Protein 1YDO (pdb70)

Solvent-accessible surface area: 42526 Å² total

Foldseek 3Di:
DFDQAFAEAAEALEQQQLQDPDADPLVVLQVLVQLVQPQQHQEYANYELDPCVNRVSGNCVLVSLQRHPDDPSHQYEYEAAAPVSLVSCVNSVHQEYEYEELDQVVCCVPVNDGPVRSLVRCLVRVVVQVVSVHAYEYEYEQQCADLPVGDGDLVSVQVSVVSVVVSPHQAYEYEDQVQPDALVRLQVSCVVVVVPDPLARYEYWHFPLVDCQLVVVSSSCPRRYYYAYALQGHDRPSDPPGGTTHHPLVNCCCVVRHDHSGNSLSSLVSSVSVCVCPHHGPDPVNVVVVD/DFDQAFAEAAECLEQQQLQDPDADPLVVLQVLVQLVQPQQHQEYASYELDPCVNRVSGNCVLVSLQRHPDDPSHQYEYEAAAPVSLVSCVNSVHQEYEYEELDQVVCCVPVNDGLVRSLVRCLVRVVVQVVSVHAYEYEYECQQADLPVGDGDLVSVQVSVVSVVVSPHQAYEYEYQVQPHALVRLQVSCVVVVVPDPLARYEYWHFPLVDCQLVVVSSSCPRRYYYAYALQGHDRPSDPPGGTTHHPLVNCCCVVRHDHSGNSLSSLVSSVSVCVCPHHGPDPVNVVVVD/DFDQAFAEAAECLEQQQLQDPDADPLVVLQVLVQLVQPQQHQEYANYELDPCVNRVSGNCVLVSLQRHPDDPSHQYEYEAAAPVSLVSCVNSVHQEYEYEELDQVVCCVPVNDGPVRSLVRCLVRVVVQVVSVHAYEYEYECQCADLPVGDGDLVSVQVSVVSNVVSPHQAYEYEYQVQPDALVRLQVSCVVVVVPDPLARYEYWHFPLVDCQLVVVSSSCPRRYYYAYALQGHDRPSDPPGGTTHHPLVNCCCVVRHDHSGNSLSSLVSSVSVCVCPHHGPDPVNVVVVD/DFDQAFAEAAECLEQQQLQDPDADPLVVLQVLVQLVQPFQHQEYASYELDPCVNRVSGNCVLVSLQRHPDDPSHQYEYEAAAPVSLVSCVNSVHQEYEYEELDQVVCCVPVNDGPVRSLVGCLVRVVVQVVSVHAYEYEYECQCADLPVGDGDLVSVQVSVVSVVVSPHQAYEYEDQVQPDALVRLQVSCVVVVVPDPLARYEYWHFPLVDCQLVVVSSSCPRRYYYAYALQGHDRPSDPPGGTTHHPLVNCCCVVRHDHSGNSLSSLVSSVSVCVCPHHGPDPVNVVVVD

CATH classification: 3.20.20.70

Structure (mmCIF, N/CA/C/O backbone):
data_1YDO
#
_entry.id   1YDO
#
_cell.length_a   62.693
_cell.length_b   104.666
_cell.length_c   97.445
_cell.angle_alpha   90.00
_cell.angle_beta   107.43
_cell.angle_gamma   90.00
#
_symmetry.space_group_name_H-M   'P 1 21 1'
#
loop_
_entity.id
_entity.type
_entity.pdbx_description
1 polymer 'HMG-CoA Lyase'
2 non-polymer 'IODIDE ION'
3 water water
#
loop_
_atom_site.group_PDB
_atom_site.id
_atom_site.type_symbol
_atom_site.label_atom_id
_atom_site.label_alt_id
_atom_site.label_comp_id
_atom_site.label_asym_id
_atom_site.label_entity_id
_atom_site.label_seq_id
_atom_site.pdbx_PDB_ins_code
_atom_site.Cartn_x
_atom_site.Cartn_y
_atom_site.Cartn_z
_atom_site.occupancy
_atom_site.B_iso_or_equiv
_atom_site.auth_seq_id
_atom_site.auth_comp_id
_atom_site.auth_asym_id
_atom_site.auth_atom_id
_atom_site.pdbx_PDB_model_num
ATOM 9 N N . PRO A 1 2 ? 42.502 24.146 47.638 1.00 65.63 2 PRO A N 1
ATOM 10 C CA . PRO A 1 2 ? 41.532 25.095 47.087 1.00 61.75 2 PRO A CA 1
ATOM 11 C C . PRO A 1 2 ? 40.279 25.239 47.950 1.00 58.20 2 PRO A C 1
ATOM 12 O O . PRO A 1 2 ? 39.722 24.250 48.439 1.00 57.40 2 PRO A O 1
ATOM 16 N N . TYR A 1 3 ? 39.831 26.475 48.133 1.00 54.62 3 TYR A N 1
ATOM 17 C CA . TYR A 1 3 ? 38.641 26.730 48.941 1.00 50.12 3 TYR A CA 1
ATOM 18 C C . TYR A 1 3 ? 37.452 25.929 48.424 1.00 48.06 3 TYR A C 1
ATOM 19 O O . TYR A 1 3 ? 37.294 25.741 47.216 1.00 48.92 3 TYR A O 1
ATOM 28 N N . PRO A 1 4 ? 36.602 25.446 49.337 1.00 45.12 4 PRO A N 1
ATOM 29 C CA . PRO A 1 4 ? 35.419 24.662 48.982 1.00 43.78 4 PRO A CA 1
ATOM 30 C C . PRO A 1 4 ? 34.489 25.404 48.037 1.00 42.52 4 PRO A C 1
ATOM 31 O O . PRO A 1 4 ? 34.526 26.628 47.966 1.00 42.44 4 PRO A O 1
ATOM 35 N N . LYS A 1 5 ? 33.655 24.662 47.318 1.00 42.68 5 LYS A N 1
ATOM 36 C CA . LYS A 1 5 ? 32.725 25.267 46.368 1.00 43.34 5 LYS A CA 1
ATOM 37 C C . LYS A 1 5 ? 31.460 25.790 47.032 1.00 41.94 5 LYS A C 1
ATOM 38 O O . LYS A 1 5 ? 30.901 26.801 46.608 1.00 41.88 5 LYS A O 1
ATOM 44 N N . LYS A 1 6 ? 31.013 25.098 48.072 1.00 40.62 6 LYS A N 1
ATOM 45 C CA . LYS A 1 6 ? 29.802 25.496 48.765 1.00 39.84 6 LYS A CA 1
ATOM 46 C C . LYS A 1 6 ? 29.990 25.385 50.276 1.00 3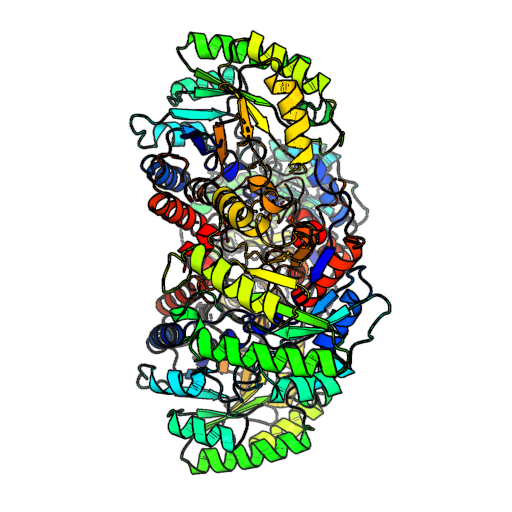8.76 6 LYS A C 1
ATOM 47 O O . LYS A 1 6 ? 30.633 24.458 50.776 1.00 37.36 6 LYS A O 1
ATOM 53 N N . VAL A 1 7 ? 29.437 26.356 50.997 1.00 37.18 7 VAL A N 1
ATOM 54 C CA . VAL A 1 7 ? 29.533 26.380 52.442 1.00 34.61 7 VAL A CA 1
ATOM 55 C C . VAL A 1 7 ? 28.225 26.779 53.064 1.00 34.23 7 VAL A C 1
ATOM 56 O O . VAL A 1 7 ? 27.690 27.831 52.747 1.00 34.59 7 VAL A O 1
ATOM 60 N N . THR A 1 8 ? 27.722 25.935 53.959 1.00 32.84 8 THR A N 1
ATOM 61 C CA . THR A 1 8 ? 26.463 26.201 54.634 1.00 32.73 8 THR A CA 1
ATOM 62 C C . THR A 1 8 ? 26.629 27.047 55.892 1.00 31.37 8 THR A C 1
ATOM 63 O O . THR A 1 8 ? 27.352 26.678 56.814 1.00 29.29 8 THR A O 1
ATOM 67 N N . ILE A 1 9 ? 25.946 28.192 55.912 1.00 31.22 9 ILE A N 1
ATOM 68 C CA . ILE A 1 9 ? 25.988 29.099 57.047 1.00 30.36 9 ILE A CA 1
ATOM 69 C C . ILE A 1 9 ? 24.673 29.033 57.817 1.00 30.45 9 ILE A C 1
ATOM 70 O O . ILE A 1 9 ? 23.594 29.065 57.227 1.00 30.07 9 ILE A O 1
ATOM 75 N N . LYS A 1 10 ? 24.767 28.973 59.143 1.00 31.41 10 LYS A N 1
ATOM 76 C CA . LYS A 1 10 ? 23.586 28.897 59.995 1.00 29.65 10 LYS A CA 1
ATOM 77 C C . LYS A 1 10 ? 23.307 30.190 60.766 1.00 28.26 10 LYS A C 1
ATOM 78 O O . LYS A 1 10 ? 24.174 30.712 61.452 1.00 28.80 10 LYS A O 1
ATOM 84 N N . GLU A 1 11 ? 22.088 30.698 60.639 1.00 27.65 11 GLU A N 1
ATOM 85 C CA . GLU A 1 11 ? 21.684 31.917 61.324 1.00 28.15 11 GLU A CA 1
ATOM 86 C C . GLU A 1 11 ? 21.279 31.626 62.767 1.00 27.97 11 GLU A C 1
ATOM 87 O O . GLU A 1 11 ? 20.480 30.724 63.010 1.00 27.86 11 GLU A O 1
ATOM 93 N N . VAL A 1 12 ? 21.829 32.375 63.723 1.00 28.22 12 VAL A N 1
ATOM 94 C CA . VAL A 1 12 ? 21.473 32.189 65.136 1.00 27.48 12 VAL A CA 1
ATOM 95 C C . VAL A 1 12 ? 21.112 33.523 65.777 1.00 28.52 12 VAL A C 1
ATOM 96 O O . VAL A 1 12 ? 21.096 33.647 67.003 1.00 30.33 12 VAL A O 1
ATOM 100 N N . GLY A 1 13 ? 20.813 34.510 64.938 1.00 27.61 13 GLY A N 1
ATOM 101 C CA . GLY A 1 13 ? 20.473 35.827 65.434 1.00 28.22 13 GLY A CA 1
ATOM 102 C C . GLY A 1 13 ? 19.238 35.887 66.309 1.00 29.14 13 GLY A C 1
ATOM 103 O O . GLY A 1 13 ? 19.268 36.431 67.429 1.00 27.10 13 GLY A O 1
ATOM 104 N N . PRO A 1 14 ? 18.119 35.334 65.825 1.00 30.99 14 PRO A N 1
ATOM 105 C CA . PRO A 1 14 ? 16.892 35.362 66.623 1.00 31.89 14 PRO A CA 1
ATOM 106 C C . PRO A 1 14 ? 17.061 34.707 67.984 1.00 33.53 14 PRO A C 1
ATOM 107 O O . PRO A 1 14 ? 16.221 34.857 68.861 1.00 36.13 14 PRO A O 1
ATOM 111 N N . ARG A 1 15 ? 18.156 33.990 68.179 1.00 35.71 15 ARG A N 1
ATOM 112 C CA . ARG A 1 15 ? 18.345 33.353 69.459 1.00 36.82 15 ARG A CA 1
ATOM 113 C C . ARG A 1 15 ? 19.537 33.933 70.196 1.00 37.51 15 ARG A C 1
ATOM 114 O O . ARG A 1 15 ? 19.363 34.778 71.083 1.00 37.17 15 ARG A O 1
ATOM 122 N N . ASP A 1 16 ? 20.743 33.495 69.826 1.00 38.29 16 ASP A N 1
ATOM 123 C CA . ASP A 1 16 ? 21.983 33.975 70.463 1.00 38.72 16 ASP A CA 1
ATOM 124 C C . ASP A 1 16 ? 22.101 35.496 70.357 1.00 37.52 16 ASP A C 1
ATOM 125 O O . ASP A 1 16 ? 22.723 36.140 71.202 1.00 36.16 16 ASP A O 1
ATOM 130 N N . GLY A 1 17 ? 21.484 36.061 69.326 1.00 36.96 17 GLY A N 1
ATOM 131 C CA . GLY A 1 17 ? 21.534 37.493 69.157 1.00 37.13 17 GLY A CA 1
ATOM 132 C C . GLY A 1 17 ? 20.546 38.225 70.026 1.00 36.69 17 GLY A C 1
ATOM 133 O O . GLY A 1 17 ? 20.910 39.143 70.755 1.00 36.86 17 GLY A O 1
ATOM 134 N N . LEU A 1 18 ? 19.290 37.819 69.980 1.00 37.78 18 LEU A N 1
ATOM 135 C CA . LEU A 1 18 ? 18.295 38.518 70.783 1.00 40.09 18 LEU A CA 1
ATOM 136 C C . LEU A 1 18 ? 18.455 38.346 72.293 1.00 41.66 18 LEU A C 1
ATOM 137 O O . LEU A 1 18 ? 18.185 39.279 73.051 1.00 40.59 18 LEU A O 1
ATOM 142 N N . GLN A 1 19 ? 18.909 37.173 72.730 1.00 44.37 19 GLN A N 1
ATOM 143 C CA . GLN A 1 19 ? 19.081 36.948 74.161 1.00 47.17 19 GLN A CA 1
ATOM 144 C C . GLN A 1 19 ? 20.305 37.656 74.699 1.00 48.56 19 GLN A C 1
ATOM 145 O O . GLN A 1 19 ? 20.553 37.651 75.907 1.00 49.21 19 GLN A O 1
ATOM 151 N N . ASN A 1 20 ? 21.073 38.263 73.806 1.00 49.96 20 ASN A N 1
ATOM 152 C CA . ASN A 1 20 ? 22.271 38.986 74.212 1.00 51.72 20 ASN A CA 1
ATOM 153 C C . ASN A 1 20 ? 22.101 40.507 74.045 1.00 51.41 20 ASN A C 1
ATOM 154 O O . ASN A 1 20 ? 23.050 41.281 74.181 1.00 50.79 20 ASN A O 1
ATOM 159 N N . GLU A 1 21 ? 20.877 40.928 73.756 1.00 51.49 21 GLU A N 1
ATOM 160 C CA . GLU A 1 21 ? 20.584 42.339 73.608 1.00 51.32 21 GLU A CA 1
ATOM 161 C C . GLU A 1 21 ? 19.727 42.824 74.772 1.00 50.83 21 GLU A C 1
ATOM 162 O O . GLU A 1 21 ? 18.688 42.241 75.081 1.00 51.68 21 GLU A O 1
ATOM 168 N N . PRO A 1 22 ? 20.171 43.890 75.451 1.00 50.27 22 PRO A N 1
ATOM 169 C CA . PRO A 1 22 ? 19.450 44.460 76.591 1.00 49.77 22 PRO A CA 1
ATOM 170 C C . PRO A 1 22 ? 18.196 45.208 76.164 1.00 50.04 22 PRO A C 1
ATOM 171 O O . PRO A 1 22 ? 17.887 46.287 76.674 1.00 51.18 22 PRO A O 1
ATOM 175 N N . VAL A 1 23 ? 17.473 44.630 75.217 1.00 50.47 23 VAL A N 1
ATOM 176 C CA . VAL A 1 23 ? 16.252 45.249 74.735 1.00 52.05 23 VAL A CA 1
ATOM 177 C C . VAL A 1 23 ? 15.238 44.189 74.381 1.00 51.45 23 VAL A C 1
ATOM 178 O O . VAL A 1 23 ? 15.580 43.178 73.778 1.00 50.90 23 VAL A O 1
ATOM 182 N N . TRP A 1 24 ? 13.983 44.413 74.745 1.00 51.95 24 TRP A N 1
ATOM 183 C CA . TRP A 1 24 ? 12.973 43.422 74.431 1.00 52.86 24 TRP A CA 1
ATOM 184 C C . TRP A 1 24 ? 12.281 43.710 73.103 1.00 51.60 24 TRP A C 1
ATOM 185 O O . TRP A 1 24 ? 11.736 44.791 72.886 1.00 51.96 24 TRP A O 1
ATOM 196 N N . ILE A 1 25 ? 12.329 42.733 72.209 1.00 49.42 25 ILE A N 1
ATOM 197 C CA . ILE A 1 25 ? 11.689 42.857 70.917 1.00 47.83 25 ILE A CA 1
ATOM 198 C C . ILE A 1 25 ? 10.303 42.251 71.034 1.00 47.09 25 ILE A C 1
ATOM 199 O O . ILE A 1 25 ? 10.154 41.097 71.434 1.00 45.71 25 ILE A O 1
ATOM 204 N N . ALA A 1 26 ? 9.292 43.032 70.685 1.00 46.54 26 ALA A N 1
ATOM 205 C CA . ALA A 1 26 ? 7.928 42.549 70.762 1.00 45.78 26 ALA A CA 1
ATOM 206 C C . ALA A 1 26 ? 7.849 41.166 70.147 1.00 45.07 26 ALA A C 1
ATOM 207 O O . ALA A 1 26 ? 8.416 40.914 69.084 1.00 43.26 26 ALA A O 1
ATOM 209 N N . THR A 1 27 ? 7.138 40.280 70.834 1.00 44.83 27 THR A N 1
ATOM 210 C CA . THR A 1 27 ? 6.960 38.915 70.392 1.00 45.26 27 THR A CA 1
ATOM 211 C C . THR A 1 27 ? 6.553 38.887 68.923 1.00 46.31 27 THR A C 1
ATOM 212 O O . THR A 1 27 ? 7.063 38.074 68.156 1.00 48.13 27 THR A O 1
ATOM 216 N N . GLU A 1 28 ? 5.665 39.785 68.510 1.00 46.17 28 GLU A N 1
ATOM 217 C CA . GLU A 1 28 ? 5.242 39.791 67.112 1.00 46.46 28 GLU A CA 1
ATOM 218 C C . GLU A 1 28 ? 6.387 40.134 66.181 1.00 44.61 28 GLU A C 1
ATOM 219 O O . GLU A 1 28 ? 6.662 39.402 65.237 1.00 45.86 28 GLU A O 1
ATOM 225 N N . ASP A 1 29 ? 7.055 41.248 66.458 1.00 42.89 29 ASP A N 1
ATOM 226 C CA . ASP A 1 29 ? 8.183 41.697 65.647 1.00 41.96 29 ASP A CA 1
ATOM 227 C C . ASP A 1 29 ? 9.185 40.572 65.409 1.00 41.00 29 ASP A C 1
ATOM 228 O O . ASP A 1 29 ? 9.739 40.445 64.321 1.00 40.73 29 ASP A O 1
ATOM 233 N N . LYS A 1 30 ? 9.436 39.768 66.435 1.00 39.72 30 LYS A N 1
ATOM 234 C CA . LYS A 1 30 ? 10.374 38.669 66.282 1.00 38.73 30 LYS A CA 1
ATOM 235 C C . LYS A 1 30 ? 9.905 37.847 65.089 1.00 39.56 30 LYS A C 1
ATOM 236 O O . LYS A 1 30 ? 10.673 37.580 64.163 1.00 39.81 30 LYS A O 1
ATOM 242 N N . ILE A 1 31 ? 8.631 37.463 65.107 1.00 39.70 31 ILE A N 1
ATOM 243 C CA . ILE A 1 31 ? 8.049 36.678 64.031 1.00 39.46 31 ILE A CA 1
ATOM 244 C C . ILE A 1 31 ? 8.234 37.378 62.695 1.00 39.19 31 ILE A C 1
ATOM 245 O O . ILE A 1 31 ? 8.733 36.789 61.734 1.00 39.78 31 ILE A O 1
ATOM 250 N N . THR A 1 32 ? 7.839 38.641 62.637 1.00 37.94 32 THR A N 1
ATOM 251 C CA . THR A 1 32 ? 7.959 39.394 61.405 1.00 37.60 32 THR A CA 1
ATOM 252 C C . THR A 1 32 ? 9.384 39.367 60.855 1.00 38.20 32 THR A C 1
ATOM 253 O O . THR A 1 32 ? 9.582 39.291 59.638 1.00 38.54 32 THR A O 1
ATOM 257 N N . TRP A 1 33 ? 10.372 39.427 61.751 1.00 37.54 33 TRP A N 1
ATOM 258 C CA . TRP A 1 33 ? 11.785 39.424 61.353 1.00 36.90 33 TRP A CA 1
ATOM 259 C C . TRP A 1 33 ? 12.283 38.057 60.927 1.00 37.54 33 TRP A C 1
ATOM 260 O O . TRP A 1 33 ? 13.079 37.942 59.989 1.00 36.25 33 TRP A O 1
ATOM 271 N N . ILE A 1 34 ? 11.827 37.029 61.639 1.00 37.71 34 ILE A N 1
ATOM 272 C CA . ILE A 1 34 ? 12.214 35.656 61.343 1.00 37.91 34 ILE A CA 1
ATOM 273 C C . ILE A 1 34 ? 11.590 35.238 60.023 1.00 38.45 34 ILE A C 1
ATOM 274 O O . ILE A 1 34 ? 12.127 34.380 59.320 1.00 38.19 34 ILE A O 1
ATOM 279 N N . ASN A 1 35 ? 10.460 35.857 59.687 1.00 37.60 35 ASN A N 1
ATOM 280 C CA . ASN A 1 35 ? 9.790 35.562 58.433 1.00 37.55 35 ASN A CA 1
ATOM 281 C C . ASN A 1 35 ? 10.678 36.019 57.294 1.00 36.42 35 ASN A C 1
ATOM 282 O O . ASN A 1 35 ? 10.917 35.279 56.345 1.00 36.57 35 ASN A O 1
ATOM 287 N N . GLN A 1 36 ? 11.174 37.242 57.407 1.00 35.57 36 GLN A N 1
ATOM 288 C CA . GLN A 1 36 ? 12.066 37.782 56.400 1.00 36.34 36 GLN A CA 1
ATOM 289 C C . GLN A 1 36 ? 13.223 36.796 56.230 1.00 36.10 36 GLN A C 1
ATOM 290 O O . GLN A 1 36 ? 13.522 36.330 55.129 1.00 35.11 36 GLN A O 1
ATOM 296 N N . LEU A 1 37 ? 13.867 36.468 57.340 1.00 36.06 37 LEU A N 1
ATOM 297 C CA . LEU A 1 37 ? 14.977 35.541 57.310 1.00 36.31 37 LEU A CA 1
ATOM 298 C C . LEU A 1 37 ? 14.646 34.251 56.567 1.00 37.99 37 LEU A C 1
ATOM 299 O O . LEU A 1 37 ? 15.389 33.847 55.680 1.00 37.80 37 LEU A O 1
ATOM 304 N N . SER A 1 38 ? 13.529 33.613 56.924 1.00 39.55 38 SER A N 1
ATOM 305 C CA . SER A 1 38 ? 13.096 32.366 56.284 1.00 39.18 38 SER A CA 1
ATOM 306 C C . SER A 1 38 ? 13.166 32.459 54.769 1.00 40.29 38 SER A C 1
ATOM 307 O O . SER A 1 38 ? 13.644 31.543 54.108 1.00 41.51 38 SER A O 1
ATOM 310 N N . ARG A 1 39 ? 12.679 33.556 54.209 1.00 41.13 39 ARG A N 1
ATOM 311 C CA . ARG A 1 39 ? 12.724 33.698 52.765 1.00 42.65 39 ARG A CA 1
ATOM 312 C C . ARG A 1 39 ? 13.884 34.584 52.350 1.00 41.59 39 ARG A C 1
ATOM 313 O O . ARG A 1 39 ? 13.732 35.524 51.574 1.00 41.73 39 ARG A O 1
ATOM 321 N N . THR A 1 40 ? 15.057 34.261 52.871 1.00 40.64 40 THR A N 1
ATOM 322 C CA . THR A 1 40 ? 16.250 35.020 52.569 1.00 38.12 40 THR A CA 1
ATOM 323 C C . THR A 1 40 ? 17.227 34.148 51.778 1.00 37.34 40 THR A C 1
ATOM 324 O O . THR A 1 40 ? 18.062 34.637 51.011 1.00 37.01 40 THR A O 1
ATOM 328 N N . GLY A 1 41 ? 17.097 32.842 51.950 1.00 36.08 41 GLY A N 1
ATOM 329 C CA . GLY A 1 41 ? 17.968 31.928 51.247 1.00 35.96 41 GLY A CA 1
ATOM 330 C C . GLY A 1 41 ? 18.621 31.027 52.265 1.00 35.33 41 GLY A C 1
ATOM 331 O O . GLY A 1 41 ? 19.067 29.926 51.954 1.00 35.40 41 GLY A O 1
ATOM 332 N N . LEU A 1 42 ? 18.688 31.507 53.498 1.00 35.24 42 LEU A N 1
ATOM 333 C CA . LEU A 1 42 ? 19.268 30.713 54.571 1.00 35.12 42 LEU A CA 1
ATOM 334 C C . LEU A 1 42 ? 18.479 29.403 54.645 1.00 34.52 42 LEU A C 1
ATOM 335 O O . LEU A 1 42 ? 17.290 29.379 54.348 1.00 34.81 42 LEU A O 1
ATOM 340 N N . SER A 1 43 ? 19.142 28.323 55.043 1.00 34.65 43 SER A N 1
ATOM 341 C CA . SER A 1 43 ? 18.497 27.020 55.145 1.00 33.12 43 SER A CA 1
ATOM 342 C C . SER A 1 43 ? 18.489 26.507 56.584 1.00 34.26 43 SER A C 1
ATOM 343 O O . SER A 1 43 ? 18.177 25.344 56.825 1.00 35.82 43 SER A O 1
ATOM 346 N N . TYR A 1 44 ? 18.844 27.364 57.536 1.00 34.39 44 TYR A N 1
ATOM 347 C CA . TYR A 1 44 ? 18.882 26.970 58.936 1.00 34.19 44 TYR A CA 1
ATOM 348 C C . TYR A 1 44 ? 18.740 28.205 59.808 1.00 34.64 44 TYR A C 1
ATOM 349 O O . TYR A 1 44 ? 19.435 29.190 59.599 1.00 35.39 44 TYR A O 1
ATOM 358 N N . ILE A 1 45 ? 17.841 28.151 60.788 1.00 35.13 45 ILE A N 1
ATOM 359 C CA . ILE A 1 45 ? 17.607 29.293 61.657 1.00 34.12 45 ILE A CA 1
ATOM 360 C C . ILE A 1 45 ? 17.203 28.901 63.070 1.00 35.01 45 ILE A C 1
ATOM 361 O O . ILE A 1 45 ? 16.168 28.272 63.247 1.00 36.48 45 ILE A O 1
ATOM 366 N N . GLU A 1 46 ? 17.994 29.265 64.077 1.00 34.52 46 GLU A N 1
ATOM 367 C CA . GLU A 1 46 ? 17.585 28.957 65.440 1.00 34.81 46 GLU A CA 1
ATOM 368 C C . GLU A 1 46 ? 16.551 30.000 65.844 1.00 35.23 46 GLU A C 1
ATOM 369 O O . GLU A 1 46 ? 16.909 31.063 66.337 1.00 36.19 46 GLU A O 1
ATOM 375 N N . ILE A 1 47 ? 15.274 29.702 65.643 1.00 34.98 47 ILE A N 1
ATOM 376 C CA . ILE A 1 47 ? 14.224 30.653 65.969 1.00 33.06 47 ILE A CA 1
ATOM 377 C C . ILE A 1 47 ? 14.197 31.123 67.416 1.00 32.52 47 ILE A C 1
ATOM 378 O O . ILE A 1 47 ? 13.845 32.269 67.682 1.00 33.22 47 ILE A O 1
ATOM 383 N N . THR A 1 48 ? 14.566 30.258 68.354 1.00 32.21 48 THR A N 1
ATOM 384 C CA . THR A 1 48 ? 14.539 30.647 69.763 1.00 33.11 48 THR A CA 1
ATOM 385 C C . THR A 1 48 ? 15.194 29.627 70.681 1.00 34.36 48 THR A C 1
ATOM 386 O O . THR A 1 48 ? 15.733 28.615 70.225 1.00 35.08 48 THR A O 1
ATOM 390 N N . SER A 1 49 ? 15.130 29.905 71.983 1.00 35.23 49 SER A N 1
ATOM 391 C CA . SER A 1 49 ? 15.696 29.030 73.009 1.00 36.27 49 SER A CA 1
ATOM 392 C C . SER A 1 49 ? 14.624 28.624 74.004 1.00 38.08 49 SER A C 1
ATOM 393 O O . SER A 1 49 ? 13.810 29.449 74.423 1.00 38.46 49 SER A O 1
ATOM 396 N N . PHE A 1 50 ? 14.623 27.351 74.382 1.00 40.93 50 PHE A N 1
ATOM 397 C CA . PHE A 1 50 ? 13.646 26.856 75.337 1.00 42.47 50 PHE A CA 1
ATOM 398 C C . PHE A 1 50 ? 14.211 26.716 76.733 1.00 44.01 50 PHE A C 1
ATOM 399 O O . PHE A 1 50 ? 13.836 25.816 77.483 1.00 44.34 50 PHE A O 1
ATOM 407 N N . VAL A 1 51 ? 15.140 27.598 77.072 1.00 45.24 51 VAL A N 1
ATOM 408 C CA . VAL A 1 51 ? 15.694 27.594 78.412 1.00 47.60 51 VAL A CA 1
ATOM 409 C C . VAL A 1 51 ? 14.609 28.276 79.256 1.00 50.40 51 VAL A C 1
ATOM 410 O O . VAL A 1 51 ? 13.864 29.098 78.727 1.00 51.10 51 VAL A O 1
ATOM 414 N N . HIS A 1 52 ? 14.499 27.939 80.541 1.00 52.47 52 HIS A N 1
ATOM 415 C CA . HIS A 1 52 ? 13.486 28.565 81.390 1.00 54.78 52 HIS A CA 1
ATOM 416 C C . HIS A 1 52 ? 13.500 30.098 81.273 1.00 55.01 52 HIS A C 1
ATOM 417 O O . HIS A 1 52 ? 14.529 30.738 81.526 1.00 55.93 52 HIS A O 1
ATOM 424 N N . PRO A 1 53 ? 12.352 30.704 80.910 1.00 53.95 53 PRO A N 1
ATOM 425 C CA . PRO A 1 53 ? 12.220 32.156 80.750 1.00 53.28 53 PRO A CA 1
ATOM 426 C C . PRO A 1 53 ? 12.854 33.016 81.847 1.00 52.51 53 PRO A C 1
ATOM 427 O O . PRO A 1 53 ? 13.157 34.191 81.628 1.00 50.87 53 PRO A O 1
ATOM 431 N N . LYS A 1 54 ? 13.040 32.429 83.026 1.00 52.40 54 LYS A N 1
ATOM 432 C CA . LYS A 1 54 ? 13.633 33.137 84.158 1.00 52.88 54 LYS A CA 1
ATOM 433 C C . LYS A 1 54 ? 15.056 33.601 83.859 1.00 51.58 54 LYS A C 1
ATOM 434 O O . LYS A 1 54 ? 15.477 34.677 84.287 1.00 51.33 54 LYS A O 1
ATOM 440 N N . TRP A 1 55 ? 15.795 32.788 83.119 1.00 50.64 55 TRP A N 1
ATOM 441 C CA . TRP A 1 55 ? 17.167 33.133 82.791 1.00 50.35 55 TRP A CA 1
ATOM 442 C C . TRP A 1 55 ? 17.284 33.900 81.487 1.00 48.78 55 TRP A C 1
ATOM 443 O O . TRP A 1 55 ? 18.226 34.656 81.298 1.00 46.34 55 TRP A O 1
ATOM 454 N N . ILE A 1 56 ? 16.323 33.707 80.592 1.00 49.43 56 ILE A N 1
ATOM 455 C CA . ILE A 1 56 ? 16.353 34.387 79.304 1.00 50.96 56 ILE A CA 1
ATOM 456 C C . ILE A 1 56 ? 15.066 35.165 79.043 1.00 50.87 56 ILE A C 1
ATOM 457 O O . ILE A 1 56 ? 14.331 34.902 78.084 1.00 50.72 56 ILE A O 1
ATOM 462 N N . PRO A 1 57 ? 14.799 36.167 79.890 1.00 50.89 57 PRO A N 1
ATOM 463 C CA . PRO A 1 57 ? 13.599 36.995 79.771 1.00 51.97 57 PRO A CA 1
ATOM 464 C C . PRO A 1 57 ? 13.392 37.617 78.400 1.00 52.95 57 PRO A C 1
ATOM 465 O O . PRO A 1 57 ? 12.259 37.915 78.022 1.00 53.70 57 PRO A O 1
ATOM 469 N N . ALA A 1 58 ? 14.477 37.804 77.654 1.00 54.00 58 ALA A N 1
ATOM 470 C CA . ALA A 1 58 ? 14.389 38.395 76.320 1.00 54.88 58 ALA A CA 1
ATOM 471 C C . ALA A 1 58 ? 13.748 37.424 75.333 1.00 55.36 58 ALA A C 1
ATOM 472 O O . ALA A 1 58 ? 13.286 37.814 74.260 1.00 55.64 58 ALA A O 1
ATOM 474 N N . LEU A 1 59 ? 13.717 36.156 75.704 1.00 56.26 59 LEU A N 1
ATOM 475 C CA . LEU A 1 59 ? 13.133 35.157 74.837 1.00 57.17 59 LEU A CA 1
ATOM 476 C C . LEU A 1 59 ? 12.093 34.328 75.583 1.00 57.15 59 LEU A C 1
ATOM 477 O O . LEU A 1 59 ? 12.017 33.115 75.416 1.00 57.55 59 LEU A O 1
ATOM 482 N N . ARG A 1 60 ? 11.289 34.989 76.408 1.00 57.61 60 ARG A N 1
ATOM 483 C CA . ARG A 1 60 ? 10.259 34.284 77.159 1.00 58.36 60 ARG A CA 1
ATOM 484 C C . ARG A 1 60 ? 9.126 33.821 76.259 1.00 58.56 60 ARG A C 1
ATOM 485 O O . ARG A 1 60 ? 8.319 32.975 76.648 1.00 58.99 60 ARG A O 1
ATOM 493 N N . ASP A 1 61 ? 9.086 34.364 75.045 1.00 58.25 61 ASP A N 1
ATOM 494 C CA . ASP A 1 61 ? 8.043 34.016 74.087 1.00 57.35 61 ASP A CA 1
ATOM 495 C C . ASP A 1 61 ? 8.457 32.914 73.134 1.00 56.26 61 ASP A C 1
ATOM 496 O O . ASP A 1 61 ? 7.956 32.832 72.015 1.00 55.67 61 ASP A O 1
ATOM 501 N N . ALA A 1 62 ? 9.355 32.052 73.591 1.00 55.54 62 ALA A N 1
ATOM 502 C CA . ALA A 1 62 ? 9.840 30.964 72.751 1.00 56.41 62 ALA A CA 1
ATOM 503 C C . ALA A 1 62 ? 8.715 30.138 72.126 1.00 56.44 62 ALA A C 1
ATOM 504 O O . ALA A 1 62 ? 8.617 30.038 70.902 1.00 56.82 62 ALA A O 1
ATOM 506 N N . ILE A 1 63 ? 7.879 29.535 72.967 1.00 56.29 63 ILE A N 1
ATOM 507 C CA . ILE A 1 63 ? 6.785 28.704 72.482 1.00 55.85 63 ILE A CA 1
ATOM 508 C C . ILE A 1 63 ? 5.834 29.461 71.550 1.00 55.11 63 ILE A C 1
ATOM 509 O O . ILE A 1 63 ? 5.293 28.887 70.604 1.00 54.13 63 ILE A O 1
ATOM 514 N N . ASP A 1 64 ? 5.641 30.747 71.822 1.00 54.72 64 ASP A N 1
ATOM 515 C CA . ASP A 1 64 ? 4.768 31.576 71.004 1.00 56.03 64 ASP A CA 1
ATOM 516 C C . ASP A 1 64 ? 5.374 31.841 69.620 1.00 56.66 64 ASP A C 1
ATOM 517 O O . ASP A 1 64 ? 4.696 31.726 68.586 1.00 57.32 64 ASP A O 1
ATOM 522 N N . VAL A 1 65 ? 6.656 32.193 69.596 1.00 56.28 65 VAL A N 1
ATOM 523 C CA . VAL A 1 65 ? 7.323 32.471 68.334 1.00 55.93 65 VAL A CA 1
ATOM 524 C C . VAL A 1 65 ? 7.483 31.204 67.523 1.00 54.97 65 VAL A C 1
ATOM 525 O O . VAL A 1 65 ? 7.378 31.225 66.303 1.00 54.83 65 VAL A O 1
ATOM 529 N N . ALA A 1 66 ? 7.723 30.096 68.207 1.00 55.42 66 ALA A N 1
ATOM 530 C CA . ALA A 1 66 ? 7.922 28.823 67.529 1.00 57.04 66 ALA A CA 1
ATOM 531 C C . ALA A 1 66 ? 6.702 28.405 66.712 1.00 58.04 66 ALA A C 1
ATOM 532 O O . ALA A 1 66 ? 6.818 27.591 65.793 1.00 57.25 66 ALA A O 1
ATOM 534 N N . LYS A 1 67 ? 5.537 28.961 67.050 1.00 60.13 67 LYS A N 1
ATOM 535 C CA . LYS A 1 67 ? 4.287 28.641 66.356 1.00 61.21 67 LYS A CA 1
ATOM 536 C C . LYS A 1 67 ? 3.818 29.795 65.493 1.00 61.84 67 LYS A C 1
ATOM 537 O O . LYS A 1 67 ? 2.861 29.653 64.736 1.00 62.94 67 LYS A O 1
ATOM 543 N N . GLY A 1 68 ? 4.492 30.934 65.605 1.00 62.32 68 GLY A N 1
ATOM 544 C CA . GLY A 1 68 ? 4.107 32.09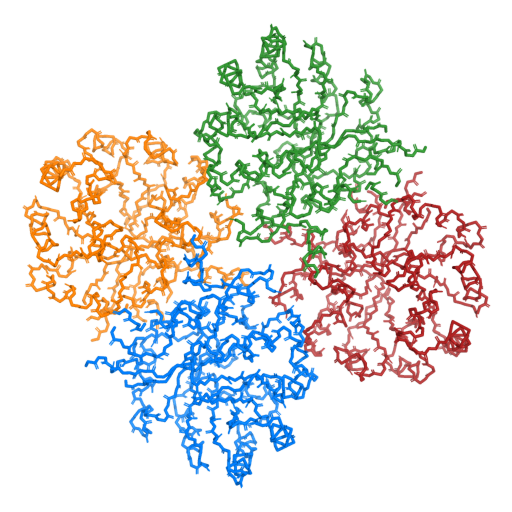3 64.819 1.00 62.27 68 GLY A CA 1
ATOM 545 C C . GLY A 1 68 ? 4.793 32.229 63.469 1.00 62.40 68 GLY A C 1
ATOM 546 O O . GLY A 1 68 ? 4.183 32.704 62.507 1.00 61.74 68 GLY A O 1
ATOM 547 N N . ILE A 1 69 ? 6.057 31.816 63.392 1.00 62.26 69 ILE A N 1
ATOM 548 C CA . ILE A 1 69 ? 6.827 31.915 62.155 1.00 61.85 69 ILE A CA 1
ATOM 549 C C . ILE A 1 69 ? 6.120 31.288 60.955 1.00 60.51 69 ILE A C 1
ATOM 550 O O . ILE A 1 69 ? 5.247 30.434 61.107 1.00 59.13 69 ILE A O 1
ATOM 555 N N . ASP A 1 70 ? 6.510 31.721 59.762 1.00 59.24 70 ASP A N 1
ATOM 556 C CA . ASP A 1 70 ? 5.928 31.199 58.535 1.00 58.53 70 ASP A CA 1
ATOM 557 C C . ASP A 1 70 ? 6.369 29.770 58.263 1.00 57.93 70 ASP A C 1
ATOM 558 O O . ASP A 1 70 ? 5.588 28.955 57.780 1.00 58.62 70 ASP A O 1
ATOM 563 N N . ARG A 1 71 ? 7.626 29.466 58.562 1.00 57.45 71 ARG A N 1
ATOM 564 C CA . ARG A 1 71 ? 8.146 28.122 58.346 1.00 56.24 71 ARG A CA 1
ATOM 565 C C . ARG A 1 71 ? 8.137 27.751 56.857 1.00 56.90 71 ARG A C 1
ATOM 566 O O . ARG A 1 71 ? 7.162 27.214 56.338 1.00 57.03 71 ARG A O 1
ATOM 574 N N . GLU A 1 72 ? 9.243 28.053 56.185 1.00 58.09 72 GLU A N 1
ATOM 575 C CA . GLU A 1 72 ? 9.404 27.785 54.764 1.00 59.30 72 GLU A CA 1
ATOM 576 C C . GLU A 1 72 ? 10.009 26.414 54.528 1.00 57.96 72 GLU A C 1
ATOM 577 O O . GLU A 1 72 ? 10.636 25.833 55.423 1.00 57.93 72 GLU A O 1
ATOM 583 N N . LYS A 1 73 ? 9.838 25.912 53.309 1.00 55.54 73 LYS A N 1
ATOM 584 C CA . LYS A 1 73 ? 10.365 24.607 52.931 1.00 53.23 73 LYS A CA 1
ATOM 585 C C . LYS A 1 73 ? 11.859 24.664 52.625 1.00 51.21 73 LYS A C 1
ATOM 586 O O . LYS A 1 73 ? 12.366 25.639 52.071 1.00 50.87 73 LYS A O 1
ATOM 592 N N . GLY A 1 74 ? 12.552 23.602 52.999 1.00 49.65 74 GLY A N 1
ATOM 593 C CA . GLY A 1 74 ? 13.979 23.536 52.779 1.00 49.11 74 GLY A CA 1
ATOM 594 C C . GLY A 1 74 ? 14.713 24.281 53.878 1.00 48.84 74 GLY A C 1
ATOM 595 O O . GLY A 1 74 ? 15.944 24.370 53.865 1.00 50.14 74 GLY A O 1
ATOM 596 N N . VAL A 1 75 ? 13.955 24.812 54.836 1.00 45.62 75 VAL A N 1
ATOM 597 C CA . VAL A 1 75 ? 14.530 25.553 55.940 1.00 42.28 75 VAL A CA 1
ATOM 598 C C . VAL A 1 75 ? 14.489 24.715 57.186 1.00 40.31 75 VAL A C 1
ATOM 599 O O . VAL A 1 75 ? 13.469 24.125 57.499 1.00 40.24 75 VAL A O 1
ATOM 603 N N . THR A 1 76 ? 15.604 24.658 57.899 1.00 38.66 76 THR A N 1
ATOM 604 C CA . THR A 1 76 ? 15.663 23.874 59.121 1.00 36.21 76 THR A CA 1
ATOM 605 C C . THR A 1 76 ? 15.528 24.828 60.309 1.00 35.39 76 THR A C 1
ATOM 606 O O . THR A 1 76 ? 16.429 25.614 60.579 1.00 36.09 76 THR A O 1
ATOM 610 N N . TYR A 1 77 ? 14.398 24.768 61.010 1.00 33.72 77 TYR A N 1
ATOM 611 C CA . TYR A 1 77 ? 14.170 25.622 62.172 1.00 31.25 77 TYR A CA 1
ATOM 612 C C . TYR A 1 77 ? 14.599 24.894 63.441 1.00 30.77 77 TYR A C 1
ATOM 613 O O . TYR A 1 77 ? 14.045 23.858 63.809 1.00 30.03 77 TYR A O 1
ATOM 622 N N . ALA A 1 78 ? 15.609 25.445 64.104 1.00 31.99 78 ALA A N 1
ATOM 623 C CA . ALA A 1 78 ? 16.142 24.837 65.312 1.00 33.71 78 ALA A CA 1
ATOM 624 C C . ALA A 1 78 ? 15.949 25.728 66.531 1.00 33.68 78 ALA A C 1
ATOM 625 O O . ALA A 1 78 ? 15.690 26.926 66.410 1.00 35.18 78 ALA A O 1
ATOM 627 N N . ALA A 1 79 ? 16.085 25.133 67.707 1.00 32.34 79 ALA A N 1
ATOM 628 C CA . ALA A 1 79 ? 15.952 25.872 68.948 1.00 31.72 79 ALA A CA 1
ATOM 629 C C . ALA A 1 79 ? 16.905 25.291 69.976 1.00 32.02 79 ALA A C 1
ATOM 630 O O . ALA A 1 79 ? 17.274 24.120 69.917 1.00 31.86 79 ALA A O 1
ATOM 632 N N . LEU A 1 80 ? 17.315 26.119 70.915 1.00 31.89 80 LEU A N 1
ATOM 633 C CA . LEU A 1 80 ? 18.208 25.647 71.933 1.00 34.17 80 LEU A CA 1
ATOM 634 C C . LEU A 1 80 ? 17.391 24.831 72.929 1.00 35.96 80 LEU A C 1
ATOM 635 O O . LEU A 1 80 ? 16.330 25.267 73.355 1.00 36.22 80 LEU A O 1
ATOM 640 N N . VAL A 1 81 ? 17.871 23.644 73.295 1.00 38.17 81 VAL A N 1
ATOM 641 C CA . VAL A 1 81 ? 17.154 22.817 74.260 1.00 38.95 81 VAL A CA 1
ATOM 642 C C . VAL A 1 81 ? 18.047 22.481 75.436 1.00 38.70 81 VAL A C 1
ATOM 643 O O . VAL A 1 81 ? 19.007 21.743 75.304 1.00 36.92 81 VAL A O 1
ATOM 647 N N . PRO A 1 82 ? 17.706 22.999 76.618 1.00 40.24 82 PRO A N 1
ATOM 648 C CA . PRO A 1 82 ? 18.477 22.776 77.840 1.00 41.55 82 PRO A CA 1
ATOM 649 C C . PRO A 1 82 ? 18.386 21.389 78.440 1.00 42.78 82 PRO A C 1
ATOM 650 O O . PRO A 1 82 ? 19.360 20.892 79.005 1.00 42.65 82 PRO A O 1
ATOM 654 N N . ASN A 1 83 ? 17.216 20.766 78.322 1.00 44.94 83 ASN A N 1
ATOM 655 C CA . ASN A 1 83 ? 16.996 19.424 78.876 1.00 46.56 83 ASN A CA 1
ATOM 656 C C . ASN A 1 83 ? 15.651 18.831 78.446 1.00 47.92 83 ASN A C 1
ATOM 657 O O . ASN A 1 83 ? 14.889 19.467 77.725 1.00 47.29 83 ASN A O 1
ATOM 662 N N . GLN A 1 84 ? 15.369 17.615 78.901 1.00 50.93 84 GLN A N 1
ATOM 663 C CA . GLN A 1 84 ? 14.131 16.918 78.545 1.00 53.34 84 GLN A CA 1
ATOM 664 C C . GLN A 1 84 ? 12.880 17.784 78.636 1.00 54.49 84 GLN A C 1
ATOM 665 O O . GLN A 1 84 ? 12.070 17.815 77.700 1.00 54.01 84 GLN A O 1
ATOM 671 N N . ARG A 1 85 ? 12.737 18.491 79.757 1.00 56.62 85 ARG A N 1
ATOM 672 C CA . ARG A 1 85 ? 11.595 19.379 80.003 1.00 58.95 85 ARG A CA 1
ATOM 673 C C . ARG A 1 85 ? 11.515 20.400 78.878 1.00 59.27 85 ARG A C 1
ATOM 674 O O . ARG A 1 85 ? 10.426 20.772 78.432 1.00 59.83 85 ARG A O 1
ATOM 682 N N . GLY A 1 86 ? 12.685 20.853 78.437 1.00 58.98 86 GLY A N 1
ATOM 683 C CA . GLY A 1 86 ? 12.746 21.815 77.358 1.00 59.76 86 GLY A CA 1
ATOM 684 C C . GLY A 1 86 ? 12.428 21.154 76.029 1.00 60.47 86 GLY A C 1
ATOM 685 O O . GLY A 1 86 ? 11.692 21.702 75.209 1.00 60.81 86 GLY A O 1
ATOM 686 N N . LEU A 1 87 ? 12.982 19.966 75.817 1.00 60.91 87 LEU A N 1
ATOM 687 C CA . LEU A 1 87 ? 12.756 19.233 74.590 1.00 60.95 87 LEU A CA 1
ATOM 688 C C . LEU A 1 87 ? 11.266 19.028 74.399 1.00 61.74 87 LEU A C 1
ATOM 689 O O . LEU A 1 87 ? 10.772 18.999 73.272 1.00 61.37 87 LEU A O 1
ATOM 694 N N . GLU A 1 88 ? 10.554 18.888 75.511 1.00 62.68 88 GLU A N 1
ATOM 695 C CA . GLU A 1 88 ? 9.115 18.696 75.472 1.00 63.86 88 GLU A CA 1
ATOM 696 C C . GLU A 1 88 ? 8.478 19.907 74.804 1.00 63.37 88 GLU A C 1
ATOM 697 O O . GLU A 1 88 ? 7.752 19.777 73.820 1.00 65.11 88 GLU A O 1
ATOM 703 N N . ASN A 1 89 ? 8.755 21.087 75.340 1.00 61.65 89 ASN A N 1
ATOM 704 C CA . ASN A 1 89 ? 8.194 22.308 74.787 1.00 60.77 89 ASN A CA 1
ATOM 705 C C . ASN A 1 89 ? 8.599 22.508 73.332 1.00 58.86 89 ASN A C 1
ATOM 706 O O . ASN A 1 89 ? 7.786 22.912 72.504 1.00 57.59 89 ASN A O 1
ATOM 711 N N . ALA A 1 90 ? 9.861 22.225 73.033 1.00 57.44 90 ALA A N 1
ATOM 712 C CA . ALA A 1 90 ? 10.375 22.378 71.683 1.00 57.12 90 ALA A CA 1
ATOM 713 C C . ALA A 1 90 ? 9.579 21.505 70.733 1.00 57.79 90 ALA A C 1
ATOM 714 O O . ALA A 1 90 ? 9.290 21.900 69.595 1.00 57.67 90 ALA A O 1
ATOM 716 N N . LEU A 1 91 ? 9.223 20.312 71.202 1.00 58.27 91 LEU A N 1
ATOM 717 C CA . LEU A 1 91 ? 8.443 19.362 70.402 1.00 58.26 91 LEU A CA 1
ATOM 718 C C . LEU A 1 91 ? 7.086 19.942 70.047 1.00 57.80 91 LEU A C 1
ATOM 719 O O . LEU A 1 91 ? 6.588 19.752 68.941 1.00 57.20 91 LEU A O 1
ATOM 724 N N . GLU A 1 92 ? 6.493 20.652 70.997 1.00 57.79 92 GLU A N 1
ATOM 725 C CA . GLU A 1 92 ? 5.207 21.256 70.760 1.00 58.46 92 GLU A CA 1
ATOM 726 C C . GLU A 1 92 ? 5.355 22.445 69.834 1.00 57.85 92 GLU A C 1
ATOM 727 O O . GLU A 1 92 ? 4.436 22.772 69.088 1.00 59.06 92 GLU A O 1
ATOM 733 N N . GLY A 1 93 ? 6.510 23.099 69.892 1.00 57.27 93 GLY A N 1
ATOM 734 C CA . GLY A 1 93 ? 6.756 24.251 69.036 1.00 56.35 93 GLY A CA 1
ATOM 735 C C . GLY A 1 93 ? 6.937 23.874 67.572 1.00 55.09 93 GLY A C 1
ATOM 736 O O . GLY A 1 93 ? 6.756 24.703 66.676 1.00 55.73 93 GLY A O 1
ATOM 737 N N . GLY A 1 94 ? 7.309 22.621 67.329 1.00 53.12 94 GLY A N 1
ATOM 738 C CA . GLY A 1 94 ? 7.500 22.159 65.966 1.00 50.79 94 GLY A CA 1
ATOM 739 C C . GLY A 1 94 ? 8.935 22.216 65.491 1.00 48.72 94 GLY A C 1
ATOM 740 O O . GLY A 1 94 ? 9.208 21.954 64.321 1.00 48.12 94 GLY A O 1
ATOM 741 N N . ILE A 1 95 ? 9.849 22.549 66.395 1.00 46.80 95 ILE A N 1
ATOM 742 C CA . ILE A 1 95 ? 11.261 22.636 66.046 1.00 46.41 95 ILE A CA 1
ATOM 743 C C . ILE A 1 95 ? 11.746 21.389 65.334 1.00 45.35 95 ILE A C 1
ATOM 744 O O . ILE A 1 95 ? 11.479 20.282 65.787 1.00 45.80 95 ILE A O 1
ATOM 749 N N . ASN A 1 96 ? 12.454 21.575 64.221 1.00 43.00 96 ASN A N 1
ATOM 750 C CA . ASN A 1 96 ? 12.981 20.456 63.456 1.00 41.46 96 ASN A CA 1
ATOM 751 C C . ASN A 1 96 ? 14.250 19.925 64.121 1.00 42.24 96 ASN A C 1
ATOM 752 O O . ASN A 1 96 ? 14.445 18.715 64.240 1.00 41.94 96 ASN A O 1
ATOM 757 N N . GLU A 1 97 ? 15.124 20.830 64.553 1.00 42.10 97 GLU A N 1
ATOM 758 C CA . GLU A 1 97 ? 16.368 20.407 65.179 1.00 41.90 97 GLU A CA 1
ATOM 759 C C . GLU A 1 97 ? 16.593 21.022 66.552 1.00 40.78 97 GLU A C 1
ATOM 760 O O . GLU A 1 97 ? 16.371 22.208 66.770 1.00 40.36 97 GLU A O 1
ATOM 766 N N . ALA A 1 98 ? 17.037 20.186 67.476 1.00 39.15 98 ALA A N 1
ATOM 767 C CA . ALA A 1 98 ? 17.303 20.626 68.823 1.00 38.21 98 ALA A CA 1
ATOM 768 C C . ALA A 1 98 ? 18.798 20.778 69.000 1.00 37.20 98 ALA A C 1
ATOM 769 O O . ALA A 1 98 ? 19.562 19.930 68.561 1.00 38.11 98 ALA A O 1
ATOM 771 N N . CYS A 1 99 ? 19.230 21.851 69.643 1.00 37.96 99 CYS A N 1
ATOM 772 C CA . CYS A 1 99 ? 20.659 22.047 69.842 1.00 38.79 99 CYS A CA 1
ATOM 773 C C . CYS A 1 99 ? 21.015 22.011 71.306 1.00 37.75 99 CYS A C 1
ATOM 774 O O . CYS A 1 99 ? 20.693 22.939 72.042 1.00 38.50 99 CYS A O 1
ATOM 777 N N . VAL A 1 100 ? 21.671 20.956 71.746 1.00 36.72 100 VAL A N 1
ATOM 778 C CA . VAL A 1 100 ? 22.062 20.925 73.139 1.00 39.14 100 VAL A CA 1
ATOM 779 C C . VAL A 1 100 ? 23.320 21.780 73.296 1.00 40.66 100 VAL A C 1
ATOM 780 O O . VAL A 1 100 ? 23.887 22.241 72.302 1.00 41.37 100 VAL A O 1
ATOM 784 N N . PHE A 1 101 ? 23.762 21.996 74.530 1.00 41.38 101 PHE A N 1
ATOM 785 C CA . PHE A 1 101 ? 24.944 22.806 74.747 1.00 42.55 101 PHE A CA 1
ATOM 786 C C . PHE A 1 101 ? 25.601 22.560 76.081 1.00 44.82 101 PHE A C 1
ATOM 787 O O . PHE A 1 101 ? 24.983 22.058 77.019 1.00 44.38 101 PHE A O 1
ATOM 803 N N . SER A 1 103 ? 29.761 23.649 78.196 1.00 49.36 103 SER A N 1
ATOM 804 C CA . SER A 1 103 ? 31.058 24.278 78.071 1.00 48.73 103 SER A CA 1
ATOM 805 C C . SER A 1 103 ? 32.205 23.278 78.203 1.00 48.92 103 SER A C 1
ATOM 806 O O . SER A 1 103 ? 32.106 22.284 78.930 1.00 49.03 103 SER A O 1
ATOM 809 N N . ALA A 1 104 ? 33.286 23.544 77.477 1.00 49.15 104 ALA A N 1
ATOM 810 C CA . ALA A 1 104 ? 34.472 22.697 77.520 1.00 49.29 104 ALA A CA 1
ATOM 811 C C . ALA A 1 104 ? 35.177 22.960 78.850 1.00 49.90 104 ALA A C 1
ATOM 812 O O . ALA A 1 104 ? 35.731 22.051 79.470 1.00 48.13 104 ALA A O 1
ATOM 814 N N . SER A 1 105 ? 35.148 24.225 79.267 1.00 51.55 105 SER A N 1
ATOM 815 C CA . SER A 1 105 ? 35.748 24.662 80.523 1.00 52.51 105 SER A CA 1
ATOM 816 C C . SER A 1 105 ? 34.834 24.289 81.685 1.00 54.47 105 SER A C 1
ATOM 817 O O . SER A 1 105 ? 33.624 24.553 81.653 1.00 54.24 105 SER A O 1
ATOM 820 N N . GLU A 1 106 ? 35.406 23.673 82.715 1.00 56.54 106 GLU A N 1
ATOM 821 C CA . GLU A 1 106 ? 34.623 23.272 83.881 1.00 58.31 106 GLU A CA 1
ATOM 822 C C . GLU A 1 106 ? 34.048 24.511 84.564 1.00 58.24 106 GLU A C 1
ATOM 823 O O . GLU A 1 106 ? 32.851 24.586 84.832 1.00 57.59 106 GLU A O 1
ATOM 829 N N . THR A 1 107 ? 34.918 25.484 84.831 1.00 58.77 107 THR A N 1
ATOM 830 C CA . THR A 1 107 ? 34.517 26.718 85.501 1.00 58.62 107 THR A CA 1
ATOM 831 C C . THR A 1 107 ? 33.391 27.435 84.768 1.00 58.69 107 THR A C 1
ATOM 832 O O . THR A 1 107 ? 32.410 27.849 85.382 1.00 57.18 107 THR A O 1
ATOM 836 N N . HIS A 1 108 ? 33.538 27.580 83.454 1.00 59.84 108 HIS A N 1
ATOM 837 C CA . HIS A 1 108 ? 32.527 28.246 82.647 1.00 60.80 108 HIS A CA 1
ATOM 838 C C . HIS A 1 108 ? 31.214 27.481 82.683 1.00 61.67 108 HIS A C 1
ATOM 839 O O . HIS A 1 108 ? 30.142 28.062 82.820 1.00 61.31 108 HIS A O 1
ATOM 846 N N . ASN A 1 109 ? 31.309 26.169 82.548 1.00 63.27 109 ASN A N 1
ATOM 847 C CA . ASN A 1 109 ? 30.126 25.328 82.550 1.00 65.49 109 ASN A CA 1
ATOM 848 C C . ASN A 1 109 ? 29.399 25.455 83.884 1.00 66.43 109 ASN A C 1
ATOM 849 O O . ASN A 1 109 ? 28.218 25.818 83.943 1.00 65.69 109 ASN A O 1
ATOM 854 N N . ARG A 1 110 ? 30.116 25.158 84.960 1.00 68.36 110 ARG A N 1
ATOM 855 C CA . ARG A 1 110 ? 29.536 25.233 86.295 1.00 70.26 110 ARG A CA 1
ATOM 856 C C . ARG A 1 110 ? 29.000 26.630 86.603 1.00 70.35 110 ARG A C 1
ATOM 857 O O . ARG A 1 110 ? 28.056 26.783 87.379 1.00 69.95 110 ARG A O 1
ATOM 865 N N . LYS A 1 111 ? 29.591 27.649 85.987 1.00 70.62 111 LYS A N 1
ATOM 866 C CA . LYS A 1 111 ? 29.147 29.018 86.225 1.00 70.65 111 LYS A CA 1
ATOM 867 C C . LYS A 1 111 ? 28.390 29.538 85.013 1.00 70.35 111 LYS A C 1
ATOM 868 O O . LYS A 1 111 ? 28.747 30.566 84.442 1.00 71.46 111 LYS A O 1
ATOM 874 N N . ASN A 1 112 ? 27.339 28.825 84.626 1.00 69.06 112 ASN A N 1
ATOM 875 C CA . ASN A 1 112 ? 26.546 29.208 83.465 1.00 67.88 112 ASN A CA 1
ATOM 876 C C . ASN A 1 112 ? 25.270 28.400 83.475 1.00 67.94 112 ASN A C 1
ATOM 877 O O . ASN A 1 112 ? 24.176 28.936 83.309 1.00 67.46 112 ASN A O 1
ATOM 882 N N . ILE A 1 113 ? 25.420 27.097 83.661 1.00 68.36 113 ILE A N 1
ATOM 883 C CA . ILE A 1 113 ? 24.274 26.212 83.715 1.00 69.59 113 ILE A CA 1
ATOM 884 C C . ILE A 1 113 ? 24.375 25.398 85.011 1.00 70.11 113 ILE A C 1
ATOM 885 O O . ILE A 1 113 ? 23.580 24.494 85.271 1.00 70.04 113 ILE A O 1
ATOM 890 N N . ASN A 1 114 ? 25.365 25.756 85.822 1.00 71.19 114 ASN A N 1
ATOM 891 C CA . ASN A 1 114 ? 25.634 25.116 87.111 1.00 71.97 114 ASN A CA 1
ATOM 892 C C . ASN A 1 114 ? 25.550 23.590 87.095 1.00 71.17 114 ASN A C 1
ATOM 893 O O . ASN A 1 114 ? 24.588 23.000 87.590 1.00 70.83 114 ASN A O 1
ATOM 898 N N . LYS A 1 115 ? 26.580 22.970 86.527 1.00 69.96 115 LYS A N 1
ATOM 899 C CA . LYS A 1 115 ? 26.695 21.520 86.426 1.00 69.11 115 LYS A CA 1
ATOM 900 C C . LYS A 1 115 ? 28.080 21.191 85.892 1.00 68.73 115 LYS A C 1
ATOM 901 O O . LYS A 1 115 ? 28.580 21.868 84.994 1.00 68.78 115 LYS A O 1
ATOM 907 N N . SER A 1 116 ? 28.706 20.163 86.455 1.00 69.07 116 SER A N 1
ATOM 908 C CA . SER A 1 116 ? 30.039 19.774 86.019 1.00 68.64 116 SER A CA 1
ATOM 909 C C . SER A 1 116 ? 29.952 19.257 84.594 1.00 68.19 116 SER A C 1
ATOM 910 O O . SER A 1 116 ? 28.879 18.861 84.125 1.00 67.75 116 SER A O 1
ATOM 913 N N . THR A 1 117 ? 31.085 19.269 83.905 1.00 66.83 117 THR A N 1
ATOM 914 C CA . THR A 1 117 ? 31.134 18.794 82.536 1.00 65.92 117 THR A CA 1
ATOM 915 C C . THR A 1 117 ? 30.513 17.403 82.442 1.00 65.28 117 THR A C 1
ATOM 916 O O . THR A 1 117 ? 29.772 17.112 81.505 1.00 65.36 117 THR A O 1
ATOM 920 N N . SER A 1 118 ? 30.790 16.554 83.428 1.00 64.69 118 SER A N 1
ATOM 921 C CA . SER A 1 118 ? 30.249 15.194 83.434 1.00 63.33 118 SER A CA 1
ATOM 922 C C . SER A 1 118 ? 28.739 15.212 83.541 1.00 61.88 118 SER A C 1
ATOM 923 O O . SER A 1 118 ? 28.045 14.561 82.772 1.00 61.05 118 SER A O 1
ATOM 926 N N . GLU A 1 119 ? 28.247 15.965 84.513 1.00 61.98 119 GLU A N 1
ATOM 927 C CA . GLU A 1 119 ? 26.823 16.079 84.740 1.00 62.60 119 GLU A CA 1
ATOM 928 C C . GLU A 1 119 ? 26.139 16.539 83.474 1.00 62.42 119 GLU A C 1
ATOM 929 O O . GLU A 1 119 ? 25.163 15.932 83.039 1.00 62.81 119 GLU A O 1
ATOM 935 N N . SER A 1 120 ? 26.647 17.612 82.876 1.00 61.79 120 SER A N 1
ATOM 936 C CA . SER A 1 120 ? 26.052 18.112 81.641 1.00 61.14 120 SER A CA 1
ATOM 937 C C . SER A 1 120 ? 26.126 17.033 80.578 1.00 60.12 120 SER A C 1
ATOM 938 O O . SER A 1 120 ? 25.148 16.758 79.882 1.00 59.98 120 SER A O 1
ATOM 941 N N . LEU A 1 121 ? 27.294 16.420 80.460 1.00 59.28 121 LEU A N 1
ATOM 942 C CA . LEU A 1 121 ? 27.482 15.378 79.469 1.00 59.35 121 LEU A CA 1
ATOM 943 C C . LEU A 1 121 ? 26.353 14.371 79.609 1.00 58.87 121 LEU A C 1
ATOM 944 O O . LEU A 1 121 ? 25.723 13.969 78.633 1.00 57.88 121 LEU A O 1
ATOM 949 N N . HIS A 1 122 ? 26.094 13.981 80.845 1.00 59.66 122 HIS A N 1
ATOM 950 C CA . HIS A 1 122 ? 25.048 13.016 81.129 1.00 60.49 122 HIS A CA 1
ATOM 951 C C . HIS A 1 122 ? 23.675 13.531 80.690 1.00 59.76 122 HIS A C 1
ATOM 952 O O . HIS A 1 122 ? 22.848 12.770 80.184 1.00 59.03 122 HIS A O 1
ATOM 959 N N . ILE A 1 123 ? 23.438 14.825 80.884 1.00 59.21 123 ILE A N 1
ATOM 960 C CA . ILE A 1 123 ? 22.166 15.421 80.507 1.00 58.38 123 ILE A CA 1
ATOM 961 C C . ILE A 1 123 ? 21.986 15.327 78.999 1.00 58.08 123 ILE A C 1
ATOM 962 O O . ILE A 1 123 ? 21.037 14.710 78.506 1.00 57.09 123 ILE A O 1
ATOM 967 N N . LEU A 1 124 ? 22.914 15.947 78.276 1.00 57.83 124 LEU A N 1
ATOM 968 C CA . LEU A 1 124 ? 22.884 15.963 76.820 1.00 58.51 124 LEU A CA 1
ATOM 969 C C . LEU A 1 124 ? 22.731 14.558 76.278 1.00 58.63 124 LEU A C 1
ATOM 970 O O . LEU A 1 124 ? 21.976 14.324 75.335 1.00 58.46 124 LEU A O 1
ATOM 975 N N . LYS A 1 125 ? 23.459 13.625 76.881 1.00 58.93 125 LYS A N 1
ATOM 976 C CA . LYS A 1 125 ? 23.402 12.226 76.474 1.00 59.37 125 LYS A CA 1
ATOM 977 C C . LYS A 1 125 ? 21.949 11.794 76.320 1.00 58.04 125 LYS A C 1
ATOM 978 O O . LYS A 1 125 ? 21.520 11.405 75.238 1.00 57.26 125 LYS A O 1
ATOM 984 N N . GLN A 1 126 ? 21.190 11.867 77.408 1.00 57.51 126 GLN A N 1
ATOM 985 C CA . GLN A 1 126 ? 19.808 11.439 77.335 1.00 57.89 126 GLN A CA 1
ATOM 986 C C . GLN A 1 126 ? 18.941 12.478 76.600 1.00 56.67 126 GLN A C 1
ATOM 987 O O . GLN A 1 126 ? 18.004 12.123 75.877 1.00 55.81 126 GLN A O 1
ATOM 993 N N . VAL A 1 127 ? 19.259 13.761 76.738 1.00 54.97 127 VAL A N 1
ATOM 994 C CA . VAL A 1 127 ? 18.483 14.777 76.036 1.00 52.58 127 VAL A CA 1
ATOM 995 C C . VAL A 1 127 ? 18.555 14.551 74.526 1.00 52.21 127 VAL A C 1
ATOM 996 O O . VAL A 1 127 ? 17.608 14.848 73.795 1.00 51.07 127 VAL A O 1
ATOM 1000 N N . ASN A 1 128 ? 19.686 14.024 74.064 1.00 50.98 128 ASN A N 1
ATOM 1001 C CA . ASN A 1 128 ? 19.878 13.752 72.641 1.00 48.88 128 ASN A CA 1
ATOM 1002 C C . ASN A 1 128 ? 19.115 12.497 72.252 1.00 48.62 128 ASN A C 1
ATOM 1003 O O . ASN A 1 128 ? 18.475 12.442 71.204 1.00 48.83 128 ASN A O 1
ATOM 1008 N N . ASN A 1 129 ? 19.188 11.491 73.114 1.00 48.37 129 ASN A N 1
ATOM 1009 C CA . ASN A 1 129 ? 18.522 10.216 72.887 1.00 49.36 129 ASN A CA 1
ATOM 1010 C C . ASN A 1 129 ? 17.012 10.399 72.674 1.00 49.07 129 ASN A C 1
ATOM 1011 O O . ASN A 1 129 ? 16.437 9.858 71.725 1.00 47.19 129 ASN A O 1
ATOM 1016 N N . ASP A 1 130 ? 16.380 11.168 73.555 1.00 49.31 130 ASP A N 1
ATOM 1017 C CA . ASP A 1 130 ? 14.943 11.413 73.455 1.00 51.19 130 ASP A CA 1
ATOM 1018 C C . ASP A 1 130 ? 14.603 12.276 72.235 1.00 51.26 130 ASP A C 1
ATOM 1019 O O . ASP A 1 130 ? 13.552 12.112 71.597 1.00 51.27 130 ASP A O 1
ATOM 1024 N N . ALA A 1 131 ? 15.494 13.199 71.909 1.00 51.38 131 ALA A N 1
ATOM 1025 C CA . ALA A 1 131 ? 15.265 14.065 70.773 1.00 51.96 131 ALA A CA 1
ATOM 1026 C C . ALA A 1 131 ? 15.190 13.251 69.495 1.00 52.42 131 ALA A C 1
ATOM 1027 O O . ALA A 1 131 ? 14.205 13.325 68.767 1.00 52.78 131 ALA A O 1
ATOM 1029 N N . GLN A 1 132 ? 16.230 12.470 69.229 1.00 53.21 132 GLN A N 1
ATOM 1030 C CA . GLN A 1 132 ? 16.278 11.659 68.019 1.00 54.69 132 GLN A CA 1
ATOM 1031 C C . GLN A 1 132 ? 15.119 10.678 67.978 1.00 55.48 132 GLN A C 1
ATOM 1032 O O . GLN A 1 132 ? 14.492 10.475 66.936 1.00 54.30 132 GLN A O 1
ATOM 1038 N N . LYS A 1 133 ? 14.831 10.082 69.130 1.00 56.99 133 LYS A N 1
ATOM 1039 C CA . LYS A 1 133 ? 13.751 9.118 69.238 1.00 58.47 133 LYS A CA 1
ATOM 1040 C C . LYS A 1 133 ? 12.438 9.767 68.805 1.00 59.05 133 LYS A C 1
ATOM 1041 O O . LYS A 1 133 ? 11.465 9.083 68.467 1.00 59.66 133 LYS A O 1
ATOM 1047 N N . ALA A 1 134 ? 12.414 11.094 68.812 1.00 58.89 134 ALA A N 1
ATOM 1048 C CA . ALA A 1 134 ? 11.220 11.819 68.405 1.00 59.21 134 ALA A CA 1
ATOM 1049 C C . ALA A 1 134 ? 11.344 12.260 66.950 1.00 59.61 134 ALA A C 1
ATOM 1050 O O . ALA A 1 134 ? 10.573 13.100 66.485 1.00 60.43 134 ALA A O 1
ATOM 1052 N N . ASN A 1 135 ? 12.308 11.682 66.235 1.00 59.09 135 ASN A N 1
ATOM 1053 C CA . ASN A 1 135 ? 12.544 12.010 64.833 1.00 58.83 135 ASN A CA 1
ATOM 1054 C C . ASN A 1 135 ? 12.967 13.457 64.695 1.00 58.58 135 ASN A C 1
ATOM 1055 O O . ASN A 1 135 ? 12.448 14.196 63.847 1.00 58.85 135 ASN A O 1
ATOM 1060 N N . LEU A 1 136 ? 13.910 13.860 65.538 1.00 57.62 136 LEU A N 1
ATOM 1061 C CA . LEU A 1 136 ? 14.422 15.228 65.542 1.00 55.47 136 LEU A CA 1
ATOM 1062 C C . LEU A 1 136 ? 15.933 15.205 65.385 1.00 54.74 136 LEU A C 1
ATOM 1063 O O . LEU A 1 136 ? 16.620 14.466 66.082 1.00 56.03 136 LEU A O 1
ATOM 1068 N N . THR A 1 137 ? 16.458 16.009 64.474 1.00 53.01 137 THR A N 1
ATOM 1069 C CA . THR A 1 137 ? 17.903 16.049 64.285 1.00 51.04 137 THR A CA 1
ATOM 1070 C C . THR A 1 137 ? 18.540 16.831 65.420 1.00 47.99 137 THR A C 1
ATOM 1071 O O . THR A 1 137 ? 18.008 17.848 65.848 1.00 47.27 137 THR A O 1
ATOM 1075 N N . THR A 1 138 ? 19.678 16.359 65.908 1.00 45.33 138 THR A N 1
ATOM 1076 C CA . THR A 1 138 ? 20.332 17.038 67.010 1.00 43.16 138 THR A CA 1
ATOM 1077 C C . THR A 1 138 ? 21.650 17.666 66.620 1.00 41.70 138 THR A C 1
ATOM 1078 O O . THR A 1 138 ? 22.324 17.214 65.695 1.00 40.40 138 THR A O 1
ATOM 1082 N N . ARG A 1 139 ? 22.019 18.698 67.370 1.00 40.48 139 ARG A N 1
ATOM 1083 C CA . ARG A 1 139 ? 23.253 19.428 67.156 1.00 38.94 139 ARG A CA 1
ATOM 1084 C C . ARG A 1 139 ? 23.777 19.865 68.512 1.00 38.56 139 ARG A C 1
ATOM 1085 O O . ARG A 1 139 ? 22.997 20.284 69.364 1.00 38.45 139 ARG A O 1
ATOM 1093 N N . ALA A 1 140 ? 25.091 19.776 68.705 1.00 39.22 140 ALA A N 1
ATOM 1094 C CA . ALA A 1 140 ? 25.711 20.159 69.968 1.00 39.85 140 ALA A CA 1
ATOM 1095 C C . ALA A 1 140 ? 26.493 21.467 69.843 1.00 41.15 140 ALA A C 1
ATOM 1096 O O . ALA A 1 140 ? 27.138 21.737 68.828 1.00 40.94 140 ALA A O 1
ATOM 1098 N N . TYR A 1 141 ? 26.432 22.263 70.903 1.00 41.25 141 TYR A N 1
ATOM 1099 C CA . TYR A 1 141 ? 27.098 23.547 70.967 1.00 41.55 141 TYR A CA 1
ATOM 1100 C C . TYR A 1 141 ? 28.161 23.511 72.043 1.00 39.88 141 TYR A C 1
ATOM 1101 O O . TYR A 1 141 ? 27.869 23.784 73.203 1.00 40.89 141 TYR A O 1
ATOM 1110 N N . LEU A 1 142 ? 29.387 23.170 71.682 1.00 37.53 142 LEU A N 1
ATOM 1111 C CA . LEU A 1 142 ? 30.452 23.132 72.675 1.00 35.25 142 LEU A CA 1
ATOM 1112 C C . LEU A 1 142 ? 31.051 24.539 72.754 1.00 34.33 142 LEU A C 1
ATOM 1113 O O . LEU A 1 142 ? 31.571 25.054 71.770 1.00 35.05 142 LEU A O 1
ATOM 1118 N N . SER A 1 143 ? 30.983 25.171 73.916 1.00 32.73 143 SER A N 1
ATOM 1119 C CA . SER A 1 143 ? 31.511 26.513 74.017 1.00 32.58 143 SER A CA 1
ATOM 1120 C C . SER A 1 143 ? 32.842 26.560 74.728 1.00 34.98 143 SER A C 1
ATOM 1121 O O . SER A 1 143 ? 33.311 25.555 75.259 1.00 35.33 143 SER A O 1
ATOM 1124 N N . THR A 1 144 ? 33.443 27.748 74.709 1.00 37.20 144 THR A N 1
ATOM 1125 C CA . THR A 1 144 ? 34.729 28.031 75.326 1.00 39.19 144 THR A CA 1
ATOM 1126 C C . THR A 1 144 ? 35.834 27.070 74.867 1.00 40.18 144 THR A C 1
ATOM 1127 O O . THR A 1 144 ? 36.712 26.705 75.647 1.00 40.85 144 THR A O 1
ATOM 1131 N N . VAL A 1 145 ? 35.805 26.686 73.588 1.00 40.53 145 VAL A N 1
ATOM 1132 C CA . VAL A 1 145 ? 36.807 25.771 73.055 1.00 41.14 145 VAL A CA 1
ATOM 1133 C C . VAL A 1 145 ? 38.108 26.477 72.692 1.00 41.56 145 VAL A C 1
ATOM 1134 O O . VAL A 1 145 ? 39.152 25.840 72.585 1.00 41.36 145 VAL A O 1
ATOM 1138 N N . PHE A 1 146 ? 38.049 27.793 72.514 1.00 42.38 146 PHE A N 1
ATOM 1139 C CA . PHE A 1 146 ? 39.241 28.571 72.170 1.00 43.06 146 PHE A CA 1
ATOM 1140 C C . PHE A 1 146 ? 39.669 29.475 73.316 1.00 44.74 146 PHE A C 1
ATOM 1141 O O . PHE A 1 146 ? 40.215 30.554 73.088 1.00 45.57 146 PHE A O 1
ATOM 1149 N N . GLY A 1 147 ? 39.418 29.038 74.545 1.00 45.85 147 GLY A N 1
ATOM 1150 C CA . GLY A 1 147 ? 39.800 29.843 75.683 1.00 46.92 147 GLY A CA 1
ATOM 1151 C C . GLY A 1 147 ? 38.600 30.150 76.542 1.00 48.16 147 GLY A C 1
ATOM 1152 O O . GLY A 1 147 ? 37.488 30.295 76.035 1.00 47.92 147 GLY A O 1
ATOM 1153 N N . CYS A 1 148 ? 38.830 30.256 77.847 1.00 49.98 148 CYS A N 1
ATOM 1154 C CA . CYS A 1 148 ? 37.775 30.538 78.809 1.00 51.91 148 CYS A CA 1
ATOM 1155 C C . CYS A 1 148 ? 37.944 31.897 79.471 1.00 52.13 148 CYS A C 1
ATOM 1156 O O . CYS A 1 148 ? 39.058 32.343 79.721 1.00 53.12 148 CYS A O 1
ATOM 1159 N N . PRO A 1 149 ? 36.831 32.575 79.765 1.00 52.32 149 PRO A N 1
ATOM 1160 C CA . PRO A 1 149 ? 36.931 33.883 80.412 1.00 53.56 149 PRO A CA 1
ATOM 1161 C C . PRO A 1 149 ? 37.419 33.748 81.865 1.00 54.83 149 PRO A C 1
ATOM 1162 O O . PRO A 1 149 ? 37.896 34.711 82.480 1.00 55.49 149 PRO A O 1
ATOM 1166 N N . TYR A 1 150 ? 37.303 32.536 82.397 1.00 54.94 150 TYR A N 1
ATOM 1167 C CA . TYR A 1 150 ? 37.700 32.246 83.766 1.00 55.01 150 TYR A CA 1
ATOM 1168 C C . TYR A 1 150 ? 38.997 31.441 83.824 1.00 55.38 150 TYR A C 1
ATOM 1169 O O . TYR A 1 150 ? 39.970 31.860 84.454 1.00 56.05 150 TYR A O 1
ATOM 1178 N N . GLU A 1 151 ? 39.012 30.289 83.165 1.00 54.60 151 GLU A N 1
ATOM 1179 C CA . GLU A 1 151 ? 40.197 29.446 83.164 1.00 55.18 151 GLU A CA 1
ATOM 1180 C C . GLU A 1 151 ? 41.223 29.937 82.161 1.00 56.53 151 GLU A C 1
ATOM 1181 O O . GLU A 1 151 ? 42.327 29.409 82.079 1.00 55.92 151 GLU A O 1
ATOM 1187 N N . LYS A 1 152 ? 40.846 30.955 81.399 1.00 58.77 152 LYS A N 1
ATOM 1188 C CA . LYS A 1 152 ? 41.718 31.527 80.380 1.00 60.41 152 LYS A CA 1
ATOM 1189 C C . LYS A 1 152 ? 42.125 30.500 79.327 1.00 61.44 152 LYS A C 1
ATOM 1190 O O . LYS A 1 152 ? 41.523 30.426 78.258 1.00 63.03 152 LYS A O 1
ATOM 1196 N N . ASP A 1 153 ? 43.145 29.705 79.622 1.00 61.61 153 ASP A N 1
ATOM 1197 C CA . ASP A 1 153 ? 43.599 28.705 78.665 1.00 61.35 153 ASP A CA 1
ATOM 1198 C C . ASP A 1 153 ? 42.774 27.419 78.769 1.00 61.08 153 ASP A C 1
ATOM 1199 O O . ASP A 1 153 ? 42.334 27.038 79.855 1.00 62.06 153 ASP A O 1
ATOM 1204 N N . VA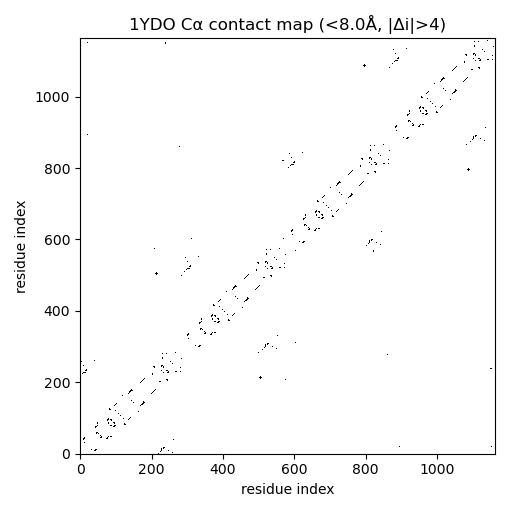L A 1 154 ? 42.552 26.760 77.636 1.00 59.60 154 VAL A N 1
ATOM 1205 C CA . VAL A 1 154 ? 41.803 25.508 77.623 1.00 58.27 154 VAL A CA 1
ATOM 1206 C C . VAL A 1 154 ? 42.566 24.469 76.809 1.00 58.46 154 VAL A C 1
ATOM 1207 O O . VAL A 1 154 ? 42.788 24.652 75.615 1.00 57.78 154 VAL A O 1
ATOM 1211 N N . PRO A 1 155 ? 42.973 23.359 77.451 1.00 58.61 155 PRO A N 1
ATOM 1212 C CA . PRO A 1 155 ? 43.719 22.279 76.786 1.00 57.74 155 PRO A CA 1
ATOM 1213 C C . PRO A 1 155 ? 42.954 21.624 75.643 1.00 56.85 155 PRO A C 1
ATOM 1214 O O . PRO A 1 155 ? 41.739 21.457 75.707 1.00 57.39 155 PRO A O 1
ATOM 1218 N N . ILE A 1 156 ? 43.675 21.238 74.602 1.00 55.24 156 ILE A N 1
ATOM 1219 C CA . ILE A 1 156 ? 43.047 20.625 73.451 1.00 54.69 156 ILE A CA 1
ATOM 1220 C C . ILE A 1 156 ? 42.467 19.247 73.772 1.00 55.48 156 ILE A C 1
ATOM 1221 O O . ILE A 1 156 ? 41.456 18.843 73.191 1.00 55.62 156 ILE A O 1
ATOM 1226 N N . GLU A 1 157 ? 43.108 18.528 74.696 1.00 56.06 157 GLU A N 1
ATOM 1227 C CA . GLU A 1 157 ? 42.669 17.185 75.104 1.00 55.52 157 GLU A CA 1
ATOM 1228 C C . GLU A 1 157 ? 41.250 17.201 75.649 1.00 54.18 157 GLU A C 1
ATOM 1229 O O . GLU A 1 157 ? 40.510 16.222 75.517 1.00 53.41 157 GLU A O 1
ATOM 1235 N N . GLN A 1 158 ? 40.887 18.317 76.275 1.00 52.72 158 GLN A N 1
ATOM 1236 C CA . GLN A 1 158 ? 39.558 18.485 76.846 1.00 51.37 158 GLN A CA 1
ATOM 1237 C C . GLN A 1 158 ? 38.533 18.469 75.728 1.00 50.29 158 GLN A C 1
ATOM 1238 O O . GLN A 1 158 ? 37.572 17.706 75.767 1.00 48.95 158 GLN A O 1
ATOM 1244 N N . VAL A 1 159 ? 38.759 19.320 74.730 1.00 49.97 159 VAL A N 1
ATOM 1245 C CA . VAL A 1 159 ? 37.860 19.433 73.588 1.00 48.77 159 VAL A CA 1
ATOM 1246 C C . VAL A 1 159 ? 37.701 18.081 72.934 1.00 49.11 159 VAL A C 1
ATOM 1247 O O . VAL A 1 159 ? 36.584 17.625 72.693 1.00 48.95 159 VAL A O 1
ATOM 1251 N N . ILE A 1 160 ? 38.828 17.439 72.649 1.00 48.50 160 ILE A N 1
ATOM 1252 C CA . ILE A 1 160 ? 38.815 16.129 72.021 1.00 49.09 160 ILE A CA 1
ATOM 1253 C C . ILE A 1 160 ? 37.992 15.169 72.860 1.00 50.00 160 ILE A C 1
ATOM 1254 O O . ILE A 1 160 ? 37.081 14.508 72.364 1.00 49.82 160 ILE A O 1
ATOM 1259 N N . ARG A 1 161 ? 38.328 15.101 74.142 1.00 51.63 161 ARG A N 1
ATOM 1260 C CA . ARG A 1 161 ? 37.633 14.232 75.078 1.00 52.92 161 ARG A CA 1
ATOM 1261 C C . ARG A 1 161 ? 36.126 14.407 74.922 1.00 53.36 161 ARG A C 1
ATOM 1262 O O . ARG A 1 161 ? 35.424 13.490 74.488 1.00 53.34 161 ARG A O 1
ATOM 1270 N N . LEU A 1 162 ? 35.641 15.597 75.267 1.00 53.98 162 LEU A N 1
ATOM 1271 C CA . LEU A 1 162 ? 34.215 15.916 75.186 1.00 54.62 162 LEU A CA 1
ATOM 1272 C C . LEU A 1 162 ? 33.669 15.652 73.793 1.00 54.89 162 LEU A C 1
ATOM 1273 O O . LEU A 1 162 ? 32.653 14.978 73.632 1.00 55.51 162 LEU A O 1
ATOM 1278 N N . SER A 1 163 ? 34.350 16.183 72.786 1.00 54.73 163 SER A N 1
ATOM 1279 C CA . SER A 1 163 ? 33.925 15.989 71.413 1.00 54.75 163 SER A CA 1
ATOM 1280 C C . SER A 1 163 ? 33.688 14.507 71.101 1.00 54.48 163 SER A C 1
ATOM 1281 O O . SER A 1 163 ? 32.725 14.165 70.426 1.00 54.21 163 SER A O 1
ATOM 1284 N N . GLU A 1 164 ? 34.561 13.629 71.592 1.00 54.54 164 GLU A N 1
ATOM 1285 C CA . GLU A 1 164 ? 34.391 12.201 71.340 1.00 54.83 164 GLU A CA 1
ATOM 1286 C C . GLU A 1 164 ? 33.103 11.722 71.998 1.00 53.65 164 GLU A C 1
ATOM 1287 O O . GLU A 1 164 ? 32.323 10.975 71.401 1.00 52.47 164 GLU A O 1
ATOM 1293 N N . ALA A 1 165 ? 32.876 12.157 73.229 1.00 51.99 165 ALA A N 1
ATOM 1294 C CA . ALA A 1 165 ? 31.662 11.770 73.916 1.00 51.01 165 ALA A CA 1
ATOM 1295 C C . ALA A 1 165 ? 30.470 12.289 73.115 1.00 50.23 165 ALA A C 1
ATOM 1296 O O . ALA A 1 165 ? 29.600 11.520 72.726 1.00 50.06 165 ALA A O 1
ATOM 1298 N N . LEU A 1 166 ? 30.442 13.591 72.852 1.00 49.07 166 LEU A N 1
ATOM 1299 C CA . LEU A 1 166 ? 29.334 14.163 72.119 1.00 47.89 166 LEU A CA 1
ATOM 1300 C C . LEU A 1 166 ? 29.009 13.368 70.874 1.00 48.03 166 LEU A C 1
ATOM 1301 O O . LEU A 1 166 ? 27.853 13.012 70.633 1.00 49.03 166 LEU A O 1
ATOM 1306 N N . PHE A 1 167 ? 30.018 13.064 70.076 1.00 48.05 167 PHE A N 1
ATOM 1307 C CA . PHE A 1 167 ? 29.754 12.320 68.860 1.00 48.38 167 PHE A CA 1
ATOM 1308 C C . PHE A 1 167 ? 29.284 10.914 69.150 1.00 49.79 167 PHE A C 1
ATOM 1309 O O . PHE A 1 167 ? 28.457 10.364 68.420 1.00 49.73 167 PHE A O 1
ATOM 1317 N N . GLU A 1 168 ? 29.804 10.345 70.231 1.00 51.92 168 GLU A N 1
ATOM 1318 C CA . GLU A 1 168 ? 29.447 8.990 70.648 1.00 53.63 168 GLU A CA 1
ATOM 1319 C C . GLU A 1 168 ? 27.955 8.877 70.988 1.00 52.82 168 GLU A C 1
ATOM 1320 O O . GLU A 1 168 ? 27.353 7.815 70.827 1.00 53.08 168 GLU A O 1
ATOM 1326 N N . PHE A 1 169 ? 27.366 9.969 71.467 1.00 52.18 169 PHE A N 1
ATOM 1327 C CA . PHE A 1 169 ? 25.946 9.987 71.820 1.00 50.83 169 PHE A CA 1
ATOM 1328 C C . PHE A 1 169 ? 25.058 9.858 70.573 1.00 50.31 169 PHE A C 1
ATOM 1329 O O . PHE A 1 169 ? 23.959 9.314 70.642 1.00 50.00 169 PHE A O 1
ATOM 1337 N N . GLY A 1 170 ? 25.532 10.364 69.438 1.00 49.73 170 GLY A N 1
ATOM 1338 C CA . GLY A 1 170 ? 24.745 10.274 68.224 1.00 48.70 170 GLY A CA 1
ATOM 1339 C C . GLY A 1 170 ? 24.404 11.616 67.607 1.00 48.46 170 GLY A C 1
ATOM 1340 O O . GLY A 1 170 ? 23.605 11.693 66.667 1.00 49.43 170 GLY A O 1
ATOM 1341 N N . ILE A 1 171 ? 25.003 12.684 68.121 1.00 47.50 171 ILE A N 1
ATOM 1342 C CA . ILE A 1 171 ? 24.741 14.015 67.586 1.00 46.53 171 ILE A CA 1
ATOM 1343 C C . ILE A 1 171 ? 25.114 14.044 66.114 1.00 44.94 171 ILE A C 1
ATOM 1344 O O . ILE A 1 171 ? 25.864 13.199 65.643 1.00 45.65 171 ILE A O 1
ATOM 1349 N N . SER A 1 172 ? 24.605 15.021 65.385 1.00 43.43 172 SER A N 1
ATOM 1350 C CA . SER A 1 172 ? 24.907 15.087 63.966 1.00 42.78 172 SER A CA 1
ATOM 1351 C C . SER A 1 172 ? 25.965 16.128 63.604 1.00 40.90 172 SER A C 1
ATOM 1352 O O . SER A 1 172 ? 26.658 15.997 62.589 1.00 40.89 172 SER A O 1
ATOM 1355 N N . GLU A 1 173 ? 26.094 17.152 64.445 1.00 38.33 173 GLU A N 1
ATOM 1356 C CA . GLU A 1 173 ? 27.047 18.227 64.210 1.00 35.27 173 GLU A CA 1
ATOM 1357 C C . GLU A 1 173 ? 27.531 18.839 65.517 1.00 32.10 173 GLU A C 1
ATOM 1358 O O . GLU A 1 173 ? 26.741 19.147 66.395 1.00 29.21 173 GLU A O 1
ATOM 1364 N N . LEU A 1 174 ? 28.835 19.021 65.639 1.00 30.24 174 LEU A N 1
ATOM 1365 C CA . LEU A 1 174 ? 29.376 19.601 66.844 1.00 28.86 174 LEU A CA 1
ATOM 1366 C C . LEU A 1 174 ? 29.857 21.014 66.518 1.00 28.33 174 LEU A C 1
ATOM 1367 O O . LEU A 1 174 ? 30.853 21.200 65.825 1.00 28.88 174 LEU A O 1
ATOM 1372 N N . SER A 1 175 ? 29.152 22.019 67.023 1.00 27.80 175 SER A N 1
ATOM 1373 C CA . SER A 1 175 ? 29.523 23.397 66.734 1.00 26.58 175 SER A CA 1
ATOM 1374 C C . SER A 1 175 ? 30.448 23.939 67.796 1.00 26.65 175 SER A C 1
ATOM 1375 O O . SER A 1 175 ? 30.036 24.163 68.930 1.00 26.15 175 SER A O 1
ATOM 1378 N N . LEU A 1 176 ? 31.706 24.145 67.415 1.00 29.64 176 LEU A N 1
ATOM 1379 C CA . LEU A 1 176 ? 32.737 24.677 68.321 1.00 31.30 176 LEU A CA 1
ATOM 1380 C C . LEU A 1 176 ? 32.674 26.192 68.328 1.00 31.19 176 LEU A C 1
ATOM 1381 O O . LEU A 1 176 ? 32.640 26.809 67.276 1.00 30.41 176 LEU A O 1
ATOM 1386 N N . GLY A 1 177 ? 32.687 26.794 69.506 1.00 33.80 177 GLY A N 1
ATOM 1387 C CA . GLY A 1 177 ? 32.606 28.231 69.540 1.00 37.52 177 GLY A CA 1
ATOM 1388 C C . GLY A 1 177 ? 33.691 28.988 70.276 1.00 40.12 177 GLY A C 1
ATOM 1389 O O . GLY A 1 177 ? 34.362 28.472 71.172 1.00 38.31 177 GLY A O 1
ATOM 1390 N N . ASP A 1 178 ? 33.848 30.246 69.873 1.00 42.93 178 ASP A N 1
ATOM 1391 C CA . ASP A 1 178 ? 34.814 31.158 70.462 1.00 44.69 178 ASP A CA 1
ATOM 1392 C C . ASP A 1 178 ? 34.023 32.112 71.339 1.00 45.01 178 ASP A C 1
ATOM 1393 O O . ASP A 1 178 ? 33.679 33.213 70.929 1.00 45.85 178 ASP A O 1
ATOM 1398 N N . THR A 1 179 ? 33.735 31.679 72.552 1.00 45.89 179 THR A N 1
ATOM 1399 C CA . THR A 1 179 ? 32.961 32.495 73.455 1.00 47.50 179 THR A CA 1
ATOM 1400 C C . THR A 1 179 ? 33.574 33.867 73.722 1.00 49.04 179 THR A C 1
ATOM 1401 O O . THR A 1 179 ? 33.016 34.891 73.310 1.00 49.73 179 THR A O 1
ATOM 1405 N N . ILE A 1 180 ? 34.717 33.902 74.402 1.00 50.11 180 ILE A N 1
ATOM 1406 C CA . ILE A 1 180 ? 35.342 35.176 74.733 1.00 50.28 180 ILE A CA 1
ATOM 1407 C C . ILE A 1 180 ? 35.683 35.947 73.469 1.00 49.87 180 ILE A C 1
ATOM 1408 O O . ILE A 1 180 ? 35.720 37.173 73.483 1.00 50.45 180 ILE A O 1
ATOM 1413 N N . GLY A 1 181 ? 35.906 35.219 72.378 1.00 49.95 181 GLY A N 1
ATOM 1414 C CA . GLY A 1 181 ? 36.248 35.849 71.112 1.00 49.06 181 GLY A CA 1
ATOM 1415 C C . GLY A 1 181 ? 37.735 36.131 70.976 1.00 47.90 181 GLY A C 1
ATOM 1416 O O . GLY A 1 181 ? 38.136 37.079 70.301 1.00 47.99 181 GLY A O 1
ATOM 1417 N N . ALA A 1 182 ? 38.558 35.308 71.615 1.00 46.95 182 ALA A N 1
ATOM 1418 C CA . ALA A 1 182 ? 40.002 35.506 71.561 1.00 46.50 182 ALA A CA 1
ATOM 1419 C C . ALA A 1 182 ? 40.724 34.379 70.829 1.00 45.24 182 ALA A C 1
ATOM 1420 O O . ALA A 1 182 ? 41.638 33.760 71.375 1.00 45.67 182 ALA A O 1
ATOM 1422 N N . ALA A 1 183 ? 40.309 34.123 69.590 1.00 43.13 183 ALA A N 1
ATOM 1423 C CA . ALA A 1 183 ? 40.912 33.083 68.762 1.00 39.18 183 ALA A CA 1
ATOM 1424 C C . ALA A 1 183 ? 41.596 33.757 67.589 1.00 37.67 183 ALA A C 1
ATOM 1425 O O . ALA A 1 183 ? 41.114 34.767 67.086 1.00 36.61 183 ALA A O 1
ATOM 1427 N N . ASN A 1 184 ? 42.726 33.206 67.166 1.00 36.75 184 ASN A N 1
ATOM 1428 C CA . ASN A 1 184 ? 43.467 33.752 66.037 1.00 35.75 184 ASN A CA 1
ATOM 1429 C C . ASN A 1 184 ? 43.651 32.645 65.010 1.00 35.93 184 ASN A C 1
ATOM 1430 O O . ASN A 1 184 ? 43.602 31.461 65.349 1.00 36.03 184 ASN A O 1
ATOM 1435 N N . PRO A 1 185 ? 43.874 33.019 63.741 1.00 34.90 185 PRO A N 1
ATOM 1436 C CA . PRO A 1 185 ? 44.063 32.070 62.643 1.00 35.59 185 PRO A CA 1
ATOM 1437 C C . PRO A 1 185 ? 45.086 31.009 62.953 1.00 35.72 185 PRO A C 1
ATOM 1438 O O . PRO A 1 185 ? 45.056 29.916 62.402 1.00 36.85 185 PRO A O 1
ATOM 1442 N N . ALA A 1 186 ? 46.005 31.325 63.843 1.00 37.93 186 ALA A N 1
ATOM 1443 C CA . ALA A 1 186 ? 47.024 30.347 64.181 1.00 40.31 186 ALA A CA 1
ATOM 1444 C C . ALA A 1 186 ? 46.428 29.308 65.122 1.00 41.45 186 ALA A C 1
ATOM 1445 O O . ALA A 1 186 ? 46.667 28.116 64.968 1.00 43.98 186 ALA A O 1
ATOM 1447 N N . GLN A 1 187 ? 45.643 29.770 66.087 1.00 41.23 187 GLN A N 1
ATOM 1448 C CA . GLN A 1 187 ? 45.017 28.889 67.054 1.00 41.46 187 GLN A CA 1
ATOM 1449 C C . GLN A 1 187 ? 43.964 27.996 66.407 1.00 41.28 187 GLN A C 1
ATOM 1450 O O . GLN A 1 187 ? 43.875 26.801 66.691 1.00 42.21 187 GLN A O 1
ATOM 1456 N N . VAL A 1 188 ? 43.152 28.575 65.539 1.00 40.59 188 VAL A N 1
ATOM 1457 C CA . VAL A 1 188 ? 42.114 27.784 64.887 1.00 41.56 188 VAL A CA 1
ATOM 1458 C C . VAL A 1 188 ? 42.730 26.726 63.978 1.00 41.76 188 VAL A C 1
ATOM 1459 O O . VAL A 1 188 ? 42.092 25.726 63.637 1.00 42.20 188 VAL A O 1
ATOM 1463 N N . GLU A 1 189 ? 43.973 26.942 63.587 1.00 40.90 189 GLU A N 1
ATOM 1464 C CA . GLU A 1 189 ? 44.620 25.990 62.710 1.00 42.00 189 GLU A CA 1
ATOM 1465 C C . GLU A 1 189 ? 45.132 24.794 63.484 1.00 40.59 189 GLU A C 1
ATOM 1466 O O . GLU A 1 189 ? 44.921 23.659 63.078 1.00 40.14 189 GLU A O 1
ATOM 1472 N N . THR A 1 190 ? 45.799 25.043 64.606 1.00 39.35 190 THR A N 1
ATOM 1473 C CA . THR A 1 190 ? 46.323 23.945 65.406 1.00 37.24 190 THR A CA 1
ATOM 1474 C C . THR A 1 190 ? 45.153 23.192 66.013 1.00 35.73 190 THR A C 1
ATOM 1475 O O . THR A 1 190 ? 45.172 21.970 66.096 1.00 35.06 190 THR A O 1
ATOM 1479 N N . VAL A 1 191 ? 44.126 23.922 66.430 1.00 35.22 191 VAL A N 1
ATOM 1480 C CA . VAL A 1 191 ? 42.968 23.285 67.026 1.00 35.33 191 VAL A CA 1
ATOM 1481 C C . VAL A 1 191 ? 42.260 22.403 66.022 1.00 36.61 191 VAL A C 1
ATOM 1482 O O . VAL A 1 191 ? 42.059 21.216 66.272 1.00 37.40 191 VAL A O 1
ATOM 1486 N N . LEU A 1 192 ? 41.870 22.977 64.888 1.00 37.61 192 LEU A N 1
ATOM 1487 C CA . LEU A 1 192 ? 41.191 22.192 63.860 1.00 38.53 192 LEU A CA 1
ATOM 1488 C C . LEU A 1 192 ? 42.072 21.061 63.336 1.00 39.87 192 LEU A C 1
ATOM 1489 O O . LEU A 1 192 ? 41.582 20.056 62.837 1.00 40.89 192 LEU A O 1
ATOM 1494 N N . GLU A 1 193 ? 43.376 21.233 63.462 1.00 41.89 193 GLU A N 1
ATOM 1495 C CA . GLU A 1 193 ? 44.319 20.225 63.016 1.00 43.93 193 GLU A CA 1
ATOM 1496 C C . GLU A 1 193 ? 44.172 18.982 63.883 1.00 43.25 193 GLU A C 1
ATOM 1497 O O . GLU A 1 193 ? 44.143 17.868 63.374 1.00 43.50 193 GLU A O 1
ATOM 1503 N N . ALA A 1 194 ? 44.087 19.190 65.195 1.00 42.66 194 ALA A N 1
ATOM 1504 C CA . ALA A 1 194 ? 43.961 18.104 66.158 1.00 43.13 194 ALA A CA 1
ATOM 1505 C C . ALA A 1 194 ? 42.573 17.484 66.132 1.00 43.53 194 ALA A C 1
ATOM 1506 O O . ALA A 1 194 ? 42.419 16.278 66.346 1.00 45.26 194 ALA A O 1
ATOM 1508 N N . LEU A 1 195 ? 41.560 18.305 65.879 1.00 42.90 195 LEU A N 1
ATOM 1509 C CA . LEU A 1 195 ? 40.188 17.809 65.821 1.00 42.90 195 LEU A CA 1
ATOM 1510 C C . LEU A 1 195 ? 39.905 17.093 64.503 1.00 42.38 195 LEU A C 1
ATOM 1511 O O . LEU A 1 195 ? 39.513 15.927 64.498 1.00 42.26 195 LEU A O 1
ATOM 1516 N N . LEU A 1 196 ? 40.118 17.782 63.387 1.00 40.70 196 LEU A N 1
ATOM 1517 C CA . LEU A 1 196 ? 39.855 17.185 62.083 1.00 40.66 196 LEU A CA 1
ATOM 1518 C C . LEU A 1 196 ? 40.534 15.839 61.883 1.00 41.92 196 LEU A C 1
ATOM 1519 O O . LEU A 1 196 ? 40.151 15.062 61.003 1.00 41.49 196 LEU A O 1
ATOM 1524 N N . ALA A 1 197 ? 41.537 15.561 62.704 1.00 43.16 197 ALA A N 1
ATOM 1525 C CA . ALA A 1 197 ? 42.252 14.307 62.604 1.00 45.05 197 ALA A CA 1
ATOM 1526 C C . ALA A 1 197 ? 41.584 13.213 63.435 1.00 46.23 197 ALA A C 1
ATOM 1527 O O . ALA A 1 197 ? 42.225 12.230 63.802 1.00 48.99 197 ALA A O 1
ATOM 1529 N N . ARG A 1 198 ? 40.295 13.364 63.718 1.00 46.26 198 ARG A N 1
ATOM 1530 C CA . ARG A 1 198 ? 39.600 12.361 64.521 1.00 45.77 198 ARG A CA 1
ATOM 1531 C C . ARG A 1 198 ? 38.109 12.315 64.235 1.00 43.80 198 ARG A C 1
ATOM 1532 O O . ARG A 1 198 ? 37.461 11.287 64.413 1.00 44.03 198 ARG A O 1
ATOM 1540 N N . PHE A 1 199 ? 37.567 13.435 63.788 1.00 41.52 199 PHE A N 1
ATOM 1541 C CA . PHE A 1 199 ? 36.154 13.516 63.494 1.00 38.95 199 PHE A CA 1
ATOM 1542 C C . PHE A 1 199 ? 36.026 14.040 62.086 1.00 37.90 199 PHE A C 1
ATOM 1543 O O . PHE A 1 199 ? 36.882 14.774 61.618 1.00 37.43 199 PHE A O 1
ATOM 1551 N N . PRO A 1 200 ? 34.953 13.665 61.385 1.00 37.47 200 PRO A N 1
ATOM 1552 C CA . PRO A 1 200 ? 34.720 14.117 60.007 1.00 37.46 200 PRO A CA 1
ATOM 1553 C C . PRO A 1 200 ? 34.461 15.623 59.927 1.00 37.41 200 PRO A C 1
ATOM 1554 O O . PRO A 1 200 ? 33.608 16.152 60.638 1.00 38.96 200 PRO A O 1
ATOM 1558 N N . ALA A 1 201 ? 35.198 16.311 59.062 1.00 37.21 201 ALA A N 1
ATOM 1559 C CA . ALA A 1 201 ? 35.049 17.755 58.912 1.00 37.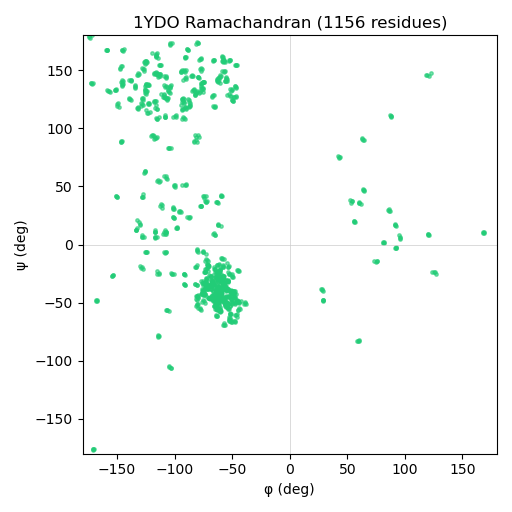14 201 ALA A CA 1
ATOM 1560 C C . ALA A 1 201 ? 33.617 18.185 58.599 1.00 38.03 201 ALA A C 1
ATOM 1561 O O . ALA A 1 201 ? 33.193 19.275 58.975 1.00 37.73 201 ALA A O 1
ATOM 1563 N N . ASN A 1 202 ? 32.869 17.326 57.916 1.00 39.01 202 ASN A N 1
ATOM 1564 C CA . ASN A 1 202 ? 31.493 17.646 57.569 1.00 38.43 202 ASN A CA 1
ATOM 1565 C C . ASN A 1 202 ? 30.592 17.772 58.786 1.00 38.91 202 ASN A C 1
ATOM 1566 O O . ASN A 1 202 ? 29.555 18.432 58.739 1.00 39.96 202 ASN A O 1
ATOM 1571 N N . GLN A 1 203 ? 30.975 17.136 59.880 1.00 38.82 203 GLN A N 1
ATOM 1572 C CA . GLN A 1 203 ? 30.162 17.205 61.077 1.00 39.40 203 GLN A CA 1
ATOM 1573 C C . GLN A 1 203 ? 30.683 18.205 62.108 1.00 38.47 203 GLN A C 1
ATOM 1574 O O . GLN A 1 203 ? 30.377 18.107 63.296 1.00 38.11 203 GLN A O 1
ATOM 1580 N N . ILE A 1 204 ? 31.457 19.178 61.651 1.00 36.72 204 ILE A N 1
ATOM 1581 C CA . ILE A 1 204 ? 31.985 20.184 62.552 1.00 36.41 204 ILE A CA 1
ATOM 1582 C C . ILE A 1 204 ? 31.693 21.599 62.065 1.00 36.86 204 ILE A C 1
ATOM 1583 O O . ILE A 1 204 ? 32.027 21.962 60.937 1.00 37.09 204 ILE A O 1
ATOM 1588 N N . ALA A 1 205 ? 31.056 22.392 62.923 1.00 37.22 205 ALA A N 1
ATOM 1589 C CA . ALA A 1 205 ? 30.717 23.766 62.590 1.00 35.84 205 ALA A CA 1
ATOM 1590 C C . ALA A 1 205 ? 31.488 24.726 63.484 1.00 35.78 205 ALA A C 1
ATOM 1591 O O . ALA A 1 205 ? 31.979 24.344 64.550 1.00 35.08 205 ALA A O 1
ATOM 1593 N N . LEU A 1 206 ? 31.583 25.975 63.040 1.00 34.70 206 LEU A N 1
ATOM 1594 C CA . LEU A 1 206 ? 32.287 26.978 63.803 1.00 34.84 206 LEU A CA 1
ATOM 1595 C C . LEU A 1 206 ? 31.443 28.204 64.124 1.00 35.60 206 LEU A C 1
ATOM 1596 O O . LEU A 1 206 ? 30.773 28.757 63.260 1.00 35.62 206 LEU A O 1
ATOM 1601 N N . HIS A 1 207 ? 31.478 28.611 65.388 1.00 37.09 207 HIS A N 1
ATOM 1602 C CA . HIS A 1 207 ? 30.743 29.765 65.840 1.00 40.08 207 HIS A CA 1
ATOM 1603 C C . HIS A 1 207 ? 31.770 30.766 66.369 1.00 40.47 207 HIS A C 1
ATOM 1604 O O . HIS A 1 207 ? 32.182 30.674 67.517 1.00 40.72 207 HIS A O 1
ATOM 1611 N N . PHE A 1 208 ? 32.202 31.699 65.527 1.00 40.29 208 PHE A N 1
ATOM 1612 C CA . PHE A 1 208 ? 33.169 32.697 65.948 1.00 41.30 208 PHE A CA 1
ATOM 1613 C C . PHE A 1 208 ? 32.525 34.000 66.428 1.00 43.96 208 PHE A C 1
ATOM 1614 O O . PHE A 1 208 ? 31.462 34.409 65.946 1.00 45.28 208 PHE A O 1
ATOM 1622 N N . HIS A 1 209 ? 33.182 34.657 67.379 1.00 45.15 209 HIS A N 1
ATOM 1623 C CA . HIS A 1 209 ? 32.716 35.943 67.905 1.00 45.49 209 HIS A CA 1
ATOM 1624 C C . HIS A 1 209 ? 33.774 36.980 67.535 1.00 44.85 209 HIS A C 1
ATOM 1625 O O . HIS A 1 209 ? 34.909 36.877 67.991 1.00 45.03 209 HIS A O 1
ATOM 1632 N N . ASP A 1 210 ? 33.447 37.976 66.718 1.00 43.82 210 ASP A N 1
ATOM 1633 C CA . ASP A 1 210 ? 34.506 38.924 66.408 1.00 43.68 210 ASP A CA 1
ATOM 1634 C C . ASP A 1 210 ? 34.561 40.085 67.376 1.00 42.86 210 ASP A C 1
ATOM 1635 O O . ASP A 1 210 ? 34.577 41.246 66.979 1.00 41.03 210 ASP A O 1
ATOM 1640 N N . THR A 1 211 ? 34.586 39.748 68.662 1.00 42.40 211 THR A N 1
ATOM 1641 C CA . THR A 1 211 ? 34.703 40.750 69.697 1.00 40.32 211 THR A CA 1
ATOM 1642 C C . THR A 1 211 ? 36.048 41.450 69.459 1.00 38.78 211 THR A C 1
ATOM 1643 O O . THR A 1 211 ? 36.215 42.610 69.797 1.00 38.68 211 THR A O 1
ATOM 1647 N N . ARG A 1 212 ? 36.997 40.734 68.868 1.00 37.74 212 ARG A N 1
ATOM 1648 C CA . ARG A 1 212 ? 38.296 41.303 68.563 1.00 36.66 212 ARG A CA 1
ATOM 1649 C C . ARG A 1 212 ? 38.438 41.531 67.059 1.00 34.63 212 ARG A C 1
ATOM 1650 O O . ARG A 1 212 ? 39.522 41.811 66.552 1.00 34.02 212 ARG A O 1
ATOM 1658 N N . GLY A 1 213 ? 37.320 41.403 66.359 1.00 33.10 213 GLY A N 1
ATOM 1659 C CA . GLY A 1 213 ? 37.294 41.583 64.925 1.00 30.52 213 GLY A CA 1
ATOM 1660 C C . GLY A 1 213 ? 38.181 40.615 64.172 1.00 29.16 213 GLY A C 1
ATOM 1661 O O . GLY A 1 213 ? 38.766 40.991 63.160 1.00 29.47 213 GLY A O 1
ATOM 1662 N N . THR A 1 214 ? 38.284 39.370 64.633 1.00 26.95 214 THR A N 1
ATOM 1663 C CA . THR A 1 214 ? 39.130 38.406 63.944 1.00 26.69 214 THR A CA 1
ATOM 1664 C C . THR A 1 214 ? 38.331 37.251 63.402 1.00 25.40 214 THR A C 1
ATOM 1665 O O . THR A 1 214 ? 38.891 36.307 62.861 1.00 24.27 214 THR A O 1
ATOM 1669 N N . ALA A 1 215 ? 37.014 37.357 63.527 1.00 24.61 215 ALA A N 1
ATOM 1670 C CA . ALA A 1 215 ? 36.107 36.317 63.064 1.00 24.66 215 ALA A CA 1
ATOM 1671 C C . ALA A 1 215 ? 36.334 35.868 61.635 1.00 24.54 215 ALA A C 1
ATOM 1672 O O . ALA A 1 215 ? 36.670 34.713 61.386 1.00 26.62 215 ALA A O 1
ATOM 1674 N N . LEU A 1 216 ? 36.113 36.771 60.693 1.00 22.28 216 LEU A N 1
ATOM 1675 C CA . LEU A 1 216 ? 36.279 36.427 59.299 1.00 20.70 216 LEU A CA 1
ATOM 1676 C C . LEU A 1 216 ? 37.670 35.877 59.022 1.00 20.76 216 LEU A C 1
ATOM 1677 O O . LEU A 1 216 ? 37.830 34.976 58.206 1.00 21.21 216 LEU A O 1
ATOM 1682 N N . ALA A 1 217 ? 38.666 36.415 59.718 1.00 21.46 217 ALA A N 1
ATOM 1683 C CA . ALA A 1 217 ? 40.047 35.968 59.568 1.00 21.63 217 ALA A CA 1
ATOM 1684 C C . ALA A 1 217 ? 40.149 34.515 59.981 1.00 22.06 217 ALA A C 1
ATOM 1685 O O . ALA A 1 217 ? 40.729 33.690 59.285 1.00 23.45 217 ALA A O 1
ATOM 1687 N N . ASN A 1 218 ? 39.592 34.204 61.132 1.00 23.56 218 ASN A N 1
ATOM 1688 C CA . ASN A 1 218 ? 39.609 32.835 61.589 1.00 25.66 218 ASN A CA 1
ATOM 1689 C C . ASN A 1 218 ? 38.819 31.979 60.621 1.00 27.86 218 ASN A C 1
ATOM 1690 O O . ASN A 1 218 ? 39.135 30.820 60.394 1.00 29.45 218 ASN A O 1
ATOM 1703 N N . VAL A 1 220 ? 38.634 32.212 57.390 1.00 31.72 220 VAL A N 1
ATOM 1704 C CA . VAL A 1 220 ? 39.433 31.870 56.236 1.00 32.76 220 VAL A CA 1
ATOM 1705 C C . VAL A 1 220 ? 40.300 30.668 56.558 1.00 32.61 220 VAL A C 1
ATOM 1706 O O . VAL A 1 220 ? 40.350 29.711 55.788 1.00 34.03 220 VAL A O 1
ATOM 1710 N N . THR A 1 221 ? 40.979 30.716 57.699 1.00 31.44 221 THR A N 1
ATOM 1711 C CA . THR A 1 221 ? 41.828 29.603 58.121 1.00 30.02 221 THR A CA 1
ATOM 1712 C C . THR A 1 221 ? 40.998 28.316 58.163 1.00 28.76 221 THR A C 1
ATOM 1713 O O . THR A 1 221 ? 41.433 27.276 57.683 1.00 28.84 221 THR A O 1
ATOM 1717 N N . ALA A 1 222 ? 39.805 28.399 58.743 1.00 27.44 222 ALA A N 1
ATOM 1718 C CA . ALA A 1 222 ? 38.927 27.251 58.814 1.00 28.35 222 ALA A CA 1
ATOM 1719 C C . ALA A 1 222 ? 38.538 26.797 57.401 1.00 29.64 222 ALA A C 1
ATOM 1720 O O . ALA A 1 222 ? 38.592 25.610 57.084 1.00 31.75 222 ALA A O 1
ATOM 1722 N N . LEU A 1 223 ? 38.146 27.732 56.545 1.00 29.71 223 LEU A N 1
ATOM 1723 C CA . LEU A 1 223 ? 37.778 27.366 55.189 1.00 31.12 223 LEU A CA 1
ATOM 1724 C C . LEU A 1 223 ? 38.895 26.574 54.535 1.00 32.73 223 LEU A C 1
ATOM 1725 O O . LEU A 1 223 ? 38.648 25.703 53.698 1.00 34.15 223 LEU A O 1
ATOM 1730 N N . GLN A 1 224 ? 40.124 26.881 54.922 1.00 33.89 224 GLN A N 1
ATOM 1731 C CA . GLN A 1 224 ? 41.286 26.201 54.379 1.00 35.89 224 GLN A CA 1
ATOM 1732 C C . GLN A 1 224 ? 41.481 24.817 54.976 1.00 36.06 224 GLN A C 1
ATOM 1733 O O . GLN A 1 224 ? 42.037 23.938 54.326 1.00 35.93 224 GLN A O 1
ATOM 1747 N N . GLY A 1 226 ? 38.995 22.860 55.894 1.00 37.78 226 GLY A N 1
ATOM 1748 C CA . GLY A 1 226 ? 37.927 21.987 55.421 1.00 36.35 226 GLY A CA 1
ATOM 1749 C C . GLY A 1 226 ? 36.530 22.221 55.987 1.00 34.55 226 GLY A C 1
ATOM 1750 O O . GLY A 1 226 ? 35.540 21.762 55.417 1.00 34.88 226 GLY A O 1
ATOM 1751 N N . ILE A 1 227 ? 36.436 22.917 57.113 1.00 32.76 227 ILE A N 1
ATOM 1752 C CA . ILE A 1 227 ? 35.132 23.195 57.711 1.00 31.15 227 ILE A CA 1
ATOM 1753 C C . ILE A 1 227 ? 34.280 23.905 56.660 1.00 29.70 227 ILE A C 1
ATOM 1754 O O . ILE A 1 227 ? 34.786 24.742 55.919 1.00 30.17 227 ILE A O 1
ATOM 1759 N N . THR A 1 228 ? 32.996 23.580 56.592 1.00 29.86 228 THR A N 1
ATOM 1760 C CA . THR A 1 228 ? 32.129 24.208 55.607 1.00 29.58 228 THR A CA 1
ATOM 1761 C C . THR A 1 228 ? 30.823 24.668 56.243 1.00 29.16 228 THR A C 1
ATOM 1762 O O . THR A 1 228 ? 29.863 25.017 55.553 1.00 29.40 228 THR A O 1
ATOM 1766 N N . VAL A 1 229 ? 30.801 24.673 57.566 1.00 27.52 229 VAL A N 1
ATOM 1767 C CA . VAL A 1 229 ? 29.629 25.095 58.306 1.00 27.95 229 VAL A CA 1
ATOM 1768 C C . VAL A 1 229 ? 29.984 26.244 59.237 1.00 27.09 229 VAL A C 1
ATOM 1769 O O . VAL A 1 229 ? 30.848 26.120 60.108 1.00 26.17 229 VAL A O 1
ATOM 1773 N N . PHE A 1 230 ? 29.315 27.371 59.063 1.00 27.80 230 PHE A N 1
ATOM 1774 C CA . PHE A 1 230 ? 29.610 28.504 59.917 1.00 28.68 230 PHE A CA 1
ATOM 1775 C C . PHE A 1 230 ? 28.364 29.163 60.441 1.00 29.07 230 PHE A C 1
ATOM 1776 O O . PHE A 1 230 ? 27.394 29.359 59.716 1.00 29.47 230 PHE A O 1
ATOM 1784 N N . ASP A 1 231 ? 28.392 29.494 61.723 1.00 29.31 231 ASP A N 1
ATOM 1785 C CA . ASP A 1 231 ? 27.265 30.135 62.375 1.00 28.15 231 ASP A CA 1
ATOM 1786 C C . ASP A 1 231 ? 27.421 31.628 62.285 1.00 28.02 231 ASP A C 1
ATOM 1787 O O . ASP A 1 231 ? 28.534 32.142 62.382 1.00 29.60 231 ASP A O 1
ATOM 1792 N N . GLY A 1 232 ? 26.303 32.321 62.111 1.00 28.02 232 GLY A N 1
ATOM 1793 C CA . GLY A 1 232 ? 26.338 33.769 62.013 1.00 29.82 232 GLY A CA 1
ATOM 1794 C C . GLY A 1 232 ? 25.123 34.436 62.631 1.00 29.67 232 GLY A C 1
ATOM 1795 O O . GLY A 1 232 ? 24.139 33.777 62.938 1.00 28.70 232 GLY A O 1
ATOM 1796 N N . SER A 1 233 ? 25.189 35.747 62.817 1.00 30.35 233 SER A N 1
ATOM 1797 C CA . SER A 1 233 ? 24.078 36.489 63.389 1.00 31.56 233 SER A CA 1
ATOM 1798 C C . SER A 1 233 ? 23.745 37.692 62.502 1.00 32.04 233 SER A C 1
ATOM 1799 O O . SER A 1 233 ? 24.581 38.562 62.296 1.00 32.86 233 SER A O 1
ATOM 1802 N N . ALA A 1 234 ? 22.533 37.744 61.966 1.00 32.60 234 ALA A N 1
ATOM 1803 C CA . ALA A 1 234 ? 22.171 38.857 61.100 1.00 34.34 234 ALA A CA 1
ATOM 1804 C C . ALA A 1 234 ? 22.479 40.207 61.766 1.00 35.98 234 ALA A C 1
ATOM 1805 O O . ALA A 1 234 ? 22.067 40.461 62.899 1.00 38.11 234 ALA A O 1
ATOM 1807 N N . GLY A 1 235 ? 23.215 41.066 61.066 1.00 35.53 235 GLY A N 1
ATOM 1808 C CA . GLY A 1 235 ? 23.550 42.375 61.613 1.00 35.81 235 GLY A CA 1
ATOM 1809 C C . GLY A 1 235 ? 24.635 42.386 62.685 1.00 35.34 235 GLY A C 1
ATOM 1810 O O . GLY A 1 235 ? 25.191 43.437 63.022 1.00 34.36 235 GLY A O 1
ATOM 1811 N N . GLY A 1 236 ? 24.954 41.215 63.216 1.00 35.21 236 GLY A N 1
ATOM 1812 C CA . GLY A 1 236 ? 25.958 41.149 64.254 1.00 36.26 236 GLY A CA 1
ATOM 1813 C C . GLY A 1 236 ? 25.299 41.272 65.617 1.00 37.29 236 GLY A C 1
ATOM 1814 O O . GLY A 1 236 ? 25.958 41.549 66.623 1.00 37.93 236 GLY A O 1
ATOM 1815 N N . LEU A 1 237 ? 23.988 41.068 65.650 1.00 37.31 237 LEU A N 1
ATOM 1816 C CA . LEU A 1 237 ? 23.255 41.140 66.892 1.00 40.19 237 LEU A CA 1
ATOM 1817 C C . LEU A 1 237 ? 23.958 40.383 67.991 1.00 41.93 237 LEU A C 1
ATOM 1818 O O . LEU A 1 237 ? 24.714 39.446 67.729 1.00 41.25 237 LEU A O 1
ATOM 1823 N N . GLY A 1 238 ? 23.701 40.798 69.226 1.00 44.39 238 GLY A N 1
ATOM 1824 C CA . GLY A 1 238 ? 24.292 40.126 70.366 1.00 47.53 238 GLY A CA 1
ATOM 1825 C C . GLY A 1 238 ? 25.660 40.629 70.766 1.00 49.76 238 GLY A C 1
ATOM 1826 O O . GLY A 1 238 ? 26.648 40.432 70.053 1.00 49.71 238 GLY A O 1
ATOM 1827 N N . GLY A 1 239 ? 25.710 41.275 71.925 1.00 51.44 239 GLY A N 1
ATOM 1828 C CA . GLY A 1 239 ? 26.965 41.786 72.426 1.00 53.67 239 GLY A CA 1
ATOM 1829 C C . GLY A 1 239 ? 27.629 40.716 73.262 1.00 55.01 239 GLY A C 1
ATOM 1830 O O . GLY A 1 239 ? 27.005 39.705 73.590 1.00 54.77 239 GLY A O 1
ATOM 1831 N N . CYS A 1 240 ? 2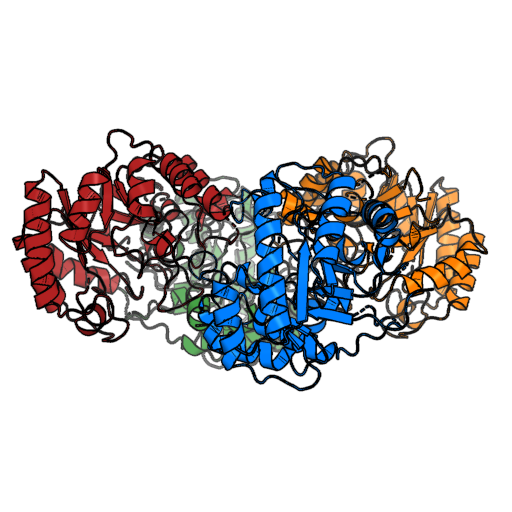8.895 40.927 73.597 1.00 56.98 240 CYS A N 1
ATOM 1832 C CA . CYS A 1 240 ? 29.633 39.972 74.410 1.00 60.34 240 CYS A CA 1
ATOM 1833 C C . CYS A 1 240 ? 29.471 40.359 75.881 1.00 61.85 240 CYS A C 1
ATOM 1834 O O . CYS A 1 240 ? 29.869 41.448 76.288 1.00 61.61 240 CYS A O 1
ATOM 1837 N N . PRO A 1 241 ? 28.869 39.472 76.695 1.00 64.08 241 PRO A N 1
ATOM 1838 C CA . PRO A 1 241 ? 28.663 39.747 78.123 1.00 65.88 241 PRO A CA 1
ATOM 1839 C C . PRO A 1 241 ? 29.972 39.897 78.887 1.00 67.60 241 PRO A C 1
ATOM 1840 O O . PRO A 1 241 ? 30.022 40.572 79.911 1.00 67.50 241 PRO A O 1
ATOM 1844 N N . TYR A 1 242 ? 31.025 39.268 78.374 1.00 69.76 242 TYR A N 1
ATOM 1845 C CA . TYR A 1 242 ? 32.344 39.336 78.989 1.00 72.31 242 TYR A CA 1
ATOM 1846 C C . TYR A 1 242 ? 32.966 40.717 78.727 1.00 72.76 242 TYR A C 1
ATOM 1847 O O . TYR A 1 242 ? 33.827 41.174 79.480 1.00 72.78 242 TYR A O 1
ATOM 1856 N N . ALA A 1 243 ? 32.518 41.381 77.663 1.00 73.34 243 ALA A N 1
ATOM 1857 C CA . ALA A 1 243 ? 33.013 42.709 77.303 1.00 73.32 243 ALA A CA 1
ATOM 1858 C C . ALA A 1 243 ? 31.885 43.543 76.684 1.00 73.89 243 ALA A C 1
ATOM 1859 O O . ALA A 1 243 ? 31.697 43.538 75.467 1.00 73.75 243 ALA A O 1
ATOM 1861 N N . PRO A 1 244 ? 31.117 44.274 77.520 1.00 74.40 244 PRO A N 1
ATOM 1862 C CA . PRO A 1 244 ? 30.003 45.114 77.057 1.00 74.07 244 PRO A CA 1
ATOM 1863 C C . PRO A 1 244 ? 30.425 46.267 76.144 1.00 73.78 244 PRO A C 1
ATOM 1864 O O . PRO A 1 244 ? 31.473 46.885 76.340 1.00 73.42 244 PRO A O 1
ATOM 1868 N N . GLY A 1 245 ? 29.598 46.549 75.144 1.00 73.60 245 GLY A N 1
ATOM 1869 C CA . GLY A 1 245 ? 29.908 47.616 74.216 1.00 72.87 245 GLY A CA 1
ATOM 1870 C C . GLY A 1 245 ? 30.662 47.114 73.000 1.00 72.58 245 GLY A C 1
ATOM 1871 O O . GLY A 1 245 ? 30.956 47.886 72.093 1.00 73.01 245 GLY A O 1
ATOM 1872 N N . SER A 1 246 ? 30.977 45.823 72.975 1.00 72.42 246 SER A N 1
ATOM 1873 C CA . SER A 1 246 ? 31.695 45.230 71.849 1.00 73.06 246 SER A CA 1
ATOM 1874 C C . SER A 1 246 ? 30.825 44.192 71.138 1.00 72.65 246 SER A C 1
ATOM 1875 O O . SER A 1 246 ? 30.002 43.532 71.774 1.00 73.41 246 SER A O 1
ATOM 1878 N N . SER A 1 247 ? 31.014 44.055 69.824 1.00 71.82 247 SER A N 1
ATOM 1879 C CA . SER A 1 247 ? 30.243 43.106 69.013 1.00 70.11 247 SER A CA 1
ATOM 1880 C C . SER A 1 247 ? 30.388 41.661 69.476 1.00 68.48 247 SER A C 1
ATOM 1881 O O . SER A 1 247 ? 31.355 41.310 70.153 1.00 68.54 247 SER A O 1
ATOM 1884 N N . GLY A 1 248 ? 29.410 40.831 69.113 1.00 66.86 248 GLY A N 1
ATOM 1885 C CA . GLY A 1 248 ? 29.432 39.432 69.506 1.00 63.35 248 GLY A CA 1
ATOM 1886 C C . GLY A 1 248 ? 29.843 38.530 68.364 1.00 61.17 248 GLY A C 1
ATOM 1887 O O . GLY A 1 248 ? 31.019 38.481 67.993 1.00 61.86 248 GLY A O 1
ATOM 1888 N N . ASN A 1 249 ? 28.881 37.808 67.801 1.00 58.18 249 ASN A N 1
ATOM 1889 C CA . ASN A 1 249 ? 29.179 36.918 66.687 1.00 55.32 249 ASN A CA 1
ATOM 1890 C C . ASN A 1 249 ? 29.343 37.687 65.393 1.00 52.11 249 ASN A C 1
ATOM 1891 O O . ASN A 1 249 ? 28.886 38.823 65.258 1.00 51.64 249 ASN A O 1
ATOM 1896 N N . ALA A 1 250 ? 29.994 37.046 64.435 1.00 48.49 250 ALA A N 1
ATOM 1897 C CA . ALA A 1 250 ? 30.231 37.655 63.140 1.00 43.47 250 ALA A CA 1
ATOM 1898 C C . ALA A 1 250 ? 28.916 37.938 62.439 1.00 39.24 250 ALA A C 1
ATOM 1899 O O . ALA A 1 250 ? 27.994 37.139 62.491 1.00 37.06 250 ALA A O 1
ATOM 1901 N N . ALA A 1 251 ? 28.852 39.082 61.773 1.00 37.25 251 ALA A N 1
ATOM 1902 C CA . ALA A 1 251 ? 27.662 39.485 61.048 1.00 34.60 251 ALA A CA 1
ATOM 1903 C C . ALA A 1 251 ? 27.415 38.547 59.877 1.00 32.91 251 ALA A C 1
ATOM 1904 O O . ALA A 1 251 ? 28.234 38.457 58.969 1.00 33.65 251 ALA A O 1
ATOM 1906 N N . THR A 1 252 ? 26.283 37.858 59.893 1.00 31.89 252 THR A N 1
ATOM 1907 C CA . THR A 1 252 ? 25.941 36.932 58.823 1.00 31.09 252 THR A CA 1
ATOM 1908 C C . THR A 1 252 ? 26.185 37.502 57.437 1.00 30.39 252 THR A C 1
ATOM 1909 O O . THR A 1 252 ? 26.768 36.835 56.602 1.00 31.38 252 THR A O 1
ATOM 1913 N N . GLU A 1 253 ? 25.723 38.718 57.178 1.00 29.84 253 GLU A N 1
ATOM 1914 C CA . GLU A 1 253 ? 25.911 39.299 55.865 1.00 30.27 253 GLU A CA 1
ATOM 1915 C C . GLU A 1 253 ? 27.383 39.471 55.536 1.00 31.40 253 GLU A C 1
ATOM 1916 O O . GLU A 1 253 ? 27.789 39.273 54.395 1.00 32.98 253 GLU A O 1
ATOM 1922 N N . ASP A 1 254 ? 28.197 39.827 56.520 1.00 31.27 254 ASP A N 1
ATOM 1923 C CA . ASP A 1 254 ? 29.627 39.988 56.266 1.00 30.61 254 ASP A CA 1
ATOM 1924 C C . ASP A 1 254 ? 30.221 38.648 55.859 1.00 28.59 254 ASP A C 1
ATOM 1925 O O . ASP A 1 254 ? 31.109 38.572 55.016 1.00 25.79 254 ASP A O 1
ATOM 1930 N N . ILE A 1 255 ? 29.718 37.596 56.485 1.00 26.85 255 ILE A N 1
ATOM 1931 C CA . ILE A 1 255 ? 30.182 36.261 56.202 1.00 26.01 255 ILE A CA 1
ATOM 1932 C C . ILE A 1 255 ? 29.729 35.854 54.816 1.00 26.69 255 ILE A C 1
ATOM 1933 O O . ILE A 1 255 ? 30.510 35.324 54.037 1.00 27.28 255 ILE A O 1
ATOM 1938 N N . VAL A 1 256 ? 28.464 36.104 54.515 1.00 27.55 256 VAL A N 1
ATOM 1939 C CA . VAL A 1 256 ? 27.905 35.750 53.221 1.00 28.36 256 VAL A CA 1
ATOM 1940 C C . VAL A 1 256 ? 28.599 36.534 52.125 1.00 29.74 256 VAL A C 1
ATOM 1941 O O . VAL A 1 256 ? 28.895 35.991 51.064 1.00 31.33 256 VAL A O 1
ATOM 1945 N N . TYR A 1 257 ? 28.869 37.808 52.374 1.00 29.21 257 TYR A N 1
ATOM 1946 C CA . TYR A 1 257 ? 29.510 38.624 51.365 1.00 30.73 257 TYR A CA 1
ATOM 1947 C C . TYR A 1 257 ? 30.889 38.120 51.005 1.00 31.65 257 TYR A C 1
ATOM 1948 O O . TYR A 1 257 ? 31.162 37.784 49.855 1.00 32.05 257 TYR A O 1
ATOM 1965 N N . LEU A 1 259 ? 32.307 35.381 51.425 1.00 33.68 259 LEU A N 1
ATOM 1966 C CA . LEU A 1 259 ? 32.277 34.071 50.807 1.00 33.28 259 LEU A CA 1
ATOM 1967 C C . LEU A 1 259 ? 31.897 34.187 49.344 1.00 33.49 259 LEU A C 1
ATOM 1968 O O . LEU A 1 259 ? 32.444 33.486 48.506 1.00 33.43 259 LEU A O 1
ATOM 1973 N N . GLU A 1 260 ? 30.974 35.085 49.031 1.00 34.39 260 GLU A N 1
ATOM 1974 C CA . GLU A 1 260 ? 30.545 35.259 47.653 1.00 35.54 260 GLU A CA 1
ATOM 1975 C C . GLU A 1 260 ? 31.663 35.760 46.776 1.00 35.10 260 GLU A C 1
ATOM 1976 O O . GLU A 1 260 ? 31.897 35.236 45.692 1.00 36.73 260 GLU A O 1
ATOM 1982 N N . GLN A 1 261 ? 32.357 36.784 47.239 1.00 34.07 261 GLN A N 1
ATOM 1983 C CA . GLN A 1 261 ? 33.459 37.330 46.468 1.00 32.85 261 GLN A CA 1
ATOM 1984 C C . GLN A 1 261 ? 34.511 36.259 46.215 1.00 31.68 261 GLN A C 1
ATOM 1985 O O . GLN A 1 261 ? 35.231 36.314 45.229 1.00 30.55 261 GLN A O 1
ATOM 1999 N N . ASP A 1 263 ? 33.895 33.354 45.456 1.00 33.55 263 ASP A N 1
ATOM 2000 C CA . ASP A 1 263 ? 33.255 32.384 44.556 1.00 34.19 263 ASP A CA 1
ATOM 2001 C C . ASP A 1 263 ? 32.835 31.095 45.264 1.00 31.77 263 ASP A C 1
ATOM 2002 O O . ASP A 1 263 ? 32.979 29.998 44.726 1.00 30.63 263 ASP A O 1
ATOM 2007 N N . ILE A 1 264 ? 32.308 31.251 46.469 1.00 29.11 264 ILE A N 1
ATOM 2008 C CA . ILE A 1 264 ? 31.850 30.132 47.268 1.00 29.72 264 ILE A CA 1
ATOM 2009 C C . ILE A 1 264 ? 30.351 30.307 47.458 1.00 30.08 264 ILE A C 1
ATOM 2010 O O . ILE A 1 264 ? 29.917 31.337 47.971 1.00 31.13 264 ILE A O 1
ATOM 2015 N N . LYS A 1 265 ? 29.564 29.308 47.058 1.00 29.58 265 LYS A N 1
ATOM 2016 C CA . LYS A 1 265 ? 28.116 29.405 47.168 1.00 30.42 265 LYS A CA 1
ATOM 2017 C C . LYS A 1 265 ? 27.568 29.220 48.558 1.00 30.45 265 LYS A C 1
ATOM 2018 O O . LYS A 1 265 ? 27.963 28.303 49.269 1.00 30.02 265 LYS A O 1
ATOM 2024 N N . THR A 1 266 ? 26.646 30.105 48.930 1.00 31.43 266 THR A N 1
ATOM 2025 C CA . THR A 1 266 ? 25.993 30.060 50.232 1.00 34.31 266 THR A CA 1
ATOM 2026 C C . THR A 1 266 ? 24.486 30.010 50.006 1.00 34.69 266 THR A C 1
ATOM 2027 O O . THR A 1 266 ? 23.704 29.853 50.940 1.00 35.58 266 THR A O 1
ATOM 2031 N N . ASN A 1 267 ? 24.085 30.151 48.754 1.00 34.87 267 ASN A N 1
ATOM 2032 C CA . ASN A 1 267 ? 22.674 30.129 48.418 1.00 36.56 267 ASN A CA 1
ATOM 2033 C C . ASN A 1 267 ? 21.882 31.162 49.193 1.00 36.55 267 ASN A C 1
ATOM 2034 O O . ASN A 1 267 ? 20.660 31.052 49.315 1.00 36.33 267 ASN A O 1
ATOM 2039 N N . VAL A 1 268 ? 22.576 32.162 49.717 1.00 36.09 268 VAL A N 1
ATOM 2040 C CA . VAL A 1 268 ? 21.908 33.219 50.453 1.00 38.04 268 VAL A CA 1
ATOM 2041 C C . VAL A 1 268 ? 21.868 34.494 49.621 1.00 39.71 268 VAL A C 1
ATOM 2042 O O . VAL A 1 268 ? 22.899 34.975 49.164 1.00 40.56 268 VAL A O 1
ATOM 2046 N N . LYS A 1 269 ? 20.675 35.034 49.412 1.00 40.66 269 LYS A N 1
ATOM 2047 C CA . LYS A 1 269 ? 20.544 36.262 48.652 1.00 42.62 269 LYS A CA 1
ATOM 2048 C C . LYS A 1 269 ? 20.858 37.443 49.569 1.00 43.28 269 LYS A C 1
ATOM 2049 O O . LYS A 1 269 ? 19.970 38.014 50.210 1.00 42.65 269 LYS A O 1
ATOM 2055 N N . LEU A 1 270 ? 22.142 37.791 49.617 1.00 45.11 270 LEU A N 1
ATOM 2056 C CA . LEU A 1 270 ? 22.655 38.872 50.451 1.00 47.75 270 LEU A CA 1
ATOM 2057 C C . LEU A 1 270 ? 21.745 40.097 50.514 1.00 49.20 270 LEU A C 1
ATOM 2058 O O . LEU A 1 270 ? 21.435 40.602 51.596 1.00 49.37 270 LEU A O 1
ATOM 2063 N N . GLU A 1 271 ? 21.327 40.573 49.349 1.00 50.97 271 GLU A N 1
ATOM 2064 C CA . GLU A 1 271 ? 20.446 41.728 49.260 1.00 52.54 271 GLU A CA 1
ATOM 2065 C C . GLU A 1 271 ? 19.322 41.601 50.289 1.00 51.93 271 GLU A C 1
ATOM 2066 O O . GLU A 1 271 ? 19.127 42.476 51.140 1.00 51.35 271 GLU A O 1
ATOM 2072 N N . LYS A 1 272 ? 18.592 40.497 50.222 1.00 51.40 272 LYS A N 1
ATOM 2073 C CA . LYS A 1 272 ? 17.500 40.271 51.153 1.00 51.02 272 LYS A CA 1
ATOM 2074 C C . LYS A 1 272 ? 17.986 40.302 52.596 1.00 49.44 272 LYS A C 1
ATOM 2075 O O . LYS A 1 272 ? 17.388 40.975 53.437 1.00 49.26 272 LYS A O 1
ATOM 2081 N N . LEU A 1 273 ? 19.070 39.579 52.876 1.00 47.73 273 LEU A N 1
ATOM 2082 C CA . LEU A 1 273 ? 19.627 39.513 54.232 1.00 45.99 273 LEU A CA 1
ATOM 2083 C C . LEU A 1 273 ? 19.894 40.917 54.766 1.00 44.95 273 LEU A C 1
ATOM 2084 O O . LEU A 1 273 ? 19.469 41.265 55.866 1.00 43.32 273 LEU A O 1
ATOM 2089 N N . LEU A 1 274 ? 20.603 41.709 53.970 1.00 43.85 274 LEU A N 1
ATOM 2090 C CA . LEU A 1 274 ? 20.937 43.066 54.337 1.00 43.37 274 LEU A CA 1
ATOM 2091 C C . LEU A 1 274 ? 19.681 43.830 54.709 1.00 44.52 274 LEU A C 1
ATOM 2092 O O . LEU A 1 274 ? 19.637 44.541 55.718 1.00 45.31 274 LEU A O 1
ATOM 2097 N N . SER A 1 275 ? 18.650 43.680 53.890 1.00 44.65 275 SER A N 1
ATOM 2098 C CA . SER A 1 275 ? 17.391 44.354 54.146 1.00 43.23 275 SER A CA 1
ATOM 2099 C C . SER A 1 275 ? 16.884 43.915 55.519 1.00 42.02 275 SER A C 1
ATOM 2100 O O . SER A 1 275 ? 16.451 44.731 56.328 1.00 41.81 275 SER A O 1
ATOM 2103 N N . ALA A 1 276 ? 16.966 42.621 55.782 1.00 41.36 276 ALA A N 1
ATOM 2104 C CA . ALA A 1 276 ? 16.505 42.093 57.052 1.00 42.94 276 ALA A CA 1
ATOM 2105 C C . ALA A 1 276 ? 17.316 42.633 58.216 1.00 43.33 276 ALA A C 1
ATOM 2106 O O . ALA A 1 276 ? 16.762 42.900 59.282 1.00 43.92 276 ALA A O 1
ATOM 2108 N N . ALA A 1 277 ? 18.622 42.789 58.014 1.00 43.54 277 ALA A N 1
ATOM 2109 C CA . ALA A 1 277 ? 19.496 43.294 59.069 1.00 43.68 277 ALA A CA 1
ATOM 2110 C C . ALA A 1 277 ? 19.091 44.705 59.437 1.00 43.72 277 ALA A C 1
ATOM 2111 O O . ALA A 1 277 ? 18.990 45.047 60.617 1.00 44.69 277 ALA A O 1
ATOM 2113 N N . LYS A 1 278 ? 18.846 45.523 58.425 1.00 43.45 278 LYS A N 1
ATOM 2114 C CA . LYS A 1 278 ? 18.457 46.905 58.670 1.00 43.87 278 LYS A CA 1
ATOM 2115 C C . LYS A 1 278 ? 17.172 46.971 59.478 1.00 42.70 278 LYS A C 1
ATOM 2116 O O . LYS A 1 278 ? 17.033 47.803 60.367 1.00 42.45 278 LYS A O 1
ATOM 2122 N N . TRP A 1 279 ? 16.240 46.077 59.174 1.00 42.06 279 TRP A N 1
ATOM 2123 C CA . TRP A 1 279 ? 14.970 46.058 59.865 1.00 41.24 279 TRP A CA 1
ATOM 2124 C C . TRP A 1 279 ? 15.138 46.053 61.373 1.00 41.26 279 TRP A C 1
ATOM 2125 O O . TRP A 1 279 ? 14.754 47.011 62.033 1.00 42.00 279 TRP A O 1
ATOM 2136 N N . ILE A 1 280 ? 15.693 44.973 61.919 1.00 41.16 280 ILE A N 1
ATOM 2137 C CA . ILE A 1 280 ? 15.917 44.857 63.365 1.00 41.48 280 ILE A CA 1
ATOM 2138 C C . ILE A 1 280 ? 16.742 46.010 63.908 1.00 43.39 280 ILE A C 1
ATOM 2139 O O . ILE A 1 280 ? 16.513 46.466 65.020 1.00 43.80 280 ILE A O 1
ATOM 2144 N N . GLU A 1 281 ? 17.722 46.463 63.135 1.00 45.02 281 GLU A N 1
ATOM 2145 C CA . GLU A 1 281 ? 18.545 47.566 63.580 1.00 47.04 281 GLU A CA 1
ATOM 2146 C C . GLU A 1 281 ? 17.637 48.735 63.934 1.00 49.94 281 GLU A C 1
ATOM 2147 O O . GLU A 1 281 ? 17.868 49.443 64.914 1.00 51.66 281 GLU A O 1
ATOM 2153 N N . GLU A 1 282 ? 16.598 48.935 63.130 1.00 51.88 282 GLU A N 1
ATOM 2154 C CA . GLU A 1 282 ? 15.659 50.016 63.373 1.00 53.42 282 GLU A CA 1
ATOM 2155 C C . GLU A 1 282 ? 14.799 49.698 64.575 1.00 53.57 282 GLU A C 1
ATOM 2156 O O . GLU A 1 282 ? 14.471 50.586 65.346 1.00 54.93 282 GLU A O 1
ATOM 2162 N N . LYS A 1 283 ? 14.438 48.434 64.742 1.00 53.51 283 LYS A N 1
ATOM 2163 C CA . LYS A 1 283 ? 13.623 48.064 65.882 1.00 54.79 283 LYS A CA 1
ATOM 2164 C C . LYS A 1 283 ? 14.502 48.109 67.119 1.00 55.55 283 LYS A C 1
ATOM 2165 O O . LYS A 1 283 ? 14.013 48.209 68.241 1.00 55.92 283 LYS A O 1
ATOM 2179 N N . GLY A 1 285 ? 16.827 50.439 67.496 1.00 55.35 285 GLY A N 1
ATOM 2180 C CA . GLY A 1 285 ? 17.107 51.838 67.765 1.00 54.27 285 GLY A CA 1
ATOM 2181 C C . GLY A 1 285 ? 18.584 52.059 68.041 1.00 52.98 285 GLY A C 1
ATOM 2182 O O . GLY A 1 285 ? 19.001 53.132 68.482 1.00 53.70 285 GLY A O 1
ATOM 2183 N N . LYS A 1 286 ? 19.379 51.031 67.778 1.00 50.79 286 LYS A N 1
ATOM 2184 C CA . LYS A 1 286 ? 20.804 51.097 67.998 1.00 48.30 286 LYS A CA 1
ATOM 2185 C C . LYS A 1 286 ? 21.476 50.562 66.750 1.00 47.07 286 LYS A C 1
ATOM 2186 O O . LYS A 1 286 ? 20.950 49.675 66.093 1.00 47.81 286 LYS A O 1
ATOM 2192 N N . PRO A 1 287 ? 22.640 51.113 66.386 1.00 45.62 287 PRO A N 1
ATOM 2193 C CA . PRO A 1 287 ? 23.336 50.629 65.190 1.00 42.94 287 PRO A CA 1
ATOM 2194 C C . PRO A 1 287 ? 24.023 49.282 65.429 1.00 40.53 287 PRO A C 1
ATOM 2195 O O . PRO A 1 287 ? 24.598 49.051 66.486 1.00 40.10 287 PRO A O 1
ATOM 2199 N N . LEU A 1 288 ? 23.948 48.393 64.446 1.00 37.93 288 LEU A N 1
ATOM 2200 C CA . LEU A 1 288 ? 24.583 47.090 64.558 1.00 34.25 288 LEU A CA 1
ATOM 2201 C C . LEU A 1 288 ? 25.982 47.162 63.989 1.00 33.16 288 LEU A C 1
ATOM 2202 O O . LEU A 1 288 ? 26.248 47.915 63.053 1.00 31.79 288 LEU A O 1
ATOM 2207 N N . PRO A 1 289 ? 26.896 46.355 64.537 1.00 32.82 289 PRO A N 1
ATOM 2208 C CA . PRO A 1 289 ? 28.298 46.308 64.107 1.00 33.45 289 PRO A CA 1
ATOM 2209 C C . PRO A 1 289 ? 28.581 45.898 62.655 1.00 33.40 289 PRO A C 1
ATOM 2210 O O . PRO A 1 289 ? 29.673 46.151 62.135 1.00 32.83 289 PRO A O 1
ATOM 2214 N N . SER A 1 290 ? 27.594 45.285 62.008 1.00 32.16 290 SER A N 1
ATOM 2215 C CA . SER A 1 290 ? 27.746 44.812 60.638 1.00 31.29 290 SER A CA 1
ATOM 2216 C C . SER A 1 290 ? 28.338 45.852 59.698 1.00 31.39 290 SER A C 1
ATOM 2217 O O . SER A 1 290 ? 27.838 46.960 59.612 1.00 30.63 290 SER A O 1
ATOM 2220 N N . ARG A 1 291 ? 29.398 45.477 58.989 1.00 31.57 291 ARG A N 1
ATOM 2221 C CA . ARG A 1 291 ? 30.046 46.377 58.060 1.00 32.87 291 ARG A CA 1
ATOM 2222 C C . ARG A 1 291 ? 29.226 46.529 56.792 1.00 33.64 291 ARG A C 1
ATOM 2223 O O . ARG A 1 291 ? 29.009 47.644 56.334 1.00 34.50 291 ARG A O 1
ATOM 2231 N N . ASN A 1 292 ? 28.775 45.423 56.206 1.00 33.79 292 ASN A N 1
ATOM 2232 C CA . ASN A 1 292 ? 27.988 45.536 54.979 1.00 34.62 292 ASN A CA 1
ATOM 2233 C C . ASN A 1 292 ? 26.647 46.207 55.202 1.00 35.35 292 ASN A C 1
ATOM 2234 O O . ASN A 1 292 ? 26.086 46.804 54.287 1.00 33.59 292 ASN A O 1
ATOM 2239 N N . LEU A 1 293 ? 26.123 46.113 56.415 1.00 36.96 293 LEU A N 1
ATOM 2240 C CA . LEU A 1 293 ? 24.864 46.762 56.676 1.00 39.10 293 LEU A CA 1
ATOM 2241 C C . LEU A 1 293 ? 25.081 48.258 56.514 1.00 41.03 293 LEU A C 1
ATOM 2242 O O . LEU A 1 293 ? 24.241 48.951 55.944 1.00 42.03 293 LEU A O 1
ATOM 2247 N N . GLN A 1 294 ? 26.203 48.769 57.013 1.00 42.07 294 GLN A N 1
ATOM 2248 C CA . GLN A 1 294 ? 26.479 50.204 56.885 1.00 44.14 294 GLN A CA 1
ATOM 2249 C C . GLN A 1 294 ? 26.574 50.582 55.404 1.00 44.60 294 GLN A C 1
ATOM 2250 O O . GLN A 1 294 ? 25.992 51.578 54.966 1.00 46.87 294 GLN A O 1
ATOM 2256 N N . VAL A 1 295 ? 27.302 49.778 54.635 1.00 43.21 295 VAL A N 1
ATOM 2257 C CA . VAL A 1 295 ? 27.451 50.016 53.209 1.00 42.21 295 VAL A CA 1
ATOM 2258 C C . VAL A 1 295 ? 26.083 49.971 52.531 1.00 42.08 295 VAL A C 1
ATOM 2259 O O . VAL A 1 295 ? 25.782 50.760 51.639 1.00 41.87 295 VAL A O 1
ATOM 2263 N N . PHE A 1 296 ? 25.253 49.040 52.969 1.00 42.24 296 PHE A N 1
ATOM 2264 C CA . PHE A 1 296 ? 23.924 48.898 52.404 1.00 42.39 296 PHE A CA 1
ATOM 2265 C C . PHE A 1 296 ? 23.127 50.182 52.605 1.00 42.52 296 PHE 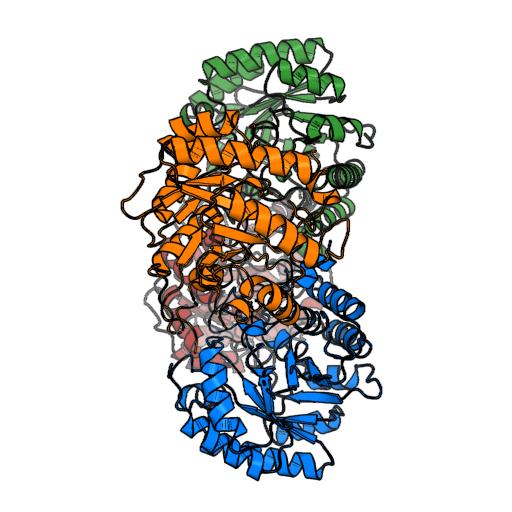A C 1
ATOM 2266 O O . PHE A 1 296 ? 22.481 50.671 51.679 1.00 42.84 296 PHE A O 1
ATOM 2274 N N . LYS A 1 297 ? 23.181 50.725 53.817 1.00 41.55 297 LYS A N 1
ATOM 2275 C CA . LYS A 1 297 ? 22.475 51.955 54.128 1.00 41.00 297 LYS A CA 1
ATOM 2276 C C . LYS A 1 297 ? 23.084 53.097 53.308 1.00 41.85 297 LYS A C 1
ATOM 2277 O O . LYS A 1 297 ? 22.755 54.269 53.519 1.00 42.37 297 LYS A O 1
ATOM 2283 N N . SER A 1 298 ? 23.956 52.737 52.366 1.00 41.67 298 SER A N 1
ATOM 2284 C CA . SER A 1 298 ? 24.639 53.682 51.490 1.00 42.18 298 SER A CA 1
ATOM 2285 C C . SER A 1 298 ? 25.142 54.884 52.266 1.00 43.81 298 SER A C 1
ATOM 2286 O O . SER A 1 298 ? 26.220 54.749 52.895 1.00 45.69 298 SER A O 1
ATOM 2297 N N . PRO B 1 2 ? 54.868 28.586 57.249 1.00 81.83 2 PRO B N 1
ATOM 2298 C CA . PRO B 1 2 ? 54.706 29.150 58.596 1.00 77.63 2 PRO B CA 1
ATOM 2299 C C . PRO B 1 2 ? 54.693 30.686 58.620 1.00 73.29 2 PRO B C 1
ATOM 2300 O O . PRO B 1 2 ? 55.521 31.330 57.982 1.00 72.64 2 PRO B O 1
ATOM 2304 N N . TYR B 1 3 ? 53.761 31.265 59.374 1.00 68.07 3 TYR B N 1
ATOM 2305 C CA . TYR B 1 3 ? 53.654 32.711 59.462 1.00 62.35 3 TYR B CA 1
ATOM 2306 C C . TYR B 1 3 ? 54.977 33.332 59.871 1.00 59.22 3 TYR B C 1
ATOM 2307 O O . TYR B 1 3 ? 55.705 32.780 60.682 1.00 58.86 3 TYR B O 1
ATOM 2316 N N . PRO B 1 4 ? 55.306 34.502 59.305 1.00 57.12 4 PRO B N 1
ATOM 2317 C CA . PRO B 1 4 ? 56.555 35.209 59.613 1.00 55.29 4 PRO B CA 1
ATOM 2318 C C . PRO B 1 4 ? 56.713 35.522 61.089 1.00 53.15 4 PRO B C 1
ATOM 2319 O O . PRO B 1 4 ? 55.729 35.584 61.819 1.00 53.43 4 PRO B O 1
ATOM 2323 N N . LYS B 1 5 ? 57.950 35.730 61.518 1.00 50.92 5 LYS B N 1
ATOM 2324 C CA . LYS B 1 5 ? 58.228 36.017 62.919 1.00 50.05 5 LYS B CA 1
ATOM 2325 C C . LYS B 1 5 ? 58.006 37.479 63.277 1.00 49.05 5 LYS B C 1
ATOM 2326 O O . LYS B 1 5 ? 57.601 37.810 64.397 1.00 48.98 5 LYS B O 1
ATOM 2332 N N . LYS B 1 6 ? 58.280 38.362 62.330 1.00 47.40 6 LYS B N 1
ATOM 2333 C CA . LYS B 1 6 ? 58.113 39.781 62.587 1.00 45.83 6 LYS B CA 1
ATOM 2334 C C . LYS B 1 6 ? 57.502 40.471 61.374 1.00 43.77 6 LYS B C 1
ATOM 2335 O O . LYS B 1 6 ? 57.818 40.147 60.229 1.00 41.56 6 LYS B O 1
ATOM 2341 N N . VAL B 1 7 ? 56.611 41.417 61.642 1.00 42.84 7 VAL B N 1
ATOM 2342 C CA . VAL B 1 7 ? 55.930 42.155 60.589 1.00 41.78 7 VAL B CA 1
ATOM 2343 C C . VAL B 1 7 ? 55.832 43.621 60.940 1.00 41.65 7 VAL B C 1
ATOM 2344 O O . VAL B 1 7 ? 55.310 43.989 61.998 1.00 42.06 7 VAL B O 1
ATOM 2348 N N . THR B 1 8 ? 56.322 44.462 60.043 1.00 39.43 8 THR B N 1
ATOM 2349 C CA . THR B 1 8 ? 56.279 45.892 60.266 1.00 38.35 8 THR B CA 1
ATOM 2350 C C . THR B 1 8 ? 54.977 46.522 59.790 1.00 36.89 8 THR B C 1
ATOM 2351 O O . THR B 1 8 ? 54.588 46.367 58.634 1.00 37.79 8 THR B O 1
ATOM 2355 N N . ILE B 1 9 ? 54.296 47.218 60.694 1.00 34.13 9 ILE B N 1
ATOM 2356 C CA . ILE B 1 9 ? 53.042 47.892 60.367 1.00 32.26 9 ILE B CA 1
ATOM 2357 C C . ILE B 1 9 ? 53.253 49.410 60.340 1.00 31.39 9 ILE B C 1
ATOM 2358 O O . ILE B 1 9 ? 53.892 49.989 61.230 1.00 31.46 9 ILE B O 1
ATOM 2363 N N . LYS B 1 10 ? 52.699 50.059 59.323 1.00 29.11 10 LYS B N 1
ATOM 2364 C CA . LYS B 1 10 ? 52.841 51.501 59.187 1.00 27.02 10 LYS B CA 1
ATOM 2365 C C . LYS B 1 10 ? 51.560 52.285 59.490 1.00 25.56 10 LYS B C 1
ATOM 2366 O O . LYS B 1 10 ? 50.499 52.028 58.934 1.00 25.53 10 LYS B O 1
ATOM 2372 N N . GLU B 1 11 ? 51.670 53.243 60.393 1.00 23.72 11 GLU B N 1
ATOM 2373 C CA . GLU B 1 11 ? 50.536 54.064 60.776 1.00 25.53 11 GLU B CA 1
ATOM 2374 C C . GLU B 1 11 ? 50.303 55.189 59.765 1.00 26.08 11 GLU B C 1
ATOM 2375 O O . GLU B 1 11 ? 51.239 55.894 59.408 1.00 26.26 11 GLU B O 1
ATOM 2381 N N . VAL B 1 12 ? 49.068 55.359 59.299 1.00 26.87 12 VAL B N 1
ATOM 2382 C CA . VAL B 1 12 ? 48.759 56.429 58.343 1.00 27.78 12 VAL B CA 1
ATOM 2383 C C . VAL B 1 12 ? 47.520 57.181 58.781 1.00 29.59 12 VAL B C 1
ATOM 2384 O O . VAL B 1 12 ? 46.869 57.852 57.977 1.00 32.05 12 VAL B O 1
ATOM 2388 N N . GLY B 1 13 ? 47.199 57.075 60.067 1.00 29.90 13 GLY B N 1
ATOM 2389 C CA . GLY B 1 13 ? 46.017 57.735 60.596 1.00 28.05 13 GLY B CA 1
ATOM 2390 C C . GLY B 1 13 ? 46.073 59.241 60.551 1.00 27.90 13 GLY B C 1
ATOM 2391 O O . GLY B 1 13 ? 45.147 59.892 60.092 1.00 27.11 13 GLY B O 1
ATOM 2392 N N . PRO B 1 14 ? 47.162 59.832 61.042 1.00 29.03 14 PRO B N 1
ATOM 2393 C CA . PRO B 1 14 ? 47.259 61.290 61.016 1.00 28.53 14 PRO B CA 1
ATOM 2394 C C . PRO B 1 14 ? 47.162 61.856 59.608 1.00 27.52 14 PRO B C 1
ATOM 2395 O O . PRO B 1 14 ? 46.995 63.053 59.428 1.00 27.14 14 PRO B O 1
ATOM 2399 N N . ARG B 1 15 ? 47.262 61.001 58.602 1.00 26.63 15 ARG B N 1
ATOM 2400 C CA . ARG B 1 15 ? 47.151 61.505 57.251 1.00 25.72 15 ARG B CA 1
ATOM 2401 C C . ARG B 1 15 ? 45.896 60.986 56.541 1.00 26.06 15 ARG B C 1
ATOM 2402 O O . ARG B 1 15 ? 44.893 61.689 56.438 1.00 22.57 15 ARG B O 1
ATOM 2410 N N . ASP B 1 16 ? 45.952 59.749 56.062 1.00 28.24 16 ASP B N 1
ATOM 2411 C CA . ASP B 1 16 ? 44.818 59.149 55.366 1.00 29.66 16 ASP B CA 1
ATOM 2412 C C . ASP B 1 16 ? 43.581 59.140 56.261 1.00 28.71 16 ASP B C 1
ATOM 2413 O O . ASP B 1 16 ? 42.456 59.162 55.778 1.00 28.40 16 ASP B O 1
ATOM 2418 N N . GLY B 1 17 ? 43.796 59.102 57.567 1.00 27.51 17 GLY B N 1
ATOM 2419 C CA . GLY B 1 17 ? 42.672 59.087 58.470 1.00 27.01 17 GLY B CA 1
ATOM 2420 C C . GLY B 1 17 ? 42.058 60.456 58.682 1.00 27.83 17 GLY B C 1
ATOM 2421 O O . GLY B 1 17 ? 40.847 60.631 58.540 1.00 27.42 17 GLY B O 1
ATOM 2422 N N . LEU B 1 18 ? 42.882 61.438 59.015 1.00 27.09 18 LEU B N 1
ATOM 2423 C CA . LEU B 1 18 ? 42.357 62.761 59.263 1.00 28.66 18 LEU B CA 1
ATOM 2424 C C . LEU B 1 18 ? 41.804 63.460 58.038 1.00 30.06 18 LEU B C 1
ATOM 2425 O O . LEU B 1 18 ? 40.828 64.203 58.153 1.00 31.62 18 LEU B O 1
ATOM 2430 N N . GLN B 1 19 ? 42.397 63.235 56.870 1.00 31.15 19 GLN B N 1
ATOM 2431 C CA . GLN B 1 19 ? 41.898 63.894 55.666 1.00 32.89 19 GLN B CA 1
ATOM 2432 C C . GLN B 1 19 ? 40.609 63.253 55.181 1.00 34.80 19 GLN B C 1
ATOM 2433 O O . GLN B 1 19 ? 39.980 63.748 54.253 1.00 36.31 19 GLN B O 1
ATOM 2439 N N . ASN B 1 20 ? 40.206 62.159 55.811 1.00 36.66 20 ASN B N 1
ATOM 2440 C CA . ASN B 1 20 ? 38.982 61.476 55.411 1.00 38.86 20 ASN B CA 1
ATOM 2441 C C . ASN B 1 20 ? 37.876 61.669 56.459 1.00 40.82 20 ASN B C 1
ATOM 2442 O O . ASN B 1 20 ? 36.821 61.044 56.395 1.00 40.76 20 ASN B O 1
ATOM 2447 N N . GLU B 1 21 ? 38.125 62.538 57.431 1.00 41.21 21 GLU B N 1
ATOM 2448 C CA . GLU B 1 21 ? 37.143 62.800 58.460 1.00 42.02 21 GLU B CA 1
ATOM 2449 C C . GLU B 1 21 ? 36.578 64.188 58.273 1.00 42.73 21 GLU B C 1
ATOM 2450 O O . GLU B 1 21 ? 37.319 65.157 58.124 1.00 43.58 21 GLU B O 1
ATOM 2456 N N . PRO B 1 22 ? 35.243 64.302 58.254 1.00 43.36 22 PRO B N 1
ATOM 2457 C CA . PRO B 1 22 ? 34.554 65.586 58.080 1.00 43.34 22 PRO B CA 1
ATOM 2458 C C . PRO B 1 22 ? 34.594 66.450 59.336 1.00 43.60 22 PRO B C 1
ATOM 2459 O O . PRO B 1 22 ? 33.611 67.089 59.709 1.00 43.23 22 PRO B O 1
ATOM 2463 N N . VAL B 1 23 ? 35.747 66.466 59.984 1.00 44.35 23 VAL B N 1
ATOM 2464 C CA . VAL B 1 23 ? 35.921 67.251 61.185 1.00 44.69 23 VAL B CA 1
ATOM 2465 C C . VAL B 1 23 ? 37.329 67.796 61.246 1.00 44.48 23 VAL B C 1
ATOM 2466 O O . VAL B 1 23 ? 38.278 67.085 60.942 1.00 45.26 23 VAL B O 1
ATOM 2470 N N . TRP B 1 24 ? 37.474 69.052 61.644 1.00 44.68 24 TRP B N 1
ATOM 2471 C CA . TRP B 1 24 ? 38.808 69.623 61.723 1.00 45.95 24 TRP B CA 1
ATOM 2472 C C . TRP B 1 24 ? 39.427 69.488 63.112 1.00 44.62 24 TRP B C 1
ATOM 2473 O O . TRP B 1 24 ? 38.867 69.951 64.101 1.00 43.95 24 TRP B O 1
ATOM 2484 N N . ILE B 1 25 ? 40.586 68.845 63.172 1.00 44.27 25 ILE B N 1
ATOM 2485 C CA . ILE B 1 25 ? 41.287 68.667 64.425 1.00 45.34 25 ILE B CA 1
ATOM 2486 C C . ILE B 1 25 ? 42.253 69.826 64.569 1.00 45.62 25 ILE B C 1
ATOM 2487 O O . ILE B 1 25 ? 43.064 70.091 63.675 1.00 46.07 25 ILE B O 1
ATOM 2492 N N . ALA B 1 26 ? 42.158 70.524 65.690 1.00 44.99 26 ALA B N 1
ATOM 2493 C CA . ALA B 1 26 ? 43.031 71.651 65.932 1.00 44.63 26 ALA B CA 1
ATOM 2494 C C . ALA B 1 26 ? 44.456 71.244 65.617 1.00 44.14 26 ALA B C 1
ATOM 2495 O O . ALA B 1 26 ? 44.907 70.159 65.978 1.00 43.67 26 ALA B O 1
ATOM 2497 N N . THR B 1 27 ? 45.156 72.136 64.938 1.00 43.88 27 THR B N 1
ATOM 2498 C CA . THR B 1 27 ? 46.533 71.906 64.565 1.00 45.38 27 THR B CA 1
ATOM 2499 C C . THR B 1 27 ? 47.359 71.403 65.761 1.00 44.59 27 THR B C 1
ATOM 2500 O O . THR B 1 27 ? 48.155 70.477 65.638 1.00 44.34 27 THR B O 1
ATOM 2504 N N . GLU B 1 28 ? 47.156 71.997 66.923 1.00 44.67 28 GLU B N 1
ATOM 2505 C CA . GLU B 1 28 ? 47.894 71.563 68.094 1.00 45.76 28 GLU B CA 1
ATOM 2506 C C . GLU B 1 28 ? 47.576 70.122 68.456 1.00 44.48 28 GLU B C 1
ATOM 2507 O O . GLU B 1 28 ? 48.477 69.291 68.572 1.00 46.61 28 GLU B O 1
ATOM 2513 N N . ASP B 1 29 ? 46.293 69.831 68.637 1.00 40.97 29 ASP B N 1
ATOM 2514 C CA . ASP B 1 29 ? 45.839 68.484 68.977 1.00 37.50 29 ASP B CA 1
ATOM 2515 C C . ASP B 1 29 ? 46.481 67.436 68.087 1.00 35.77 29 ASP B C 1
ATOM 2516 O O . ASP B 1 29 ? 46.846 66.369 68.572 1.00 36.30 29 ASP B O 1
ATOM 2521 N N . LYS B 1 30 ? 46.613 67.735 66.792 1.00 32.72 30 LYS B N 1
ATOM 2522 C CA . LYS B 1 30 ? 47.224 66.786 65.873 1.00 31.14 30 LYS B CA 1
ATOM 2523 C C . LYS B 1 30 ? 48.581 66.416 66.429 1.00 30.94 30 LYS B C 1
ATOM 2524 O O . LYS B 1 30 ? 48.905 65.245 66.579 1.00 30.66 30 LYS B O 1
ATOM 2530 N N . ILE B 1 31 ? 49.366 67.434 66.755 1.00 31.30 31 ILE B N 1
ATOM 2531 C CA . ILE B 1 31 ? 50.695 67.231 67.307 1.00 30.60 31 ILE B CA 1
ATOM 2532 C C . ILE B 1 31 ? 50.625 66.394 68.570 1.00 29.75 31 ILE B C 1
ATOM 2533 O O . ILE B 1 31 ? 51.330 65.402 68.717 1.00 30.28 31 ILE B O 1
ATOM 2538 N N . THR B 1 32 ? 49.756 66.795 69.481 1.00 28.45 32 THR B N 1
ATOM 2539 C CA . THR B 1 32 ? 49.625 66.077 70.726 1.00 29.45 32 THR B CA 1
ATOM 2540 C C . THR B 1 32 ? 49.341 64.593 70.517 1.00 30.05 32 THR B C 1
ATOM 2541 O O . THR B 1 32 ? 49.859 63.740 71.250 1.00 30.79 32 THR B O 1
ATOM 2545 N N . TRP B 1 33 ? 48.522 64.287 69.516 1.00 29.36 33 TRP B N 1
ATOM 2546 C CA . TRP B 1 33 ? 48.154 62.905 69.214 1.00 29.68 33 TRP B CA 1
ATOM 2547 C C . TRP B 1 33 ? 49.282 62.137 68.541 1.00 29.71 33 TRP B C 1
ATOM 2548 O O . TRP B 1 33 ? 49.501 60.956 68.831 1.00 29.92 33 TRP B O 1
ATOM 2559 N N . ILE B 1 34 ? 49.989 62.815 67.638 1.00 29.87 34 ILE B N 1
ATOM 2560 C CA . ILE B 1 34 ? 51.092 62.219 66.907 1.00 29.76 34 ILE B CA 1
ATOM 2561 C C . ILE B 1 34 ? 52.237 61.945 67.858 1.00 30.51 34 ILE B C 1
ATOM 2562 O O . ILE B 1 34 ? 53.033 61.030 67.643 1.00 31.05 34 ILE B O 1
ATOM 2567 N N . ASN B 1 35 ? 52.310 62.736 68.922 1.00 31.86 35 ASN B N 1
ATOM 2568 C CA . ASN B 1 35 ? 53.360 62.551 69.918 1.00 34.33 35 ASN B CA 1
ATOM 2569 C C . ASN B 1 35 ? 53.133 61.221 70.612 1.00 36.43 35 ASN B C 1
ATOM 2570 O O . ASN B 1 35 ? 54.054 60.426 70.763 1.00 38.79 35 ASN B O 1
ATOM 2575 N N . GLN B 1 36 ? 51.895 60.986 71.025 1.00 37.09 36 GLN B N 1
ATOM 2576 C CA . GLN B 1 36 ? 51.537 59.740 71.650 1.00 36.33 36 GLN B CA 1
ATOM 2577 C C . GLN B 1 36 ? 51.975 58.627 70.706 1.00 37.12 36 GLN B C 1
ATOM 2578 O O . GLN B 1 36 ? 52.737 57.738 71.075 1.00 39.54 36 GLN B O 1
ATOM 2584 N N . LEU B 1 37 ? 51.508 58.688 69.472 1.00 35.71 37 LEU B N 1
ATOM 2585 C CA . LEU B 1 37 ? 51.860 57.671 68.506 1.00 35.00 37 LEU B CA 1
ATOM 2586 C C . LEU B 1 37 ? 53.350 57.408 68.429 1.00 35.94 37 LEU B C 1
ATOM 2587 O O . LEU B 1 37 ? 53.775 56.263 68.482 1.00 36.79 37 LEU B O 1
ATOM 2592 N N . SER B 1 38 ? 54.140 58.471 68.310 1.00 37.59 38 SER B N 1
ATOM 2593 C CA . SER B 1 38 ? 55.604 58.358 68.215 1.00 39.45 38 SER B CA 1
ATOM 2594 C C . SER B 1 38 ? 56.173 57.441 69.305 1.00 40.73 38 SER B C 1
ATOM 2595 O O . SER B 1 38 ? 57.024 56.583 69.036 1.00 42.82 38 SER B O 1
ATOM 2598 N N . ARG B 1 39 ? 55.715 57.624 70.536 1.00 39.63 39 ARG B N 1
ATOM 2599 C CA . ARG B 1 39 ? 56.203 56.795 71.618 1.00 40.41 39 ARG B CA 1
ATOM 2600 C C . ARG B 1 39 ? 55.212 55.675 71.920 1.00 40.37 39 ARG B C 1
ATOM 2601 O O . ARG B 1 39 ? 54.838 55.424 73.066 1.00 40.45 39 ARG B O 1
ATOM 2609 N N . THR B 1 40 ? 54.804 54.984 70.873 1.00 39.44 40 THR B N 1
ATOM 2610 C CA . THR B 1 40 ? 53.856 53.912 71.026 1.00 38.43 40 THR B CA 1
ATOM 2611 C C . THR B 1 40 ? 54.540 52.589 70.682 1.00 38.19 40 THR B C 1
ATOM 2612 O O . THR B 1 40 ? 54.156 51.522 71.164 1.00 39.15 40 THR B O 1
ATOM 2616 N N . GLY B 1 41 ? 55.574 52.667 69.859 1.00 36.23 41 GLY B N 1
ATOM 2617 C CA . GLY B 1 41 ? 56.279 51.468 69.471 1.00 34.63 41 GLY B CA 1
ATOM 2618 C C . GLY B 1 41 ? 56.340 51.436 67.965 1.00 34.06 41 GLY B C 1
ATOM 2619 O O . GLY B 1 41 ? 57.227 50.821 67.379 1.00 33.27 41 GLY B O 1
ATOM 2620 N N . LEU B 1 42 ? 55.380 52.098 67.331 1.00 33.45 42 LEU B N 1
ATOM 2621 C CA . LEU B 1 42 ? 55.354 52.162 65.877 1.00 31.99 42 LEU B CA 1
ATOM 2622 C C . LEU B 1 42 ? 56.695 52.731 65.419 1.00 31.58 42 LEU B C 1
ATOM 2623 O O . LEU B 1 42 ? 57.316 53.525 66.126 1.00 29.88 42 LEU B O 1
ATOM 2628 N N . SER B 1 43 ? 57.140 52.320 64.236 1.00 31.46 43 SER B N 1
ATOM 2629 C CA . SER B 1 43 ? 58.407 52.792 63.694 1.00 31.44 43 SER B CA 1
ATOM 2630 C C . SER B 1 43 ? 58.227 53.571 62.404 1.00 31.36 43 SER B C 1
ATOM 2631 O O . SER B 1 43 ? 59.203 53.867 61.720 1.00 32.75 43 SER B O 1
ATOM 2634 N N . TYR B 1 44 ? 56.985 53.897 62.068 1.00 30.65 44 TYR B N 1
ATOM 2635 C CA . TYR B 1 44 ? 56.701 54.621 60.837 1.00 29.62 44 TYR B CA 1
ATOM 2636 C C . TYR B 1 44 ? 55.365 55.331 60.985 1.00 28.49 44 TYR B C 1
ATOM 2637 O O . TYR B 1 44 ? 54.392 54.727 61.423 1.00 28.20 44 TYR B O 1
ATOM 2646 N N . ILE B 1 45 ? 55.318 56.610 60.629 1.00 26.51 45 ILE B N 1
ATOM 2647 C CA . ILE B 1 45 ? 54.090 57.375 60.768 1.00 24.27 45 ILE B CA 1
ATOM 2648 C C . ILE B 1 45 ? 53.978 58.457 59.709 1.00 25.86 45 ILE B C 1
ATOM 2649 O O . ILE B 1 45 ? 54.848 59.313 59.635 1.00 26.61 45 ILE B O 1
ATOM 2654 N N . GLU B 1 46 ? 52.923 58.441 58.895 1.00 27.56 46 GLU B N 1
ATOM 2655 C CA . GLU B 1 46 ? 52.752 59.513 57.917 1.00 28.35 46 GLU B CA 1
ATOM 2656 C C . GLU B 1 46 ? 52.117 60.674 58.667 1.00 28.59 46 GLU B C 1
ATOM 2657 O O . GLU B 1 46 ? 50.902 60.744 58.801 1.00 29.17 46 GLU B O 1
ATOM 2663 N N . ILE B 1 47 ? 52.943 61.588 59.156 1.00 27.24 47 ILE B N 1
ATOM 2664 C CA . ILE B 1 47 ? 52.425 62.699 59.921 1.00 27.77 47 ILE B CA 1
ATOM 2665 C C . ILE B 1 47 ? 51.400 63.559 59.179 1.00 27.42 47 ILE B C 1
ATOM 2666 O O . ILE B 1 47 ? 50.450 64.059 59.789 1.00 27.32 47 ILE B O 1
ATOM 2671 N N . THR B 1 48 ? 51.575 63.723 57.869 1.00 26.60 48 THR B N 1
ATOM 2672 C CA . THR B 1 48 ? 50.672 64.565 57.094 1.00 23.95 48 THR B CA 1
ATOM 2673 C C . THR B 1 48 ? 50.856 64.457 55.587 1.00 24.63 48 THR B C 1
ATOM 2674 O O . THR B 1 48 ? 51.667 63.667 55.101 1.00 25.09 48 THR B O 1
ATOM 2678 N N . SER B 1 49 ? 50.100 65.275 54.852 1.00 23.66 49 SER B N 1
ATOM 2679 C CA . SER B 1 49 ? 50.150 65.300 53.386 1.00 23.56 49 SER B CA 1
ATOM 2680 C C . SER B 1 49 ? 50.479 66.702 52.891 1.00 24.79 49 SER B C 1
ATOM 2681 O O . SER B 1 49 ? 49.952 67.693 53.397 1.00 26.02 49 SER B O 1
ATOM 2684 N N . PHE B 1 50 ? 51.349 66.787 51.898 1.00 26.28 50 PHE B N 1
ATOM 2685 C CA . PHE B 1 50 ? 51.730 68.085 51.375 1.00 28.53 50 PHE B CA 1
ATOM 2686 C C . PHE B 1 50 ? 51.030 68.427 50.088 1.00 30.25 50 PHE B C 1
ATOM 2687 O O . PHE B 1 50 ? 51.582 69.120 49.231 1.00 28.68 50 PHE B O 1
ATOM 2695 N N . VAL B 1 51 ? 49.809 67.922 49.948 1.00 32.33 51 VAL B N 1
ATOM 2696 C CA . VAL B 1 51 ? 49.000 68.225 48.773 1.00 34.90 51 VAL B CA 1
ATOM 2697 C C . VAL B 1 51 ? 48.481 69.641 49.018 1.00 36.33 51 VAL B C 1
ATOM 2698 O O . VAL B 1 51 ? 48.301 70.027 50.162 1.00 37.27 51 VAL B O 1
ATOM 2702 N N . HIS B 1 52 ? 48.254 70.422 47.970 1.00 39.51 52 HIS B N 1
ATOM 2703 C CA . HIS B 1 52 ? 47.780 71.793 48.162 1.00 42.73 52 HIS B CA 1
ATOM 2704 C C . HIS B 1 52 ? 46.571 71.850 49.108 1.00 43.44 52 HIS B C 1
ATOM 2705 O O . HIS B 1 52 ? 45.551 71.192 48.873 1.00 43.19 52 HIS B O 1
ATOM 2712 N N . PRO B 1 53 ? 46.668 72.650 50.183 1.00 43.51 53 PRO B N 1
ATOM 2713 C CA . PRO B 1 53 ? 45.607 72.807 51.182 1.00 45.62 53 PRO B CA 1
ATOM 2714 C C . PRO B 1 53 ? 44.189 72.979 50.633 1.00 47.37 53 PRO B C 1
ATOM 2715 O O . PRO B 1 53 ? 43.215 72.710 51.334 1.00 48.10 53 PRO B O 1
ATOM 2719 N N . LYS B 1 54 ? 44.078 73.439 49.390 1.00 48.77 54 LYS B N 1
ATOM 2720 C CA . LYS B 1 54 ? 42.780 73.642 48.747 1.00 49.91 54 LYS B CA 1
ATOM 2721 C C . LYS B 1 54 ? 41.995 72.335 48.623 1.00 50.18 54 LYS B C 1
ATOM 2722 O O . LYS B 1 54 ? 40.769 72.316 48.760 1.00 50.44 54 LYS B O 1
ATOM 2728 N N . TRP B 1 55 ? 42.701 71.237 48.376 1.00 50.72 55 TRP B N 1
ATOM 2729 C CA . TRP B 1 55 ? 42.032 69.960 48.214 1.00 49.96 55 TRP B CA 1
ATOM 2730 C C . TRP B 1 55 ? 41.925 69.200 49.517 1.00 48.11 55 TRP B C 1
ATOM 2731 O O . TRP B 1 55 ? 41.027 68.388 49.682 1.00 48.63 55 TRP B O 1
ATOM 2742 N N . ILE B 1 56 ? 42.835 69.469 50.446 1.00 45.51 56 ILE B N 1
ATOM 2743 C CA . ILE B 1 56 ? 42.824 68.773 51.728 1.00 42.94 56 ILE B CA 1
ATOM 2744 C C . ILE B 1 56 ? 42.801 69.744 52.890 1.00 40.35 56 ILE B C 1
ATOM 2745 O O . ILE B 1 56 ? 43.707 69.778 53.722 1.00 38.29 56 ILE B O 1
ATOM 2750 N N . PRO B 1 57 ? 41.735 70.538 52.969 1.00 39.02 57 PRO B N 1
ATOM 2751 C CA . PRO B 1 57 ? 41.574 71.529 54.031 1.00 37.79 57 PRO B CA 1
ATOM 2752 C C . PRO B 1 57 ? 41.729 70.982 55.444 1.00 35.28 57 PRO B C 1
ATOM 2753 O O . PRO B 1 57 ? 42.092 71.718 56.353 1.00 35.27 57 PRO B O 1
ATOM 2757 N N . ALA B 1 58 ? 41.470 69.694 55.624 1.00 33.05 58 ALA B N 1
ATOM 2758 C CA . ALA B 1 58 ? 41.587 69.077 56.939 1.00 31.78 58 ALA B CA 1
ATOM 2759 C C . ALA B 1 58 ? 43.053 68.965 57.358 1.00 32.41 58 ALA B C 1
ATOM 2760 O O . ALA B 1 58 ? 43.371 68.768 58.534 1.00 33.03 58 ALA B O 1
ATOM 2762 N N . LEU B 1 59 ? 43.948 69.086 56.390 1.00 31.91 59 LEU B N 1
ATOM 2763 C CA . LEU B 1 59 ? 45.361 68.983 56.676 1.00 31.59 59 LEU B CA 1
ATOM 2764 C C . LEU B 1 59 ? 46.118 70.176 56.112 1.00 32.62 59 LEU B C 1
ATOM 2765 O O . LEU B 1 59 ? 47.212 70.034 55.572 1.00 32.37 59 LEU B O 1
ATOM 2770 N N . ARG B 1 60 ? 45.534 71.360 56.244 1.00 34.12 60 ARG B N 1
ATOM 2771 C CA . ARG B 1 60 ? 46.173 72.566 55.740 1.00 34.06 60 ARG B CA 1
ATOM 2772 C C . ARG B 1 60 ? 47.368 72.959 56.602 1.00 33.61 60 ARG B C 1
ATOM 2773 O O . ARG B 1 60 ? 48.192 73.782 56.200 1.00 35.35 60 ARG B O 1
ATOM 2781 N N . ASP B 1 61 ? 47.470 72.355 57.778 1.00 31.66 61 ASP B N 1
ATOM 2782 C CA . ASP B 1 61 ? 48.555 72.657 58.697 1.00 30.12 61 ASP B CA 1
ATOM 2783 C C . ASP B 1 61 ? 49.706 71.677 58.576 1.00 29.02 61 ASP B C 1
ATOM 2784 O O . ASP B 1 61 ? 50.439 71.448 59.531 1.00 25.83 61 ASP B O 1
ATOM 2789 N N . ALA B 1 62 ? 49.870 71.112 57.389 1.00 29.21 62 ALA B N 1
ATOM 2790 C CA . ALA B 1 62 ? 50.939 70.152 57.151 1.00 31.02 62 ALA B CA 1
ATOM 2791 C C . ALA B 1 62 ? 52.309 70.653 57.595 1.00 32.13 62 ALA B C 1
ATOM 2792 O O . ALA B 1 62 ? 52.961 70.040 58.436 1.00 30.05 62 ALA B O 1
ATOM 2794 N N . ILE B 1 63 ? 52.751 71.761 57.015 1.00 34.35 63 ILE B N 1
ATOM 2795 C CA . ILE B 1 63 ? 54.053 72.319 57.353 1.00 36.93 63 ILE B CA 1
ATOM 2796 C C . ILE B 1 63 ? 54.205 72.626 58.835 1.00 36.39 63 ILE B C 1
ATOM 2797 O O . ILE B 1 63 ? 55.281 72.454 59.397 1.00 33.66 63 ILE B O 1
ATOM 2802 N N . ASP B 1 64 ? 53.121 73.067 59.463 1.00 37.66 64 ASP B N 1
ATOM 2803 C CA . ASP B 1 64 ? 53.134 73.393 60.885 1.00 38.70 64 ASP B CA 1
ATOM 2804 C C . ASP B 1 64 ? 53.267 72.145 61.748 1.00 39.16 64 ASP B C 1
ATOM 2805 O O . ASP B 1 64 ? 54.050 72.120 62.693 1.00 40.07 64 ASP B O 1
ATOM 2810 N N . VAL B 1 65 ? 52.496 71.111 61.430 1.00 38.98 65 VAL B N 1
ATOM 2811 C CA . VAL B 1 65 ? 52.554 69.877 62.199 1.00 38.68 65 VAL B CA 1
ATOM 2812 C C . VAL B 1 65 ? 53.876 69.164 61.977 1.00 39.55 65 VAL B C 1
ATOM 2813 O O . VAL B 1 65 ? 54.418 68.562 62.891 1.00 40.34 65 VAL B O 1
ATOM 2817 N N . ALA B 1 66 ? 54.398 69.241 60.762 1.00 40.33 66 ALA B N 1
ATOM 2818 C CA . ALA B 1 66 ? 55.657 68.594 60.441 1.00 42.66 66 ALA B CA 1
ATOM 2819 C C . ALA B 1 66 ? 56.820 69.111 61.288 1.00 44.61 66 ALA B C 1
ATOM 2820 O O . ALA B 1 66 ? 57.836 68.429 61.430 1.00 45.32 66 ALA B O 1
ATOM 2822 N N . LYS B 1 67 ? 56.674 70.313 61.843 1.00 46.06 67 LYS B N 1
ATOM 2823 C CA . LYS B 1 67 ? 57.709 70.920 62.683 1.00 47.24 67 LYS B CA 1
ATOM 2824 C C . LYS B 1 67 ? 57.318 70.924 64.159 1.00 48.37 67 LYS B C 1
ATOM 2825 O O . LYS B 1 67 ? 58.125 71.282 65.019 1.00 49.19 67 LYS B O 1
ATOM 2831 N N . GLY B 1 68 ? 56.082 70.523 64.446 1.00 48.52 68 GLY B N 1
ATOM 2832 C CA . GLY B 1 68 ? 55.614 70.504 65.817 1.00 48.32 68 GLY B CA 1
ATOM 2833 C C . GLY B 1 68 ? 55.810 69.188 66.541 1.00 48.79 68 GLY B C 1
ATOM 2834 O O . GLY B 1 68 ? 56.067 69.182 67.745 1.00 49.15 68 GLY B O 1
ATOM 2835 N N . ILE B 1 69 ? 55.703 68.074 65.822 1.00 49.02 69 ILE B N 1
ATOM 2836 C CA . ILE B 1 69 ? 55.857 66.760 66.434 1.00 49.99 69 ILE B CA 1
ATOM 2837 C C . ILE B 1 69 ? 57.150 66.615 67.230 1.00 50.31 69 ILE B C 1
ATOM 2838 O O . ILE B 1 69 ? 58.111 67.341 67.007 1.00 50.56 69 ILE B O 1
ATOM 2843 N N . ASP B 1 70 ? 57.166 65.663 68.153 1.00 51.46 70 ASP B N 1
ATOM 2844 C CA . ASP B 1 70 ? 58.341 65.419 68.973 1.00 53.05 70 ASP B CA 1
ATOM 2845 C C . ASP B 1 70 ? 59.457 64.766 68.175 1.00 53.03 70 ASP B C 1
ATOM 2846 O O . ASP B 1 70 ? 60.631 65.046 68.394 1.00 54.19 70 ASP B O 1
ATOM 2851 N N . ARG B 1 71 ? 59.094 63.874 67.267 1.00 52.13 71 ARG B N 1
ATOM 2852 C CA . ARG B 1 71 ? 60.088 63.205 66.451 1.00 52.69 71 ARG B CA 1
ATOM 2853 C C . ARG B 1 71 ? 61.040 62.354 67.307 1.00 53.86 71 ARG B C 1
ATOM 2854 O O . ARG B 1 71 ? 62.068 62.824 67.798 1.00 52.50 71 ARG B O 1
ATOM 2862 N N . GLU B 1 72 ? 60.666 61.087 67.477 1.00 55.75 72 GLU B N 1
ATOM 2863 C CA . GLU B 1 72 ? 61.427 60.119 68.255 1.00 55.65 72 GLU B CA 1
ATOM 2864 C C . GLU B 1 72 ? 62.421 59.374 67.384 1.00 55.79 72 GLU B C 1
ATOM 2865 O O . GLU B 1 72 ? 62.289 59.332 66.159 1.00 54.80 72 GLU B O 1
ATOM 2871 N N . LYS B 1 73 ? 63.410 58.770 68.034 1.00 56.65 73 LYS B N 1
ATOM 2872 C CA . LYS B 1 73 ? 64.442 58.015 67.334 1.00 57.14 73 LYS B CA 1
ATOM 2873 C C . LYS B 1 73 ? 63.956 56.626 66.957 1.00 55.70 73 LYS B C 1
ATOM 2874 O O . LYS B 1 73 ? 63.193 55.989 67.692 1.00 54.62 73 LYS B O 1
ATOM 2880 N N . GLY B 1 74 ? 64.410 56.170 65.796 1.00 54.06 74 GLY B N 1
ATOM 2881 C CA . GLY B 1 74 ? 64.009 54.870 65.298 1.00 51.62 74 GLY B CA 1
ATOM 2882 C C . GLY B 1 74 ? 62.652 54.944 64.628 1.00 48.95 74 GLY B C 1
ATOM 2883 O O . GLY B 1 74 ? 62.115 53.941 64.160 1.00 48.56 74 GLY B O 1
ATOM 2884 N N . VAL B 1 75 ? 62.095 56.145 64.588 1.00 47.20 75 VAL B N 1
ATOM 2885 C CA . VAL B 1 75 ? 60.794 56.360 63.974 1.00 45.62 75 VAL B CA 1
ATOM 2886 C C . VAL B 1 75 ? 60.961 57.047 62.627 1.00 43.62 75 VAL B C 1
ATOM 2887 O O . VAL B 1 75 ? 61.668 58.045 62.511 1.00 44.25 75 VAL B O 1
ATOM 2891 N N . THR B 1 76 ? 60.309 56.509 61.610 1.00 40.46 76 THR B N 1
ATOM 2892 C CA . THR B 1 76 ? 60.382 57.090 60.287 1.00 38.22 76 THR B CA 1
ATOM 2893 C C . THR B 1 76 ? 59.133 57.953 60.068 1.00 37.60 76 THR B C 1
ATOM 2894 O O . THR B 1 76 ? 58.010 57.445 59.988 1.00 37.90 76 THR B O 1
ATOM 2898 N N . TYR B 1 77 ? 59.318 59.265 59.996 1.00 35.83 77 TYR B N 1
ATOM 2899 C CA . TYR B 1 77 ? 58.190 60.164 59.772 1.00 33.13 77 TYR B CA 1
ATOM 2900 C C . TYR B 1 77 ? 58.082 60.451 58.279 1.00 30.92 77 TYR B C 1
ATOM 2901 O O . TYR B 1 77 ? 58.999 60.984 57.665 1.00 30.28 77 TYR B O 1
ATOM 2910 N N . ALA B 1 78 ? 56.947 60.090 57.703 1.00 29.97 78 ALA B N 1
ATOM 2911 C CA . ALA B 1 78 ? 56.744 60.276 56.283 1.00 31.34 78 ALA B CA 1
ATOM 2912 C C . ALA B 1 78 ? 55.573 61.188 56.015 1.00 31.31 78 ALA B C 1
ATOM 2913 O O . ALA B 1 78 ? 54.760 61.447 56.903 1.00 33.92 78 ALA B O 1
ATOM 2915 N N . ALA B 1 79 ? 55.489 61.667 54.778 1.00 29.52 79 ALA B N 1
ATOM 2916 C CA . ALA B 1 79 ? 54.403 62.539 54.371 1.00 26.93 79 ALA B CA 1
ATOM 2917 C C . ALA B 1 79 ? 54.092 62.289 52.911 1.00 26.46 79 ALA B C 1
ATOM 2918 O O . ALA B 1 79 ? 54.950 61.887 52.132 1.00 26.15 79 ALA B O 1
ATOM 2920 N N . LEU B 1 80 ? 52.851 62.522 52.538 1.00 27.09 80 LEU B N 1
ATOM 2921 C CA . LEU B 1 80 ? 52.456 62.314 51.167 1.00 26.88 80 LEU B CA 1
ATOM 2922 C C . LEU B 1 80 ? 53.003 63.475 50.360 1.00 26.35 80 LEU B C 1
ATOM 2923 O O . LEU B 1 80 ? 52.876 64.614 50.778 1.00 25.87 80 LEU B O 1
ATOM 2928 N N . VAL B 1 81 ? 53.615 63.200 49.217 1.00 27.39 81 VAL B N 1
ATOM 2929 C CA . VAL B 1 81 ? 54.143 64.275 48.386 1.00 29.05 81 VAL B CA 1
ATOM 2930 C C . VAL B 1 81 ? 53.565 64.174 46.984 1.00 29.66 81 VAL B C 1
ATOM 2931 O O . VAL B 1 81 ? 53.844 63.222 46.262 1.00 31.18 81 VAL B O 1
ATOM 2935 N N . PRO B 1 82 ? 52.782 65.173 46.569 1.00 28.34 82 PRO B N 1
ATOM 2936 C CA . PRO B 1 82 ? 52.149 65.207 45.259 1.00 27.87 82 PRO B CA 1
ATOM 2937 C C . PRO B 1 82 ? 53.052 65.489 44.101 1.00 27.45 82 PRO B C 1
ATOM 2938 O O . PRO B 1 82 ? 52.830 64.970 43.018 1.00 28.20 82 PRO B O 1
ATOM 2942 N N . ASN B 1 83 ? 54.065 66.318 44.320 1.00 30.42 83 ASN B N 1
ATOM 2943 C CA . ASN B 1 83 ? 55.004 66.687 43.256 1.00 31.23 83 ASN B CA 1
ATOM 2944 C C . ASN B 1 83 ? 56.169 67.514 43.774 1.00 32.47 83 ASN B C 1
ATOM 2945 O O . ASN B 1 83 ? 56.220 67.840 44.948 1.00 32.77 83 ASN B O 1
ATOM 2950 N N . GLN B 1 84 ? 57.095 67.855 42.888 1.00 35.82 84 GLN B N 1
ATOM 2951 C CA . GLN B 1 84 ? 58.278 68.619 43.261 1.00 39.69 84 GLN B CA 1
ATOM 2952 C C . GLN B 1 84 ? 58.019 69.784 44.217 1.00 42.30 84 GLN B C 1
ATOM 2953 O O . GLN B 1 84 ? 58.713 69.930 45.232 1.00 42.61 84 GLN B O 1
ATOM 2959 N N . ARG B 1 85 ? 57.020 70.604 43.893 1.00 44.43 85 ARG B N 1
ATOM 2960 C CA . ARG B 1 85 ? 56.644 71.757 44.709 1.00 46.08 85 ARG B CA 1
ATOM 2961 C C . ARG B 1 85 ? 56.312 71.279 46.119 1.00 46.11 85 ARG B C 1
ATOM 2962 O O . ARG B 1 85 ? 56.602 71.949 47.114 1.00 44.77 85 ARG B O 1
ATOM 2970 N N . GLY B 1 86 ? 55.683 70.114 46.193 1.00 45.96 86 GLY B N 1
ATOM 2971 C CA . GLY B 1 86 ? 55.340 69.555 47.485 1.00 47.12 86 GLY B CA 1
ATOM 2972 C C . GLY B 1 86 ? 56.573 68.996 48.183 1.00 46.99 86 GLY B C 1
ATOM 2973 O O . GLY B 1 86 ? 56.754 69.155 49.389 1.00 46.81 86 GLY B O 1
ATOM 2974 N N . LEU B 1 87 ? 57.427 68.335 47.415 1.00 46.05 87 LEU B N 1
ATOM 2975 C CA . LEU B 1 87 ? 58.632 67.761 47.963 1.00 45.86 87 LEU B CA 1
ATOM 2976 C C . LEU B 1 87 ? 59.446 68.848 48.616 1.00 46.57 87 LEU B C 1
ATOM 2977 O O . LEU B 1 87 ? 60.143 68.622 49.599 1.00 45.28 87 LEU B O 1
ATOM 2982 N N . GLU B 1 88 ? 59.359 70.039 48.049 1.00 48.33 88 GLU B N 1
ATOM 2983 C CA . GLU B 1 88 ? 60.085 71.181 48.574 1.00 49.37 88 GLU B CA 1
ATOM 2984 C C . GLU B 1 88 ? 59.627 71.444 50.004 1.00 47.96 88 GLU B C 1
ATOM 2985 O O . GLU B 1 88 ? 60.434 71.477 50.929 1.00 47.63 88 GLU B O 1
ATOM 2991 N N . ASN B 1 89 ? 58.323 71.634 50.176 1.00 45.55 89 ASN B N 1
ATOM 2992 C CA . ASN B 1 89 ? 57.772 71.900 51.493 1.00 44.57 89 ASN B CA 1
ATOM 2993 C C . ASN B 1 89 ? 58.076 70.760 52.456 1.00 43.76 89 ASN B C 1
ATOM 2994 O O . ASN B 1 89 ? 58.408 70.990 53.613 1.00 43.18 89 ASN B O 1
ATOM 2999 N N . ALA B 1 90 ? 57.957 69.530 51.972 1.00 42.50 90 ALA B N 1
ATOM 3000 C CA . ALA B 1 90 ? 58.216 68.363 52.798 1.00 42.54 90 ALA B CA 1
ATOM 3001 C C . ALA B 1 90 ? 59.647 68.390 53.307 1.00 42.59 90 ALA B C 1
ATOM 3002 O O . ALA B 1 90 ? 59.929 67.998 54.440 1.00 42.82 90 ALA B O 1
ATOM 3004 N N . LEU B 1 91 ? 60.553 68.851 52.456 1.00 42.83 91 LEU B N 1
ATOM 3005 C CA . LEU B 1 91 ? 61.966 68.942 52.813 1.00 42.19 91 LEU B CA 1
ATOM 3006 C C . LEU B 1 91 ? 62.158 69.909 53.974 1.00 42.36 91 LEU B C 1
ATOM 3007 O O . LEU B 1 91 ? 62.958 69.670 54.873 1.00 41.78 91 LEU B O 1
ATOM 3012 N N . GLU B 1 92 ? 61.410 71.001 53.949 1.00 42.40 92 GLU B N 1
ATOM 3013 C CA . GLU B 1 92 ? 61.505 71.976 55.008 1.00 43.79 92 GLU B CA 1
ATOM 3014 C C . GLU B 1 92 ? 60.864 71.451 56.289 1.00 43.72 92 GLU B C 1
ATOM 3015 O O . GLU B 1 92 ? 61.262 71.825 57.393 1.00 45.01 92 GLU B O 1
ATOM 3021 N N . GLY B 1 93 ? 59.870 70.580 56.141 1.00 42.17 93 GLY B N 1
ATOM 3022 C CA . GLY B 1 93 ? 59.197 70.022 57.300 1.00 37.12 93 GLY B CA 1
ATOM 3023 C C . GLY B 1 93 ? 60.063 69.010 58.022 1.00 35.58 93 GLY B C 1
ATOM 3024 O O . GLY B 1 93 ? 59.844 68.718 59.195 1.00 33.51 93 GLY B O 1
ATOM 3025 N N . GLY B 1 94 ? 61.047 68.465 57.315 1.00 35.18 94 GLY B N 1
ATOM 3026 C CA . GLY B 1 94 ? 61.937 67.492 57.923 1.00 34.52 94 GLY B CA 1
ATOM 3027 C C . GLY B 1 94 ? 61.543 66.045 57.699 1.00 33.27 94 GLY B C 1
ATOM 3028 O O . GLY B 1 94 ? 62.146 65.139 58.273 1.00 34.20 94 GLY B O 1
ATOM 3029 N N . ILE B 1 95 ? 60.544 65.820 56.854 1.00 31.82 95 ILE B N 1
ATOM 3030 C CA . ILE B 1 95 ? 60.081 64.470 56.572 1.00 30.06 95 ILE B CA 1
ATOM 3031 C C . ILE B 1 95 ? 61.230 63.571 56.171 1.00 28.82 95 ILE B C 1
ATOM 3032 O O . ILE B 1 95 ? 62.061 63.951 55.361 1.00 28.74 95 ILE B O 1
ATOM 3037 N N . ASN B 1 96 ? 61.270 62.376 56.746 1.00 28.63 96 ASN B N 1
ATOM 3038 C CA . ASN B 1 96 ? 62.313 61.412 56.434 1.00 28.96 96 ASN B CA 1
ATOM 3039 C C . ASN B 1 96 ? 62.000 60.711 55.124 1.00 29.31 96 ASN B C 1
ATOM 3040 O O . ASN B 1 96 ? 62.870 60.535 54.280 1.00 29.54 96 ASN B O 1
ATOM 3045 N N . GLU B 1 97 ? 60.749 60.299 54.962 1.00 31.12 97 GLU B N 1
ATOM 3046 C CA . GLU B 1 97 ? 60.351 59.596 53.749 1.00 32.16 97 GLU B CA 1
ATOM 3047 C C . GLU B 1 97 ? 59.174 60.231 53.036 1.00 31.37 97 GLU B C 1
ATOM 3048 O O . GLU B 1 97 ? 58.195 60.659 53.654 1.00 31.39 97 GLU B O 1
ATOM 3054 N N . ALA B 1 98 ? 59.287 60.287 51.719 1.00 30.51 98 ALA B N 1
ATOM 3055 C CA . ALA B 1 98 ? 58.249 60.866 50.895 1.00 29.80 98 ALA B CA 1
ATOM 3056 C C . ALA B 1 98 ? 57.467 59.746 50.227 1.00 28.64 98 ALA B C 1
ATOM 3057 O O . ALA B 1 98 ? 58.050 58.800 49.727 1.00 28.82 98 ALA B O 1
ATOM 3059 N N . CYS B 1 99 ? 56.149 59.847 50.211 1.00 29.15 99 CYS B N 1
ATOM 3060 C CA . CYS B 1 99 ? 55.357 58.817 49.573 1.00 29.50 99 CYS B CA 1
ATOM 3061 C C . CYS B 1 99 ? 54.619 59.349 48.365 1.00 28.25 99 CYS B C 1
ATOM 3062 O O . CYS B 1 99 ? 53.659 60.112 48.503 1.00 30.11 99 CYS B O 1
ATOM 3065 N N . VAL B 1 100 ? 55.043 58.971 47.175 1.00 25.67 100 VAL B N 1
ATOM 3066 C CA . VAL B 1 100 ? 54.314 59.440 46.013 1.00 26.26 100 VAL B CA 1
ATOM 3067 C C . VAL B 1 100 ? 53.079 58.571 45.859 1.00 26.38 100 VAL B C 1
ATOM 3068 O O . VAL B 1 100 ? 52.922 57.581 46.577 1.00 25.97 100 VAL B O 1
ATOM 3072 N N . PHE B 1 101 ? 52.201 58.929 44.931 1.00 27.17 101 PHE B N 1
ATOM 3073 C CA . PHE B 1 101 ? 50.985 58.142 44.738 1.00 29.58 101 PHE B CA 1
ATOM 3074 C C . PHE B 1 101 ? 50.343 58.318 43.387 1.00 31.43 101 PHE B C 1
ATOM 3075 O O . PHE B 1 101 ? 50.546 59.323 42.722 1.00 32.09 101 PHE B O 1
ATOM 3091 N N . SER B 1 103 ? 46.959 56.152 40.778 1.00 38.48 103 SER B N 1
ATOM 3092 C CA . SER B 1 103 ? 45.997 55.080 40.684 1.00 37.90 103 SER B CA 1
ATOM 3093 C C . SER B 1 103 ? 46.312 54.133 39.535 1.00 38.45 103 SER B C 1
ATOM 3094 O O . SER B 1 103 ? 46.848 54.547 38.499 1.00 40.85 103 SER B O 1
ATOM 3097 N N . ALA B 1 104 ? 45.979 52.859 39.727 1.00 37.16 104 ALA B N 1
ATOM 3098 C CA . ALA B 1 104 ? 46.216 51.835 38.713 1.00 36.52 104 ALA B CA 1
ATOM 3099 C C . ALA B 1 104 ? 45.171 51.989 37.633 1.00 36.15 104 ALA B C 1
ATOM 3100 O O . ALA B 1 104 ? 45.425 51.724 36.460 1.00 36.13 104 ALA B O 1
ATOM 3102 N N . SER B 1 105 ? 43.988 52.417 38.056 1.00 35.64 105 SER B N 1
ATOM 3103 C CA . SER B 1 105 ? 42.868 52.643 37.162 1.00 36.07 105 SER B CA 1
ATOM 3104 C C . SER B 1 105 ? 43.016 54.016 36.521 1.00 37.58 105 SER B C 1
ATOM 3105 O O . SER B 1 105 ? 43.258 55.004 37.213 1.00 37.86 105 SER B O 1
ATOM 3108 N N . GLU B 1 106 ? 42.865 54.072 35.202 1.00 38.55 106 GLU B N 1
ATOM 3109 C CA . GLU B 1 106 ? 42.970 55.329 34.474 1.00 39.79 106 GLU B CA 1
ATOM 3110 C C . GLU B 1 106 ? 41.865 56.281 34.932 1.00 39.98 106 GLU B C 1
ATOM 3111 O O . GLU B 1 106 ? 42.122 57.438 35.277 1.00 40.59 106 GLU B O 1
ATOM 3117 N N . THR B 1 107 ? 40.634 55.783 34.945 1.00 38.69 107 THR B N 1
ATOM 3118 C CA . THR B 1 107 ? 39.500 56.597 35.340 1.00 39.00 107 THR B CA 1
ATOM 3119 C C . THR B 1 107 ? 39.661 57.169 36.733 1.00 39.83 107 THR B C 1
ATOM 3120 O O . THR B 1 107 ? 39.443 58.359 36.954 1.00 40.44 107 THR B O 1
ATOM 3124 N N . HIS B 1 108 ? 40.043 56.321 37.675 1.00 41.05 108 HIS B N 1
ATOM 3125 C CA . HIS B 1 108 ? 40.230 56.777 39.043 1.00 43.73 108 HIS B CA 1
ATOM 3126 C C . HIS B 1 108 ? 41.337 57.820 39.127 1.00 45.58 108 HIS B C 1
ATOM 3127 O O . HIS B 1 108 ? 41.186 58.843 39.798 1.00 46.18 108 HIS B O 1
ATOM 3134 N N . ASN B 1 109 ? 42.449 57.554 38.448 1.00 47.00 109 ASN B N 1
ATOM 3135 C CA . ASN B 1 109 ? 43.585 58.462 38.460 1.00 49.39 109 ASN B CA 1
ATOM 3136 C C . ASN B 1 109 ? 43.184 59.814 37.895 1.00 51.19 109 ASN B C 1
ATOM 3137 O O . ASN B 1 109 ? 43.308 60.840 38.559 1.00 51.75 109 ASN B O 1
ATOM 3142 N N . ARG B 1 110 ? 42.692 59.806 36.663 1.00 54.18 110 ARG B N 1
ATOM 3143 C CA . ARG B 1 110 ? 42.275 61.038 36.014 1.00 57.09 110 ARG B CA 1
ATOM 3144 C C . ARG B 1 110 ? 41.196 61.773 36.814 1.00 58.37 110 ARG B C 1
ATOM 3145 O O . ARG B 1 110 ? 41.089 62.996 36.753 1.00 58.54 110 ARG B O 1
ATOM 3153 N N . LYS B 1 111 ? 40.407 61.033 37.580 1.00 60.44 111 LYS B N 1
ATOM 3154 C CA . LYS B 1 111 ? 39.359 61.653 38.376 1.00 62.57 111 LYS B CA 1
ATOM 3155 C C . LYS B 1 111 ? 39.746 61.634 39.846 1.00 63.31 111 LYS B C 1
ATOM 3156 O O . LYS B 1 111 ? 39.021 61.100 40.684 1.00 63.89 111 LYS B O 1
ATOM 3162 N N . ASN B 1 112 ? 40.899 62.216 40.153 1.00 63.73 112 ASN B N 1
ATOM 3163 C CA . ASN B 1 112 ? 41.384 62.254 41.524 1.00 64.49 112 ASN B CA 1
ATOM 3164 C C . ASN B 1 112 ? 42.533 63.238 41.601 1.00 65.09 112 ASN B C 1
ATOM 3165 O O . ASN B 1 112 ? 42.592 64.082 42.499 1.00 66.41 112 ASN B O 1
ATOM 3170 N N . ILE B 1 113 ? 43.457 63.116 40.658 1.00 64.49 113 ILE B N 1
ATOM 3171 C CA . ILE B 1 113 ? 44.599 64.014 40.607 1.00 65.24 113 ILE B CA 1
ATOM 3172 C C . ILE B 1 113 ? 44.674 64.574 39.184 1.00 65.36 113 ILE B C 1
ATOM 3173 O O . ILE B 1 113 ? 45.623 65.267 38.812 1.00 65.53 113 ILE B O 1
ATOM 3178 N N . ASN B 1 114 ? 43.639 64.267 38.408 1.00 64.99 114 ASN B N 1
ATOM 3179 C CA . ASN B 1 114 ? 43.500 64.702 37.022 1.00 64.33 114 ASN B CA 1
ATOM 3180 C C . ASN B 1 114 ? 44.790 64.626 36.208 1.00 64.06 114 ASN B C 1
ATOM 3181 O O . ASN B 1 114 ? 45.427 65.638 35.932 1.00 64.02 114 ASN B O 1
ATOM 3186 N N . LYS B 1 115 ? 45.150 63.407 35.822 1.00 63.61 115 LYS B N 1
ATOM 3187 C CA . LYS B 1 115 ? 46.336 63.128 35.024 1.00 63.00 115 LYS B CA 1
ATOM 3188 C C . LYS B 1 115 ? 46.309 61.659 34.620 1.00 62.36 115 LYS B C 1
ATOM 3189 O O . LYS B 1 115 ? 45.948 60.796 35.422 1.00 62.76 115 LYS B O 1
ATOM 3195 N N . SER B 1 116 ? 46.670 61.376 33.373 1.00 61.17 116 SER B N 1
ATOM 3196 C CA . SER B 1 116 ? 46.669 60.003 32.894 1.00 60.47 116 SER B CA 1
ATOM 3197 C C . SER B 1 116 ? 47.733 59.216 33.650 1.00 60.76 116 SER B C 1
ATOM 3198 O O . SER B 1 116 ? 48.668 59.799 34.207 1.00 61.42 116 SER B O 1
ATOM 3201 N N . THR B 1 117 ? 47.591 57.894 33.670 1.00 59.21 117 THR B N 1
ATOM 3202 C CA . THR B 1 117 ? 48.548 57.043 34.351 1.00 57.62 117 THR B CA 1
ATOM 3203 C C . THR B 1 117 ? 49.963 57.374 33.887 1.00 57.92 117 THR B C 1
ATOM 3204 O O . THR B 1 117 ? 50.891 57.423 34.697 1.00 57.70 117 THR B O 1
ATOM 3208 N N . SER B 1 118 ? 50.124 57.627 32.588 1.00 57.42 118 SER B N 1
ATOM 3209 C CA . SER B 1 118 ? 51.439 57.949 32.033 1.00 57.29 118 SER B CA 1
ATOM 3210 C C . SER B 1 118 ? 51.961 59.259 32.604 1.00 55.64 118 SER B C 1
ATOM 3211 O O . SER B 1 118 ? 53.095 59.332 33.080 1.00 55.43 118 SER B O 1
ATOM 3214 N N . GLU B 1 119 ? 51.123 60.288 32.543 1.00 53.40 119 GLU B N 1
ATOM 3215 C CA . GLU B 1 119 ? 51.474 61.598 33.060 1.00 51.68 119 GLU B CA 1
ATOM 3216 C C . GLU B 1 119 ? 51.904 61.494 34.507 1.00 50.08 119 GLU B C 1
ATOM 3217 O O . GLU B 1 119 ? 52.950 62.013 34.879 1.00 49.94 119 GLU B O 1
ATOM 3223 N N . SER B 1 120 ? 51.096 60.828 35.324 1.00 48.15 120 SER B N 1
ATOM 3224 C CA . SER B 1 120 ? 51.435 60.672 36.726 1.00 46.47 120 SER B CA 1
ATOM 3225 C C . SER B 1 120 ? 52.735 59.912 36.830 1.00 44.58 120 SER B C 1
ATOM 3226 O O . SER B 1 120 ? 53.636 60.293 37.570 1.00 44.07 120 SER B O 1
ATOM 3229 N N . LEU B 1 121 ? 52.837 58.835 36.074 1.00 43.51 121 LEU B N 1
ATOM 3230 C CA . LEU B 1 121 ? 54.043 58.036 36.107 1.00 43.48 121 LEU B CA 1
ATOM 3231 C C . LEU B 1 121 ? 55.238 58.951 35.910 1.00 41.95 121 LEU B C 1
ATOM 3232 O O . LEU B 1 121 ? 56.229 58.882 36.638 1.00 41.82 121 LEU B O 1
ATOM 3237 N N . HIS B 1 122 ? 55.131 59.821 34.919 1.00 40.67 122 HIS B N 1
ATOM 3238 C CA . HIS B 1 122 ? 56.204 60.758 34.619 1.00 40.16 122 HIS B CA 1
ATOM 3239 C C . HIS B 1 122 ? 56.497 61.694 35.809 1.00 39.99 122 HIS B C 1
ATOM 3240 O O . HIS B 1 122 ? 57.656 62.024 36.094 1.00 39.45 122 HIS B O 1
ATOM 3247 N N . ILE B 1 123 ? 55.447 62.108 36.508 1.00 38.20 123 ILE B N 1
ATOM 3248 C CA . ILE B 1 123 ? 55.614 62.996 37.646 1.00 37.47 123 ILE B CA 1
ATOM 3249 C C . ILE B 1 123 ? 56.401 62.280 38.723 1.00 36.52 123 ILE B C 1
ATOM 3250 O O . ILE B 1 123 ? 57.488 62.701 39.099 1.00 37.53 123 ILE B O 1
ATOM 3255 N N . LEU B 1 124 ? 55.837 61.185 39.209 1.00 35.51 124 LEU B N 1
ATOM 3256 C CA . LEU B 1 124 ? 56.466 60.399 40.254 1.00 35.94 124 LEU B CA 1
ATOM 3257 C C . LEU B 1 124 ? 57.913 60.107 39.891 1.00 35.73 124 LEU B C 1
ATOM 3258 O O . LEU B 1 124 ? 58.815 60.204 40.732 1.00 35.82 124 LEU B O 1
ATOM 3263 N N . LYS B 1 125 ? 58.126 59.756 38.629 1.00 35.10 125 LYS B N 1
ATOM 3264 C CA . LYS B 1 125 ? 59.458 59.447 38.147 1.00 36.27 125 LYS B CA 1
ATOM 3265 C C . LYS B 1 125 ? 60.432 60.504 38.631 1.00 35.55 125 LYS B C 1
ATOM 3266 O O . LYS B 1 125 ? 61.378 60.202 39.351 1.00 37.70 125 LYS B O 1
ATOM 3272 N N . GLN B 1 126 ? 60.193 61.752 38.250 1.00 34.49 126 GLN B N 1
ATOM 3273 C CA . GLN B 1 126 ? 61.113 62.792 38.644 1.00 32.07 126 GLN B CA 1
ATOM 3274 C C . GLN B 1 126 ? 60.899 63.189 40.098 1.00 32.39 126 GLN B C 1
ATOM 3275 O O . GLN B 1 126 ? 61.845 63.557 40.793 1.00 33.45 126 GLN B O 1
ATOM 3281 N N . VAL B 1 127 ? 59.677 63.098 40.593 1.00 31.98 127 VAL B N 1
ATOM 3282 C CA . VAL B 1 127 ? 59.469 63.446 41.991 1.00 33.04 127 VAL B CA 1
ATOM 3283 C C . VAL B 1 127 ? 60.274 62.507 42.885 1.00 34.74 127 VAL B C 1
ATOM 3284 O O . VAL B 1 127 ? 60.751 62.895 43.949 1.00 34.98 127 VAL B O 1
ATOM 3288 N N . ASN B 1 128 ? 60.430 61.265 42.445 1.00 35.43 128 ASN B N 1
ATOM 3289 C CA . ASN B 1 128 ? 61.209 60.295 43.205 1.00 36.64 128 ASN B CA 1
ATOM 3290 C C . ASN B 1 128 ? 62.703 60.596 43.115 1.00 37.97 128 ASN B C 1
ATOM 3291 O O . ASN B 1 128 ? 63.426 60.527 44.111 1.00 37.62 128 ASN B O 1
ATOM 3296 N N . ASN B 1 129 ? 63.152 60.909 41.902 1.00 39.83 129 ASN B N 1
ATOM 3297 C CA . ASN B 1 129 ? 64.547 61.234 41.615 1.00 40.05 129 ASN B CA 1
ATOM 3298 C C . ASN B 1 129 ? 65.042 62.384 42.509 1.00 41.69 129 ASN B C 1
ATOM 3299 O O . ASN B 1 129 ? 66.086 62.268 43.158 1.00 42.03 129 ASN B O 1
ATOM 3304 N N . ASP B 1 130 ? 64.284 63.478 42.564 1.00 41.95 130 ASP B N 1
ATOM 3305 C CA . ASP B 1 130 ? 64.672 64.618 43.389 1.00 43.90 130 ASP B CA 1
ATOM 3306 C C . ASP B 1 130 ? 64.622 64.288 44.874 1.00 43.80 130 ASP B C 1
ATOM 3307 O O . ASP B 1 130 ? 65.426 64.780 45.651 1.00 43.73 130 ASP B O 1
ATOM 3312 N N . ALA B 1 131 ? 63.667 63.454 45.262 1.00 43.92 131 ALA B N 1
ATOM 3313 C CA . ALA B 1 131 ? 63.539 63.073 46.654 1.00 43.14 131 ALA B CA 1
ATOM 3314 C C . ALA B 1 131 ? 64.787 62.344 47.126 1.00 42.79 131 ALA B C 1
ATOM 3315 O O . ALA B 1 131 ? 65.417 62.734 48.110 1.00 42.81 131 ALA B O 1
ATOM 3317 N N . GLN B 1 132 ? 65.140 61.279 46.425 1.00 42.42 132 GLN B N 1
ATOM 3318 C CA . GLN B 1 132 ? 66.305 60.495 46.797 1.00 43.82 132 GLN B CA 1
ATOM 3319 C C . GLN B 1 132 ? 67.559 61.335 46.762 1.00 44.68 132 GLN B C 1
ATOM 3320 O O . GLN B 1 132 ? 68.408 61.245 47.644 1.00 44.49 132 GLN B O 1
ATOM 3326 N N . LYS B 1 133 ? 67.662 62.162 45.734 1.00 46.25 133 LYS B N 1
ATOM 3327 C CA . LYS B 1 133 ? 68.819 63.026 45.578 1.00 48.90 133 LYS B CA 1
ATOM 3328 C C . LYS B 1 133 ? 68.971 63.931 46.799 1.00 49.25 133 LYS B C 1
ATOM 3329 O O . LYS B 1 133 ? 70.035 64.505 47.036 1.00 50.84 133 LYS B O 1
ATOM 3335 N N . ALA B 1 134 ? 67.905 64.055 47.578 1.00 48.65 134 ALA B N 1
ATOM 3336 C CA . ALA B 1 134 ? 67.947 64.881 48.771 1.00 47.79 134 ALA B CA 1
ATOM 3337 C C . ALA B 1 134 ? 68.166 64.003 49.990 1.00 48.03 134 ALA B C 1
ATOM 3338 O O . ALA B 1 134 ? 67.976 64.444 51.120 1.00 48.02 134 ALA B O 1
ATOM 3340 N N . ASN B 1 135 ? 68.569 62.757 49.754 1.00 48.64 135 ASN B N 1
ATOM 3341 C CA . ASN B 1 135 ? 68.820 61.790 50.829 1.00 49.97 135 ASN B CA 1
ATOM 3342 C C . ASN B 1 135 ? 67.537 61.493 51.568 1.00 50.17 135 ASN B C 1
ATOM 3343 O O . ASN B 1 135 ? 67.503 61.500 52.803 1.00 50.62 135 ASN B O 1
ATOM 3348 N N . LEU B 1 136 ? 66.482 61.229 50.803 1.00 49.81 136 LEU B N 1
ATOM 3349 C CA . LEU B 1 136 ? 65.170 60.939 51.365 1.00 48.01 136 LEU B CA 1
ATOM 3350 C C . LEU B 1 136 ? 64.679 59.605 50.834 1.00 46.81 136 LEU B C 1
ATOM 3351 O O . LEU B 1 136 ? 64.743 59.358 49.636 1.00 47.82 136 LEU B O 1
ATOM 3356 N N . THR B 1 137 ? 64.190 58.740 51.714 1.00 44.44 137 THR B N 1
ATOM 3357 C CA . THR B 1 137 ? 63.686 57.448 51.262 1.00 42.82 137 THR B CA 1
ATOM 3358 C C . THR B 1 137 ? 62.317 57.632 50.639 1.00 40.66 137 THR B C 1
ATOM 3359 O O . THR B 1 137 ? 61.498 58.384 51.150 1.00 40.23 137 THR B O 1
ATOM 3363 N N . THR B 1 138 ? 62.065 56.936 49.539 1.00 39.14 138 THR B N 1
ATOM 3364 C CA . THR B 1 138 ? 60.788 57.068 48.860 1.00 37.64 138 THR B CA 1
ATOM 3365 C C . THR B 1 138 ? 59.935 55.811 48.934 1.00 38.54 138 THR B C 1
ATOM 3366 O O . THR B 1 138 ? 60.446 54.700 49.066 1.00 39.41 138 THR B O 1
ATOM 3370 N N . ARG B 1 139 ? 58.626 56.008 48.823 1.00 38.04 139 ARG B N 1
ATOM 3371 C CA . ARG B 1 139 ? 57.657 54.931 48.871 1.00 38.63 139 ARG B CA 1
ATOM 3372 C C . ARG B 1 139 ? 56.516 55.303 47.940 1.00 39.19 139 ARG B C 1
ATOM 3373 O O . ARG B 1 139 ? 56.112 56.463 47.896 1.00 41.67 139 ARG B O 1
ATOM 3381 N N . ALA B 1 140 ? 55.996 54.327 47.202 1.00 38.65 140 ALA B N 1
ATOM 3382 C CA . ALA B 1 140 ? 54.899 54.569 46.269 1.00 37.59 140 ALA B CA 1
ATOM 3383 C C . ALA B 1 140 ? 53.580 53.991 46.778 1.00 38.88 140 ALA B C 1
ATOM 3384 O O . ALA B 1 140 ? 53.542 52.930 47.397 1.00 38.82 140 ALA B O 1
ATOM 3386 N N . TYR B 1 141 ? 52.498 54.703 46.496 1.00 39.15 141 TYR B N 1
ATOM 3387 C CA . TYR B 1 141 ? 51.164 54.303 46.915 1.00 39.05 141 TYR B CA 1
ATOM 3388 C C . TYR B 1 141 ? 50.315 54.026 45.693 1.00 37.93 141 TYR B C 1
ATOM 3389 O O . TYR B 1 141 ? 49.685 54.931 45.157 1.00 38.17 141 TYR B O 1
ATOM 3398 N N . LEU B 1 142 ? 50.295 52.786 45.238 1.00 37.51 142 LEU B N 1
ATOM 3399 C CA . LEU B 1 142 ? 49.492 52.459 44.070 1.00 36.51 142 LEU B CA 1
ATOM 3400 C C . LEU B 1 142 ? 48.093 52.126 44.565 1.00 36.32 142 LEU B C 1
ATOM 3401 O O . LEU B 1 142 ? 47.908 51.176 45.322 1.00 35.13 142 LEU B O 1
ATOM 3406 N N . SER B 1 143 ? 47.105 52.902 44.145 1.00 36.78 143 SER B N 1
ATOM 3407 C CA . SER B 1 143 ? 45.751 52.640 44.601 1.00 37.52 143 SER B CA 1
ATOM 3408 C C . SER B 1 143 ? 44.899 51.936 43.572 1.00 37.11 143 SER B C 1
ATOM 3409 O O . SER B 1 143 ? 45.321 51.743 42.435 1.00 37.44 143 SER B O 1
ATOM 3412 N N . THR B 1 144 ? 43.702 51.551 44.008 1.00 37.68 144 THR B N 1
ATOM 3413 C CA . THR B 1 144 ? 42.722 50.860 43.190 1.00 38.54 144 THR B CA 1
ATOM 3414 C C . THR B 1 144 ? 43.290 49.619 42.493 1.00 38.57 144 THR B C 1
ATOM 3415 O O . THR B 1 144 ? 42.942 49.319 41.357 1.00 37.70 144 THR B O 1
ATOM 3419 N N . VAL B 1 145 ? 44.152 48.884 43.191 1.00 38.99 145 VAL B N 1
ATOM 3420 C CA . VAL B 1 145 ? 44.756 47.685 42.615 1.00 39.28 145 VAL B CA 1
ATOM 3421 C C . VAL B 1 145 ? 43.841 46.467 42.720 1.00 38.64 145 VAL B C 1
ATOM 3422 O O . VAL B 1 145 ? 44.022 45.483 42.006 1.00 37.37 145 VAL B O 1
ATOM 3426 N N . PHE B 1 146 ? 42.862 46.538 43.616 1.00 37.57 146 PHE B N 1
ATOM 3427 C CA . PHE B 1 146 ? 41.920 45.440 43.813 1.00 37.83 146 PHE B CA 1
ATOM 3428 C C . PHE B 1 146 ? 40.521 45.813 43.338 1.00 38.31 146 PHE B C 1
ATOM 3429 O O . PHE B 1 146 ? 39.519 45.385 43.908 1.00 36.83 146 PHE B O 1
ATOM 3437 N N . GLY B 1 147 ? 40.449 46.616 42.287 1.00 39.69 147 GLY B N 1
ATOM 3438 C CA . GLY B 1 147 ? 39.147 47.029 41.806 1.00 40.11 147 GLY B CA 1
ATOM 3439 C C . GLY B 1 147 ? 38.974 48.535 41.897 1.00 40.06 147 GLY B C 1
ATOM 3440 O O . GLY B 1 147 ? 39.477 49.173 42.823 1.00 38.70 147 GLY B O 1
ATOM 3441 N N . CYS B 1 148 ? 38.252 49.097 40.932 1.00 40.58 148 CYS B N 1
ATOM 3442 C CA . CYS B 1 148 ? 38.011 50.529 40.859 1.00 40.84 148 CYS B CA 1
ATOM 3443 C C . CYS B 1 148 ? 36.553 50.876 41.084 1.00 41.69 148 CYS B C 1
ATOM 3444 O O . CYS B 1 148 ? 35.666 50.123 40.714 1.00 42.82 148 CYS B O 1
ATOM 3447 N N . PRO B 1 149 ? 36.286 52.031 41.704 1.00 43.05 149 PRO B N 1
ATOM 3448 C CA . PRO B 1 149 ? 34.901 52.436 41.951 1.00 43.85 149 PRO B CA 1
ATOM 3449 C C . PRO B 1 149 ? 34.206 52.856 40.661 1.00 44.45 149 PRO B C 1
ATOM 3450 O O . PRO B 1 149 ? 32.981 52.913 40.587 1.00 43.24 149 PRO B O 1
ATOM 3454 N N . TYR B 1 150 ? 35.008 53.134 39.644 1.00 45.61 150 TYR B N 1
ATOM 3455 C CA . TYR B 1 150 ? 34.492 53.551 38.351 1.00 47.60 150 TYR B CA 1
ATOM 3456 C C . TYR B 1 150 ? 34.632 52.442 37.310 1.00 49.93 150 TYR B C 1
ATOM 3457 O O . TYR B 1 150 ? 33.644 52.040 36.692 1.00 50.95 150 TYR B O 1
ATOM 3466 N N . GLU B 1 151 ? 35.860 51.958 37.108 1.00 51.21 151 GLU B N 1
ATOM 3467 C CA . GLU B 1 151 ? 36.113 50.894 36.140 1.00 52.56 151 GLU B CA 1
ATOM 3468 C C . GLU B 1 151 ? 35.762 49.522 36.697 1.00 54.23 151 GLU B C 1
ATOM 3469 O O . GLU B 1 151 ? 35.803 48.523 35.980 1.00 54.83 151 GLU B O 1
ATOM 3475 N N . LYS B 1 152 ? 35.415 49.482 37.978 1.00 56.24 152 LYS B N 1
ATOM 3476 C CA . LYS B 1 152 ? 35.045 48.244 38.655 1.00 57.49 152 LYS B CA 1
ATOM 3477 C C . LYS B 1 152 ? 36.187 47.233 38.628 1.00 57.21 152 LYS B C 1
ATOM 3478 O O . LYS B 1 152 ? 36.954 47.125 39.582 1.00 57.44 152 LYS B O 1
ATOM 3484 N N . ASP B 1 153 ? 36.310 46.495 37.533 1.00 56.52 153 ASP B N 1
ATOM 3485 C CA . ASP B 1 153 ? 37.366 45.505 37.438 1.00 55.90 153 ASP B CA 1
ATOM 3486 C C . ASP B 1 153 ? 38.681 46.130 36.966 1.00 54.92 153 ASP B C 1
ATOM 3487 O O . ASP B 1 153 ? 38.688 47.045 36.147 1.00 54.93 153 ASP B O 1
ATOM 3492 N N . VAL B 1 154 ? 39.797 45.629 37.484 1.00 53.04 154 VAL B N 1
ATOM 3493 C CA . VAL B 1 154 ? 41.108 46.136 37.107 1.00 50.58 154 VAL B CA 1
ATOM 3494 C C . VAL B 1 154 ? 42.015 44.961 36.784 1.00 50.89 154 VAL B C 1
ATOM 3495 O O . VAL B 1 154 ? 42.315 44.142 37.653 1.00 53.14 154 VAL B O 1
ATOM 3499 N N . PRO B 1 155 ? 42.476 44.868 35.533 1.00 49.17 155 PRO B N 1
ATOM 3500 C CA . PRO B 1 155 ? 43.359 43.787 35.082 1.00 48.16 155 PRO B CA 1
ATOM 3501 C C . PRO B 1 155 ? 44.682 43.711 35.844 1.00 47.27 155 PRO B C 1
ATOM 3502 O O . PRO B 1 155 ? 45.241 44.729 36.227 1.00 48.21 155 PRO B O 1
ATOM 3506 N N . ILE B 1 156 ? 45.181 42.502 36.048 1.00 45.87 156 ILE B N 1
ATOM 3507 C CA . ILE B 1 156 ? 46.415 42.318 36.777 1.00 45.57 156 ILE B CA 1
ATOM 3508 C C . ILE B 1 156 ? 47.620 42.859 36.017 1.00 46.45 156 ILE B C 1
ATOM 3509 O O . ILE B 1 156 ? 48.577 43.333 36.622 1.00 46.54 156 ILE B O 1
ATOM 3514 N N . GLU B 1 157 ? 47.568 42.785 34.690 1.00 48.32 157 GLU B N 1
ATOM 3515 C CA . GLU B 1 157 ? 48.662 43.252 33.830 1.00 48.65 157 GLU B CA 1
ATOM 3516 C C . GLU B 1 157 ? 48.954 44.725 34.051 1.00 48.56 157 GLU B C 1
ATOM 3517 O O . GLU B 1 157 ? 50.090 45.177 33.905 1.00 49.11 157 GLU B O 1
ATOM 3523 N N . GLN B 1 158 ? 47.915 45.472 34.401 1.00 48.72 158 GLN B N 1
ATOM 3524 C CA . GLN B 1 158 ? 48.041 46.903 34.644 1.00 47.46 158 GLN B CA 1
ATOM 3525 C C . GLN B 1 158 ? 48.916 47.110 35.869 1.00 44.67 158 GLN B C 1
ATOM 3526 O O . GLN B 1 158 ? 49.895 47.848 35.827 1.00 43.89 158 GLN B O 1
ATOM 3532 N N . VAL B 1 159 ? 48.551 46.445 36.959 1.00 42.19 159 VAL B N 1
ATOM 3533 C CA . VAL B 1 159 ? 49.301 46.550 38.199 1.00 41.71 159 VAL B CA 1
ATOM 3534 C C . VAL B 1 159 ? 50.761 46.208 37.968 1.00 41.28 159 VAL B C 1
ATOM 3535 O O . VAL B 1 159 ? 51.657 46.955 38.353 1.00 41.83 159 VAL B O 1
ATOM 3539 N N . ILE B 1 160 ? 50.990 45.063 37.338 1.00 41.13 160 ILE B N 1
ATOM 3540 C CA . ILE B 1 160 ? 52.331 44.599 37.034 1.00 39.10 160 ILE B CA 1
ATOM 3541 C C . ILE B 1 160 ? 53.070 45.666 36.246 1.00 39.37 160 ILE B C 1
ATOM 3542 O O . ILE B 1 160 ? 54.170 46.084 36.615 1.00 38.43 160 ILE B O 1
ATOM 3547 N N . ARG B 1 161 ? 52.449 46.101 35.155 1.00 40.14 161 ARG B N 1
ATOM 3548 C CA . ARG B 1 161 ? 53.020 47.122 34.282 1.00 40.41 161 ARG B CA 1
ATOM 3549 C C . ARG B 1 161 ? 53.515 48.295 35.126 1.00 39.32 161 ARG B C 1
ATOM 3550 O O . ARG B 1 161 ? 54.720 48.552 35.213 1.00 38.95 161 ARG B O 1
ATOM 3558 N N . LEU B 1 162 ? 52.572 48.983 35.763 1.00 37.63 162 LEU B N 1
ATOM 3559 C CA . LEU B 1 162 ? 52.882 50.126 36.607 1.00 35.48 162 LEU B CA 1
ATOM 3560 C C . LEU B 1 162 ? 53.909 49.775 37.665 1.00 34.41 162 LEU B C 1
ATOM 3561 O O . LEU B 1 162 ? 54.907 50.466 37.813 1.00 35.85 162 LEU B O 1
ATOM 3566 N N . SER B 1 163 ? 53.656 48.698 38.394 1.00 33.61 163 SER B N 1
ATOM 3567 C CA . SER B 1 163 ? 54.561 48.249 39.432 1.00 33.71 163 SER B CA 1
ATOM 3568 C C . SER B 1 163 ? 55.988 48.127 38.910 1.00 36.00 163 SER B C 1
ATOM 3569 O O . SER B 1 163 ? 56.941 48.459 39.619 1.00 37.54 163 SER B O 1
ATOM 3572 N N . GLU B 1 164 ? 56.148 47.644 37.680 1.00 36.55 164 GLU B N 1
ATOM 3573 C CA . GLU B 1 164 ? 57.492 47.512 37.114 1.00 39.04 164 GLU B CA 1
ATOM 3574 C C . GLU B 1 164 ? 58.100 48.891 36.923 1.00 39.81 164 GLU B C 1
ATOM 3575 O O . GLU B 1 164 ? 59.269 49.123 37.240 1.00 41.36 164 GLU B O 1
ATOM 3581 N N . ALA B 1 165 ? 57.302 49.816 36.413 1.00 39.20 165 ALA B N 1
ATOM 3582 C CA . ALA B 1 165 ? 57.793 51.174 36.222 1.00 38.45 165 ALA B CA 1
ATOM 3583 C C . ALA B 1 165 ? 58.176 51.761 37.592 1.00 38.88 165 ALA B C 1
ATOM 3584 O O . ALA B 1 165 ? 59.305 52.206 37.792 1.00 38.23 165 ALA B O 1
ATOM 3586 N N . LEU B 1 166 ? 57.232 51.760 38.528 1.00 37.95 166 LEU B N 1
ATOM 3587 C CA . LEU B 1 166 ? 57.510 52.296 39.837 1.00 39.04 166 LEU B CA 1
ATOM 3588 C C . LEU B 1 166 ? 58.819 51.777 40.404 1.00 40.45 166 LEU B C 1
ATOM 3589 O O . LEU B 1 166 ? 59.660 52.552 40.862 1.00 41.96 166 LEU B O 1
ATOM 3594 N N . PHE B 1 167 ? 59.013 50.470 40.387 1.00 41.54 167 PHE B N 1
ATOM 3595 C CA . PHE B 1 167 ? 60.253 49.932 40.926 1.00 42.99 167 PHE B CA 1
ATOM 3596 C C . PHE B 1 167 ? 61.467 50.345 40.110 1.00 44.12 167 PHE B C 1
ATOM 3597 O O . PHE B 1 167 ? 62.557 50.533 40.661 1.00 43.92 167 PHE B O 1
ATOM 3605 N N . GLU B 1 168 ? 61.265 50.497 38.803 1.00 45.37 168 GLU B N 1
ATOM 3606 C CA . GLU B 1 168 ? 62.330 50.898 37.886 1.00 47.79 168 GLU B CA 1
ATOM 3607 C C . GLU B 1 168 ? 62.838 52.307 38.217 1.00 48.67 168 GLU B C 1
ATOM 3608 O O . GLU B 1 168 ? 64.006 52.628 37.983 1.00 50.29 168 GLU B O 1
ATOM 3614 N N . PHE B 1 169 ? 61.960 53.145 38.759 1.00 47.44 169 PHE B N 1
ATOM 3615 C CA . PHE B 1 169 ? 62.333 54.502 39.118 1.00 46.35 169 PHE B CA 1
ATOM 3616 C C . PHE B 1 169 ? 63.325 54.509 40.289 1.00 46.53 169 PHE B C 1
ATOM 3617 O O . PHE B 1 169 ? 64.180 55.387 40.388 1.00 47.45 169 PHE B O 1
ATOM 3625 N N . GLY B 1 170 ? 63.214 53.525 41.174 1.00 46.22 170 GLY B N 1
ATOM 3626 C CA . GLY B 1 170 ? 64.115 53.465 42.309 1.00 44.70 170 GLY B CA 1
ATOM 3627 C C . GLY B 1 170 ? 63.420 53.532 43.651 1.00 44.20 170 GLY B C 1
ATOM 3628 O O . GLY B 1 170 ? 64.071 53.673 44.687 1.00 44.10 170 GLY B O 1
ATOM 3629 N N . ILE B 1 171 ? 62.094 53.440 43.644 1.00 44.58 171 ILE B N 1
ATOM 3630 C CA . ILE B 1 171 ? 61.328 53.486 44.893 1.00 45.18 171 ILE B CA 1
ATOM 3631 C C . ILE B 1 171 ? 61.798 52.349 45.791 1.00 44.96 171 ILE B C 1
ATOM 3632 O O . ILE B 1 171 ? 62.411 51.393 45.328 1.00 46.73 171 ILE B O 1
ATOM 3637 N N . SER B 1 172 ? 61.503 52.440 47.075 1.00 43.84 172 SER B N 1
ATOM 3638 C CA . SER B 1 172 ? 61.949 51.416 47.992 1.00 43.03 172 SER B CA 1
ATOM 3639 C C . SER B 1 172 ? 60.851 50.439 48.383 1.00 43.22 172 SER B C 1
ATOM 3640 O O . SER B 1 172 ? 61.130 49.292 48.731 1.00 43.44 172 SER B O 1
ATOM 3643 N N . GLU B 1 173 ? 59.601 50.887 48.315 1.00 42.55 173 GLU B N 1
ATOM 3644 C CA . GLU B 1 173 ? 58.470 50.049 48.693 1.00 40.69 173 GLU B CA 1
ATOM 3645 C C . GLU B 1 173 ? 57.221 50.444 47.934 1.00 38.94 173 GLU B C 1
ATOM 3646 O O . GLU B 1 173 ? 56.889 51.616 47.857 1.00 39.67 173 GLU B O 1
ATOM 3652 N N . LEU B 1 174 ? 56.517 49.468 47.386 1.00 36.15 174 LEU B N 1
ATOM 3653 C CA . LEU B 1 174 ? 55.316 49.762 46.642 1.00 33.26 174 LEU B CA 1
ATOM 3654 C C . LEU B 1 174 ? 54.139 49.299 47.485 1.00 32.20 174 LEU B C 1
ATOM 3655 O O . LEU B 1 174 ? 53.953 48.109 47.688 1.00 34.12 174 LEU B O 1
ATOM 3660 N N . SER B 1 175 ? 53.347 50.236 47.992 1.00 31.41 175 SER B N 1
ATOM 3661 C CA . SER B 1 175 ? 52.192 49.891 48.821 1.00 28.82 175 SER B CA 1
ATOM 3662 C C . SER B 1 175 ? 50.914 49.789 47.993 1.00 28.60 175 SER B C 1
ATOM 3663 O O . SER B 1 175 ? 50.368 50.794 47.537 1.00 28.24 175 SER B O 1
ATOM 3666 N N . LEU B 1 176 ? 50.447 48.559 47.809 1.00 29.46 176 LEU B N 1
ATOM 3667 C CA . LEU B 1 176 ? 49.232 48.269 47.041 1.00 28.94 176 LEU B CA 1
ATOM 3668 C C . LEU B 1 176 ? 48.028 48.451 47.933 1.00 30.66 176 LEU B C 1
ATOM 3669 O O . LEU B 1 176 ? 47.996 47.940 49.052 1.00 31.31 176 LEU B O 1
ATOM 3674 N N . GLY B 1 177 ? 47.015 49.138 47.435 1.00 31.85 177 GLY B N 1
ATOM 3675 C CA . GLY B 1 177 ? 45.868 49.364 48.281 1.00 33.11 177 GLY B CA 1
ATOM 3676 C C . GLY B 1 177 ? 44.523 48.955 47.742 1.00 34.59 177 GLY B C 1
ATOM 3677 O O . GLY B 1 177 ? 44.328 48.846 46.531 1.00 34.88 177 GLY B O 1
ATOM 3678 N N . ASP B 1 178 ? 43.601 48.724 48.672 1.00 34.54 178 ASP B N 1
ATOM 3679 C CA . ASP B 1 178 ? 42.237 48.345 48.365 1.00 36.31 178 ASP B CA 1
ATOM 3680 C C . ASP B 1 178 ? 41.380 49.575 48.625 1.00 36.24 178 ASP B C 1
ATOM 3681 O O . ASP B 1 178 ? 40.789 49.729 49.694 1.00 36.95 178 ASP B O 1
ATOM 3686 N N . THR B 1 179 ? 41.326 50.459 47.646 1.00 36.19 179 THR B N 1
ATOM 3687 C CA . THR B 1 179 ? 40.561 51.676 47.784 1.00 36.00 179 THR B CA 1
ATOM 3688 C C . THR B 1 179 ? 39.093 51.434 48.112 1.00 36.21 179 THR B C 1
ATOM 3689 O O . THR B 1 179 ? 38.659 51.718 49.222 1.00 36.53 179 THR B O 1
ATOM 3693 N N . ILE B 1 180 ? 38.333 50.901 47.162 1.00 37.14 180 ILE B N 1
ATOM 3694 C CA . ILE B 1 180 ? 36.911 50.656 47.401 1.00 39.39 180 ILE B CA 1
ATOM 3695 C C . ILE B 1 180 ? 36.679 49.719 48.599 1.00 39.74 180 ILE B C 1
ATOM 3696 O O . ILE B 1 180 ? 35.650 49.792 49.282 1.00 39.85 180 ILE B O 1
ATOM 3701 N N . GLY B 1 181 ? 37.652 48.853 48.859 1.00 40.12 181 GLY B N 1
ATOM 3702 C CA . GLY B 1 181 ? 37.542 47.926 49.969 1.00 39.38 181 GLY B CA 1
ATOM 3703 C C . GLY B 1 181 ? 36.805 46.658 49.597 1.00 39.87 181 GLY B C 1
ATOM 3704 O O . GLY B 1 181 ? 36.156 46.046 50.444 1.00 39.41 181 GLY B O 1
ATOM 3705 N N . ALA B 1 182 ? 36.908 46.254 48.335 1.00 41.30 182 ALA B N 1
ATOM 3706 C CA . ALA B 1 182 ? 36.221 45.053 47.872 1.00 42.43 182 ALA B CA 1
ATOM 3707 C C . ALA B 1 182 ? 37.179 43.953 47.445 1.00 41.35 182 ALA B C 1
ATOM 3708 O O . ALA B 1 182 ? 37.093 43.442 46.330 1.00 42.61 182 ALA B O 1
ATOM 3710 N N . ALA B 1 183 ? 38.087 43.584 48.340 1.00 39.65 183 ALA B N 1
ATOM 3711 C CA . ALA B 1 183 ? 39.054 42.530 48.065 1.00 37.45 183 ALA B CA 1
ATOM 3712 C C . ALA B 1 183 ? 38.733 41.370 48.977 1.00 35.50 183 ALA B C 1
ATOM 3713 O O . ALA B 1 183 ? 38.276 41.572 50.093 1.00 36.36 183 ALA B O 1
ATOM 3715 N N . ASN B 1 184 ? 38.957 40.158 48.502 1.00 34.00 184 ASN B N 1
ATOM 3716 C CA . ASN B 1 184 ? 38.707 38.977 49.318 1.00 32.95 184 ASN B CA 1
ATOM 3717 C C . ASN B 1 184 ? 39.993 38.148 49.347 1.00 31.75 184 ASN B C 1
ATOM 3718 O O . ASN B 1 184 ? 40.837 38.270 48.455 1.00 32.24 184 ASN B O 1
ATOM 3723 N N . PRO B 1 185 ? 40.149 37.292 50.365 1.00 29.22 185 PRO B N 1
ATOM 3724 C CA . PRO B 1 185 ? 41.326 36.441 50.521 1.00 27.47 185 PRO B CA 1
ATOM 3725 C C . PRO B 1 185 ? 41.678 35.697 49.252 1.00 27.03 185 PRO B C 1
ATOM 3726 O O . PRO B 1 185 ? 42.836 35.354 49.031 1.00 24.85 185 PRO B O 1
ATOM 3730 N N . ALA B 1 186 ? 40.680 35.428 48.419 1.00 27.31 186 ALA B N 1
ATOM 3731 C CA . ALA B 1 186 ? 40.946 34.703 47.183 1.00 27.67 186 ALA B CA 1
ATOM 3732 C C . ALA B 1 186 ? 41.623 35.615 46.174 1.00 29.07 186 ALA B C 1
ATOM 3733 O O . ALA B 1 186 ? 42.582 35.221 45.514 1.00 28.80 186 ALA B O 1
ATOM 3735 N N . GLN B 1 187 ? 41.123 36.840 46.073 1.00 29.98 187 GLN B N 1
ATOM 3736 C CA . GLN B 1 187 ? 41.666 37.822 45.149 1.00 30.89 187 GLN B CA 1
ATOM 3737 C C . GLN B 1 187 ? 43.079 38.236 45.546 1.00 31.79 187 GLN B C 1
ATOM 3738 O O . GLN B 1 187 ? 43.965 38.337 44.695 1.00 30.00 187 GLN B O 1
ATOM 3744 N N . VAL B 1 188 ? 43.290 38.477 46.838 1.00 32.75 188 VAL B N 1
ATOM 3745 C CA . VAL B 1 188 ? 44.607 38.893 47.300 1.00 36.11 188 VAL B CA 1
ATOM 3746 C C . VAL B 1 188 ? 45.620 37.793 47.094 1.00 35.86 188 VAL B C 1
ATOM 3747 O O . VAL B 1 188 ? 46.809 38.049 47.046 1.00 37.15 188 VAL B O 1
ATOM 3751 N N . GLU B 1 189 ? 45.149 36.566 46.963 1.00 36.70 189 GLU B N 1
ATOM 3752 C CA . GLU B 1 189 ? 46.064 35.466 46.781 1.00 37.40 189 GLU B CA 1
ATOM 3753 C C . GLU B 1 189 ? 46.502 35.371 45.329 1.00 37.11 189 GLU B C 1
ATOM 3754 O O . GLU B 1 189 ? 47.687 35.198 45.054 1.00 37.23 189 GLU B O 1
ATOM 3760 N N . THR B 1 190 ? 45.560 35.493 44.396 1.00 35.74 190 THR B N 1
ATOM 3761 C CA . THR B 1 190 ? 45.913 35.406 42.987 1.00 34.43 190 THR B CA 1
ATOM 3762 C C . THR B 1 190 ? 46.713 36.635 42.610 1.00 34.40 190 THR B C 1
ATOM 3763 O O . THR B 1 190 ? 47.668 36.554 41.844 1.00 34.93 190 THR B O 1
ATOM 3767 N N . VAL B 1 191 ? 46.327 37.779 43.155 1.00 34.78 191 VAL B N 1
ATOM 3768 C CA . VAL B 1 191 ? 47.040 39.013 42.861 1.00 32.25 191 VAL B CA 1
ATOM 3769 C C . VAL B 1 191 ? 48.463 38.954 43.384 1.00 31.61 191 VAL B C 1
ATOM 3770 O O . VAL B 1 191 ? 49.393 39.159 42.621 1.00 32.93 191 VAL B O 1
ATOM 3774 N N . LEU B 1 192 ? 48.637 38.683 44.674 1.00 30.03 192 LEU B N 1
ATOM 3775 C CA . LEU B 1 192 ? 49.980 38.610 45.234 1.00 31.59 192 LEU B CA 1
ATOM 3776 C C . LEU B 1 192 ? 50.785 37.488 44.604 1.00 34.61 192 LEU B C 1
ATOM 3777 O O . LEU B 1 192 ? 52.014 37.518 44.617 1.00 36.63 192 LEU B O 1
ATOM 3782 N N . GLU B 1 193 ? 50.093 36.498 44.051 1.00 36.13 193 GLU B N 1
ATOM 3783 C CA . GLU B 1 193 ? 50.754 35.375 43.397 1.00 37.11 193 GLU B CA 1
ATOM 3784 C C . GLU B 1 193 ? 51.463 35.868 42.141 1.00 36.47 193 GLU B C 1
ATOM 3785 O O . GLU B 1 193 ? 52.613 35.511 41.896 1.00 36.48 193 GLU B O 1
ATOM 3791 N N . ALA B 1 194 ? 50.757 36.674 41.347 1.00 34.31 194 ALA B N 1
ATOM 3792 C CA . ALA B 1 194 ? 51.291 37.234 40.104 1.00 32.84 194 ALA B CA 1
ATOM 3793 C C . ALA B 1 194 ? 52.335 38.318 40.353 1.00 32.87 194 ALA B C 1
ATOM 3794 O O . ALA B 1 194 ? 53.278 38.458 39.591 1.00 31.69 194 ALA B O 1
ATOM 3796 N N . LEU B 1 195 ? 52.156 39.089 41.419 1.00 34.73 195 LEU B N 1
ATOM 3797 C CA . LEU B 1 195 ? 53.100 40.138 41.757 1.00 34.68 195 LEU B CA 1
ATOM 3798 C C . LEU B 1 195 ? 54.353 39.572 42.422 1.00 35.59 195 LEU B C 1
ATOM 3799 O O . LEU B 1 195 ? 55.459 39.816 41.954 1.00 35.08 195 LEU B O 1
ATOM 3804 N N . LEU B 1 196 ? 54.187 38.812 43.503 1.00 36.60 196 LEU B N 1
ATOM 3805 C CA . LEU B 1 196 ? 55.340 38.250 44.204 1.00 38.85 196 LEU B CA 1
ATOM 3806 C C . LEU B 1 196 ? 56.277 37.461 43.298 1.00 40.10 196 LEU B C 1
ATOM 3807 O O . LEU B 1 196 ? 57.444 37.237 43.636 1.00 41.25 196 LEU B O 1
ATOM 3812 N N . ALA B 1 197 ? 55.774 37.049 42.142 1.00 39.59 197 ALA B N 1
ATOM 3813 C CA . ALA B 1 197 ? 56.588 36.295 41.202 1.00 39.01 197 ALA B CA 1
ATOM 3814 C C . ALA B 1 197 ? 57.362 37.218 40.261 1.00 39.95 197 ALA B C 1
ATOM 3815 O O . ALA B 1 197 ? 57.748 36.808 39.169 1.00 40.91 197 ALA B O 1
ATOM 3817 N N . ARG B 1 198 ? 57.607 38.456 40.681 1.00 39.33 198 ARG B N 1
ATOM 3818 C CA . ARG B 1 198 ? 58.340 39.389 39.836 1.00 38.12 198 ARG B CA 1
ATOM 3819 C C . ARG B 1 198 ? 59.079 40.454 40.638 1.00 36.68 198 ARG B C 1
ATOM 3820 O O . ARG B 1 198 ? 60.079 40.998 40.180 1.00 36.13 198 ARG B O 1
ATOM 3828 N N . PHE B 1 199 ? 58.579 40.743 41.832 1.00 35.03 199 PHE B N 1
ATOM 3829 C CA . PHE B 1 199 ? 59.170 41.750 42.690 1.00 32.84 199 PHE B CA 1
ATOM 3830 C C . PHE B 1 199 ? 59.388 41.109 44.037 1.00 31.84 199 PHE B C 1
ATOM 3831 O O . PHE B 1 199 ? 58.672 40.195 44.413 1.00 32.46 199 PHE B O 1
ATOM 3839 N N . PRO B 1 200 ? 60.385 41.581 44.784 1.00 31.88 200 PRO B N 1
ATOM 3840 C CA . PRO B 1 200 ? 60.694 41.039 46.109 1.00 32.17 200 PRO B CA 1
ATOM 3841 C C . PRO B 1 200 ? 59.600 41.338 47.118 1.00 32.63 200 PRO B C 1
ATOM 3842 O O . PRO B 1 200 ? 59.195 42.486 47.271 1.00 34.27 200 PRO B O 1
ATOM 3846 N N . ALA B 1 201 ? 59.120 40.307 47.805 1.00 32.10 201 ALA B N 1
ATOM 3847 C CA . ALA B 1 201 ? 58.055 40.484 48.790 1.00 33.11 201 ALA B CA 1
ATOM 3848 C C . ALA B 1 201 ? 58.399 41.534 49.851 1.00 34.11 201 ALA B C 1
ATOM 3849 O O . ALA B 1 201 ? 57.511 42.221 50.366 1.00 33.59 201 ALA B O 1
ATOM 3851 N N . ASN B 1 202 ? 59.684 41.662 50.174 1.00 34.89 202 ASN B N 1
ATOM 3852 C CA . ASN B 1 202 ? 60.114 42.633 51.174 1.00 36.74 202 ASN B CA 1
ATOM 3853 C C . ASN B 1 202 ? 59.834 44.072 50.770 1.00 35.79 202 ASN B C 1
ATOM 3854 O O . ASN B 1 202 ? 59.724 44.958 51.615 1.00 36.54 202 ASN B O 1
ATOM 3859 N N . GLN B 1 203 ? 59.722 44.309 49.475 1.00 34.21 203 GLN B N 1
ATOM 3860 C CA . GLN B 1 203 ? 59.469 45.648 49.014 1.00 33.59 203 GLN B CA 1
ATOM 3861 C C . GLN B 1 203 ? 58.010 45.888 48.645 1.00 32.09 203 GLN B C 1
ATOM 3862 O O . GLN B 1 203 ? 57.705 46.796 47.877 1.00 33.07 203 GLN B O 1
ATOM 3868 N N . ILE B 1 204 ? 57.106 45.083 49.192 1.00 29.34 204 ILE B N 1
ATOM 3869 C CA . ILE B 1 204 ? 55.689 45.246 48.901 1.00 26.67 204 ILE B CA 1
ATOM 3870 C C . ILE B 1 204 ? 54.853 45.340 50.167 1.00 26.17 204 ILE B C 1
ATOM 3871 O O . ILE B 1 204 ? 54.939 44.479 51.040 1.00 27.86 204 ILE B O 1
ATOM 3876 N N . ALA B 1 205 ? 54.062 46.404 50.271 1.00 24.23 205 ALA B N 1
ATOM 3877 C CA . ALA B 1 205 ? 53.211 46.613 51.437 1.00 23.00 205 ALA B CA 1
ATOM 3878 C C . ALA B 1 205 ? 51.760 46.568 51.026 1.00 23.37 205 ALA B C 1
ATOM 3879 O O . ALA B 1 205 ? 51.432 46.712 49.854 1.00 23.18 205 ALA B O 1
ATOM 3881 N N . LEU B 1 206 ? 50.895 46.372 52.006 1.00 24.28 206 LEU B N 1
ATOM 3882 C CA . LEU B 1 206 ? 49.481 46.311 51.741 1.00 27.05 206 LEU B CA 1
ATOM 3883 C C . LEU B 1 206 ? 48.648 47.278 52.575 1.00 29.33 206 LEU B C 1
ATOM 3884 O O . LEU B 1 206 ? 48.803 47.373 53.795 1.00 29.32 206 LEU B O 1
ATOM 3889 N N . HIS B 1 207 ? 47.763 47.998 51.896 1.00 31.35 207 HIS B N 1
ATOM 3890 C CA . HIS B 1 207 ? 46.892 48.959 52.546 1.00 35.31 207 HIS B CA 1
ATOM 3891 C C . HIS B 1 207 ? 45.445 48.512 52.322 1.00 36.08 207 HIS B C 1
ATOM 3892 O O . HIS B 1 207 ? 44.842 48.839 51.308 1.00 39.70 207 HIS B O 1
ATOM 3899 N N . PHE B 1 208 ? 44.883 47.762 53.258 1.00 35.44 208 PHE B N 1
ATOM 3900 C CA . PHE B 1 208 ? 43.522 47.298 53.105 1.00 34.13 208 PHE B CA 1
ATOM 3901 C C . PHE B 1 208 ? 42.518 48.215 53.772 1.00 36.03 208 PHE B C 1
ATOM 3902 O O . PHE B 1 208 ? 42.824 48.869 54.767 1.00 36.65 208 PHE B O 1
ATOM 3910 N N . HIS B 1 209 ? 41.317 48.264 53.211 1.00 37.83 209 HIS B N 1
ATOM 3911 C CA . HIS B 1 209 ? 40.231 49.059 53.775 1.00 39.39 209 HIS B CA 1
ATOM 3912 C C . HIS B 1 209 ? 39.147 48.059 54.186 1.00 39.63 209 HIS B C 1
ATOM 3913 O O . HIS B 1 209 ? 38.658 47.319 53.342 1.00 40.51 209 HIS B O 1
ATOM 3920 N N . ASP B 1 210 ? 38.762 47.992 55.457 1.00 38.76 210 ASP B N 1
ATOM 3921 C CA . ASP B 1 210 ? 37.722 47.019 55.765 1.00 39.56 210 ASP B CA 1
ATOM 3922 C C . ASP B 1 210 ? 36.338 47.617 55.726 1.00 36.83 210 ASP B C 1
ATOM 3923 O O . ASP B 1 210 ? 35.556 47.494 56.656 1.00 35.00 210 ASP B O 1
ATOM 3928 N N . THR B 1 211 ? 36.058 48.287 54.619 1.00 35.52 211 THR B N 1
ATOM 3929 C CA . THR B 1 211 ? 34.755 48.860 54.395 1.00 32.88 211 THR B CA 1
ATOM 3930 C C . THR B 1 211 ? 33.788 47.668 54.413 1.00 31.81 211 THR B C 1
ATOM 3931 O O . THR B 1 211 ? 32.633 47.809 54.783 1.00 31.27 211 THR B O 1
ATOM 3935 N N . ARG B 1 212 ? 34.267 46.496 54.010 1.00 30.57 212 ARG B N 1
ATOM 3936 C CA . ARG B 1 212 ? 33.425 45.316 54.003 1.00 30.21 212 ARG B CA 1
ATOM 3937 C C . ARG B 1 212 ? 33.843 44.379 55.121 1.00 29.90 212 ARG B C 1
ATOM 3938 O O . ARG B 1 212 ? 33.420 43.224 55.181 1.00 31.45 212 ARG B O 1
ATOM 3946 N N . GLY B 1 213 ? 34.697 44.883 55.998 1.00 27.38 213 GLY B N 1
ATOM 3947 C CA . GLY B 1 213 ? 35.155 44.094 57.121 1.00 25.55 213 GLY B CA 1
ATOM 3948 C C . GLY B 1 213 ? 35.917 42.847 56.758 1.00 23.99 213 GLY B C 1
ATOM 3949 O O . GLY B 1 213 ? 35.823 41.838 57.455 1.00 23.19 213 GLY B O 1
ATOM 3950 N N . THR B 1 214 ? 36.690 42.909 55.686 1.00 24.14 214 THR B N 1
ATOM 3951 C CA . THR B 1 214 ? 37.453 41.743 55.272 1.00 25.32 214 THR B CA 1
ATOM 3952 C C . THR B 1 214 ? 38.934 42.003 55.330 1.00 23.92 214 THR B C 1
ATOM 3953 O O . THR B 1 214 ? 39.719 41.158 54.929 1.00 24.67 214 THR B O 1
ATOM 3957 N N . ALA B 1 215 ? 39.310 43.162 55.859 1.00 23.56 215 ALA B N 1
ATOM 3958 C CA . ALA B 1 215 ? 40.716 43.555 55.953 1.00 22.95 215 ALA B CA 1
ATOM 3959 C C . ALA B 1 215 ? 41.610 42.532 56.619 1.00 22.14 215 ALA B C 1
ATOM 3960 O O . ALA B 1 215 ? 42.539 42.019 56.004 1.00 23.01 215 ALA B O 1
ATOM 3962 N N . LEU B 1 216 ? 41.339 42.257 57.885 1.00 22.76 216 LEU B N 1
ATOM 3963 C CA . LEU B 1 216 ? 42.151 41.307 58.622 1.00 24.26 216 LEU B CA 1
ATOM 3964 C C . LEU B 1 216 ? 42.204 39.970 57.916 1.00 24.36 216 LEU B C 1
ATOM 3965 O O . LEU B 1 216 ? 43.247 39.316 57.885 1.00 25.53 216 LEU B O 1
ATOM 3970 N N . ALA B 1 217 ? 41.082 39.579 57.327 1.00 25.02 217 ALA B N 1
ATOM 3971 C CA . ALA B 1 217 ? 40.994 38.318 56.606 1.00 23.46 217 ALA B CA 1
ATOM 3972 C C . ALA B 1 217 ? 41.969 38.357 55.449 1.00 22.92 217 ALA B C 1
ATOM 3973 O O . ALA B 1 217 ? 42.741 37.424 55.246 1.00 22.06 217 ALA B O 1
ATOM 3975 N N . ASN B 1 218 ? 41.939 39.446 54.690 1.00 23.56 218 ASN B N 1
ATOM 3976 C CA . ASN B 1 218 ? 42.853 39.571 53.571 1.00 24.63 218 ASN B CA 1
ATOM 3977 C C . ASN B 1 218 ? 44.268 39.594 54.103 1.00 26.09 218 ASN B C 1
ATOM 3978 O O . ASN B 1 218 ? 45.178 39.069 53.491 1.00 26.33 218 ASN B O 1
ATOM 3991 N N . VAL B 1 220 ? 45.551 37.953 56.587 1.00 30.17 220 VAL B N 1
ATOM 3992 C CA . VAL B 1 220 ? 46.024 36.606 56.864 1.00 30.98 220 VAL B CA 1
ATOM 3993 C C . VAL B 1 220 ? 46.546 35.952 55.597 1.00 29.73 220 VAL B C 1
ATOM 3994 O O . VAL B 1 220 ? 47.628 35.382 55.592 1.00 29.41 220 VAL B O 1
ATOM 3998 N N . THR B 1 221 ? 45.766 36.043 54.524 1.00 29.78 221 THR B N 1
ATOM 3999 C CA . THR B 1 221 ? 46.153 35.476 53.236 1.00 26.74 221 THR B CA 1
ATOM 4000 C C . THR B 1 221 ? 47.498 36.061 52.827 1.00 25.14 221 THR B C 1
ATOM 4001 O O . THR B 1 221 ? 48.389 35.346 52.384 1.00 23.71 221 THR B O 1
ATOM 4005 N N . ALA B 1 222 ? 47.638 37.371 52.981 1.00 26.13 222 ALA B N 1
ATOM 4006 C CA . ALA B 1 222 ? 48.881 38.047 52.632 1.00 27.43 222 ALA B CA 1
ATOM 4007 C C . ALA B 1 222 ? 50.021 37.533 53.531 1.00 29.09 222 ALA B C 1
ATOM 4008 O O . ALA B 1 222 ? 51.109 37.193 53.045 1.00 27.66 222 ALA B O 1
ATOM 4010 N N . LEU B 1 223 ? 49.773 37.464 54.839 1.00 29.08 223 LEU B N 1
ATOM 4011 C CA . LEU B 1 223 ? 50.793 36.977 55.754 1.00 29.34 223 LEU B CA 1
ATOM 4012 C C . LEU B 1 223 ? 51.297 35.627 55.297 1.00 31.79 223 LEU B C 1
ATOM 4013 O O . LEU B 1 223 ? 52.462 35.289 55.501 1.00 32.64 223 LEU B O 1
ATOM 4018 N N . GLN B 1 224 ? 50.409 34.862 54.676 1.00 33.40 224 GLN B N 1
ATOM 4019 C CA . GLN B 1 224 ? 50.748 33.542 54.186 1.00 35.49 224 GLN B CA 1
ATOM 4020 C C . GLN B 1 224 ? 51.551 33.603 52.898 1.00 36.76 224 GLN B C 1
ATOM 4021 O O . GLN B 1 224 ? 52.350 32.721 52.637 1.00 37.54 224 GLN B O 1
ATOM 4035 N N . GLY B 1 226 ? 53.716 35.972 52.165 1.00 36.16 226 GLY B N 1
ATOM 4036 C CA . GLY B 1 226 ? 55.033 36.522 52.448 1.00 34.06 226 GLY B CA 1
ATOM 4037 C C . GLY B 1 226 ? 55.124 38.010 52.779 1.00 33.69 226 GLY B C 1
ATOM 4038 O O . GLY B 1 226 ? 56.124 38.447 53.351 1.00 35.96 226 GLY B O 1
ATOM 4039 N N . ILE B 1 227 ? 54.108 38.794 52.422 1.00 30.42 227 ILE B N 1
ATOM 4040 C CA . ILE B 1 227 ? 54.115 40.225 52.709 1.00 25.96 227 ILE B CA 1
ATOM 4041 C C . ILE B 1 227 ? 54.310 40.391 54.198 1.00 24.90 227 ILE B C 1
ATOM 4042 O O . ILE B 1 227 ? 53.755 39.622 54.976 1.00 24.38 227 ILE B O 1
ATOM 4047 N N . THR B 1 228 ? 55.103 41.376 54.602 1.00 26.00 228 THR B N 1
ATOM 4048 C CA . THR B 1 228 ? 55.338 41.599 56.030 1.00 28.00 228 THR B CA 1
ATOM 4049 C C . THR B 1 228 ? 55.192 43.076 56.392 1.00 28.20 228 THR B C 1
ATOM 4050 O O . THR B 1 228 ? 55.588 43.519 57.478 1.00 30.05 228 THR B O 1
ATOM 4054 N N . VAL B 1 229 ? 54.614 43.833 55.472 1.00 27.00 229 VAL B N 1
ATOM 4055 C CA . VAL B 1 229 ? 54.394 45.254 55.678 1.00 28.45 229 VAL B CA 1
ATOM 4056 C C . VAL B 1 229 ? 52.915 45.577 55.515 1.00 28.74 229 VAL B C 1
ATOM 4057 O O . VAL B 1 229 ? 52.332 45.342 54.465 1.00 29.87 229 VAL B O 1
ATOM 4061 N N . PHE B 1 230 ? 52.313 46.135 56.553 1.00 29.85 230 PHE B N 1
ATOM 4062 C CA . PHE B 1 230 ? 50.908 46.453 56.488 1.00 29.58 230 PHE B CA 1
ATOM 4063 C C . PHE B 1 230 ? 50.621 47.825 57.024 1.00 30.11 230 PHE B C 1
ATOM 4064 O O . PHE B 1 230 ? 51.144 48.217 58.068 1.00 29.69 230 PHE B O 1
ATOM 4072 N N . ASP B 1 231 ? 49.797 48.561 56.283 1.00 30.78 231 ASP B N 1
ATOM 4073 C CA . ASP B 1 231 ? 49.410 49.911 56.667 1.00 31.12 231 ASP B CA 1
ATOM 4074 C C . ASP B 1 231 ? 48.155 49.866 57.519 1.00 30.20 231 ASP B C 1
ATOM 4075 O O . ASP B 1 231 ? 47.262 49.071 57.267 1.00 29.46 231 ASP B O 1
ATOM 4080 N N . GLY B 1 232 ? 48.088 50.730 58.518 1.00 30.07 232 GLY B N 1
ATOM 4081 C CA . GLY B 1 232 ? 46.925 50.760 59.378 1.00 31.67 232 GLY B CA 1
ATOM 4082 C C . GLY B 1 232 ? 46.583 52.158 59.848 1.00 33.40 232 GLY B C 1
ATOM 4083 O O . GLY B 1 232 ? 47.381 53.084 59.703 1.00 35.81 232 GLY B O 1
ATOM 4084 N N . SER B 1 233 ? 45.395 52.329 60.406 1.00 33.84 233 SER B N 1
ATOM 4085 C CA . SER B 1 233 ? 44.989 53.643 60.897 1.00 34.85 233 SER B CA 1
ATOM 4086 C C . SER B 1 233 ? 44.510 53.531 62.350 1.00 35.01 233 SER B C 1
ATOM 4087 O O . SER B 1 233 ? 43.561 52.806 62.628 1.00 34.44 233 SER B O 1
ATOM 4090 N N . ALA B 1 234 ? 45.154 54.241 63.272 1.00 33.82 234 ALA B N 1
ATOM 4091 C CA . ALA B 1 234 ? 44.759 54.161 64.670 1.00 33.75 234 ALA B CA 1
ATOM 4092 C C . ALA B 1 234 ? 43.257 54.404 64.830 1.00 34.69 234 ALA B C 1
ATOM 4093 O O . ALA B 1 234 ? 42.725 55.385 64.318 1.00 36.01 234 ALA B O 1
ATOM 4095 N N . GLY B 1 235 ? 42.574 53.492 65.519 1.00 33.74 235 GLY B N 1
ATOM 4096 C CA . GLY B 1 235 ? 41.148 53.639 65.736 1.00 32.77 235 GLY B CA 1
ATOM 4097 C C . GLY B 1 235 ? 40.290 53.346 64.522 1.00 33.26 235 GLY B C 1
ATOM 4098 O O . GLY B 1 235 ? 39.081 53.148 64.635 1.00 33.78 235 GLY B O 1
ATOM 4099 N N . GLY B 1 236 ? 40.903 53.304 63.352 1.00 33.65 236 GLY B N 1
ATOM 4100 C CA . GLY B 1 236 ? 40.121 53.034 62.167 1.00 35.51 236 GLY B CA 1
ATOM 4101 C C . GLY B 1 236 ? 39.670 54.332 61.541 1.00 35.95 236 GLY B C 1
ATOM 4102 O O . GLY B 1 236 ? 38.756 54.351 60.712 1.00 38.04 236 GLY B O 1
ATOM 4103 N N . LEU B 1 237 ? 40.309 55.423 61.945 1.00 35.02 237 LEU B N 1
ATOM 4104 C CA . LEU B 1 237 ? 39.981 56.740 61.415 1.00 33.40 237 LEU B CA 1
ATOM 4105 C C . LEU B 1 237 ? 39.874 56.711 59.906 1.00 34.59 237 LEU B C 1
ATOM 4106 O O . LEU B 1 237 ? 40.467 55.867 59.238 1.00 33.91 237 LEU B O 1
ATOM 4111 N N . GLY B 1 238 ? 39.099 57.644 59.378 1.00 36.30 238 GLY B N 1
ATOM 4112 C CA . GLY B 1 238 ? 38.947 57.738 57.950 1.00 38.38 238 GLY B CA 1
ATOM 4113 C C . GLY B 1 238 ? 37.847 56.889 57.382 1.00 40.83 238 GLY B C 1
ATOM 4114 O O . GLY B 1 238 ? 37.942 55.663 57.368 1.00 41.24 238 GLY B O 1
ATOM 4115 N N . GLY B 1 239 ? 36.791 57.551 56.924 1.00 44.44 239 GLY B N 1
ATOM 4116 C CA . GLY B 1 239 ? 35.682 56.846 56.317 1.00 48.99 239 GLY B CA 1
ATOM 4117 C C . GLY B 1 239 ? 35.946 56.678 54.831 1.00 51.95 239 GLY B C 1
ATOM 4118 O O . GLY B 1 239 ? 36.861 57.290 54.268 1.00 49.30 239 GLY B O 1
ATOM 4119 N N . CYS B 1 240 ? 35.151 55.829 54.194 1.00 56.74 240 CYS B N 1
ATOM 4120 C CA . CYS B 1 240 ? 35.291 55.599 52.760 1.00 62.30 240 CYS B CA 1
ATOM 4121 C C . CYS B 1 240 ? 34.396 56.589 52.003 1.00 64.17 240 CYS B C 1
ATOM 4122 O O . CYS B 1 240 ? 33.171 56.565 52.148 1.00 64.21 240 CYS B O 1
ATOM 4125 N N . PRO B 1 241 ? 35.000 57.475 51.190 1.00 66.12 241 PRO B N 1
ATOM 4126 C CA . PRO B 1 241 ? 34.241 58.466 50.421 1.00 67.62 241 PRO B CA 1
ATOM 4127 C C . PRO B 1 241 ? 33.292 57.816 49.415 1.00 69.53 241 PRO B C 1
ATOM 4128 O O . PRO B 1 241 ? 32.266 58.394 49.056 1.00 70.63 241 PRO B O 1
ATOM 4132 N N . TYR B 1 242 ? 33.637 56.608 48.978 1.00 70.72 242 TYR B N 1
ATOM 4133 C CA . TYR B 1 242 ? 32.819 55.869 48.027 1.00 71.99 242 TYR B CA 1
ATOM 4134 C C . TYR B 1 242 ? 31.566 55.337 48.737 1.00 71.15 242 TYR B C 1
ATOM 4135 O O . TYR B 1 242 ? 30.540 55.089 48.104 1.00 72.43 242 TYR B O 1
ATOM 4144 N N . ALA B 1 243 ? 31.650 55.179 50.054 1.00 69.51 243 ALA B N 1
ATOM 4145 C CA . ALA B 1 243 ? 30.524 54.688 50.849 1.00 67.82 243 ALA B CA 1
ATOM 4146 C C . ALA B 1 243 ? 30.528 55.339 52.236 1.00 66.47 243 ALA B C 1
ATOM 4147 O O . ALA B 1 243 ? 31.099 54.799 53.183 1.00 66.43 243 ALA B O 1
ATOM 4149 N N . PRO B 1 244 ? 29.881 56.511 52.371 1.00 65.22 244 PRO B N 1
ATOM 4150 C CA . PRO B 1 244 ? 29.812 57.241 53.644 1.00 64.31 244 PRO B CA 1
ATOM 4151 C C . PRO B 1 244 ? 29.108 56.483 54.770 1.00 63.98 244 PRO B C 1
ATOM 4152 O O . PRO B 1 244 ? 28.116 55.788 54.545 1.00 64.49 244 PRO B O 1
ATOM 4156 N N . GLY B 1 245 ? 29.622 56.630 55.986 1.00 62.90 245 GLY B N 1
ATOM 4157 C CA . GLY B 1 245 ? 29.036 55.943 57.124 1.00 61.49 245 GLY B CA 1
ATOM 4158 C C . GLY B 1 245 ? 29.683 54.590 57.391 1.00 61.04 245 GLY B C 1
ATOM 4159 O O . GLY B 1 245 ? 29.336 53.912 58.360 1.00 61.32 245 GLY B O 1
ATOM 4160 N N . SER B 1 246 ? 30.624 54.194 56.534 1.00 59.32 246 SER B N 1
ATOM 4161 C CA . SER B 1 246 ? 31.324 52.920 56.684 1.00 56.96 246 SER B CA 1
ATOM 4162 C C . SER B 1 246 ? 32.811 53.147 56.952 1.00 55.31 246 SER B C 1
ATOM 4163 O O . SER B 1 246 ? 33.397 54.105 56.447 1.00 54.05 246 SER B O 1
ATOM 4166 N N . SER B 1 247 ? 33.412 52.254 57.739 1.00 53.68 247 SER B N 1
ATOM 4167 C CA . SER B 1 247 ? 34.828 52.345 58.101 1.00 51.21 247 SER B CA 1
ATOM 4168 C C . SER B 1 247 ? 35.743 52.367 56.889 1.00 49.76 247 SER B C 1
ATOM 4169 O O . SER B 1 247 ? 35.350 51.947 55.805 1.00 50.29 247 SER B O 1
ATOM 4172 N N . GLY B 1 248 ? 36.958 52.877 57.083 1.00 47.64 248 GLY B N 1
ATOM 4173 C CA . GLY B 1 248 ? 37.920 52.958 56.001 1.00 44.65 248 GLY B CA 1
ATOM 4174 C C . GLY B 1 248 ? 38.999 51.900 56.119 1.00 43.05 248 GLY B C 1
ATOM 4175 O O . GLY B 1 248 ? 38.757 50.724 55.851 1.00 43.54 248 GLY B O 1
ATOM 4176 N N . ASN B 1 249 ? 40.193 52.307 56.527 1.00 40.75 249 ASN B N 1
ATOM 4177 C CA . ASN B 1 249 ? 41.289 51.360 56.674 1.00 39.87 249 ASN B CA 1
ATOM 4178 C C . ASN B 1 249 ? 41.155 50.564 57.954 1.00 38.28 249 ASN B C 1
ATOM 4179 O O . ASN B 1 249 ? 40.466 50.970 58.881 1.00 40.64 249 ASN B O 1
ATOM 4184 N N . ALA B 1 250 ? 41.827 49.426 57.995 1.00 36.67 250 ALA B N 1
ATOM 4185 C CA . ALA B 1 250 ? 41.793 48.561 59.155 1.00 35.34 250 ALA B CA 1
ATOM 4186 C C . ALA B 1 250 ? 42.360 49.266 60.376 1.00 34.08 250 ALA B C 1
ATOM 4187 O O . ALA B 1 250 ? 43.364 49.976 60.291 1.00 34.75 250 ALA B O 1
ATOM 4189 N N . ALA B 1 251 ? 41.725 49.057 61.518 1.00 32.11 251 ALA B N 1
ATOM 4190 C CA . ALA B 1 251 ? 42.177 49.676 62.752 1.00 31.69 251 ALA B CA 1
ATOM 4191 C C . ALA B 1 251 ? 43.542 49.144 63.144 1.00 31.06 251 ALA B C 1
ATOM 4192 O O . ALA B 1 251 ? 43.684 47.955 63.385 1.00 31.76 251 ALA B O 1
ATOM 4194 N N . THR B 1 252 ? 44.530 50.027 63.230 1.00 31.85 252 THR B N 1
ATOM 4195 C CA . THR B 1 252 ? 45.879 49.629 63.605 1.00 32.69 252 THR B CA 1
ATOM 4196 C C . THR B 1 252 ? 45.927 48.702 64.811 1.00 33.10 252 THR B C 1
ATOM 4197 O O . THR B 1 252 ? 46.614 47.686 64.783 1.00 35.93 252 THR B O 1
ATOM 4201 N N . GLU B 1 253 ? 45.218 49.046 65.876 1.00 32.44 253 GLU B N 1
ATOM 4202 C CA . GLU B 1 253 ? 45.225 48.191 67.049 1.00 32.44 253 GLU B CA 1
ATOM 4203 C C . GLU B 1 253 ? 44.689 46.802 66.753 1.00 33.17 253 GLU B C 1
ATOM 4204 O O . GLU B 1 253 ? 45.213 45.817 67.268 1.00 35.52 253 GLU B O 1
ATOM 4210 N N . ASP B 1 254 ? 43.652 46.707 65.930 1.00 32.82 254 ASP B N 1
ATOM 4211 C CA . ASP B 1 254 ? 43.092 45.401 65.582 1.00 31.09 254 ASP B CA 1
ATOM 4212 C C . ASP B 1 254 ? 44.137 44.582 64.837 1.00 29.66 254 ASP B C 1
ATOM 4213 O O . ASP B 1 254 ? 44.217 43.374 64.991 1.00 28.34 254 ASP B O 1
ATOM 4218 N N . ILE B 1 255 ? 44.929 45.259 64.020 1.00 28.07 255 ILE B N 1
ATOM 4219 C CA . ILE B 1 255 ? 45.969 44.605 63.270 1.00 28.13 255 ILE B CA 1
ATOM 4220 C C . ILE B 1 255 ? 47.076 44.171 64.199 1.00 29.88 255 ILE B C 1
ATOM 4221 O O . ILE B 1 255 ? 47.569 43.051 64.112 1.00 29.75 255 ILE B O 1
ATOM 4226 N N . VAL B 1 256 ? 47.473 45.070 65.087 1.00 31.91 256 VAL B N 1
ATOM 4227 C CA . VAL B 1 256 ? 48.522 44.765 66.045 1.00 34.47 256 VAL B CA 1
ATOM 4228 C C . VAL B 1 256 ? 48.104 43.629 66.968 1.00 35.37 256 VAL B C 1
ATOM 4229 O O . VAL B 1 256 ? 48.905 42.739 67.241 1.00 35.96 256 VAL B O 1
ATOM 4233 N N . TYR B 1 257 ? 46.857 43.661 67.442 1.00 35.87 257 TYR B N 1
ATOM 4234 C CA . TYR B 1 257 ? 46.354 42.630 68.347 1.00 36.39 257 TYR B CA 1
ATOM 4235 C C . TYR B 1 257 ? 46.386 41.238 67.752 1.00 36.59 257 TYR B C 1
ATOM 4236 O O . TYR B 1 257 ? 47.036 40.342 68.277 1.00 36.55 257 TYR B O 1
ATOM 4253 N N . LEU B 1 259 ? 47.907 40.088 65.262 1.00 37.75 259 LEU B N 1
ATOM 4254 C CA . LEU B 1 259 ? 49.254 39.663 64.968 1.00 38.63 259 LEU B CA 1
ATOM 4255 C C . LEU B 1 259 ? 49.942 39.158 66.224 1.00 39.43 259 LEU B C 1
ATOM 4256 O O . LEU B 1 259 ? 50.676 38.178 66.181 1.00 39.32 259 LEU B O 1
ATOM 4261 N N . GLU B 1 260 ? 49.701 39.817 67.349 1.00 40.36 260 GLU B N 1
ATOM 4262 C CA . GLU B 1 260 ? 50.323 39.408 68.597 1.00 41.77 260 GLU B CA 1
ATOM 4263 C C . GLU B 1 260 ? 49.872 38.029 69.026 1.00 41.76 260 GLU B C 1
ATOM 4264 O O . GLU B 1 260 ? 50.696 37.186 69.387 1.00 40.85 260 GLU B O 1
ATOM 4270 N N . GLN B 1 261 ? 48.564 37.798 68.990 1.00 41.44 261 GLN B N 1
ATOM 4271 C CA . GLN B 1 261 ? 48.016 36.500 69.373 1.00 40.07 261 GLN B CA 1
ATOM 4272 C C . GLN B 1 261 ? 48.585 35.397 68.492 1.00 38.53 261 GLN B C 1
ATOM 4273 O O . GLN B 1 261 ? 48.658 34.249 68.901 1.00 37.39 261 GLN B O 1
ATOM 4287 N N . ASP B 1 263 ? 51.543 35.243 67.661 1.00 44.64 263 ASP B N 1
ATOM 4288 C CA . ASP B 1 263 ? 52.957 35.175 68.013 1.00 47.56 263 ASP B CA 1
ATOM 4289 C C . ASP B 1 263 ? 53.863 35.800 66.954 1.00 46.70 263 ASP B C 1
ATOM 4290 O O . ASP B 1 263 ? 54.931 35.273 66.638 1.00 46.59 263 ASP B O 1
ATOM 4295 N N . ILE B 1 264 ? 53.425 36.935 66.423 1.00 45.18 264 ILE B N 1
ATOM 4296 C CA . ILE B 1 264 ? 54.178 37.664 65.420 1.00 43.89 264 ILE B CA 1
ATOM 4297 C C . ILE B 1 264 ? 54.514 39.020 66.032 1.00 44.07 264 ILE B C 1
ATOM 4298 O O . ILE B 1 264 ? 53.619 39.748 66.456 1.00 43.68 264 ILE B O 1
ATOM 4303 N N . LYS B 1 265 ? 55.800 39.357 66.079 1.00 44.97 265 LYS B N 1
ATOM 4304 C CA . LYS B 1 265 ? 56.225 40.619 66.668 1.00 44.87 265 LYS B CA 1
ATOM 4305 C C . LYS B 1 265 ? 55.997 41.830 65.796 1.00 43.77 265 LYS B C 1
ATOM 4306 O O . LYS B 1 265 ? 56.305 41.819 64.603 1.00 43.18 265 LYS B O 1
ATOM 4312 N N . THR B 1 266 ? 55.464 42.881 66.417 1.00 43.29 266 THR B N 1
ATOM 4313 C CA . THR B 1 266 ? 55.183 44.147 65.745 1.00 42.06 266 THR B CA 1
ATOM 4314 C C . THR B 1 266 ? 55.887 45.268 66.511 1.00 40.73 266 THR B C 1
ATOM 4315 O O . THR B 1 266 ? 55.903 46.417 66.077 1.00 39.69 266 THR B O 1
ATOM 4319 N N . ASN B 1 267 ? 56.467 44.917 67.651 1.00 40.43 267 ASN B N 1
ATOM 4320 C CA . ASN B 1 267 ? 57.177 45.872 68.481 1.00 40.42 267 ASN B CA 1
ATOM 4321 C C . ASN B 1 267 ? 56.295 47.043 68.858 1.00 39.22 267 ASN B C 1
ATOM 4322 O O . ASN B 1 267 ? 56.783 48.105 69.243 1.00 38.43 267 ASN B O 1
ATOM 4327 N N . VAL B 1 268 ? 54.989 46.854 68.758 1.00 38.11 268 VAL B N 1
ATOM 4328 C CA . VAL B 1 268 ? 54.068 47.921 69.112 1.00 37.66 268 VAL B CA 1
ATOM 4329 C C . VAL B 1 268 ? 53.391 47.593 70.429 1.00 38.19 268 VAL B C 1
ATOM 4330 O O . VAL B 1 268 ? 52.806 46.533 70.574 1.00 38.76 268 VAL B O 1
ATOM 4334 N N . LYS B 1 269 ? 53.465 48.510 71.383 1.00 38.95 269 LYS B N 1
ATOM 4335 C CA . LYS B 1 269 ? 52.859 48.284 72.678 1.00 39.65 269 LYS B CA 1
ATOM 4336 C C . LYS B 1 269 ? 51.395 48.644 72.568 1.00 39.71 269 LYS B C 1
ATOM 4337 O O . LYS B 1 269 ? 51.006 49.787 72.802 1.00 39.40 269 LYS B O 1
ATOM 4343 N N . LEU B 1 270 ? 50.598 47.647 72.188 1.00 40.40 270 LEU B N 1
ATOM 4344 C CA . LEU B 1 270 ? 49.160 47.782 72.002 1.00 40.67 270 LEU B CA 1
ATOM 4345 C C . LEU B 1 270 ? 48.484 48.663 73.042 1.00 42.44 270 LEU B C 1
ATOM 4346 O O . LEU B 1 270 ? 47.707 49.558 72.699 1.00 43.90 270 LEU B O 1
ATOM 4351 N N . GLU B 1 271 ? 48.766 48.400 74.312 1.00 43.38 271 GLU B N 1
ATOM 4352 C CA . GLU B 1 271 ? 48.187 49.176 75.399 1.00 44.92 271 GLU B CA 1
ATOM 4353 C C . GLU B 1 271 ? 48.272 50.669 75.066 1.00 43.64 271 GLU B C 1
ATOM 4354 O O . GLU B 1 271 ? 47.262 51.362 75.027 1.00 42.89 271 GLU B O 1
ATOM 4360 N N . LYS B 1 272 ? 49.481 51.146 74.796 1.00 42.51 272 LYS B N 1
ATOM 4361 C CA . LYS B 1 272 ? 49.681 52.542 74.465 1.00 41.74 272 LYS B CA 1
ATOM 4362 C C . LYS B 1 272 ? 48.856 52.950 73.257 1.00 40.40 272 LYS B C 1
ATOM 4363 O O . LYS B 1 272 ? 48.164 53.967 73.288 1.00 41.04 272 LYS B O 1
ATOM 4369 N N . LEU B 1 273 ? 48.929 52.158 72.191 1.00 38.18 273 LEU B N 1
ATOM 4370 C CA . LEU B 1 273 ? 48.178 52.442 70.963 1.00 35.84 273 LEU B CA 1
ATOM 4371 C C . LEU B 1 273 ? 46.703 52.657 71.274 1.00 35.31 273 LEU B C 1
ATOM 4372 O O . LEU B 1 273 ? 46.120 53.654 70.877 1.00 32.46 273 LEU B O 1
ATOM 4377 N N . LEU B 1 274 ? 46.118 51.694 71.980 1.00 36.46 274 LEU B N 1
ATOM 4378 C CA . LEU B 1 274 ? 44.727 51.753 72.369 1.00 37.82 274 LEU B CA 1
ATOM 4379 C C . LEU B 1 274 ? 44.415 53.060 73.084 1.00 38.18 274 LEU B C 1
ATOM 4380 O O . LEU B 1 274 ? 43.408 53.714 72.816 1.00 37.53 274 LEU B O 1
ATOM 4385 N N . SER B 1 275 ? 45.286 53.446 74.001 1.00 38.97 275 SER B N 1
ATOM 4386 C CA . SER B 1 275 ? 45.084 54.681 74.734 1.00 39.93 275 SER B CA 1
ATOM 4387 C C . SER B 1 275 ? 45.052 55.828 73.738 1.00 40.44 275 SER B C 1
ATOM 4388 O O . SER B 1 275 ? 44.208 56.724 73.829 1.00 40.91 275 SER B O 1
ATOM 4391 N N . ALA B 1 276 ? 45.967 55.797 72.774 1.00 40.57 276 ALA B N 1
ATOM 4392 C CA . ALA B 1 276 ? 46.019 56.850 71.760 1.00 40.35 276 ALA B CA 1
ATOM 4393 C C . ALA B 1 276 ? 44.752 56.878 70.893 1.00 39.65 276 ALA B C 1
ATOM 4394 O O . ALA B 1 276 ? 44.258 57.944 70.545 1.00 39.66 276 ALA B O 1
ATOM 4396 N N . ALA B 1 277 ? 44.236 55.703 70.550 1.00 39.35 277 ALA B N 1
ATOM 4397 C CA . ALA B 1 277 ? 43.040 55.621 69.739 1.00 38.95 277 ALA B CA 1
ATOM 4398 C C . ALA B 1 277 ? 41.874 56.289 70.460 1.00 39.51 277 ALA B C 1
ATOM 4399 O O . ALA B 1 277 ? 41.119 57.066 69.871 1.00 39.15 277 ALA B O 1
ATOM 4401 N N . LYS B 1 278 ? 41.734 55.992 71.744 1.00 39.71 278 LYS B N 1
ATOM 4402 C CA . LYS B 1 278 ? 40.654 56.560 72.524 1.00 39.55 278 LYS B CA 1
ATOM 4403 C C . LYS B 1 278 ? 40.744 58.063 72.549 1.00 39.89 278 LYS B C 1
ATOM 4404 O O . LYS B 1 278 ? 39.726 58.743 72.503 1.00 40.34 278 LYS B O 1
ATOM 4410 N N . TRP B 1 279 ? 41.964 58.581 72.626 1.00 40.96 279 TRP B N 1
ATOM 4411 C CA . TRP B 1 279 ? 42.174 60.023 72.670 1.00 41.58 279 TRP B CA 1
ATOM 4412 C C . TRP B 1 279 ? 41.467 60.751 71.519 1.00 41.84 279 TRP B C 1
ATOM 4413 O O . TRP B 1 279 ? 40.554 61.546 71.754 1.00 42.59 279 TRP B O 1
ATOM 4424 N N . ILE B 1 280 ? 41.897 60.490 70.285 1.00 40.62 280 ILE B N 1
ATOM 4425 C CA . ILE B 1 280 ? 41.288 61.108 69.112 1.00 39.63 280 ILE B CA 1
ATOM 4426 C C . ILE B 1 280 ? 39.799 60.848 69.045 1.00 39.65 280 ILE B C 1
ATOM 4427 O O . ILE B 1 280 ? 39.039 61.705 68.630 1.00 39.15 280 ILE B O 1
ATOM 4432 N N . GLU B 1 281 ? 39.390 59.651 69.433 1.00 40.83 281 GLU B N 1
ATOM 4433 C CA . GLU B 1 281 ? 37.982 59.316 69.402 1.00 43.28 281 GLU B CA 1
ATOM 4434 C C . GLU B 1 281 ? 37.210 60.364 70.198 1.00 44.46 281 GLU B C 1
ATOM 4435 O O . GLU B 1 281 ? 36.110 60.783 69.818 1.00 44.75 281 GLU B O 1
ATOM 4441 N N . GLU B 1 282 ? 37.793 60.791 71.309 1.00 45.22 282 GLU B N 1
ATOM 4442 C CA . GLU B 1 282 ? 37.159 61.788 72.147 1.00 46.09 282 GLU B CA 1
ATOM 4443 C C . GLU B 1 282 ? 37.224 63.142 71.477 1.00 45.76 282 GLU B C 1
ATOM 4444 O O . GLU B 1 282 ? 36.287 63.925 71.563 1.00 46.12 282 GLU B O 1
ATOM 4450 N N . LYS B 1 283 ? 38.327 63.414 70.796 1.00 46.30 283 LYS B N 1
ATOM 4451 C CA . LYS B 1 283 ? 38.458 64.687 70.112 1.00 46.72 283 LYS B CA 1
ATOM 4452 C C . LYS B 1 283 ? 37.549 64.663 68.906 1.00 47.08 283 LYS B C 1
ATOM 4453 O O . LYS B 1 283 ? 37.176 65.703 68.376 1.00 47.13 283 LYS B O 1
ATOM 4467 N N . GLY B 1 285 ? 34.584 63.156 68.990 1.00 50.36 285 GLY B N 1
ATOM 4468 C CA . GLY B 1 285 ? 33.220 63.207 69.478 1.00 49.21 285 GLY B CA 1
ATOM 4469 C C . GLY B 1 285 ? 32.355 62.173 68.788 1.00 48.63 285 GLY B C 1
ATOM 4470 O O . GLY B 1 285 ? 31.130 62.171 68.906 1.00 48.39 285 GLY B O 1
ATOM 4471 N N . LYS B 1 286 ? 33.007 61.281 68.059 1.00 48.67 286 LYS B N 1
ATOM 4472 C CA . LYS B 1 286 ? 32.309 60.230 67.343 1.00 47.33 286 LYS B CA 1
ATOM 4473 C C . LYS B 1 286 ? 33.025 58.927 67.645 1.00 46.36 286 LYS B C 1
ATOM 4474 O O . LYS B 1 286 ? 34.233 58.928 67.849 1.00 48.80 286 LYS B O 1
ATOM 4480 N N . PRO B 1 287 ? 32.293 57.802 67.698 1.00 44.37 287 PRO B N 1
ATOM 4481 C CA . PRO B 1 287 ? 32.932 56.511 67.975 1.00 41.22 287 PRO B CA 1
ATOM 4482 C C . PRO B 1 287 ? 33.663 55.963 66.750 1.00 39.81 287 PRO B C 1
ATOM 4483 O O . PRO B 1 287 ? 33.161 56.043 65.629 1.00 39.13 287 PRO B O 1
ATOM 4487 N N . LEU B 1 288 ? 34.854 55.413 66.969 1.00 37.82 288 LEU B N 1
ATOM 4488 C CA . LEU B 1 288 ? 35.645 54.844 65.889 1.00 34.94 288 LEU B CA 1
ATOM 4489 C C . LEU B 1 288 ? 35.276 53.378 65.740 1.00 35.00 288 LEU B C 1
ATOM 4490 O O . LEU B 1 288 ? 34.902 52.726 66.710 1.00 35.57 288 LEU B O 1
ATOM 4495 N N . PRO B 1 289 ? 35.373 52.844 64.517 1.00 34.49 289 PRO B N 1
ATOM 4496 C CA . PRO B 1 289 ? 35.046 51.450 64.207 1.00 34.07 289 PRO B CA 1
ATOM 4497 C C . PRO B 1 289 ? 35.903 50.381 64.879 1.00 35.21 289 PRO B C 1
ATOM 4498 O O . PRO B 1 289 ? 35.501 49.219 64.945 1.00 35.30 289 PRO B O 1
ATOM 4502 N N . SER B 1 290 ? 37.073 50.773 65.382 1.00 35.26 290 SER B N 1
ATOM 4503 C CA . SER B 1 290 ? 37.995 49.842 66.031 1.00 33.83 290 SER B CA 1
ATOM 4504 C C . SER B 1 290 ? 37.317 48.917 67.036 1.00 34.40 290 SER B C 1
ATOM 4505 O O . SER B 1 290 ? 36.632 49.387 67.933 1.00 35.66 290 SER B O 1
ATOM 4508 N N . ARG B 1 291 ? 37.532 47.609 66.892 1.00 34.39 291 ARG B N 1
ATOM 4509 C CA . ARG B 1 291 ? 36.936 46.635 67.790 1.00 35.58 291 ARG B CA 1
ATOM 4510 C C . ARG B 1 291 ? 37.657 46.607 69.126 1.00 35.54 291 ARG B C 1
ATOM 4511 O O . ARG B 1 291 ? 37.021 46.667 70.176 1.00 36.35 291 ARG B O 1
ATOM 4519 N N . ASN B 1 292 ? 38.980 46.504 69.113 1.00 35.58 292 ASN B N 1
ATOM 4520 C CA . ASN B 1 292 ? 39.711 46.484 70.375 1.00 34.12 292 ASN B CA 1
ATOM 4521 C C . ASN B 1 292 ? 39.570 47.787 71.141 1.00 36.26 292 ASN B C 1
ATOM 4522 O O . ASN B 1 292 ? 39.663 47.793 72.362 1.00 36.25 292 ASN B O 1
ATOM 4527 N N . LEU B 1 293 ? 39.357 48.893 70.441 1.00 38.22 293 LEU B N 1
ATOM 4528 C CA . LEU B 1 293 ? 39.188 50.140 71.155 1.00 41.04 293 LEU B CA 1
ATOM 4529 C C . LEU B 1 293 ? 37.953 50.014 72.039 1.00 41.67 293 LEU B C 1
ATOM 4530 O O . LEU B 1 293 ? 37.965 50.430 73.192 1.00 42.10 293 LEU B O 1
ATOM 4535 N N . GLN B 1 294 ? 36.889 49.420 71.510 1.00 43.53 294 GLN B N 1
ATOM 4536 C CA . GLN B 1 294 ? 35.663 49.267 72.293 1.00 44.24 294 GLN B CA 1
ATOM 4537 C C . GLN B 1 294 ? 35.951 48.398 73.506 1.00 44.05 294 GLN B C 1
ATOM 4538 O O . GLN B 1 294 ? 35.543 48.730 74.620 1.00 44.89 294 GLN B O 1
ATOM 4544 N N . VAL B 1 295 ? 36.665 47.297 73.282 1.00 43.75 295 VAL B N 1
ATOM 4545 C CA . VAL B 1 295 ? 37.031 46.381 74.358 1.00 44.49 295 VAL B CA 1
ATOM 4546 C C . VAL B 1 295 ? 37.875 47.110 75.390 1.00 45.15 295 VAL B C 1
ATOM 4547 O O . VAL B 1 295 ? 37.714 46.926 76.594 1.00 45.48 295 VAL B O 1
ATOM 4551 N N . PHE B 1 296 ? 38.775 47.951 74.906 1.00 46.60 296 PHE B N 1
ATOM 4552 C CA . PHE B 1 296 ? 39.637 48.719 75.788 1.00 47.62 296 PHE B CA 1
ATOM 4553 C C . PHE B 1 296 ? 38.797 49.605 76.716 1.00 48.68 296 PHE B C 1
ATOM 4554 O O . PHE B 1 296 ? 39.034 49.660 77.923 1.00 49.05 296 PHE B O 1
ATOM 4562 N N . LYS B 1 297 ? 37.810 50.287 76.146 1.00 48.34 297 LYS B N 1
ATOM 4563 C CA . LYS B 1 297 ? 36.948 51.149 76.921 1.00 48.55 297 LYS B CA 1
ATOM 4564 C C . LYS B 1 297 ? 36.148 50.294 77.904 1.00 50.60 297 LYS B C 1
ATOM 4565 O O . LYS B 1 297 ? 35.247 50.791 78.585 1.00 50.81 297 LYS B O 1
ATOM 4571 N N . SER B 1 298 ? 36.498 49.009 77.976 1.00 51.40 298 SER B N 1
ATOM 4572 C CA . SER B 1 298 ? 35.837 48.034 78.845 1.00 53.30 298 SER B CA 1
ATOM 4573 C C . SER B 1 298 ? 34.324 48.166 78.763 1.00 55.12 298 SER B C 1
ATOM 4574 O O . SER B 1 298 ? 33.740 47.630 77.784 1.00 56.02 298 SER B O 1
ATOM 4585 N N . PRO C 1 2 ? 2.621 84.020 87.112 1.00 68.29 2 PRO C N 1
ATOM 4586 C CA . PRO C 1 2 ? 2.068 82.992 86.222 1.00 65.43 2 PRO C CA 1
ATOM 4587 C C . PRO C 1 2 ? 2.857 82.825 84.925 1.00 62.86 2 PRO C C 1
ATOM 4588 O O . PRO C 1 2 ? 3.238 83.810 84.300 1.00 62.76 2 PRO C O 1
ATOM 4592 N N . TYR C 1 3 ? 3.093 81.581 84.519 1.00 59.79 3 TYR C N 1
ATOM 4593 C CA . TYR C 1 3 ? 3.847 81.315 83.297 1.00 56.14 3 TYR C CA 1
ATOM 4594 C C . TYR C 1 3 ? 3.228 82.029 82.103 1.00 54.28 3 TYR C C 1
ATOM 4595 O O . TYR C 1 3 ? 2.010 82.156 82.011 1.00 54.91 3 TYR C O 1
ATOM 4604 N N . PRO C 1 4 ? 4.066 82.514 81.175 1.00 52.22 4 PRO C N 1
ATOM 4605 C CA . PRO C 1 4 ? 3.598 83.218 79.982 1.00 51.35 4 PRO C CA 1
ATOM 4606 C C . PRO C 1 4 ? 2.649 82.373 79.139 1.00 51.65 4 PRO C C 1
ATOM 4607 O O . PRO C 1 4 ? 2.653 81.145 79.224 1.00 51.78 4 PRO C O 1
ATOM 4611 N N . LYS C 1 5 ? 1.830 83.038 78.330 1.00 52.01 5 LYS C N 1
ATOM 4612 C CA . LYS C 1 5 ? 0.870 82.351 77.473 1.00 51.98 5 LYS C CA 1
ATOM 4613 C C . LYS C 1 5 ? 1.504 81.813 76.195 1.00 51.03 5 LYS C C 1
ATOM 4614 O O . LYS C 1 5 ? 1.118 80.752 75.708 1.00 51.19 5 LYS C O 1
ATOM 4620 N N . LYS C 1 6 ? 2.479 82.539 75.657 1.00 49.60 6 LYS C N 1
ATOM 4621 C CA . LYS C 1 6 ? 3.128 82.127 74.423 1.00 47.17 6 LYS C CA 1
ATOM 4622 C C . LYS C 1 6 ? 4.632 82.338 74.531 1.00 44.54 6 LYS C C 1
ATOM 4623 O O . LYS C 1 6 ? 5.097 83.308 75.127 1.00 43.51 6 LYS C O 1
ATOM 4629 N N . VAL C 1 7 ? 5.388 81.406 73.966 1.00 41.68 7 VAL C N 1
ATOM 4630 C CA . VAL C 1 7 ? 6.837 81.480 73.996 1.00 39.63 7 VAL C CA 1
ATOM 4631 C C . VAL C 1 7 ? 7.403 81.059 72.673 1.00 37.21 7 VAL C C 1
ATOM 4632 O O . VAL C 1 7 ? 7.116 79.975 72.197 1.00 37.81 7 VAL C O 1
ATOM 4636 N N . THR C 1 8 ? 8.218 81.919 72.087 1.00 36.05 8 THR C N 1
ATOM 4637 C CA . THR C 1 8 ? 8.827 81.620 70.800 1.00 36.83 8 THR C CA 1
ATOM 4638 C C . THR C 1 8 ? 10.141 80.852 70.919 1.00 34.72 8 THR C C 1
ATOM 4639 O O . THR C 1 8 ? 11.081 81.311 71.566 1.00 35.11 8 THR C O 1
ATOM 4643 N N . ILE C 1 9 ? 10.202 79.681 70.289 1.00 32.74 9 ILE C N 1
ATOM 4644 C CA . ILE C 1 9 ? 11.410 78.861 70.325 1.00 31.44 9 ILE C CA 1
ATOM 4645 C C . ILE C 1 9 ? 12.111 78.908 68.972 1.00 30.38 9 ILE C C 1
ATOM 4646 O O . ILE C 1 9 ? 11.471 78.793 67.924 1.00 29.63 9 ILE C O 1
ATOM 4651 N N . LYS C 1 10 ? 13.433 79.054 69.002 1.00 29.69 10 LYS C N 1
ATOM 4652 C CA . LYS C 1 10 ? 14.218 79.128 67.778 1.00 29.65 10 LYS C CA 1
ATOM 4653 C C . LYS C 1 10 ? 15.064 77.876 67.499 1.00 29.06 10 LYS C C 1
ATOM 4654 O O . LYS C 1 10 ? 15.839 77.442 68.342 1.00 30.32 10 LYS C O 1
ATOM 4660 N N . GLU C 1 11 ? 14.902 77.307 66.307 1.00 28.21 11 GLU C N 1
ATOM 4661 C CA . GLU C 1 11 ? 15.627 76.109 65.903 1.00 27.54 11 GLU C CA 1
ATOM 4662 C C . GLU C 1 11 ? 17.011 76.452 65.398 1.00 26.97 11 GLU C C 1
ATOM 4663 O O . GLU C 1 11 ? 17.144 77.302 64.527 1.00 27.33 11 GLU C O 1
ATOM 4669 N N . VAL C 1 12 ? 18.043 75.797 65.928 1.00 26.95 12 VAL C N 1
ATOM 4670 C CA . VAL C 1 12 ? 19.414 76.057 65.479 1.00 26.45 12 VAL C CA 1
ATOM 4671 C C . VAL C 1 12 ? 20.135 74.761 65.137 1.00 26.91 12 VAL C C 1
ATOM 4672 O O . VAL C 1 12 ? 21.360 74.723 65.041 1.00 26.07 12 VAL C O 1
ATOM 4676 N N . GLY C 1 13 ? 19.358 73.700 64.954 1.00 27.99 13 GLY C N 1
ATOM 4677 C CA . GLY C 1 13 ? 19.926 72.402 64.643 1.00 28.04 13 GLY C CA 1
ATOM 4678 C C . GLY C 1 13 ? 20.707 72.338 63.344 1.00 27.69 13 GLY C C 1
ATOM 4679 O O . GLY C 1 13 ? 21.836 71.848 63.307 1.00 27.43 13 GLY C O 1
ATOM 4680 N N . PRO C 1 14 ? 20.127 72.818 62.246 1.00 28.14 14 PRO C N 1
ATOM 4681 C CA . PRO C 1 14 ? 20.854 72.764 60.984 1.00 28.72 14 PRO C CA 1
ATOM 4682 C C . PRO C 1 14 ? 22.173 73.518 61.035 1.00 29.38 14 PRO C C 1
ATOM 4683 O O . PRO C 1 14 ? 23.010 73.391 60.147 1.00 30.11 14 PRO C O 1
ATOM 4687 N N . ARG C 1 15 ? 22.378 74.296 62.083 1.00 31.18 15 ARG C N 1
ATOM 4688 C CA . ARG C 1 15 ? 23.634 75.013 62.173 1.00 32.31 15 ARG C CA 1
ATOM 4689 C C . ARG C 1 15 ? 24.489 74.534 63.357 1.00 32.94 15 ARG C C 1
ATOM 4690 O O . ARG C 1 15 ? 25.431 73.754 63.173 1.00 32.68 15 ARG C O 1
ATOM 4698 N N . ASP C 1 16 ? 24.153 74.994 64.561 1.00 32.86 16 ASP C N 1
ATOM 4699 C CA . ASP C 1 16 ? 24.884 74.619 65.763 1.00 32.07 16 ASP C CA 1
ATOM 4700 C C . ASP C 1 16 ? 24.872 73.105 65.935 1.00 29.61 16 ASP C C 1
ATOM 4701 O O . ASP C 1 16 ? 25.780 72.528 66.521 1.00 29.35 16 ASP C O 1
ATOM 4706 N N . GLY C 1 17 ? 23.851 72.461 65.402 1.00 27.16 17 GLY C N 1
ATOM 4707 C CA . GLY C 1 17 ? 23.770 71.032 65.552 1.00 27.83 17 GLY C CA 1
ATOM 4708 C C . GLY C 1 17 ? 24.633 70.310 64.562 1.00 27.30 17 GLY C C 1
ATOM 4709 O O . GLY C 1 17 ? 25.443 69.478 64.948 1.00 27.01 17 GLY C O 1
ATOM 4710 N N . LEU C 1 18 ? 24.481 70.627 63.285 1.00 27.97 18 LEU C N 1
ATOM 4711 C CA . LEU C 1 18 ? 25.264 69.938 62.271 1.00 30.18 18 LEU C CA 1
ATOM 4712 C C . LEU C 1 18 ? 26.763 70.219 62.327 1.00 31.37 18 LEU C C 1
ATOM 4713 O O . LEU C 1 18 ? 27.563 69.324 62.029 1.00 31.51 18 LEU C O 1
ATOM 4718 N N . GLN C 1 19 ? 27.152 71.434 62.714 1.00 31.68 19 GLN C N 1
ATOM 4719 C CA . GLN C 1 19 ? 28.582 71.744 62.802 1.00 34.81 19 GLN C CA 1
ATOM 4720 C C . GLN C 1 19 ? 29.241 71.109 64.026 1.00 35.33 19 GLN C C 1
ATOM 4721 O O . GLN C 1 19 ? 30.457 71.163 64.189 1.00 35.51 19 GLN C O 1
ATOM 4727 N N . ASN C 1 20 ? 28.430 70.498 64.875 1.00 37.09 20 ASN C N 1
ATOM 4728 C CA . ASN C 1 20 ? 28.942 69.850 66.068 1.00 38.28 20 ASN C CA 1
ATOM 4729 C C . ASN C 1 20 ? 28.853 68.318 65.970 1.00 37.81 20 ASN C C 1
ATOM 4730 O O . ASN C 1 20 ? 29.050 67.596 66.947 1.00 37.70 20 ASN C O 1
ATOM 4735 N N . GLU C 1 21 ? 28.548 67.820 64.783 1.00 36.67 21 GLU C N 1
ATOM 4736 C CA . GLU C 1 21 ? 28.464 66.391 64.589 1.00 35.77 21 GLU C CA 1
ATOM 4737 C C . GLU C 1 21 ? 29.613 65.953 63.693 1.00 36.01 21 GLU C C 1
ATOM 4738 O O . GLU C 1 21 ? 29.864 66.542 62.644 1.00 36.06 21 GLU C O 1
ATOM 4744 N N . PRO C 1 22 ? 30.358 64.933 64.123 1.00 35.28 22 PRO C N 1
ATOM 4745 C CA . PRO C 1 22 ? 31.493 64.402 63.366 1.00 35.61 22 PRO C CA 1
ATOM 4746 C C . PRO C 1 22 ? 31.053 63.578 62.159 1.00 35.77 22 PRO C C 1
ATOM 4747 O O . PRO C 1 22 ? 31.630 62.537 61.846 1.00 36.60 22 PRO C O 1
ATOM 4751 N N . VAL C 1 23 ? 30.021 64.059 61.480 1.00 36.27 23 VAL C N 1
ATOM 4752 C CA . VAL C 1 23 ? 29.503 63.369 60.312 1.00 37.47 23 VAL C CA 1
ATOM 4753 C C . VAL C 1 23 ? 29.006 64.351 59.275 1.00 37.17 23 VAL C C 1
ATOM 4754 O O . VAL C 1 23 ? 28.322 65.310 59.607 1.00 35.95 23 VAL C O 1
ATOM 4758 N N . TRP C 1 24 ? 29.332 64.106 58.013 1.00 38.75 24 TRP C N 1
ATOM 4759 C CA . TRP C 1 24 ? 28.907 65.023 56.970 1.00 38.98 24 TRP C CA 1
ATOM 4760 C C . TRP C 1 24 ? 27.582 64.621 56.360 1.00 37.60 24 TRP C C 1
ATOM 4761 O O . TRP C 1 24 ? 27.429 63.516 55.854 1.00 38.40 24 TRP C O 1
ATOM 4772 N N . ILE C 1 25 ? 26.626 65.538 56.418 1.00 36.15 25 ILE C N 1
ATOM 4773 C CA . ILE C 1 25 ? 25.304 65.310 55.863 1.00 34.03 25 ILE C CA 1
ATOM 4774 C C . ILE C 1 25 ? 25.307 65.858 54.458 1.00 34.62 25 ILE C C 1
ATOM 4775 O O . ILE C 1 25 ? 25.622 67.028 54.241 1.00 34.81 25 ILE C O 1
ATOM 4780 N N . ALA C 1 26 ? 24.946 65.014 53.503 1.00 35.57 26 ALA C N 1
ATOM 4781 C CA . ALA C 1 26 ? 24.931 65.431 52.114 1.00 36.85 26 ALA C CA 1
ATOM 4782 C C . ALA C 1 26 ? 24.231 66.767 52.011 1.00 37.26 26 ALA C C 1
ATOM 4783 O O . ALA C 1 26 ? 23.193 66.981 52.634 1.00 37.03 26 ALA C O 1
ATOM 4785 N N . THR C 1 27 ? 24.819 67.659 51.222 1.00 39.04 27 THR C N 1
ATOM 4786 C CA . THR C 1 27 ? 24.281 68.986 51.004 1.00 39.10 27 THR C CA 1
ATOM 4787 C C . THR C 1 27 ? 22.783 68.910 50.671 1.00 40.70 27 THR C C 1
ATOM 4788 O O . THR C 1 27 ? 21.981 69.691 51.186 1.00 40.56 27 THR C O 1
ATOM 4792 N N . GLU C 1 28 ? 22.389 67.953 49.841 1.00 42.59 28 GLU C N 1
ATOM 4793 C CA . GLU C 1 28 ? 20.972 67.828 49.500 1.00 45.41 28 GLU C CA 1
ATOM 4794 C C . GLU C 1 28 ? 20.119 67.487 50.712 1.00 44.89 28 GLU C C 1
ATOM 4795 O O . GLU C 1 28 ? 19.126 68.164 50.993 1.00 44.71 28 GLU C O 1
ATOM 4801 N N . ASP C 1 29 ? 20.505 66.425 51.419 1.00 44.06 29 ASP C N 1
ATOM 4802 C CA . ASP C 1 29 ? 19.800 65.977 52.619 1.00 40.73 29 ASP C CA 1
ATOM 4803 C C . ASP C 1 29 ? 19.556 67.134 53.579 1.00 38.77 29 ASP C C 1
ATOM 4804 O O . ASP C 1 29 ? 18.494 67.213 54.187 1.00 38.33 29 ASP C O 1
ATOM 4809 N N . LYS C 1 30 ? 20.540 68.017 53.726 1.00 35.43 30 LYS C N 1
ATOM 4810 C CA . LYS C 1 30 ? 20.366 69.152 54.608 1.00 33.14 30 LYS C CA 1
ATOM 4811 C C . LYS C 1 30 ? 19.102 69.872 54.185 1.00 32.20 30 LYS C C 1
ATOM 4812 O O . LYS C 1 30 ? 18.204 70.113 54.991 1.00 33.03 30 LYS C O 1
ATOM 4818 N N . ILE C 1 31 ? 19.028 70.198 52.905 1.00 31.70 31 ILE C N 1
ATOM 4819 C CA . ILE C 1 31 ? 17.862 70.890 52.358 1.00 30.95 31 ILE C CA 1
ATOM 4820 C C . ILE C 1 31 ? 16.586 70.120 52.651 1.00 31.05 31 ILE C C 1
ATOM 4821 O O . ILE C 1 31 ? 15.627 70.666 53.180 1.00 30.44 31 ILE C O 1
ATOM 4826 N N . THR C 1 32 ? 16.586 68.841 52.308 1.00 30.35 32 THR C N 1
ATOM 4827 C CA . THR C 1 32 ? 15.424 68.020 52.540 1.00 29.91 32 THR C CA 1
ATOM 4828 C C . THR C 1 32 ? 14.962 68.070 53.993 1.00 31.67 32 THR C C 1
ATOM 4829 O O . THR C 1 32 ? 13.755 68.072 54.269 1.00 35.60 32 THR C O 1
ATOM 4833 N N . TRP C 1 33 ? 15.911 68.109 54.926 1.00 29.98 33 TRP C N 1
ATOM 4834 C CA . TRP C 1 33 ? 15.586 68.147 56.353 1.00 28.23 33 TRP C CA 1
ATOM 4835 C C . TRP C 1 33 ? 15.089 69.515 56.807 1.00 29.06 33 TRP C C 1
ATOM 4836 O O . TRP C 1 33 ? 14.176 69.626 57.635 1.00 26.85 33 TRP C O 1
ATOM 4847 N N . ILE C 1 34 ? 15.711 70.552 56.264 1.00 30.19 34 ILE C N 1
ATOM 4848 C CA . ILE C 1 34 ? 15.342 71.919 56.600 1.00 32.12 34 ILE C CA 1
ATOM 4849 C C . ILE C 1 34 ? 13.961 72.235 56.042 1.00 33.67 34 ILE C C 1
ATOM 4850 O O . ILE C 1 34 ? 13.231 73.074 56.579 1.00 34.11 34 ILE C O 1
ATOM 4855 N N . ASN C 1 35 ? 13.600 71.554 54.960 1.00 35.37 35 ASN C N 1
ATOM 4856 C CA . ASN C 1 35 ? 12.289 71.752 54.358 1.00 36.40 35 ASN C CA 1
ATOM 4857 C C . ASN C 1 35 ? 11.231 71.258 55.330 1.00 36.67 35 ASN C C 1
ATOM 4858 O O . ASN C 1 35 ? 10.245 71.939 55.588 1.00 36.92 35 ASN C O 1
ATOM 4863 N N . GLN C 1 36 ? 11.448 70.064 55.865 1.00 36.66 36 GLN C N 1
ATOM 4864 C CA . GLN C 1 36 ? 10.535 69.500 56.841 1.00 37.13 36 GLN C CA 1
ATOM 4865 C C . GLN C 1 36 ? 10.373 70.537 57.963 1.00 38.27 36 GLN C C 1
ATOM 4866 O O . GLN C 1 36 ? 9.255 70.969 58.297 1.00 39.60 36 GLN C O 1
ATOM 4872 N N . LEU C 1 37 ? 11.495 70.965 58.534 1.00 37.28 37 LEU C N 1
ATOM 4873 C CA . LEU C 1 37 ? 11.466 71.937 59.617 1.00 34.43 37 LEU C CA 1
ATOM 4874 C C . LEU C 1 37 ? 10.640 73.163 59.278 1.00 34.10 37 LEU C C 1
ATOM 4875 O O . LEU C 1 37 ? 9.798 73.563 60.066 1.00 32.17 37 LEU C O 1
ATOM 4880 N N . SER C 1 38 ? 10.884 73.747 58.106 1.00 35.01 38 SER C N 1
ATOM 4881 C CA . SER C 1 38 ? 10.157 74.936 57.666 1.00 36.45 38 SER C CA 1
ATOM 4882 C C . SER C 1 38 ? 8.646 74.775 57.833 1.00 37.53 38 SER C C 1
ATOM 4883 O O . SER C 1 38 ? 7.956 75.679 58.304 1.00 34.52 38 SER C O 1
ATOM 4886 N N . ARG C 1 39 ? 8.127 73.626 57.432 1.00 40.26 39 ARG C N 1
ATOM 4887 C CA . ARG C 1 39 ? 6.701 73.398 57.557 1.00 43.11 39 ARG C CA 1
ATOM 4888 C C . ARG C 1 39 ? 6.419 72.540 58.776 1.00 41.96 39 ARG C C 1
ATOM 4889 O O . ARG C 1 39 ? 5.720 71.539 58.711 1.00 44.29 39 ARG C O 1
ATOM 4897 N N . THR C 1 40 ? 6.967 72.954 59.901 1.00 40.01 40 THR C N 1
ATOM 4898 C CA . THR C 1 40 ? 6.775 72.219 61.123 1.00 37.71 40 THR C CA 1
ATOM 4899 C C . THR C 1 40 ? 5.985 73.087 62.098 1.00 37.13 40 THR C C 1
ATOM 4900 O O . THR C 1 40 ? 5.316 72.595 63.000 1.00 36.37 40 THR C O 1
ATOM 4904 N N . GLY C 1 41 ? 6.050 74.395 61.889 1.00 36.73 41 GLY C N 1
ATOM 4905 C CA . GLY C 1 41 ? 5.360 75.318 62.768 1.00 34.17 41 GLY C CA 1
ATOM 4906 C C . GLY C 1 41 ? 6.359 76.310 63.332 1.00 32.03 41 GLY C C 1
ATOM 4907 O O . GLY C 1 41 ? 5.997 77.407 63.744 1.00 32.11 41 GLY C O 1
ATOM 4908 N N . LEU C 1 42 ? 7.627 75.916 63.353 1.00 30.57 42 LEU C N 1
ATOM 4909 C CA . LEU C 1 42 ? 8.687 76.785 63.835 1.00 28.52 42 LEU C CA 1
ATOM 4910 C C . LEU C 1 42 ? 8.636 78.048 62.992 1.00 29.08 42 LEU C C 1
ATOM 4911 O O . LEU C 1 42 ? 8.262 77.994 61.817 1.00 29.82 42 LEU C O 1
ATOM 4916 N N . SER C 1 43 ? 9.005 79.180 63.588 1.00 28.79 43 SER C N 1
ATOM 4917 C CA . SER C 1 43 ? 8.993 80.459 62.884 1.00 28.51 43 SER C CA 1
ATOM 4918 C C . SER C 1 43 ? 10.381 81.061 62.772 1.00 27.12 43 SER C C 1
ATOM 4919 O O . SER C 1 43 ? 10.522 82.224 62.408 1.00 27.55 43 SER C O 1
ATOM 4922 N N . TYR C 1 44 ? 11.402 80.271 63.078 1.00 26.53 44 TYR C N 1
ATOM 4923 C CA . TYR C 1 44 ? 12.777 80.753 63.015 1.00 25.34 44 TYR C CA 1
ATOM 4924 C C . TYR C 1 44 ? 13.710 79.562 62.889 1.00 23.73 44 TYR C C 1
ATOM 4925 O O . TYR C 1 44 ? 13.579 78.593 63.624 1.00 23.05 44 TYR C O 1
ATOM 4934 N N . ILE C 1 45 ? 14.656 79.637 61.962 1.00 23.78 45 ILE C N 1
ATOM 4935 C CA . ILE C 1 45 ? 15.574 78.534 61.736 1.00 23.68 45 ILE C CA 1
ATOM 4936 C C . ILE C 1 45 ? 16.927 79.010 61.234 1.00 24.55 45 ILE C C 1
ATOM 4937 O O . ILE C 1 45 ? 17.003 79.625 60.185 1.00 25.86 45 ILE C O 1
ATOM 4942 N N . GLU C 1 46 ? 17.997 78.720 61.957 1.00 25.42 46 GLU C N 1
ATOM 4943 C CA . GLU C 1 46 ? 19.301 79.103 61.460 1.00 26.89 46 GLU C CA 1
ATOM 4944 C C . GLU C 1 46 ? 19.717 78.045 60.447 1.00 27.99 46 GLU C C 1
ATOM 4945 O O . GLU C 1 46 ? 20.305 77.036 60.820 1.00 29.83 46 GLU C O 1
ATOM 4951 N N . ILE C 1 47 ? 19.422 78.268 59.171 1.00 27.20 47 ILE C N 1
ATOM 4952 C CA . ILE C 1 47 ? 19.762 77.295 58.142 1.00 26.79 47 ILE C CA 1
ATOM 4953 C C . ILE C 1 47 ? 21.234 76.915 58.055 1.00 25.74 47 ILE C C 1
ATOM 4954 O O . ILE C 1 47 ? 21.557 75.779 57.734 1.00 27.42 47 ILE C O 1
ATOM 4959 N N . THR C 1 48 ? 22.132 77.853 58.328 1.00 25.71 48 THR C N 1
ATOM 4960 C CA . THR C 1 48 ? 23.560 77.557 58.238 1.00 26.84 48 THR C CA 1
ATOM 4961 C C . THR C 1 48 ? 24.460 78.652 58.792 1.00 28.02 48 THR C C 1
ATOM 4962 O O . THR C 1 48 ? 23.988 79.657 59.312 1.00 30.00 48 THR C O 1
ATOM 4966 N N . SER C 1 49 ? 25.766 78.450 58.658 1.00 28.14 49 SER C N 1
ATOM 4967 C CA . SER C 1 49 ? 26.752 79.407 59.133 1.00 28.58 49 SER C CA 1
ATOM 4968 C C . SER C 1 49 ? 27.640 79.837 57.990 1.00 28.55 49 SER C C 1
ATOM 4969 O O . SER C 1 49 ? 28.053 79.011 57.176 1.00 29.34 49 SER C O 1
ATOM 4972 N N . PHE C 1 50 ? 27.941 81.129 57.930 1.00 29.86 50 PHE C N 1
ATOM 4973 C CA . PHE C 1 50 ? 28.802 81.637 56.878 1.00 30.92 50 PHE C CA 1
ATOM 4974 C C . PHE C 1 50 ? 30.228 81.882 57.337 1.00 31.76 50 PHE C C 1
ATOM 4975 O O . PHE C 1 50 ? 30.897 82.779 56.835 1.00 32.41 50 PHE C O 1
ATOM 4983 N N . VAL C 1 51 ? 30.687 81.089 58.301 1.00 31.97 51 VAL C N 1
ATOM 4984 C CA . VAL C 1 51 ? 32.059 81.181 58.780 1.00 31.43 51 VAL C CA 1
ATOM 4985 C C . VAL C 1 51 ? 32.885 80.495 57.688 1.00 32.06 51 VAL C C 1
ATOM 4986 O O . VAL C 1 51 ? 32.372 79.606 57.012 1.00 33.29 51 VAL C O 1
ATOM 4990 N N . HIS C 1 52 ? 34.143 80.888 57.504 1.00 31.74 52 HIS C N 1
ATOM 4991 C CA . HIS C 1 52 ? 34.965 80.267 56.463 1.00 32.51 52 HIS C CA 1
ATOM 4992 C C . HIS C 1 52 ? 34.929 78.733 56.538 1.00 32.95 52 HIS C C 1
ATOM 4993 O O . HIS C 1 52 ? 35.254 78.151 57.568 1.00 32.40 52 HIS C O 1
ATOM 5000 N N . PRO C 1 53 ? 34.552 78.061 55.433 1.00 34.75 53 PRO C N 1
ATOM 5001 C CA . PRO C 1 53 ? 34.466 76.598 55.372 1.00 36.21 53 PRO C CA 1
ATOM 5002 C C . PRO C 1 53 ? 35.650 75.827 55.971 1.00 38.69 53 PRO C C 1
ATOM 5003 O O . PRO C 1 53 ? 35.517 74.643 56.307 1.00 39.03 53 PRO C O 1
ATOM 5007 N N . LYS C 1 54 ? 36.807 76.485 56.079 1.00 40.88 54 LYS C N 1
ATOM 5008 C CA . LYS C 1 54 ? 38.016 75.860 56.637 1.00 42.88 54 LYS C CA 1
ATOM 5009 C C . LYS C 1 54 ? 37.817 75.465 58.099 1.00 42.43 54 LYS C C 1
ATOM 5010 O O . LYS C 1 54 ? 38.337 74.451 58.547 1.00 43.02 54 LYS C O 1
ATOM 5016 N N . TRP C 1 55 ? 37.057 76.262 58.837 1.00 41.46 55 TRP C N 1
ATOM 5017 C CA . TRP C 1 55 ? 36.832 75.967 60.235 1.00 41.19 55 TRP C CA 1
ATOM 5018 C C . TRP C 1 55 ? 35.583 75.130 60.470 1.00 40.17 55 TRP C C 1
ATOM 5019 O O . TRP C 1 55 ? 35.484 74.416 61.467 1.00 39.86 55 TRP C O 1
ATOM 5030 N N . ILE C 1 56 ? 34.626 75.217 59.558 1.00 38.25 56 ILE C N 1
ATOM 5031 C CA . ILE C 1 56 ? 33.387 74.465 59.693 1.00 36.72 56 ILE C CA 1
ATOM 5032 C C . ILE C 1 56 ? 33.114 73.623 58.457 1.00 36.60 56 ILE C C 1
ATOM 5033 O O . ILE C 1 56 ? 32.117 73.808 57.764 1.00 36.19 56 ILE C O 1
ATOM 5038 N N . PRO C 1 57 ? 34.001 72.663 58.179 1.00 36.40 57 PRO C N 1
ATOM 5039 C CA . PRO C 1 57 ? 33.876 71.779 57.019 1.00 36.55 57 PRO C CA 1
ATOM 5040 C C . PRO C 1 57 ? 32.541 71.047 56.916 1.00 36.65 57 PRO C C 1
ATOM 5041 O O . PRO C 1 57 ? 32.132 70.645 55.830 1.00 36.75 57 PRO C O 1
ATOM 5045 N N . ALA C 1 58 ? 31.862 70.881 58.046 1.00 36.47 58 ALA C N 1
ATOM 5046 C CA . ALA C 1 58 ? 30.566 70.202 58.061 1.00 36.32 58 ALA C CA 1
ATOM 5047 C C . ALA C 1 58 ? 29.471 71.076 57.431 1.00 35.51 58 ALA C C 1
ATOM 5048 O O . ALA C 1 58 ? 28.398 70.593 57.066 1.00 34.80 58 ALA C O 1
ATOM 5050 N N . LEU C 1 59 ? 29.750 72.366 57.303 1.00 35.16 59 LEU C N 1
ATOM 5051 C CA . LEU C 1 59 ? 28.789 73.285 56.733 1.00 35.70 59 LEU C CA 1
ATOM 5052 C C . LEU C 1 59 ? 29.420 74.100 55.621 1.00 35.98 59 LEU C C 1
ATOM 5053 O O . LEU C 1 59 ? 29.175 75.297 55.508 1.00 36.56 59 LEU C O 1
ATOM 5058 N N . ARG C 1 60 ? 30.240 73.453 54.801 1.00 36.90 60 ARG C N 1
ATOM 5059 C CA . ARG C 1 60 ? 30.903 74.151 53.709 1.00 39.28 60 ARG C CA 1
ATOM 5060 C C . ARG C 1 60 ? 29.934 74.493 52.597 1.00 38.65 60 ARG C C 1
ATOM 5061 O O . ARG C 1 60 ? 30.245 75.290 51.711 1.00 39.29 60 ARG C O 1
ATOM 5069 N N . ASP C 1 61 ? 28.748 73.898 52.659 1.00 37.88 61 ASP C N 1
ATOM 5070 C CA . ASP C 1 61 ? 27.722 74.137 51.655 1.00 36.00 61 ASP C CA 1
ATOM 5071 C C . ASP C 1 61 ? 26.722 75.198 52.085 1.00 35.49 61 ASP C C 1
ATOM 5072 O O . ASP C 1 61 ? 25.575 75.186 51.657 1.00 37.24 61 ASP C O 1
ATOM 5077 N N . ALA C 1 62 ? 27.169 76.132 52.913 1.00 34.62 62 ALA C N 1
ATOM 5078 C CA . ALA C 1 62 ? 26.298 77.190 53.399 1.00 34.23 62 ALA C CA 1
ATOM 5079 C C . ALA C 1 62 ? 25.567 77.919 52.276 1.00 35.20 62 ALA C C 1
ATOM 5080 O O . ALA C 1 62 ? 24.339 77.938 52.233 1.00 34.49 62 ALA C O 1
ATOM 5082 N N . ILE C 1 63 ? 26.325 78.518 51.368 1.00 37.31 63 ILE C N 1
ATOM 5083 C CA . ILE C 1 63 ? 25.730 79.264 50.275 1.00 40.37 63 ILE C CA 1
ATOM 5084 C C . ILE C 1 63 ? 24.795 78.426 49.436 1.00 41.13 63 ILE C C 1
ATOM 5085 O O . ILE C 1 63 ? 23.769 78.923 48.967 1.00 43.23 63 ILE C O 1
ATOM 5090 N N . ASP C 1 64 ? 25.136 77.154 49.257 1.00 40.81 64 ASP C N 1
ATOM 5091 C CA . ASP C 1 64 ? 24.310 76.235 48.466 1.00 40.87 64 ASP C CA 1
ATOM 5092 C C . ASP C 1 64 ? 22.988 75.903 49.155 1.00 40.23 64 ASP C C 1
ATOM 5093 O O . ASP C 1 64 ? 21.931 75.909 48.520 1.00 38.84 64 ASP C O 1
ATOM 5098 N N . VAL C 1 65 ? 23.053 75.604 50.452 1.00 40.13 65 VAL C N 1
ATOM 5099 C CA . VAL C 1 65 ? 21.851 75.284 51.211 1.00 39.34 65 VAL C CA 1
ATOM 5100 C C . VAL C 1 65 ? 20.973 76.513 51.369 1.00 38.60 65 VAL C C 1
ATOM 5101 O O . VAL C 1 65 ? 19.759 76.407 51.352 1.00 40.05 65 VAL C O 1
ATOM 5105 N N . ALA C 1 66 ? 21.594 77.676 51.509 1.00 38.53 66 ALA C N 1
ATOM 5106 C CA . ALA C 1 66 ? 20.862 78.916 51.677 1.00 38.22 66 ALA C CA 1
ATOM 5107 C C . ALA C 1 66 ? 19.954 79.226 50.493 1.00 38.90 66 ALA C C 1
ATOM 5108 O O . ALA C 1 66 ? 18.991 79.973 50.615 1.00 37.69 66 ALA C O 1
ATOM 5110 N N . LYS C 1 67 ? 20.266 78.650 49.342 1.00 41.00 67 LYS C N 1
ATOM 5111 C CA . LYS C 1 67 ? 19.477 78.868 48.134 1.00 44.05 67 LYS C CA 1
ATOM 5112 C C . LYS C 1 67 ? 18.652 77.636 47.763 1.00 46.86 67 LYS C C 1
ATOM 5113 O O . LYS C 1 67 ? 17.842 77.675 46.841 1.00 47.96 67 LYS C O 1
ATOM 5119 N N . GLY C 1 68 ? 18.868 76.539 48.478 1.00 49.18 68 GLY C N 1
ATOM 5120 C CA . GLY C 1 68 ? 18.138 75.324 48.186 1.00 51.65 68 GLY C CA 1
ATOM 5121 C C . GLY C 1 68 ? 16.846 75.146 48.961 1.00 53.42 68 GLY C C 1
ATOM 5122 O O . GLY C 1 68 ? 15.879 74.597 48.435 1.00 54.35 68 GLY C O 1
ATOM 5123 N N . ILE C 1 69 ? 16.820 75.610 50.205 1.00 55.13 69 ILE C N 1
ATOM 5124 C CA . ILE C 1 69 ? 15.634 75.469 51.047 1.00 57.50 69 ILE C CA 1
ATOM 5125 C C . ILE C 1 69 ? 14.360 75.982 50.377 1.00 58.87 69 ILE C C 1
ATOM 5126 O O . ILE C 1 69 ? 14.407 76.794 49.449 1.00 59.25 69 ILE C O 1
ATOM 5131 N N . ASP C 1 70 ? 13.220 75.503 50.861 1.00 59.19 70 ASP C N 1
ATOM 5132 C CA . ASP C 1 70 ? 11.937 75.916 50.323 1.00 59.87 70 ASP C CA 1
ATOM 5133 C C . ASP C 1 70 ? 11.602 77.336 50.718 1.00 59.89 70 ASP C C 1
ATOM 5134 O O . ASP C 1 70 ? 11.034 78.085 49.930 1.00 61.34 70 ASP C O 1
ATOM 5139 N N . ARG C 1 71 ? 11.935 77.704 51.947 1.00 59.33 71 ARG C N 1
ATOM 5140 C CA . ARG C 1 71 ? 11.667 79.056 52.416 1.00 58.85 71 ARG C CA 1
ATOM 5141 C C . ARG C 1 71 ? 10.163 79.344 52.469 1.00 59.07 71 ARG C C 1
ATOM 5142 O O . ARG C 1 71 ? 9.569 79.815 51.496 1.00 59.31 71 ARG C O 1
ATOM 5150 N N . GLU C 1 72 ? 9.568 79.054 53.623 1.00 59.03 72 GLU C N 1
ATOM 5151 C CA . GLU C 1 72 ? 8.144 79.243 53.865 1.00 59.40 72 GLU C CA 1
ATOM 5152 C C . GLU C 1 72 ? 7.859 80.624 54.419 1.00 58.62 72 GLU C C 1
ATOM 5153 O O . GLU C 1 72 ? 8.750 81.289 54.950 1.00 58.32 72 GLU C O 1
ATOM 5159 N N . LYS C 1 73 ? 6.602 81.040 54.310 1.00 58.07 73 LYS C N 1
ATOM 5160 C CA . LYS C 1 73 ? 6.177 82.348 54.794 1.00 56.80 73 LYS C CA 1
ATOM 5161 C C . LYS C 1 73 ? 5.960 82.349 56.297 1.00 55.00 73 LYS C C 1
ATOM 5162 O O . LYS C 1 73 ? 5.495 81.366 56.877 1.00 54.48 73 LYS C O 1
ATOM 5168 N N . GLY C 1 74 ? 6.299 83.472 56.917 1.00 53.25 74 GLY C N 1
ATOM 5169 C CA . GLY C 1 74 ? 6.155 83.594 58.351 1.00 51.61 74 GLY C CA 1
ATOM 5170 C C . GLY C 1 74 ? 7.336 82.947 59.049 1.00 49.64 74 GLY C C 1
ATOM 5171 O O . GLY C 1 74 ? 7.395 82.902 60.276 1.00 50.31 74 GLY C O 1
ATOM 5172 N N . VAL C 1 75 ? 8.277 82.440 58.257 1.00 46.24 75 VAL C N 1
ATOM 5173 C CA . VAL C 1 75 ? 9.458 81.795 58.799 1.00 42.94 75 VAL C CA 1
ATOM 5174 C C . VAL C 1 75 ? 10.652 82.710 58.641 1.00 40.77 75 VAL C C 1
ATOM 5175 O O . VAL C 1 75 ? 10.879 83.254 57.566 1.00 39.36 75 VAL C O 1
ATOM 5179 N N . THR C 1 76 ? 11.417 82.880 59.715 1.00 38.64 76 THR C N 1
ATOM 5180 C CA . THR C 1 76 ? 12.601 83.732 59.674 1.00 36.06 76 THR C CA 1
ATOM 5181 C C . THR C 1 76 ? 13.822 82.837 59.516 1.00 33.25 76 THR C C 1
ATOM 5182 O O . THR C 1 76 ? 14.160 82.102 60.426 1.00 33.02 76 THR C O 1
ATOM 5186 N N . TYR C 1 77 ? 14.460 82.890 58.351 1.00 30.95 77 TYR C N 1
ATOM 5187 C CA . TYR C 1 77 ? 15.647 82.088 58.088 1.00 29.69 77 TYR C CA 1
ATOM 5188 C C . TYR C 1 77 ? 16.894 82.908 58.414 1.00 29.11 77 TYR C C 1
ATOM 5189 O O . TYR C 1 77 ? 17.146 83.948 57.802 1.00 28.65 77 TYR C O 1
ATOM 5198 N N . ALA C 1 78 ? 17.654 82.442 59.406 1.00 29.30 78 ALA C N 1
ATOM 5199 C CA . ALA C 1 78 ? 18.855 83.134 59.848 1.00 30.12 78 ALA C CA 1
ATOM 5200 C C . ALA C 1 78 ? 20.113 82.318 59.629 1.00 31.68 78 ALA C C 1
ATOM 5201 O O . ALA C 1 78 ? 20.071 81.100 59.415 1.00 34.26 78 ALA C O 1
ATOM 5203 N N . ALA C 1 79 ? 21.246 83.001 59.687 1.00 30.36 79 ALA C N 1
ATOM 5204 C CA . ALA C 1 79 ? 22.522 82.343 59.502 1.00 28.92 79 ALA C CA 1
ATOM 5205 C C . ALA C 1 79 ? 23.551 83.023 60.367 1.00 28.02 79 ALA C C 1
ATOM 5206 O O . ALA C 1 79 ? 23.429 84.203 60.687 1.00 28.07 79 ALA C O 1
ATOM 5208 N N . LEU C 1 80 ? 24.572 82.275 60.745 1.00 27.44 80 LEU C N 1
ATOM 5209 C CA . LEU C 1 80 ? 25.619 82.838 61.566 1.00 26.79 80 LEU C CA 1
ATOM 5210 C C . LEU C 1 80 ? 26.527 83.653 60.666 1.00 26.01 80 LEU C C 1
ATOM 5211 O O . LEU C 1 80 ? 26.950 83.164 59.624 1.00 25.26 80 LEU C O 1
ATOM 5216 N N . VAL C 1 81 ? 26.819 84.893 61.052 1.00 26.42 81 VAL C N 1
ATOM 5217 C CA . VAL C 1 81 ? 27.700 85.741 60.248 1.00 26.46 81 VAL C CA 1
ATOM 5218 C C . VAL C 1 81 ? 28.911 86.182 61.071 1.00 27.66 81 VAL C C 1
ATOM 5219 O O . VAL C 1 81 ? 28.785 86.948 62.029 1.00 28.17 81 VAL C O 1
ATOM 5223 N N . PRO C 1 82 ? 30.108 85.729 60.688 1.00 26.98 82 PRO C N 1
ATOM 5224 C CA . PRO C 1 82 ? 31.354 86.055 61.381 1.00 26.80 82 PRO C CA 1
ATOM 5225 C C . PRO C 1 82 ? 31.866 87.470 61.185 1.00 27.89 82 PRO C C 1
ATOM 5226 O O . PRO C 1 82 ? 32.501 88.026 62.082 1.00 27.47 82 PRO C O 1
ATOM 5230 N N . ASN C 1 83 ? 31.611 88.041 60.011 1.00 29.75 83 ASN C N 1
ATOM 5231 C CA . ASN C 1 83 ? 32.067 89.392 59.696 1.00 32.45 83 ASN C CA 1
ATOM 5232 C C . ASN C 1 83 ? 31.542 89.902 58.353 1.00 35.33 83 ASN C C 1
ATOM 5233 O O . ASN C 1 83 ? 30.826 89.193 57.654 1.00 37.89 83 ASN C O 1
ATOM 5238 N N . GLN C 1 84 ? 31.907 91.128 57.992 1.00 38.70 84 GLN C N 1
ATOM 5239 C CA . GLN C 1 84 ? 31.450 91.738 56.744 1.00 42.56 84 GLN C CA 1
ATOM 5240 C C . GLN C 1 84 ? 31.510 90.817 55.529 1.00 44.06 84 GLN C C 1
ATOM 5241 O O . GLN C 1 84 ? 30.525 90.678 54.794 1.00 43.74 84 GLN C O 1
ATOM 5247 N N . ARG C 1 85 ? 32.663 90.183 55.331 1.00 45.57 85 ARG C N 1
ATOM 5248 C CA . ARG C 1 85 ? 32.877 89.261 54.217 1.00 46.63 85 ARG C CA 1
ATOM 5249 C C . ARG C 1 85 ? 31.813 88.172 54.256 1.00 45.51 85 ARG C C 1
ATOM 5250 O O . ARG C 1 85 ? 31.319 87.732 53.222 1.00 45.16 85 ARG C O 1
ATOM 5258 N N . GLY C 1 86 ? 31.477 87.740 55.468 1.00 44.38 86 GLY C N 1
ATOM 5259 C CA . GLY C 1 86 ? 30.472 86.714 55.636 1.00 43.14 86 GLY C CA 1
ATOM 5260 C C . GLY C 1 86 ? 29.097 87.287 55.376 1.00 43.70 86 GLY C C 1
ATOM 5261 O O . GLY C 1 86 ? 28.267 86.658 54.719 1.00 43.96 86 GLY C O 1
ATOM 5262 N N . LEU C 1 87 ? 28.851 88.489 55.891 1.00 43.18 87 LEU C N 1
ATOM 5263 C CA . LEU C 1 87 ? 27.569 89.140 55.697 1.00 42.56 87 LEU C CA 1
ATOM 5264 C C . LEU C 1 87 ? 27.281 89.253 54.210 1.00 43.00 87 LEU C C 1
ATOM 5265 O O . LEU C 1 87 ? 26.139 89.175 53.782 1.00 43.20 87 LEU C O 1
ATOM 5270 N N . GLU C 1 88 ? 28.334 89.434 53.427 1.00 45.18 88 GLU C N 1
ATOM 5271 C CA . GLU C 1 88 ? 28.201 89.549 51.986 1.00 46.36 88 GLU C CA 1
ATOM 5272 C C . GLU C 1 88 ? 27.586 88.270 51.432 1.00 45.84 88 GLU C C 1
ATOM 5273 O O . GLU C 1 88 ? 26.582 88.305 50.732 1.00 46.87 88 GLU C O 1
ATOM 5279 N N . ASN C 1 89 ? 28.197 87.138 51.750 1.00 44.55 89 ASN C N 1
ATOM 5280 C CA . ASN C 1 89 ? 27.700 85.867 51.274 1.00 44.06 89 ASN C CA 1
ATOM 5281 C C . ASN C 1 89 ? 26.288 85.591 51.772 1.00 44.63 89 ASN C C 1
ATOM 5282 O O . ASN C 1 89 ? 25.443 85.087 51.026 1.00 45.78 89 ASN C O 1
ATOM 5287 N N . ALA C 1 90 ? 26.032 85.920 53.033 1.00 45.24 90 ALA C N 1
ATOM 5288 C CA . ALA C 1 90 ? 24.714 85.709 53.624 1.00 44.71 90 ALA C CA 1
ATOM 5289 C C . ALA C 1 90 ? 23.671 86.484 52.845 1.00 45.32 90 ALA C C 1
ATOM 5290 O O . ALA C 1 90 ? 22.562 86.008 52.634 1.00 44.04 90 ALA C O 1
ATOM 5292 N N . LEU C 1 91 ? 24.038 87.689 52.426 1.00 47.80 91 LEU C N 1
ATOM 5293 C CA . LEU C 1 91 ? 23.143 88.545 51.653 1.00 50.72 91 LEU C CA 1
ATOM 5294 C C . LEU C 1 91 ? 22.750 87.884 50.335 1.00 51.95 91 LEU C C 1
ATOM 5295 O O . LEU C 1 91 ? 21.602 87.975 49.897 1.00 51.15 91 LEU C O 1
ATOM 5300 N N . GLU C 1 92 ? 23.711 87.221 49.704 1.00 52.26 92 GLU C N 1
ATOM 5301 C CA . GLU C 1 92 ? 23.441 86.536 48.461 1.00 53.25 92 GLU C CA 1
ATOM 5302 C C . GLU C 1 92 ? 22.599 85.292 48.712 1.00 52.32 92 GLU C C 1
ATOM 5303 O O . GLU C 1 92 ? 21.822 84.883 47.855 1.00 53.10 92 GLU C O 1
ATOM 5309 N N . GLY C 1 93 ? 22.763 84.691 49.886 1.00 50.67 93 GLY C N 1
ATOM 5310 C CA . GLY C 1 93 ? 22.000 83.503 50.222 1.00 48.32 93 GLY C CA 1
ATOM 5311 C C . GLY C 1 93 ? 20.535 83.804 50.497 1.00 46.92 93 GLY C C 1
ATOM 5312 O O . GLY C 1 93 ? 19.685 82.918 50.437 1.00 47.25 93 GLY C O 1
ATOM 5313 N N . GLY C 1 94 ? 20.236 85.057 50.810 1.00 45.85 94 GLY C N 1
ATOM 5314 C CA . GLY C 1 94 ? 18.862 85.433 51.071 1.00 45.27 94 GLY C CA 1
ATOM 5315 C C . GLY C 1 94 ? 18.472 85.427 52.534 1.00 44.23 94 GLY C C 1
ATOM 5316 O O . GLY C 1 94 ? 17.307 85.649 52.867 1.00 43.71 94 GLY C O 1
ATOM 5317 N N . ILE C 1 95 ? 19.440 85.183 53.411 1.00 43.15 95 ILE C N 1
ATOM 5318 C CA . ILE C 1 95 ? 19.174 85.155 54.849 1.00 42.85 95 ILE C CA 1
ATOM 5319 C C . ILE C 1 95 ? 18.415 86.384 55.323 1.00 41.60 95 ILE C C 1
ATOM 5320 O O . ILE C 1 95 ? 18.777 87.501 54.988 1.00 41.18 95 ILE C O 1
ATOM 5325 N N . ASN C 1 96 ? 17.368 86.162 56.112 1.00 40.41 96 ASN C N 1
ATOM 5326 C CA . ASN C 1 96 ? 16.552 87.245 56.627 1.00 39.05 96 ASN C CA 1
ATOM 5327 C C . ASN C 1 96 ? 17.242 87.868 57.815 1.00 37.71 96 ASN C C 1
ATOM 5328 O O . ASN C 1 96 ? 17.291 89.088 57.940 1.00 36.57 96 ASN C O 1
ATOM 5333 N N . GLU C 1 97 ? 17.771 87.033 58.704 1.00 36.69 97 GLU C N 1
ATOM 5334 C CA . GLU C 1 97 ? 18.450 87.550 59.894 1.00 34.90 97 GLU C CA 1
ATOM 5335 C C . GLU C 1 97 ? 19.876 87.039 60.062 1.00 32.62 97 GLU C C 1
ATOM 5336 O O . GLU C 1 97 ? 20.162 85.868 59.872 1.00 31.72 97 GLU C O 1
ATOM 5342 N N . ALA C 1 98 ? 20.766 87.948 60.425 1.00 31.55 98 ALA C N 1
ATOM 5343 C CA . ALA C 1 98 ? 22.158 87.615 60.619 1.00 29.64 98 ALA C CA 1
ATOM 5344 C C . ALA C 1 98 ? 22.427 87.541 62.106 1.00 29.80 98 ALA C C 1
ATOM 5345 O O . ALA C 1 98 ? 21.984 88.405 62.861 1.00 31.35 98 ALA C O 1
ATOM 5347 N N . CYS C 1 99 ? 23.136 86.512 62.547 1.00 29.20 99 CYS C N 1
ATOM 5348 C CA . CYS C 1 99 ? 23.429 86.405 63.963 1.00 29.80 99 CYS C CA 1
ATOM 5349 C C . CYS C 1 99 ? 24.911 86.551 64.225 1.00 29.51 99 CYS C C 1
ATOM 5350 O O . CYS C 1 99 ? 25.694 85.668 63.884 1.00 30.74 99 CYS C O 1
ATOM 5353 N N . VAL C 1 100 ? 25.321 87.653 64.824 1.00 29.97 100 VAL C N 1
ATOM 5354 C CA . VAL C 1 100 ? 26.733 87.787 65.135 1.00 30.89 100 VAL C CA 1
ATOM 5355 C C . VAL C 1 100 ? 26.999 87.016 66.423 1.00 30.75 100 VAL C C 1
ATOM 5356 O O . VAL C 1 100 ? 26.066 86.548 67.070 1.00 30.32 100 VAL C O 1
ATOM 5360 N N . PHE C 1 101 ? 28.262 86.877 66.803 1.00 32.31 101 PHE C N 1
ATOM 5361 C CA . PHE C 1 101 ? 28.585 86.131 68.012 1.00 33.45 101 PHE C CA 1
ATOM 5362 C C . PHE C 1 101 ? 29.936 86.480 68.586 1.00 35.22 101 PHE C C 1
ATOM 5363 O O . PHE C 1 101 ? 30.804 86.990 67.894 1.00 35.99 101 PHE C O 1
ATOM 5379 N N . SER C 1 103 ? 32.349 85.749 72.642 1.00 44.55 103 SER C N 1
ATOM 5380 C CA . SER C 1 103 ? 32.320 85.164 73.970 1.00 45.45 103 SER C CA 1
ATOM 5381 C C . SER C 1 103 ? 32.458 86.217 75.057 1.00 46.07 103 SER C C 1
ATOM 5382 O O . SER C 1 103 ? 33.115 87.239 74.867 1.00 46.56 103 SER C O 1
ATOM 5385 N N . ALA C 1 104 ? 31.817 85.959 76.190 1.00 46.84 104 ALA C N 1
ATOM 5386 C CA . ALA C 1 104 ? 31.867 86.857 77.338 1.00 47.88 104 ALA C CA 1
ATOM 5387 C C . ALA C 1 104 ? 33.236 86.694 78.006 1.00 48.57 104 ALA C C 1
ATOM 5388 O O . ALA C 1 104 ? 33.810 87.649 78.528 1.00 48.89 104 ALA C O 1
ATOM 5390 N N . SER C 1 105 ? 33.743 85.468 77.984 1.00 49.38 105 SER C N 1
ATOM 5391 C CA . SER C 1 105 ? 35.042 85.150 78.543 1.00 50.43 105 SER C CA 1
ATOM 5392 C C . SER C 1 105 ? 36.130 85.539 77.550 1.00 51.20 105 SER C C 1
ATOM 5393 O O . SER C 1 105 ? 36.043 85.202 76.369 1.00 51.51 105 SER C O 1
ATOM 5396 N N . GLU C 1 106 ? 37.157 86.234 78.029 1.00 51.81 106 GLU C N 1
ATOM 5397 C CA . GLU C 1 106 ? 38.247 86.664 77.159 1.00 52.61 106 GLU C CA 1
ATOM 5398 C C . GLU C 1 106 ? 38.987 85.445 76.621 1.00 52.39 106 GLU C C 1
ATOM 5399 O O . GLU C 1 106 ? 39.245 85.336 75.424 1.00 52.68 106 GLU C O 1
ATOM 5405 N N . THR C 1 107 ? 39.319 84.523 77.512 1.00 51.42 107 THR C N 1
ATOM 5406 C CA . THR C 1 107 ? 40.058 83.338 77.119 1.00 51.62 107 THR C CA 1
ATOM 5407 C C . THR C 1 107 ? 39.326 82.533 76.065 1.00 52.30 107 THR C C 1
ATOM 5408 O O . THR C 1 107 ? 39.923 82.110 75.070 1.00 51.71 107 THR C O 1
ATOM 5412 N N . HIS C 1 108 ? 38.034 82.316 76.288 1.00 53.74 108 HIS C N 1
ATOM 5413 C CA . HIS C 1 108 ? 37.221 81.546 75.349 1.00 55.23 108 HIS C CA 1
ATOM 5414 C C . HIS C 1 108 ? 37.131 82.246 74.004 1.00 55.79 108 HIS C C 1
ATOM 5415 O O . HIS C 1 108 ? 37.253 81.615 72.956 1.00 55.90 108 HIS C O 1
ATOM 5422 N N . ASN C 1 109 ? 36.903 83.552 74.043 1.00 56.01 109 ASN C N 1
ATOM 5423 C CA . ASN C 1 109 ? 36.800 84.334 72.827 1.00 56.88 109 ASN C CA 1
ATOM 5424 C C . ASN C 1 109 ? 38.117 84.245 72.045 1.00 57.82 109 ASN C C 1
ATOM 5425 O O . ASN C 1 109 ? 38.144 83.813 70.890 1.00 57.22 109 ASN C O 1
ATOM 5430 N N . ARG C 1 110 ? 39.209 84.647 72.687 1.00 59.56 110 ARG C N 1
ATOM 5431 C CA . ARG C 1 110 ? 40.510 84.625 72.047 1.00 61.64 110 ARG C CA 1
ATOM 5432 C C . ARG C 1 110 ? 40.870 83.229 71.571 1.00 61.86 110 ARG C C 1
ATOM 5433 O O . ARG C 1 110 ? 41.611 83.065 70.607 1.00 62.59 110 ARG C O 1
ATOM 5441 N N . LYS C 1 111 ? 40.343 82.214 72.234 1.00 62.50 111 LYS C N 1
ATOM 5442 C CA . LYS C 1 111 ? 40.646 80.852 71.822 1.00 63.73 111 LYS C CA 1
ATOM 5443 C C . LYS C 1 111 ? 39.425 80.225 71.161 1.00 63.67 111 LYS C C 1
ATOM 5444 O O . LYS C 1 111 ? 38.924 79.198 71.605 1.00 64.37 111 LYS C O 1
ATOM 5450 N N . ASN C 1 112 ? 38.951 80.848 70.091 1.00 63.61 112 ASN C N 1
ATOM 5451 C CA . ASN C 1 112 ? 37.778 80.355 69.385 1.00 62.62 112 ASN C CA 1
ATOM 5452 C C . ASN C 1 112 ? 37.662 81.100 68.076 1.00 62.55 112 ASN C C 1
ATOM 5453 O O . ASN C 1 112 ? 37.459 80.498 67.025 1.00 61.95 112 ASN C O 1
ATOM 5458 N N . ILE C 1 113 ? 37.784 82.420 68.152 1.00 63.13 113 ILE C N 1
ATOM 5459 C CA . ILE C 1 113 ? 37.718 83.257 66.965 1.00 64.14 113 ILE C CA 1
ATOM 5460 C C . ILE C 1 113 ? 38.956 84.161 66.961 1.00 63.54 113 ILE C C 1
ATOM 5461 O O . ILE C 1 113 ? 39.106 85.059 66.129 1.00 63.35 113 ILE C O 1
ATOM 5466 N N . ASN C 1 114 ? 39.843 83.892 67.912 1.00 62.66 114 ASN C N 1
ATOM 5467 C CA . ASN C 1 114 ? 41.096 84.619 68.077 1.00 62.20 114 ASN C CA 1
ATOM 5468 C C . ASN C 1 114 ? 40.976 86.131 67.930 1.00 61.27 114 ASN C C 1
ATOM 5469 O O . ASN C 1 114 ? 41.380 86.701 66.919 1.00 60.96 114 ASN C O 1
ATOM 5474 N N . LYS C 1 115 ? 40.430 86.763 68.966 1.00 60.48 115 LYS C N 1
ATOM 5475 C CA . LYS C 1 115 ? 40.240 88.207 69.023 1.00 60.05 115 LYS C CA 1
ATOM 5476 C C . LYS C 1 115 ? 39.761 88.578 70.416 1.00 60.77 115 LYS C C 1
ATOM 5477 O O . LYS C 1 115 ? 38.928 87.881 70.997 1.00 60.64 115 LYS C O 1
ATOM 5483 N N . SER C 1 116 ? 40.290 89.670 70.957 1.00 61.95 116 SER C N 1
ATOM 5484 C CA . SER C 1 116 ? 39.902 90.100 72.294 1.00 62.30 116 SER C CA 1
ATOM 5485 C C . SER C 1 116 ? 38.453 90.526 72.270 1.00 61.62 116 SER C C 1
ATOM 5486 O O . SER C 1 116 ? 37.918 90.872 71.221 1.00 61.15 116 SER C O 1
ATOM 5489 N N . THR C 1 117 ? 37.826 90.510 73.438 1.00 61.58 117 THR C N 1
ATOM 5490 C CA . THR C 1 117 ? 36.434 90.905 73.549 1.00 61.39 117 THR C CA 1
ATOM 5491 C C . THR C 1 117 ? 36.224 92.260 72.882 1.00 62.26 117 THR C C 1
ATOM 5492 O O . THR C 1 117 ? 35.222 92.475 72.200 1.00 62.54 117 THR C O 1
ATOM 5496 N N . SER C 1 118 ? 37.175 93.171 73.061 1.00 62.55 118 SER C N 1
ATOM 5497 C CA . SER C 1 118 ? 37.060 94.505 72.477 1.00 63.07 118 SER C CA 1
ATOM 5498 C C . SER C 1 118 ? 37.090 94.426 70.962 1.00 62.46 118 SER C C 1
ATOM 5499 O O . SER C 1 118 ? 36.248 95.014 70.277 1.00 63.04 118 SER C O 1
ATOM 5502 N N . GLU C 1 119 ? 38.074 93.700 70.445 1.00 61.21 119 GLU C N 1
ATOM 5503 C CA . GLU C 1 119 ? 38.225 93.533 69.010 1.00 60.58 119 GLU C CA 1
ATOM 5504 C C . GLU C 1 119 ? 36.953 92.975 68.409 1.00 59.32 119 GLU C C 1
ATOM 5505 O O . GLU C 1 119 ? 36.427 93.520 67.449 1.00 57.91 119 GLU C O 1
ATOM 5511 N N . SER C 1 120 ? 36.463 91.882 68.979 1.00 59.18 120 SER C N 1
ATOM 5512 C CA . SER C 1 120 ? 35.237 91.289 68.488 1.00 58.39 120 SER C CA 1
ATOM 5513 C C . SER C 1 120 ? 34.127 92.309 68.590 1.00 58.14 120 SER C C 1
ATOM 5514 O O . SER C 1 120 ? 33.369 92.506 67.646 1.00 59.12 120 SER C O 1
ATOM 5517 N N . LEU C 1 121 ? 34.033 92.965 69.738 1.00 57.55 121 LEU C N 1
ATOM 5518 C CA . LEU C 1 121 ? 32.988 93.950 69.945 1.00 57.84 121 LEU C CA 1
ATOM 5519 C C . LEU C 1 121 ? 33.010 94.913 68.782 1.00 58.23 121 LEU C C 1
ATOM 5520 O O . LEU C 1 121 ? 31.971 95.240 68.209 1.00 59.34 121 LEU C O 1
ATOM 5525 N N . HIS C 1 122 ? 34.208 95.349 68.420 1.00 58.77 122 HIS C N 1
ATOM 5526 C CA . HIS C 1 122 ? 34.363 96.288 67.320 1.00 59.59 122 HIS C CA 1
ATOM 5527 C C . HIS C 1 122 ? 33.868 95.699 65.996 1.00 58.34 122 HIS C C 1
ATOM 5528 O O . HIS C 1 122 ? 33.243 96.391 65.177 1.00 56.95 122 HIS C O 1
ATOM 5535 N N . ILE C 1 123 ? 34.138 94.412 65.801 1.00 57.33 123 ILE C N 1
ATOM 5536 C CA . ILE C 1 123 ? 33.722 93.728 64.581 1.00 56.89 123 ILE C CA 1
ATOM 5537 C C . ILE C 1 123 ? 32.201 93.726 64.489 1.00 56.08 123 ILE C C 1
ATOM 5538 O O . ILE C 1 123 ? 31.625 94.287 63.559 1.00 55.42 123 ILE C O 1
ATOM 5543 N N . LEU C 1 124 ? 31.567 93.090 65.469 1.00 54.43 124 LEU C N 1
ATOM 5544 C CA . LEU C 1 124 ? 30.120 92.997 65.525 1.00 53.72 124 LEU C CA 1
ATOM 5545 C C . LEU C 1 124 ? 29.485 94.362 65.346 1.00 52.90 124 LEU C C 1
ATOM 5546 O O . LEU C 1 124 ? 28.472 94.511 64.656 1.00 52.11 124 LEU C O 1
ATOM 5551 N N . LYS C 1 125 ? 30.087 95.362 65.976 1.00 52.69 125 LYS C N 1
ATOM 5552 C CA . LYS C 1 125 ? 29.592 96.733 65.887 1.00 51.69 125 LYS C CA 1
ATOM 5553 C C . LYS C 1 125 ? 29.325 97.081 64.445 1.00 49.42 125 LYS C C 1
ATOM 5554 O O . LYS C 1 125 ? 28.197 97.382 64.057 1.00 49.01 125 LYS C O 1
ATOM 5560 N N . GLN C 1 126 ? 30.371 97.034 63.636 1.00 48.86 126 GLN C N 1
ATOM 5561 C CA . GLN C 1 126 ? 30.181 97.383 62.236 1.00 49.15 126 GLN C CA 1
ATOM 5562 C C . GLN C 1 126 ? 29.477 96.271 61.448 1.00 46.74 126 GLN C C 1
ATOM 5563 O O . GLN C 1 126 ? 28.734 96.544 60.520 1.00 45.66 126 GLN C O 1
ATOM 5569 N N . VAL C 1 127 ? 29.687 95.022 61.828 1.00 45.93 127 VAL C N 1
ATOM 5570 C CA . VAL C 1 127 ? 29.018 93.937 61.131 1.00 44.90 127 VAL C CA 1
ATOM 5571 C C . VAL C 1 127 ? 27.512 94.075 61.286 1.00 44.00 127 VAL C C 1
ATOM 5572 O O . VAL C 1 127 ? 26.750 93.697 60.402 1.00 43.50 127 VAL C O 1
ATOM 5576 N N . ASN C 1 128 ? 27.084 94.621 62.416 1.00 43.50 128 ASN C N 1
ATOM 5577 C CA . ASN C 1 128 ? 25.660 94.815 62.673 1.00 43.55 128 ASN C CA 1
ATOM 5578 C C . ASN C 1 128 ? 25.134 96.004 61.887 1.00 43.25 128 ASN C C 1
ATOM 5579 O O . ASN C 1 128 ? 24.041 95.966 61.325 1.00 42.77 128 ASN C O 1
ATOM 5584 N N . ASN C 1 129 ? 25.931 97.066 61.861 1.00 44.37 129 ASN C N 1
ATOM 5585 C CA . ASN C 1 129 ? 25.590 98.296 61.147 1.00 44.44 129 ASN C CA 1
ATOM 5586 C C . ASN C 1 129 ? 25.317 98.016 59.659 1.00 43.95 129 ASN C C 1
ATOM 5587 O O . ASN C 1 129 ? 24.306 98.444 59.119 1.00 43.44 129 ASN C O 1
ATOM 5592 N N . ASP C 1 130 ? 26.214 97.283 59.011 1.00 44.36 130 ASP C N 1
ATOM 5593 C CA . ASP C 1 130 ? 26.047 96.958 57.606 1.00 46.03 130 ASP C CA 1
ATOM 5594 C C . ASP C 1 130 ? 24.877 96.007 57.373 1.00 45.55 130 ASP C C 1
ATOM 5595 O O . ASP C 1 130 ? 24.192 96.070 56.353 1.00 45.05 130 ASP C O 1
ATOM 5600 N N . ALA C 1 131 ? 24.657 95.109 58.315 1.00 45.83 131 ALA C N 1
ATOM 5601 C CA . ALA C 1 131 ? 23.567 94.166 58.180 1.00 47.24 131 ALA C CA 1
ATOM 5602 C C . ALA C 1 131 ? 22.236 94.902 58.150 1.00 49.49 131 ALA C C 1
ATOM 5603 O O . ALA C 1 131 ? 21.449 94.745 57.208 1.00 50.26 131 ALA C O 1
ATOM 5605 N N . GLN C 1 132 ? 21.983 95.716 59.174 1.00 50.25 132 GLN C N 1
ATOM 5606 C CA . GLN C 1 132 ? 20.724 96.457 59.260 1.00 50.83 132 GLN C CA 1
ATOM 5607 C C . GLN C 1 132 ? 20.558 97.374 58.065 1.00 50.91 132 GLN C C 1
ATOM 5608 O O . GLN C 1 132 ? 19.470 97.482 57.496 1.00 50.48 132 GLN C O 1
ATOM 5614 N N . LYS C 1 133 ? 21.655 98.015 57.680 1.00 51.40 133 LYS C N 1
ATOM 5615 C CA . LYS C 1 133 ? 21.649 98.927 56.554 1.00 51.68 133 LYS C CA 1
ATOM 5616 C C . LYS C 1 133 ? 21.193 98.200 55.297 1.00 51.04 133 LYS C C 1
ATOM 5617 O O . LYS C 1 133 ? 20.781 98.821 54.317 1.00 50.50 133 LYS C O 1
ATOM 5623 N N . ALA C 1 134 ? 21.270 96.878 55.325 1.00 51.25 134 ALA C N 1
ATOM 5624 C CA . ALA C 1 134 ? 20.843 96.079 54.185 1.00 52.03 134 ALA C CA 1
ATOM 5625 C C . ALA C 1 134 ? 19.412 95.560 54.416 1.00 51.96 134 ALA C C 1
ATOM 5626 O O . ALA C 1 134 ? 18.939 94.663 53.710 1.00 50.91 134 ALA C O 1
ATOM 5628 N N . ASN C 1 135 ? 18.728 96.142 55.398 1.00 51.34 135 ASN C N 1
ATOM 5629 C CA . ASN C 1 135 ? 17.364 95.746 55.738 1.00 52.31 135 ASN C CA 1
ATOM 5630 C C . ASN C 1 135 ? 17.345 94.316 56.230 1.00 50.39 135 ASN C C 1
ATOM 5631 O O . ASN C 1 135 ? 16.526 93.509 55.788 1.00 49.69 135 ASN C O 1
ATOM 5636 N N . LEU C 1 136 ? 18.261 94.011 57.144 1.00 48.78 136 LEU C N 1
ATOM 5637 C CA . LEU C 1 136 ? 18.388 92.672 57.712 1.00 46.55 136 LEU C CA 1
ATOM 5638 C C . LEU C 1 136 ? 18.322 92.750 59.224 1.00 45.21 136 LEU C C 1
ATOM 5639 O O . LEU C 1 136 ? 19.026 93.548 59.836 1.00 45.04 136 LEU C O 1
ATOM 5644 N N . THR C 1 137 ? 17.481 91.925 59.830 1.00 42.98 137 THR C N 1
ATOM 5645 C CA . THR C 1 137 ? 17.372 91.929 61.278 1.00 42.18 137 THR C CA 1
ATOM 5646 C C . THR C 1 137 ? 18.600 91.242 61.876 1.00 41.50 137 THR C C 1
ATOM 5647 O O . THR C 1 137 ? 19.081 90.239 61.345 1.00 41.32 137 THR C O 1
ATOM 5651 N N . THR C 1 138 ? 19.114 91.785 62.972 1.00 38.57 138 THR C N 1
ATOM 5652 C CA . THR C 1 138 ? 20.288 91.209 63.598 1.00 36.77 138 THR C CA 1
ATOM 5653 C C . THR C 1 138 ? 20.008 90.626 64.966 1.00 36.74 138 THR C C 1
ATOM 5654 O O . THR C 1 138 ? 19.086 91.039 65.667 1.00 36.61 138 THR C O 1
ATOM 5658 N N . ARG C 1 139 ? 20.842 89.670 65.344 1.00 36.58 139 ARG C N 1
ATOM 5659 C CA . ARG C 1 139 ? 20.726 89.001 66.622 1.00 36.51 139 ARG C CA 1
ATOM 5660 C C . ARG C 1 139 ? 22.135 88.677 67.090 1.00 37.52 139 ARG C C 1
ATOM 5661 O O . ARG C 1 139 ? 22.982 88.310 66.281 1.00 38.94 139 ARG C O 1
ATOM 5669 N N . ALA C 1 140 ? 22.387 88.808 68.386 1.00 38.69 140 ALA C N 1
ATOM 5670 C CA . ALA C 1 140 ? 23.707 88.526 68.928 1.00 40.44 140 ALA C CA 1
ATOM 5671 C C . ALA C 1 140 ? 23.706 87.248 69.755 1.00 41.44 140 ALA C C 1
ATOM 5672 O O . ALA C 1 140 ? 22.739 86.930 70.440 1.00 41.92 140 ALA C O 1
ATOM 5674 N N . TYR C 1 141 ? 24.814 86.527 69.683 1.00 42.91 141 TYR C N 1
ATOM 5675 C CA . TYR C 1 141 ? 24.990 85.278 70.394 1.00 44.60 141 TYR C CA 1
ATOM 5676 C C . TYR C 1 141 ? 26.120 85.424 71.395 1.00 44.94 141 TYR C C 1
ATOM 5677 O O . TYR C 1 141 ? 27.279 85.198 71.054 1.00 44.85 141 TYR C O 1
ATOM 5686 N N . LEU C 1 142 ? 25.800 85.806 72.624 1.00 44.84 142 LEU C N 1
ATOM 5687 C CA . LEU C 1 142 ? 26.840 85.957 73.631 1.00 44.61 142 LEU C CA 1
ATOM 5688 C C . LEU C 1 142 ? 27.033 84.590 74.273 1.00 44.53 142 LEU C C 1
ATOM 5689 O O . LEU C 1 142 ? 26.099 84.051 74.861 1.00 45.64 142 LEU C O 1
ATOM 5694 N N . SER C 1 143 ? 28.228 84.021 74.171 1.00 43.63 143 SER C N 1
ATOM 5695 C CA . SER C 1 143 ? 28.444 82.704 74.753 1.00 43.99 143 SER C CA 1
ATOM 5696 C C . SER C 1 143 ? 29.216 82.760 76.047 1.00 43.98 143 SER C C 1
ATOM 5697 O O . SER C 1 143 ? 29.675 83.822 76.452 1.00 44.64 143 SER C O 1
ATOM 5700 N N . THR C 1 144 ? 29.328 81.600 76.684 1.00 44.79 144 THR C N 1
ATOM 5701 C CA . THR C 1 144 ? 30.028 81.419 77.946 1.00 45.57 144 THR C CA 1
ATOM 5702 C C . THR C 1 144 ? 29.571 82.383 79.045 1.00 45.99 144 THR C C 1
ATOM 5703 O O . THR C 1 144 ? 30.366 82.808 79.882 1.00 47.49 144 THR C O 1
ATOM 5707 N N . VAL C 1 145 ? 28.281 82.706 79.063 1.00 46.41 145 VAL C N 1
ATOM 5708 C CA . VAL C 1 145 ? 27.750 83.635 80.061 1.00 46.51 145 VAL C CA 1
ATOM 5709 C C . VAL C 1 145 ? 27.493 82.968 81.403 1.00 46.94 145 VAL C C 1
ATOM 5710 O O . VAL C 1 145 ? 27.369 83.644 82.416 1.00 48.38 145 VAL C O 1
ATOM 5714 N N . PHE C 1 146 ? 27.417 81.644 81.414 1.00 46.84 146 PHE C N 1
ATOM 5715 C CA . PHE C 1 146 ? 27.174 80.918 82.654 1.00 47.44 146 PHE C CA 1
ATOM 5716 C C . PHE C 1 146 ? 28.388 80.097 83.049 1.00 48.76 146 PHE C C 1
ATOM 5717 O O . PHE C 1 146 ? 28.252 79.016 83.622 1.00 49.99 146 PHE C O 1
ATOM 5725 N N . GLY C 1 147 ? 29.574 80.598 82.737 1.00 49.35 147 GLY C N 1
ATOM 5726 C CA . GLY C 1 147 ? 30.771 79.860 83.080 1.00 50.97 147 GLY C CA 1
ATOM 5727 C C . GLY C 1 147 ? 31.589 79.534 81.849 1.00 52.35 147 GLY C C 1
ATOM 5728 O O . GLY C 1 147 ? 31.037 79.275 80.782 1.00 53.91 147 GLY C O 1
ATOM 5729 N N . CYS C 1 148 ? 32.907 79.538 82.004 1.00 52.95 148 CYS C N 1
ATOM 5730 C CA . CYS C 1 148 ? 33.816 79.269 80.906 1.00 53.81 148 CYS C CA 1
ATOM 5731 C C . CYS C 1 148 ? 34.575 77.965 81.098 1.00 55.10 148 CYS C C 1
ATOM 5732 O O . CYS C 1 148 ? 34.892 77.569 82.213 1.00 55.06 148 CYS C O 1
ATOM 5735 N N . PRO C 1 149 ? 34.870 77.266 79.999 1.00 56.64 149 PRO C N 1
ATOM 5736 C CA . PRO C 1 149 ? 35.607 76.005 80.116 1.00 57.52 149 PRO C CA 1
ATOM 5737 C C . PRO C 1 149 ? 37.060 76.243 80.510 1.00 57.65 149 PRO C C 1
ATOM 5738 O O . PRO C 1 149 ? 37.741 75.340 80.990 1.00 57.26 149 PRO C O 1
ATOM 5742 N N . TYR C 1 150 ? 37.513 77.476 80.298 1.00 57.75 150 TYR C N 1
ATOM 5743 C CA . TYR C 1 150 ? 38.881 77.874 80.609 1.00 57.67 150 TYR C CA 1
ATOM 5744 C C . TYR C 1 150 ? 38.954 78.739 81.872 1.00 57.21 150 TYR C C 1
ATOM 5745 O O . TYR C 1 150 ? 39.659 78.399 82.822 1.00 57.54 150 TYR C O 1
ATOM 5754 N N . GLU C 1 151 ? 38.224 79.852 81.878 1.00 56.14 151 GLU C N 1
ATOM 5755 C CA . GLU C 1 151 ? 38.216 80.755 83.019 1.00 55.30 151 GLU C CA 1
ATOM 5756 C C . GLU C 1 151 ? 37.295 80.272 84.113 1.00 56.36 151 GLU C C 1
ATOM 5757 O O . GLU C 1 151 ? 37.214 80.881 85.174 1.00 57.06 151 GLU C O 1
ATOM 5763 N N . LYS C 1 152 ? 36.590 79.182 83.840 1.00 57.61 152 LYS C N 1
ATOM 5764 C CA . LYS C 1 152 ? 35.656 78.592 84.794 1.00 58.31 152 LYS C CA 1
ATOM 5765 C C . LYS C 1 152 ? 34.562 79.575 85.220 1.00 58.59 152 LYS C C 1
ATOM 5766 O O . LYS C 1 152 ? 33.459 79.568 84.682 1.00 58.63 152 LYS C O 1
ATOM 5772 N N . ASP C 1 153 ? 34.868 80.425 86.184 1.00 58.92 153 ASP C N 1
ATOM 5773 C CA . ASP C 1 153 ? 33.885 81.374 86.645 1.00 60.38 153 ASP C CA 1
ATOM 5774 C C . ASP C 1 153 ? 33.879 82.616 85.767 1.00 61.22 153 ASP C C 1
ATOM 5775 O O . ASP C 1 153 ? 34.926 83.027 85.263 1.00 61.72 153 ASP C O 1
ATOM 5780 N N . VAL C 1 154 ? 32.701 83.212 85.584 1.00 61.49 154 VAL C N 1
ATOM 5781 C CA . VAL C 1 154 ? 32.563 84.426 84.772 1.00 61.68 154 VAL C CA 1
ATOM 5782 C C . VAL C 1 154 ? 31.729 85.451 85.532 1.00 61.12 154 VAL C C 1
ATOM 5783 O O . VAL C 1 154 ? 30.554 85.212 85.821 1.00 61.60 154 VAL C O 1
ATOM 5787 N N . PRO C 1 155 ? 32.318 86.607 85.851 1.00 60.33 155 PRO C N 1
ATOM 5788 C CA . PRO C 1 155 ? 31.619 87.671 86.583 1.00 60.26 155 PRO C CA 1
ATOM 5789 C C . PRO C 1 155 ? 30.389 88.213 85.854 1.00 59.63 155 PRO C C 1
ATOM 5790 O O . PRO C 1 155 ? 30.363 88.308 84.632 1.00 59.82 155 PRO C O 1
ATOM 5794 N N . ILE C 1 156 ? 29.373 88.583 86.615 1.00 59.09 156 ILE C N 1
ATOM 5795 C CA . ILE C 1 156 ? 28.155 89.097 86.028 1.00 59.31 156 ILE C CA 1
ATOM 5796 C C . ILE C 1 156 ? 28.359 90.461 85.369 1.00 59.88 156 ILE C C 1
ATOM 5797 O O . ILE C 1 156 ? 27.712 90.785 84.372 1.00 59.55 156 ILE C O 1
ATOM 5802 N N . GLU C 1 157 ? 29.261 91.260 85.935 1.00 61.10 157 GLU C N 1
ATOM 5803 C CA . GLU C 1 157 ? 29.550 92.598 85.416 1.00 61.99 157 GLU C CA 1
ATOM 5804 C C . GLU C 1 157 ? 30.021 92.540 83.968 1.00 61.32 157 GLU C C 1
ATOM 5805 O O . GLU C 1 157 ? 29.780 93.463 83.188 1.00 61.64 157 GLU C O 1
ATOM 5811 N N . GLN C 1 158 ? 30.700 91.453 83.621 1.00 60.34 158 GLN C N 1
ATOM 5812 C CA . GLN C 1 158 ? 31.212 91.267 82.272 1.00 59.39 158 GLN C CA 1
ATOM 5813 C C . GLN C 1 158 ? 30.041 91.160 81.307 1.00 58.15 158 GLN C C 1
ATOM 5814 O O . GLN C 1 158 ? 29.979 91.867 80.299 1.00 56.63 158 GLN C O 1
ATOM 5820 N N . VAL C 1 159 ? 29.110 90.269 81.635 1.00 57.61 159 VAL C N 1
ATOM 5821 C CA . VAL C 1 159 ? 27.929 90.043 80.812 1.00 57.23 159 VAL C CA 1
ATOM 5822 C C . VAL C 1 159 ? 27.177 91.343 80.616 1.00 56.86 159 VAL C C 1
ATOM 5823 O O . VAL C 1 159 ? 26.845 91.721 79.495 1.00 56.69 159 VAL C O 1
ATOM 5827 N N . ILE C 1 160 ? 26.904 92.018 81.723 1.00 56.29 160 ILE C N 1
ATOM 5828 C CA . ILE C 1 160 ? 26.198 93.283 81.686 1.00 56.72 160 ILE C CA 1
ATOM 5829 C C . ILE C 1 160 ? 26.932 94.271 80.784 1.00 56.64 160 ILE C C 1
ATOM 5830 O O . ILE C 1 160 ? 26.335 94.894 79.903 1.00 56.33 160 ILE C O 1
ATOM 5835 N N . ARG C 1 161 ? 28.232 94.415 81.030 1.00 56.27 161 ARG C N 1
ATOM 5836 C CA . ARG C 1 161 ? 29.076 95.317 80.259 1.00 56.52 161 ARG C CA 1
ATOM 5837 C C . ARG C 1 161 ? 28.857 95.056 78.770 1.00 56.14 161 ARG C C 1
ATOM 5838 O O . ARG C 1 161 ? 28.314 95.906 78.053 1.00 57.21 161 ARG C O 1
ATOM 5846 N N . LEU C 1 162 ? 29.265 93.871 78.315 1.00 53.74 162 LEU C N 1
ATOM 5847 C CA . LEU C 1 162 ? 29.113 93.481 76.914 1.00 50.82 162 LEU C CA 1
ATOM 5848 C C . LEU C 1 162 ? 27.667 93.635 76.439 1.00 49.14 162 LEU C C 1
ATOM 5849 O O . LEU C 1 162 ? 27.400 94.252 75.416 1.00 47.99 162 LEU C O 1
ATOM 5854 N N . SER C 1 163 ? 26.739 93.070 77.194 1.00 48.38 163 SER C N 1
ATOM 5855 C CA . SER C 1 163 ? 25.336 93.162 76.853 1.00 48.57 163 SER C CA 1
ATOM 5856 C C . SER C 1 163 ? 24.918 94.612 76.571 1.00 48.96 163 SER C C 1
ATOM 5857 O O . SER C 1 163 ? 24.143 94.876 75.641 1.00 48.89 163 SER C O 1
ATOM 5860 N N . GLU C 1 164 ? 25.421 95.556 77.365 1.00 49.23 164 GLU C N 1
ATOM 5861 C CA . GLU C 1 164 ? 25.068 96.961 77.159 1.00 48.92 164 GLU C CA 1
ATOM 5862 C C . GLU C 1 164 ? 25.621 97.427 75.822 1.00 47.91 164 GLU C C 1
ATOM 5863 O O . GLU C 1 164 ? 24.945 98.115 75.066 1.00 47.41 164 GLU C O 1
ATOM 5869 N N . ALA C 1 165 ? 26.851 97.033 75.526 1.00 46.73 165 ALA C N 1
ATOM 5870 C CA . ALA C 1 165 ? 27.442 97.412 74.264 1.00 46.30 165 ALA C CA 1
ATOM 5871 C C . ALA C 1 165 ? 26.611 96.799 73.143 1.00 46.47 165 ALA C C 1
ATOM 5872 O O . ALA C 1 165 ? 26.118 97.504 72.258 1.00 47.80 165 ALA C O 1
ATOM 5874 N N . LEU C 1 166 ? 26.439 95.484 73.184 1.00 45.33 166 LEU C N 1
ATOM 5875 C CA . LEU C 1 166 ? 25.680 94.820 72.137 1.00 44.53 166 LEU C CA 1
ATOM 5876 C C . LEU C 1 166 ? 24.376 95.536 71.850 1.00 44.41 166 LEU C C 1
ATOM 5877 O O . LEU C 1 166 ? 24.072 95.863 70.707 1.00 42.59 166 LEU C O 1
ATOM 5882 N N . PHE C 1 167 ? 23.605 95.800 72.890 1.00 46.24 167 PHE C N 1
ATOM 5883 C CA . PHE C 1 167 ? 22.338 96.469 72.677 1.00 47.58 167 PHE C CA 1
ATOM 5884 C C . PHE C 1 167 ? 22.508 97.877 72.139 1.00 48.40 167 PHE C C 1
ATOM 5885 O O . PHE C 1 167 ? 21.688 98.356 71.353 1.00 48.46 167 PHE C O 1
ATOM 5893 N N . GLU C 1 168 ? 23.589 98.526 72.553 1.00 50.13 168 GLU C N 1
ATOM 5894 C CA . GLU C 1 168 ? 23.892 99.886 72.127 1.00 52.11 168 GLU C CA 1
ATOM 5895 C C . GLU C 1 168 ? 24.136 99.943 70.625 1.00 51.27 168 GLU C C 1
ATOM 5896 O O . GLU C 1 168 ? 23.873 100.966 69.992 1.00 51.86 168 GLU C O 1
ATOM 5902 N N . PHE C 1 169 ? 24.644 98.849 70.060 1.00 50.45 169 PHE C N 1
ATOM 5903 C CA . PHE C 1 169 ? 24.922 98.780 68.621 1.00 49.54 169 PHE C CA 1
ATOM 5904 C C . PHE C 1 169 ? 23.635 98.798 67.794 1.00 48.74 169 PHE C C 1
ATOM 5905 O O . PHE C 1 169 ? 23.622 99.289 66.668 1.00 48.75 169 PHE C O 1
ATOM 5913 N N . GLY C 1 170 ? 22.555 98.266 68.353 1.00 48.94 170 GLY C N 1
ATOM 5914 C CA . GLY C 1 170 ? 21.300 98.251 67.627 1.00 50.00 170 GLY C CA 1
ATOM 5915 C C . GLY C 1 170 ? 20.743 96.858 67.383 1.00 50.29 170 GLY C C 1
ATOM 5916 O O . GLY C 1 170 ? 19.763 96.698 66.650 1.00 50.20 170 GLY C O 1
ATOM 5917 N N . ILE C 1 171 ? 21.361 95.845 67.985 1.00 49.77 171 ILE C N 1
ATOM 5918 C CA . ILE C 1 171 ? 20.890 94.473 67.825 1.00 48.77 171 ILE C CA 1
ATOM 5919 C C . ILE C 1 171 ? 19.437 94.380 68.278 1.00 47.58 171 ILE C C 1
ATOM 5920 O O . ILE C 1 171 ? 18.941 95.241 69.003 1.00 49.27 171 ILE C O 1
ATOM 5925 N N . SER C 1 172 ? 18.750 93.331 67.860 1.00 45.74 172 SER C N 1
ATOM 5926 C CA . SER C 1 172 ? 17.353 93.191 68.235 1.00 44.10 172 SER C CA 1
ATOM 5927 C C . SER C 1 172 ? 17.125 92.173 69.349 1.00 42.11 172 SER C C 1
ATOM 5928 O O . SER C 1 172 ? 16.136 92.251 70.083 1.00 41.17 172 SER C O 1
ATOM 5931 N N . GLU C 1 173 ? 18.044 91.220 69.474 1.00 40.05 173 GLU C N 1
ATOM 5932 C CA . GLU C 1 173 ? 17.924 90.181 70.488 1.00 38.44 173 GLU C CA 1
ATOM 5933 C C . GLU C 1 173 ? 19.279 89.669 70.938 1.00 35.50 173 GLU C C 1
ATOM 5934 O O . GLU C 1 173 ? 20.138 89.382 70.119 1.00 33.92 173 GLU C O 1
ATOM 5940 N N . LEU C 1 174 ? 19.473 89.548 72.241 1.00 33.82 174 LEU C N 1
ATOM 5941 C CA . LEU C 1 174 ? 20.746 89.059 72.738 1.00 32.58 174 LEU C CA 1
ATOM 5942 C C . LEU C 1 174 ? 20.531 87.653 73.289 1.00 31.28 174 LEU C C 1
ATOM 5943 O O . LEU C 1 174 ? 19.885 87.471 74.316 1.00 30.46 174 LEU C O 1
ATOM 5948 N N . SER C 1 175 ? 21.058 86.655 72.598 1.00 29.99 175 SER C N 1
ATOM 5949 C CA . SER C 1 175 ? 20.897 85.290 73.059 1.00 29.42 175 SER C CA 1
ATOM 5950 C C . SER C 1 175 ? 22.051 84.836 73.950 1.00 30.02 175 SER C C 1
ATOM 5951 O O . SER C 1 175 ? 23.172 84.621 73.479 1.00 32.15 175 SER C O 1
ATOM 5954 N N . LEU C 1 176 ? 21.763 84.686 75.238 1.00 29.85 176 LEU C N 1
ATOM 5955 C CA . LEU C 1 176 ? 22.746 84.266 76.235 1.00 30.45 176 LEU C CA 1
ATOM 5956 C C . LEU C 1 176 ? 22.826 82.767 76.230 1.00 30.96 176 LEU C C 1
ATOM 5957 O O . LEU C 1 176 ? 21.798 82.105 76.301 1.00 32.13 176 LEU C O 1
ATOM 5962 N N . GLY C 1 177 ? 24.033 82.221 76.204 1.00 32.05 177 GLY C N 1
ATOM 5963 C CA . GLY C 1 177 ? 24.142 80.779 76.170 1.00 33.65 177 GLY C CA 1
ATOM 5964 C C . GLY C 1 177 ? 24.994 80.117 77.227 1.00 34.96 177 GLY C C 1
ATOM 5965 O O . GLY C 1 177 ? 25.904 80.717 77.796 1.00 35.61 177 GLY C O 1
ATOM 5966 N N . ASP C 1 178 ? 24.674 78.852 77.479 1.00 36.19 178 ASP C N 1
ATOM 5967 C CA . ASP C 1 178 ? 25.380 78.023 78.442 1.00 37.74 178 ASP C CA 1
ATOM 5968 C C . ASP C 1 178 ? 26.284 77.084 77.648 1.00 38.99 178 ASP C C 1
ATOM 5969 O O . ASP C 1 178 ? 25.940 75.928 77.380 1.00 38.69 178 ASP C O 1
ATOM 5974 N N . THR C 1 179 ? 27.445 77.586 77.268 1.00 40.10 179 THR C N 1
ATOM 5975 C CA . THR C 1 179 ? 28.359 76.790 76.485 1.00 41.44 179 THR C CA 1
ATOM 5976 C C . THR C 1 179 ? 28.734 75.473 77.145 1.00 42.80 179 THR C C 1
ATOM 5977 O O . THR C 1 179 ? 28.320 74.414 76.680 1.00 44.32 179 THR C O 1
ATOM 5981 N N . ILE C 1 180 ? 29.498 75.527 78.231 1.00 44.23 180 ILE C N 1
ATOM 5982 C CA . ILE C 1 180 ? 29.920 74.299 78.910 1.00 44.93 180 ILE C CA 1
ATOM 5983 C C . ILE C 1 180 ? 28.714 73.459 79.365 1.00 43.97 180 ILE C C 1
ATOM 5984 O O . ILE C 1 180 ? 28.795 72.233 79.462 1.00 44.35 180 ILE C O 1
ATOM 5989 N N . GLY C 1 181 ? 27.594 74.127 79.617 1.00 42.76 181 GLY C N 1
ATOM 5990 C CA . GLY C 1 181 ? 26.400 73.427 80.042 1.00 40.36 181 GLY C CA 1
ATOM 5991 C C . GLY C 1 181 ? 26.372 73.234 81.537 1.00 40.44 181 GLY C C 1
ATOM 5992 O O . GLY C 1 181 ? 25.774 72.282 82.014 1.00 40.44 181 GLY C O 1
ATOM 5993 N N . ALA C 1 182 ? 27.006 74.135 82.283 1.00 41.27 182 ALA C N 1
ATOM 5994 C CA . ALA C 1 182 ? 27.042 74.021 83.738 1.00 42.06 182 ALA C CA 1
ATOM 5995 C C . ALA C 1 182 ? 26.267 75.128 84.457 1.00 41.45 182 ALA C C 1
ATOM 5996 O O . ALA C 1 182 ? 26.814 75.826 85.312 1.00 41.63 182 ALA C O 1
ATOM 5998 N N . ALA C 1 183 ? 24.992 75.280 84.107 1.00 40.70 183 ALA C N 1
ATOM 5999 C CA . ALA C 1 183 ? 24.138 76.294 84.723 1.00 39.42 183 ALA C CA 1
ATOM 6000 C C . ALA C 1 183 ? 23.058 75.580 85.505 1.00 39.93 183 ALA C C 1
ATOM 6001 O O . ALA C 1 183 ? 22.614 74.509 85.109 1.00 41.85 183 ALA C O 1
ATOM 6003 N N . ASN C 1 184 ? 22.651 76.162 86.624 1.00 39.73 184 ASN C N 1
ATOM 6004 C CA . ASN C 1 184 ? 21.605 75.578 87.442 1.00 38.47 184 ASN C CA 1
ATOM 6005 C C . ASN C 1 184 ? 20.517 76.619 87.621 1.00 38.32 184 ASN C C 1
ATOM 6006 O O . ASN C 1 184 ? 20.768 77.814 87.488 1.00 37.49 184 ASN C O 1
ATOM 6011 N N . PRO C 1 185 ? 19.291 76.176 87.939 1.00 38.17 185 PRO C N 1
ATOM 6012 C CA . PRO C 1 185 ? 18.145 77.065 88.139 1.00 38.61 185 PRO C CA 1
ATOM 6013 C C . PRO C 1 185 ? 18.449 78.212 89.087 1.00 39.83 185 PRO C C 1
ATOM 6014 O O . PRO C 1 185 ? 17.852 79.286 89.000 1.00 39.44 185 PRO C O 1
ATOM 6018 N N . ALA C 1 186 ? 19.378 77.983 90.003 1.00 40.84 186 ALA C N 1
ATOM 6019 C CA . ALA C 1 186 ? 19.735 79.029 90.943 1.00 42.16 186 ALA C CA 1
ATOM 6020 C C . ALA C 1 186 ? 20.583 80.101 90.256 1.00 42.21 186 ALA C C 1
ATOM 6021 O O . ALA C 1 186 ? 20.375 81.296 90.454 1.00 42.91 186 ALA C O 1
ATOM 6023 N N . GLN C 1 187 ? 21.531 79.663 89.441 1.00 42.57 187 GLN C N 1
ATOM 6024 C CA . GLN C 1 187 ? 22.413 80.579 88.726 1.00 43.34 187 GLN C CA 1
ATOM 6025 C C . GLN C 1 187 ? 21.648 81.385 87.688 1.00 43.25 187 GLN C C 1
ATOM 6026 O O . GLN C 1 187 ? 21.842 82.587 87.565 1.00 43.23 187 GLN C O 1
ATOM 6032 N N . VAL C 1 188 ? 20.781 80.716 86.934 1.00 44.35 188 VAL C N 1
ATOM 6033 C CA . VAL C 1 188 ? 20.007 81.400 85.904 1.00 46.16 188 VAL C CA 1
ATOM 6034 C C . VAL C 1 188 ? 19.057 82.417 86.525 1.00 47.40 188 VAL C C 1
ATOM 6035 O O . VAL C 1 188 ? 18.598 83.346 85.856 1.00 48.61 188 VAL C O 1
ATOM 6039 N N . GLU C 1 189 ? 18.753 82.246 87.804 1.00 47.40 189 GLU C N 1
ATOM 6040 C CA . GLU C 1 189 ? 17.850 83.173 88.456 1.00 46.79 189 GLU C CA 1
ATOM 6041 C C . GLU C 1 189 ? 18.589 84.431 88.868 1.00 45.86 189 GLU C C 1
ATOM 6042 O O . GLU C 1 189 ? 18.127 85.538 88.613 1.00 46.02 189 GLU C O 1
ATOM 6048 N N . THR C 1 190 ? 19.743 84.272 89.501 1.00 45.53 190 THR C N 1
ATOM 6049 C CA . THR C 1 190 ? 20.509 85.443 89.909 1.00 45.48 190 THR C CA 1
ATOM 6050 C C . THR C 1 190 ? 21.009 86.172 88.668 1.00 44.81 190 THR C C 1
ATOM 6051 O O . THR C 1 190 ? 20.996 87.395 88.621 1.00 46.20 190 THR C O 1
ATOM 6055 N N . VAL C 1 191 ? 21.446 85.422 87.661 1.00 43.37 191 VAL C N 1
ATOM 6056 C CA . VAL C 1 191 ? 21.927 86.054 86.446 1.00 42.15 191 VAL C CA 1
ATOM 6057 C C . VAL C 1 191 ? 20.816 86.836 85.758 1.00 43.44 191 VAL C C 1
ATOM 6058 O O . VAL C 1 191 ? 20.970 88.027 85.508 1.00 44.43 191 VAL C O 1
ATOM 6062 N N . LEU C 1 192 ? 19.701 86.180 85.451 1.00 43.69 192 LEU C N 1
ATOM 6063 C CA . LEU C 1 192 ? 18.594 86.869 84.799 1.00 44.24 192 LEU C CA 1
ATOM 6064 C C . LEU C 1 192 ? 18.054 87.999 85.655 1.00 45.67 192 LEU C C 1
ATOM 6065 O O . LEU C 1 192 ? 17.460 88.952 85.146 1.00 46.66 192 LEU C O 1
ATOM 6070 N N . GLU C 1 193 ? 18.260 87.895 86.959 1.00 47.06 193 GLU C N 1
ATOM 6071 C CA . GLU C 1 193 ? 17.798 88.923 87.886 1.00 48.03 193 GLU C CA 1
ATOM 6072 C C . GLU C 1 193 ? 18.574 90.216 87.625 1.00 47.03 193 GLU C C 1
ATOM 6073 O O . GLU C 1 193 ? 17.995 91.297 87.548 1.00 47.26 193 GLU C O 1
ATOM 6079 N N . ALA C 1 194 ? 19.891 90.083 87.487 1.00 45.54 194 ALA C N 1
ATOM 6080 C CA . ALA C 1 194 ? 20.774 91.214 87.245 1.00 45.11 194 ALA C CA 1
ATOM 6081 C C . ALA C 1 194 ? 20.636 91.773 85.831 1.00 44.23 194 ALA C C 1
ATOM 6082 O O . ALA C 1 194 ? 20.772 92.976 85.608 1.00 44.01 194 ALA C O 1
ATOM 6084 N N . LEU C 1 195 ? 20.378 90.893 84.875 1.00 43.72 195 LEU C N 1
ATOM 6085 C CA . LEU C 1 195 ? 20.218 91.314 83.496 1.00 43.44 195 LEU C CA 1
ATOM 6086 C C . LEU C 1 195 ? 18.847 91.918 83.254 1.00 43.73 195 LEU C C 1
ATOM 6087 O O . LEU C 1 195 ? 18.745 93.044 82.791 1.00 45.37 195 LEU C O 1
ATOM 6092 N N . LEU C 1 196 ? 17.788 91.183 83.571 1.00 43.69 196 LEU C N 1
ATOM 6093 C CA . LEU C 1 196 ? 16.441 91.694 83.346 1.00 44.42 196 LEU C CA 1
ATOM 6094 C C . LEU C 1 196 ? 16.181 93.054 83.986 1.00 44.95 196 LEU C C 1
ATOM 6095 O O . LEU C 1 196 ? 15.215 93.739 83.643 1.00 45.36 196 LEU C O 1
ATOM 6100 N N . ALA C 1 197 ? 17.044 93.445 84.912 1.00 45.19 197 ALA C N 1
ATOM 6101 C CA . ALA C 1 197 ? 16.888 94.721 85.580 1.00 46.73 197 ALA C CA 1
ATOM 6102 C C . ALA C 1 197 ? 17.605 95.832 84.829 1.00 47.71 197 ALA C C 1
ATOM 6103 O O . ALA C 1 197 ? 17.945 96.862 85.410 1.00 49.18 197 ALA C O 1
ATOM 6105 N N . ARG C 1 198 ? 17.828 95.641 83.534 1.00 48.23 198 ARG C N 1
ATOM 6106 C CA . ARG C 1 198 ? 18.536 96.652 82.751 1.00 48.18 198 ARG C CA 1
ATOM 6107 C C . ARG C 1 198 ? 18.164 96.595 81.274 1.00 46.63 198 ARG C C 1
ATOM 6108 O O . ARG C 1 198 ? 18.228 97.602 80.573 1.00 47.94 198 ARG C O 1
ATOM 6116 N N . PHE C 1 199 ? 17.770 95.416 80.806 1.00 43.35 199 PHE C N 1
ATOM 6117 C CA . PHE C 1 199 ? 17.403 95.235 79.417 1.00 39.93 199 PHE C CA 1
ATOM 6118 C C . PHE C 1 199 ? 16.031 94.618 79.378 1.00 38.82 199 PHE C C 1
ATOM 6119 O O . PHE C 1 199 ? 15.658 93.881 80.268 1.00 38.35 199 PHE C O 1
ATOM 6127 N N . PRO C 1 200 ? 15.255 94.915 78.340 1.00 39.15 200 PRO C N 1
ATOM 6128 C CA . PRO C 1 200 ? 13.904 94.366 78.213 1.00 39.60 200 PRO C CA 1
ATOM 6129 C C . PRO C 1 200 ? 13.910 92.858 78.027 1.00 39.74 200 PRO C C 1
ATOM 6130 O O . PRO C 1 200 ? 14.615 92.343 77.167 1.00 39.34 200 PRO C O 1
ATOM 6134 N N . ALA C 1 201 ? 13.132 92.152 78.845 1.00 39.75 201 ALA C N 1
ATOM 6135 C CA . ALA C 1 201 ? 13.061 90.698 78.767 1.00 38.93 201 ALA C CA 1
ATOM 6136 C C . ALA C 1 201 ? 12.690 90.203 77.374 1.00 38.81 201 ALA C C 1
ATOM 6137 O O . ALA C 1 201 ? 13.104 89.122 76.968 1.00 37.23 201 ALA C O 1
ATOM 6139 N N . ASN C 1 202 ? 11.910 90.992 76.644 1.00 38.79 202 ASN C N 1
ATOM 6140 C CA . ASN C 1 202 ? 11.509 90.597 75.305 1.00 39.73 202 ASN C CA 1
ATOM 6141 C C . ASN C 1 202 ? 12.678 90.490 74.334 1.00 39.54 202 ASN C C 1
ATOM 6142 O O . ASN C 1 202 ? 12.598 89.786 73.327 1.00 39.84 202 ASN C O 1
ATOM 6147 N N . GLN C 1 203 ? 13.763 91.190 74.632 1.00 39.02 203 GLN C N 1
ATOM 6148 C CA . GLN C 1 203 ? 14.917 91.164 73.755 1.00 38.19 203 GLN C CA 1
ATOM 6149 C C . GLN C 1 203 ? 16.027 90.262 74.249 1.00 38.24 203 GLN C C 1
ATOM 6150 O O . GLN C 1 203 ? 17.187 90.434 73.884 1.00 40.18 203 GLN C O 1
ATOM 6156 N N . ILE C 1 204 ? 15.672 89.285 75.073 1.00 38.26 204 ILE C N 1
ATOM 6157 C CA . ILE C 1 204 ? 16.660 88.350 75.599 1.00 37.18 204 ILE C CA 1
ATOM 6158 C C . ILE C 1 204 ? 16.247 86.894 75.394 1.00 35.86 204 ILE C C 1
ATOM 6159 O O . ILE C 1 204 ? 15.163 86.484 75.790 1.00 35.07 204 ILE C O 1
ATOM 6164 N N . ALA C 1 205 ? 17.125 86.119 74.766 1.00 35.16 205 ALA C N 1
ATOM 6165 C CA . ALA C 1 205 ? 16.853 84.715 74.514 1.00 33.28 205 ALA C CA 1
ATOM 6166 C C . ALA C 1 205 ? 17.844 83.864 75.274 1.00 34.57 205 ALA C C 1
ATOM 6167 O O . ALA C 1 205 ? 18.892 84.343 75.700 1.00 34.56 205 ALA C O 1
ATOM 6169 N N . LEU C 1 206 ? 17.509 82.592 75.441 1.00 35.89 206 LEU C N 1
ATOM 6170 C CA . LEU C 1 206 ? 18.377 81.673 76.149 1.00 35.65 206 LEU C CA 1
ATOM 6171 C C . LEU C 1 206 ? 18.708 80.421 75.350 1.00 37.79 206 LEU C C 1
ATOM 6172 O O . LEU C 1 206 ? 17.836 79.776 74.777 1.00 38.21 206 LEU C O 1
ATOM 6177 N N . HIS C 1 207 ? 19.987 80.085 75.329 1.00 40.47 207 HIS C N 1
ATOM 6178 C CA . HIS C 1 207 ? 20.466 78.928 74.606 1.00 43.47 207 HIS C CA 1
ATOM 6179 C C . HIS C 1 207 ? 21.108 78.011 75.631 1.00 44.60 207 HIS C C 1
ATOM 6180 O O . HIS C 1 207 ? 22.277 78.184 75.957 1.00 46.93 207 HIS C O 1
ATOM 6187 N N . PHE C 1 208 ? 20.352 77.055 76.155 1.00 44.69 208 PHE C N 1
ATOM 6188 C CA . PHE C 1 208 ? 20.897 76.138 77.140 1.00 45.05 208 PHE C CA 1
ATOM 6189 C C . PHE C 1 208 ? 21.420 74.847 76.518 1.00 46.67 208 PHE C C 1
ATOM 6190 O O . PHE C 1 208 ? 20.917 74.380 75.494 1.00 47.03 208 PHE C O 1
ATOM 6198 N N . HIS C 1 209 ? 22.433 74.269 77.152 1.00 47.97 209 HIS C N 1
ATOM 6199 C CA . HIS C 1 209 ? 23.017 73.003 76.705 1.00 48.90 209 HIS C CA 1
ATOM 6200 C C . HIS C 1 209 ? 22.770 72.005 77.826 1.00 48.66 209 HIS C C 1
ATOM 6201 O O . HIS C 1 209 ? 23.262 72.211 78.925 1.00 50.01 209 HIS C O 1
ATOM 6208 N N . ASP C 1 210 ? 22.017 70.934 77.599 1.00 48.57 210 ASP C N 1
ATOM 6209 C CA . ASP C 1 210 ? 21.822 70.024 78.724 1.00 48.96 210 ASP C CA 1
ATOM 6210 C C . ASP C 1 210 ? 22.859 68.932 78.780 1.00 47.79 210 ASP C C 1
ATOM 6211 O O . ASP C 1 210 ? 22.541 67.753 78.880 1.00 46.99 210 ASP C O 1
ATOM 6216 N N . THR C 1 211 ? 24.114 69.350 78.719 1.00 47.75 211 THR C N 1
ATOM 6217 C CA . THR C 1 211 ? 25.215 68.418 78.810 1.00 47.81 211 THR C CA 1
ATOM 6218 C C . THR C 1 211 ? 25.079 67.760 80.186 1.00 46.75 211 THR C C 1
ATOM 6219 O O . THR C 1 211 ? 25.494 66.622 80.386 1.00 46.70 211 THR C O 1
ATOM 6223 N N . ARG C 1 212 ? 24.501 68.488 81.137 1.00 44.78 212 ARG C N 1
ATOM 6224 C CA . ARG C 1 212 ? 24.309 67.948 82.479 1.00 43.65 212 ARG C CA 1
ATOM 6225 C C . ARG C 1 212 ? 22.836 67.658 82.718 1.00 41.55 212 ARG C C 1
ATOM 6226 O O . ARG C 1 212 ? 22.408 67.409 83.846 1.00 39.72 212 ARG C O 1
ATOM 6234 N N . GLY C 1 213 ? 22.066 67.689 81.634 1.00 39.36 213 GLY C N 1
ATOM 6235 C CA . GLY C 1 213 ? 20.645 67.420 81.711 1.00 34.61 213 GLY C CA 1
ATOM 6236 C C . GLY C 1 213 ? 19.881 68.381 82.605 1.00 31.60 213 GLY C C 1
ATOM 6237 O O . GLY C 1 213 ? 18.932 67.971 83.268 1.00 30.25 213 GLY C O 1
ATOM 6238 N N . THR C 1 214 ? 20.267 69.652 82.627 1.00 29.53 214 THR C N 1
ATOM 6239 C CA . THR C 1 214 ? 19.566 70.612 83.458 1.00 29.09 214 THR C CA 1
ATOM 6240 C C . THR C 1 214 ? 18.921 71.701 82.626 1.00 29.35 214 THR C C 1
ATOM 6241 O O . THR C 1 214 ? 18.350 72.645 83.172 1.00 29.61 214 THR C O 1
ATOM 6245 N N . ALA C 1 215 ? 18.980 71.550 81.308 1.00 29.82 215 ALA C N 1
ATOM 6246 C CA . ALA C 1 215 ? 18.408 72.540 80.398 1.00 30.49 215 ALA C CA 1
ATOM 6247 C C . ALA C 1 215 ? 16.977 72.904 80.690 1.00 30.59 215 ALA C C 1
ATOM 6248 O O . ALA C 1 215 ? 16.676 74.053 80.991 1.00 31.05 215 ALA C O 1
ATOM 6250 N N . LEU C 1 216 ? 16.092 71.924 80.572 1.00 31.82 216 LEU C N 1
ATOM 6251 C CA . LEU C 1 216 ? 14.680 72.179 80.800 1.00 33.08 216 LEU C CA 1
ATOM 6252 C C . LEU C 1 216 ? 14.439 72.764 82.180 1.00 33.35 216 LEU C C 1
ATOM 6253 O O . LEU C 1 216 ? 13.575 73.630 82.349 1.00 33.28 216 LEU C O 1
ATOM 6258 N N . ALA C 1 217 ? 15.223 72.315 83.156 1.00 33.68 217 ALA C N 1
ATOM 6259 C CA . ALA C 1 217 ? 15.092 72.808 84.521 1.00 32.77 217 ALA C CA 1
ATOM 6260 C C . ALA C 1 217 ? 15.421 74.286 84.520 1.00 32.43 217 ALA C C 1
ATOM 6261 O O . ALA C 1 217 ? 14.692 75.086 85.093 1.00 29.31 217 ALA C O 1
ATOM 6263 N N . ASN C 1 218 ? 16.527 74.640 83.872 1.00 34.29 218 ASN C N 1
ATOM 6264 C CA . ASN C 1 218 ? 16.915 76.030 83.805 1.00 37.22 218 ASN C CA 1
ATOM 6265 C C . ASN C 1 218 ? 15.847 76.787 83.038 1.00 39.86 218 ASN C C 1
ATOM 6266 O O . ASN C 1 218 ? 15.558 77.948 83.326 1.00 41.42 218 ASN C O 1
ATOM 6279 N N . VAL C 1 220 ? 12.632 76.381 83.047 1.00 43.29 220 VAL C N 1
ATOM 6280 C CA . VAL C 1 220 ? 11.495 76.689 83.903 1.00 43.85 220 VAL C CA 1
ATOM 6281 C C . VAL C 1 220 ? 11.789 77.952 84.708 1.00 43.99 220 VAL C C 1
ATOM 6282 O O . VAL C 1 220 ? 10.957 78.860 84.784 1.00 43.91 220 VAL C O 1
ATOM 6286 N N . THR C 1 221 ? 12.977 78.006 85.306 1.00 43.69 221 THR C N 1
ATOM 6287 C CA . THR C 1 221 ? 13.383 79.162 86.095 1.00 41.86 221 THR C CA 1
ATOM 6288 C C . THR C 1 221 ? 13.287 80.397 85.220 1.00 42.45 221 THR C C 1
ATOM 6289 O O . THR C 1 221 ? 12.751 81.424 85.639 1.00 43.98 221 THR C O 1
ATOM 6293 N N . ALA C 1 222 ? 13.798 80.295 83.996 1.00 42.29 222 ALA C N 1
ATOM 6294 C CA . ALA C 1 222 ? 13.744 81.413 83.058 1.00 42.06 222 ALA C CA 1
ATOM 6295 C C . ALA C 1 222 ? 12.287 81.768 82.731 1.00 42.59 222 ALA C C 1
ATOM 6296 O O . ALA C 1 222 ? 11.911 82.939 82.756 1.00 43.01 222 ALA C O 1
ATOM 6298 N N . LEU C 1 223 ? 11.468 80.766 82.421 1.00 41.83 223 LEU C N 1
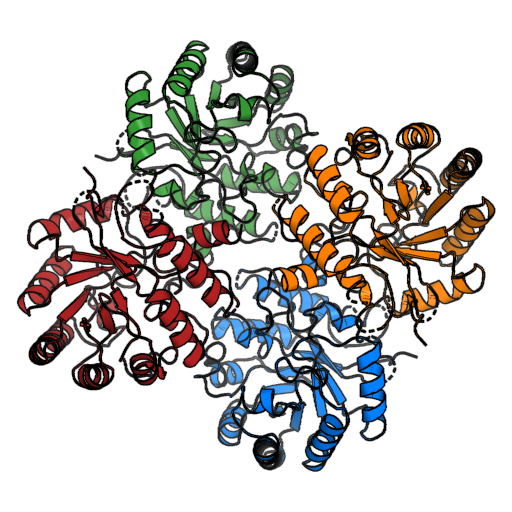ATOM 6299 C CA . LEU C 1 223 ? 10.068 81.032 82.114 1.00 42.78 223 LEU C CA 1
ATOM 6300 C C . LEU C 1 223 ? 9.417 81.832 83.230 1.00 44.34 223 LEU C C 1
ATOM 6301 O O . LEU C 1 223 ? 8.490 82.616 82.998 1.00 44.15 223 LEU C O 1
ATOM 6306 N N . GLN C 1 224 ? 9.905 81.619 84.445 1.00 45.34 224 GLN C N 1
ATOM 6307 C CA . GLN C 1 224 ? 9.385 82.304 85.609 1.00 46.11 224 GLN C CA 1
ATOM 6308 C C . GLN C 1 224 ? 9.904 83.729 85.704 1.00 48.12 224 GLN C C 1
ATOM 6309 O O . GLN C 1 224 ? 9.229 84.600 86.248 1.00 48.49 224 GLN C O 1
ATOM 6323 N N . GLY C 1 226 ? 10.566 85.639 83.087 1.00 45.77 226 GLY C N 1
ATOM 6324 C CA . GLY C 1 226 ? 9.993 86.438 82.014 1.00 42.82 226 GLY C CA 1
ATOM 6325 C C . GLY C 1 226 ? 10.490 86.150 80.600 1.00 40.22 226 GLY C C 1
ATOM 6326 O O . GLY C 1 226 ? 9.819 86.508 79.627 1.00 39.82 226 GLY C O 1
ATOM 6327 N N . ILE C 1 227 ? 11.658 85.524 80.471 1.00 37.76 227 ILE C N 1
ATOM 6328 C CA . ILE C 1 227 ? 12.190 85.200 79.151 1.00 35.87 227 ILE C CA 1
ATOM 6329 C C . ILE C 1 227 ? 11.150 84.388 78.405 1.00 34.00 227 ILE C C 1
ATOM 6330 O O . ILE C 1 227 ? 10.490 83.542 79.001 1.00 33.99 227 ILE C O 1
ATOM 6335 N N . THR C 1 228 ? 10.995 84.645 77.111 1.00 32.38 228 THR C N 1
ATOM 6336 C CA . THR C 1 228 ? 10.001 83.923 76.317 1.00 32.48 228 THR C CA 1
ATOM 6337 C C . THR C 1 228 ? 10.591 83.434 74.982 1.00 32.82 228 THR C C 1
ATOM 6338 O O . THR C 1 228 ? 9.869 83.010 74.068 1.00 31.87 228 THR C O 1
ATOM 6342 N N . VAL C 1 229 ? 11.912 83.498 74.884 1.00 31.96 229 VAL C N 1
ATOM 6343 C CA . VAL C 1 229 ? 12.614 83.081 73.690 1.00 30.35 229 VAL C CA 1
ATOM 6344 C C . VAL C 1 229 ? 13.629 82.018 74.049 1.00 29.72 229 VAL C C 1
ATOM 6345 O O . VAL C 1 229 ? 14.521 82.242 74.856 1.00 30.15 229 VAL C O 1
ATOM 6349 N N . PHE C 1 230 ? 13.498 80.855 73.444 1.00 28.98 230 PHE C N 1
ATOM 6350 C CA . PHE C 1 230 ? 14.424 79.797 73.753 1.00 28.44 230 PHE C CA 1
ATOM 6351 C C . PHE C 1 230 ? 14.917 79.121 72.503 1.00 27.36 230 PHE C C 1
ATOM 6352 O O . PHE C 1 230 ? 14.145 78.865 71.589 1.00 25.82 230 PHE C O 1
ATOM 6360 N N . ASP C 1 231 ? 16.216 78.852 72.477 1.00 27.89 231 ASP C N 1
ATOM 6361 C CA . ASP C 1 231 ? 16.852 78.203 71.345 1.00 28.13 231 ASP C CA 1
ATOM 6362 C C . ASP C 1 231 ? 16.870 76.715 71.569 1.00 27.11 231 ASP C C 1
ATOM 6363 O O . ASP C 1 231 ? 17.077 76.259 72.695 1.00 26.93 231 ASP C O 1
ATOM 6368 N N . GLY C 1 232 ? 16.654 75.958 70.499 1.00 26.60 232 GLY C N 1
ATOM 6369 C CA . GLY C 1 232 ? 16.666 74.504 70.607 1.00 26.37 232 GLY C CA 1
ATOM 6370 C C . GLY C 1 232 ? 17.268 73.823 69.386 1.00 24.53 232 GLY C C 1
ATOM 6371 O O . GLY C 1 232 ? 17.492 74.449 68.353 1.00 22.92 232 GLY C O 1
ATOM 6372 N N . SER C 1 233 ? 17.539 72.535 69.500 1.00 23.79 233 SER C N 1
ATOM 6373 C CA . SER C 1 233 ? 18.094 71.793 68.377 1.00 24.79 233 SER C CA 1
ATOM 6374 C C . SER C 1 233 ? 17.268 70.536 68.157 1.00 26.16 233 SER C C 1
ATOM 6375 O O . SER C 1 233 ? 17.131 69.718 69.066 1.00 28.80 233 SER C O 1
ATOM 6378 N N . ALA C 1 234 ? 16.706 70.365 66.968 1.00 27.09 234 ALA C N 1
ATOM 6379 C CA . ALA C 1 234 ? 15.882 69.182 66.716 1.00 26.72 234 ALA C CA 1
ATOM 6380 C C . ALA C 1 234 ? 16.653 67.901 67.035 1.00 25.46 234 ALA C C 1
ATOM 6381 O O . ALA C 1 234 ? 17.776 67.717 66.574 1.00 23.38 234 ALA C O 1
ATOM 6383 N N . GLY C 1 235 ? 16.045 67.039 67.844 1.00 25.71 235 GLY C N 1
ATOM 6384 C CA . GLY C 1 235 ? 16.675 65.787 68.209 1.00 27.35 235 GLY C CA 1
ATOM 6385 C C . GLY C 1 235 ? 17.797 65.900 69.230 1.00 28.49 235 GLY C C 1
ATOM 6386 O O . GLY C 1 235 ? 18.236 64.909 69.821 1.00 27.03 235 GLY C O 1
ATOM 6387 N N . GLY C 1 236 ? 18.263 67.117 69.451 1.00 29.09 236 GLY C N 1
ATOM 6388 C CA . GLY C 1 236 ? 19.343 67.313 70.390 1.00 30.56 236 GLY C CA 1
ATOM 6389 C C . GLY C 1 236 ? 20.673 67.244 69.672 1.00 32.37 236 GLY C C 1
ATOM 6390 O O . GLY C 1 236 ? 21.723 67.060 70.289 1.00 33.48 236 GLY C O 1
ATOM 6391 N N . LEU C 1 237 ? 20.629 67.393 68.356 1.00 33.70 237 LEU C N 1
ATOM 6392 C CA . LEU C 1 237 ? 21.841 67.339 67.556 1.00 35.75 237 LEU C CA 1
ATOM 6393 C C . LEU C 1 237 ? 22.920 68.203 68.149 1.00 37.45 237 LEU C C 1
ATOM 6394 O O . LEU C 1 237 ? 22.635 69.171 68.853 1.00 36.62 237 LEU C O 1
ATOM 6399 N N . GLY C 1 238 ? 24.165 67.847 67.852 1.00 39.11 238 GLY C N 1
ATOM 6400 C CA . GLY C 1 238 ? 25.289 68.609 68.353 1.00 41.85 238 GLY C CA 1
ATOM 6401 C C . GLY C 1 238 ? 25.793 68.184 69.714 1.00 43.82 238 GLY C C 1
ATOM 6402 O O . GLY C 1 238 ? 25.130 68.373 70.736 1.00 42.04 238 GLY C O 1
ATOM 6403 N N . GLY C 1 239 ? 26.986 67.609 69.722 1.00 48.05 239 GLY C N 1
ATOM 6404 C CA . GLY C 1 239 ? 27.578 67.178 70.967 1.00 54.32 239 GLY C CA 1
ATOM 6405 C C . GLY C 1 239 ? 28.383 68.317 71.541 1.00 58.88 239 GLY C C 1
ATOM 6406 O O . GLY C 1 239 ? 28.624 69.318 70.861 1.00 59.05 239 GLY C O 1
ATOM 6407 N N . CYS C 1 240 ? 28.797 68.177 72.796 1.00 63.65 240 CYS C N 1
ATOM 6408 C CA . CYS C 1 240 ? 29.587 69.217 73.451 1.00 68.08 240 CYS C CA 1
ATOM 6409 C C . CYS C 1 240 ? 31.070 68.922 73.212 1.00 69.59 240 CYS C C 1
ATOM 6410 O O . CYS C 1 240 ? 31.570 67.875 73.631 1.00 69.84 240 CYS C O 1
ATOM 6413 N N . PRO C 1 241 ? 31.787 69.836 72.525 1.00 71.30 241 PRO C N 1
ATOM 6414 C CA . PRO C 1 241 ? 33.216 69.630 72.250 1.00 72.94 241 PRO C CA 1
ATOM 6415 C C . PRO C 1 241 ? 34.059 69.579 73.532 1.00 74.35 241 PRO C C 1
ATOM 6416 O O . PRO C 1 241 ? 35.117 68.950 73.567 1.00 75.12 241 PRO C O 1
ATOM 6420 N N . TYR C 1 242 ? 33.567 70.230 74.582 1.00 75.41 242 TYR C N 1
ATOM 6421 C CA . TYR C 1 242 ? 34.252 70.260 75.865 1.00 76.73 242 TYR C CA 1
ATOM 6422 C C . TYR C 1 242 ? 34.114 68.909 76.564 1.00 76.47 242 TYR C C 1
ATOM 6423 O O . TYR C 1 242 ? 34.927 68.558 77.415 1.00 76.17 242 TYR C O 1
ATOM 6432 N N . ALA C 1 243 ? 33.081 68.154 76.198 1.00 76.65 243 ALA C N 1
ATOM 6433 C CA . ALA C 1 243 ? 32.833 66.833 76.777 1.00 77.14 243 ALA C CA 1
ATOM 6434 C C . ALA C 1 243 ? 32.209 65.904 75.732 1.00 77.78 243 ALA C C 1
ATOM 6435 O O . ALA C 1 243 ? 30.990 65.803 75.631 1.00 78.02 243 ALA C O 1
ATOM 6437 N N . PRO C 1 244 ? 33.046 65.209 74.940 1.00 78.42 244 PRO C N 1
ATOM 6438 C CA . PRO C 1 244 ? 32.573 64.290 73.897 1.00 78.46 244 PRO C CA 1
ATOM 6439 C C . PRO C 1 244 ? 31.751 63.112 74.423 1.00 78.12 244 PRO C C 1
ATOM 6440 O O . PRO C 1 244 ? 32.029 62.568 75.495 1.00 78.12 244 PRO C O 1
ATOM 6444 N N . GLY C 1 245 ? 30.735 62.724 73.656 1.00 76.93 245 GLY C N 1
ATOM 6445 C CA . GLY C 1 245 ? 29.888 61.620 74.061 1.00 75.57 245 GLY C CA 1
ATOM 6446 C C . GLY C 1 245 ? 28.680 62.072 74.861 1.00 74.85 245 GLY C C 1
ATOM 6447 O O . GLY C 1 245 ? 27.837 61.255 75.238 1.00 74.47 245 GLY C O 1
ATOM 6448 N N . SER C 1 246 ? 28.598 63.374 75.129 1.00 73.78 246 SER C N 1
ATOM 6449 C CA . SER C 1 246 ? 27.474 63.941 75.881 1.00 72.10 246 SER C CA 1
ATOM 6450 C C . SER C 1 246 ? 26.652 64.896 75.008 1.00 70.55 246 SER C C 1
ATOM 6451 O O . SER C 1 246 ? 27.194 65.577 74.127 1.00 71.55 246 SER C O 1
ATOM 6454 N N . SER C 1 247 ? 25.346 64.944 75.258 1.00 67.31 247 SER C N 1
ATOM 6455 C CA . SER C 1 247 ? 24.442 65.806 74.496 1.00 64.66 247 SER C CA 1
ATOM 6456 C C . SER C 1 247 ? 24.828 67.289 74.545 1.00 62.54 247 SER C C 1
ATOM 6457 O O . SER C 1 247 ? 25.540 67.728 75.450 1.00 62.51 247 SER C O 1
ATOM 6460 N N . GLY C 1 248 ? 24.364 68.049 73.556 1.00 59.25 248 GLY C N 1
ATOM 6461 C CA . GLY C 1 248 ? 24.670 69.467 73.502 1.00 53.53 248 GLY C CA 1
ATOM 6462 C C . GLY C 1 248 ? 23.494 70.313 73.942 1.00 49.92 248 GLY C C 1
ATOM 6463 O O . GLY C 1 248 ? 23.180 70.384 75.130 1.00 49.03 248 GLY C O 1
ATOM 6464 N N . ASN C 1 249 ? 22.836 70.956 72.982 1.00 45.93 249 ASN C N 1
ATOM 6465 C CA . ASN C 1 249 ? 21.683 71.788 73.301 1.00 42.87 249 ASN C CA 1
ATOM 6466 C C . ASN C 1 249 ? 20.447 70.948 73.569 1.00 40.23 249 ASN C C 1
ATOM 6467 O O . ASN C 1 249 ? 20.356 69.784 73.175 1.00 39.28 249 ASN C O 1
ATOM 6472 N N . ALA C 1 250 ? 19.495 71.555 74.255 1.00 37.24 250 ALA C N 1
ATOM 6473 C CA . ALA C 1 250 ? 18.255 70.880 74.579 1.00 34.66 250 ALA C CA 1
ATOM 6474 C C . ALA C 1 250 ? 17.497 70.495 73.317 1.00 32.48 250 ALA C C 1
ATOM 6475 O O . ALA C 1 250 ? 17.440 71.253 72.347 1.00 31.29 250 ALA C O 1
ATOM 6477 N N . ALA C 1 251 ? 16.902 69.312 73.340 1.00 30.40 251 ALA C N 1
ATOM 6478 C CA . ALA C 1 251 ? 16.140 68.828 72.200 1.00 26.87 251 ALA C CA 1
ATOM 6479 C C . ALA C 1 251 ? 14.894 69.685 72.002 1.00 24.43 251 ALA C C 1
ATOM 6480 O O . ALA C 1 251 ? 14.041 69.773 72.879 1.00 23.27 251 ALA C O 1
ATOM 6482 N N . THR C 1 252 ? 14.804 70.316 70.841 1.00 24.03 252 THR C N 1
ATOM 6483 C CA . THR C 1 252 ? 13.666 71.153 70.511 1.00 24.66 252 THR C CA 1
ATOM 6484 C C . THR C 1 252 ? 12.317 70.516 70.858 1.00 24.77 252 THR C C 1
ATOM 6485 O O . THR C 1 252 ? 11.457 71.153 71.462 1.00 24.35 252 THR C O 1
ATOM 6489 N N . GLU C 1 253 ? 12.114 69.273 70.448 1.00 25.20 253 GLU C N 1
ATOM 6490 C CA . GLU C 1 253 ? 10.860 68.614 70.750 1.00 27.14 253 GLU C CA 1
ATOM 6491 C C . GLU C 1 253 ? 10.630 68.516 72.256 1.00 29.56 253 GLU C C 1
ATOM 6492 O O . GLU C 1 253 ? 9.504 68.694 72.714 1.00 32.29 253 GLU C O 1
ATOM 6498 N N . ASP C 1 254 ? 11.681 68.242 73.030 1.00 29.16 254 ASP C N 1
ATOM 6499 C CA . ASP C 1 254 ? 11.542 68.147 74.478 1.00 27.85 254 ASP C CA 1
ATOM 6500 C C . ASP C 1 254 ? 11.096 69.484 75.028 1.00 27.25 254 ASP C C 1
ATOM 6501 O O . ASP C 1 254 ? 10.297 69.557 75.960 1.00 27.07 254 ASP C O 1
ATOM 6506 N N . ILE C 1 255 ? 11.626 70.546 74.446 1.00 26.35 255 ILE C N 1
ATOM 6507 C CA . ILE C 1 255 ? 11.265 71.881 74.863 1.00 27.05 255 ILE C CA 1
ATOM 6508 C C . ILE C 1 255 ? 9.833 72.179 74.472 1.00 28.64 255 ILE C C 1
ATOM 6509 O O . ILE C 1 255 ? 9.069 72.703 75.281 1.00 28.61 255 ILE C O 1
ATOM 6514 N N . VAL C 1 256 ? 9.478 71.850 73.227 1.00 29.34 256 VAL C N 1
ATOM 6515 C CA . VAL C 1 256 ? 8.127 72.070 72.733 1.00 28.80 256 VAL C CA 1
ATOM 6516 C C . VAL C 1 256 ? 7.109 71.270 73.528 1.00 29.85 256 VAL C C 1
ATOM 6517 O O . VAL C 1 256 ? 6.041 71.771 73.871 1.00 29.42 256 VAL C O 1
ATOM 6521 N N . TYR C 1 257 ? 7.451 70.029 73.840 1.00 31.71 257 TYR C N 1
ATOM 6522 C CA . TYR C 1 257 ? 6.539 69.180 74.584 1.00 35.55 257 TYR C CA 1
ATOM 6523 C C . TYR C 1 257 ? 6.217 69.705 75.959 1.00 37.89 257 TYR C C 1
ATOM 6524 O O . TYR C 1 257 ? 5.054 69.925 76.291 1.00 39.53 257 TYR C O 1
ATOM 6541 N N . LEU C 1 259 ? 6.565 72.543 77.220 1.00 46.05 259 LEU C N 1
ATOM 6542 C CA . LEU C 1 259 ? 5.859 73.810 77.165 1.00 47.52 259 LEU C CA 1
ATOM 6543 C C . LEU C 1 259 ? 4.385 73.599 76.872 1.00 48.14 259 LEU C C 1
ATOM 6544 O O . LEU C 1 259 ? 3.547 74.287 77.429 1.00 49.40 259 LEU C O 1
ATOM 6549 N N . GLU C 1 260 ? 4.074 72.645 76.005 1.00 49.22 260 GLU C N 1
ATOM 6550 C CA . GLU C 1 260 ? 2.693 72.366 75.666 1.00 50.37 260 GLU C CA 1
ATOM 6551 C C . GLU C 1 260 ? 1.904 71.861 76.858 1.00 49.71 260 GLU C C 1
ATOM 6552 O O . GLU C 1 260 ? 0.802 72.319 77.116 1.00 51.48 260 GLU C O 1
ATOM 6558 N N . GLN C 1 261 ? 2.467 70.911 77.583 1.00 48.94 261 GLN C N 1
ATOM 6559 C CA . GLN C 1 261 ? 1.797 70.365 78.751 1.00 49.86 261 GLN C CA 1
ATOM 6560 C C . GLN C 1 261 ? 1.538 71.456 79.772 1.00 49.96 261 GLN C C 1
ATOM 6561 O O . GLN C 1 261 ? 0.619 71.356 80.584 1.00 51.32 261 GLN C O 1
ATOM 6575 N N . ASP C 1 263 ? 0.549 74.296 79.058 1.00 49.02 263 ASP C N 1
ATOM 6576 C CA . ASP C 1 263 ? -0.446 75.171 78.431 1.00 50.35 263 ASP C CA 1
ATOM 6577 C C . ASP C 1 263 ? 0.153 76.483 77.922 1.00 49.49 263 ASP C C 1
ATOM 6578 O O . ASP C 1 263 ? -0.438 77.558 78.059 1.00 47.89 263 ASP C O 1
ATOM 6583 N N . ILE C 1 264 ? 1.330 76.371 77.320 1.00 48.24 264 ILE C N 1
ATOM 6584 C CA . ILE C 1 264 ? 2.038 77.508 76.766 1.00 46.95 264 ILE C CA 1
ATOM 6585 C C . ILE C 1 264 ? 2.155 77.245 75.272 1.00 46.11 264 ILE C C 1
ATOM 6586 O O . ILE C 1 264 ? 2.697 76.221 74.860 1.00 45.82 264 ILE C O 1
ATOM 6591 N N . LYS C 1 265 ? 1.642 78.166 74.464 1.00 45.68 265 LYS C N 1
ATOM 6592 C CA . LYS C 1 265 ? 1.691 78.011 73.018 1.00 44.52 265 LYS C CA 1
ATOM 6593 C C . LYS C 1 265 ? 3.048 78.275 72.383 1.00 42.89 265 LYS C C 1
ATOM 6594 O O . LYS C 1 265 ? 3.713 79.266 72.683 1.00 41.92 265 LYS C O 1
ATOM 6600 N N . THR C 1 266 ? 3.435 77.375 71.483 1.00 41.88 266 THR C N 1
ATOM 6601 C CA . THR C 1 266 ? 4.692 77.482 70.762 1.00 40.99 266 THR C CA 1
ATOM 6602 C C . THR C 1 266 ? 4.394 77.447 69.279 1.00 40.61 266 THR C C 1
ATOM 6603 O O . THR C 1 266 ? 5.287 77.623 68.462 1.00 41.76 266 THR C O 1
ATOM 6607 N N . ASN C 1 267 ? 3.130 77.205 68.939 1.00 40.52 267 ASN C N 1
ATOM 6608 C CA . ASN C 1 267 ? 2.691 77.142 67.541 1.00 40.83 267 ASN C CA 1
ATOM 6609 C C . ASN C 1 267 ? 3.486 76.122 66.745 1.00 40.04 267 ASN C C 1
ATOM 6610 O O . ASN C 1 267 ? 3.525 76.172 65.519 1.00 38.21 267 ASN C O 1
ATOM 6615 N N . VAL C 1 268 ? 4.120 75.194 67.450 1.00 39.53 268 VAL C N 1
ATOM 6616 C CA . VAL C 1 268 ? 4.893 74.155 66.794 1.00 38.19 268 VAL C CA 1
ATOM 6617 C C . VAL C 1 268 ? 4.143 72.831 66.865 1.00 37.09 268 VAL C C 1
ATOM 6618 O O . VAL C 1 268 ? 3.766 72.388 67.936 1.00 35.28 268 VAL C O 1
ATOM 6622 N N . LYS C 1 269 ? 3.928 72.207 65.717 1.00 37.12 269 LYS C N 1
ATOM 6623 C CA . LYS C 1 269 ? 3.224 70.945 65.689 1.00 37.72 269 LYS C CA 1
ATOM 6624 C C . LYS C 1 269 ? 4.220 69.840 65.996 1.00 37.98 269 LYS C C 1
ATOM 6625 O O . LYS C 1 269 ? 4.836 69.269 65.096 1.00 39.88 269 LYS C O 1
ATOM 6631 N N . LEU C 1 270 ? 4.380 69.568 67.288 1.00 37.56 270 LEU C N 1
ATOM 6632 C CA . LEU C 1 270 ? 5.299 68.561 67.801 1.00 36.11 270 LEU C CA 1
ATOM 6633 C C . LEU C 1 270 ? 5.379 67.306 66.942 1.00 36.90 270 LEU C C 1
ATOM 6634 O O . LEU C 1 270 ? 6.471 66.867 66.583 1.00 38.07 270 LEU C O 1
ATOM 6639 N N . GLU C 1 271 ? 4.226 66.728 66.625 1.00 37.18 271 GLU C N 1
ATOM 6640 C CA . GLU C 1 271 ? 4.159 65.526 65.799 1.00 36.92 271 GLU C CA 1
ATOM 6641 C C . GLU C 1 271 ? 5.115 65.659 64.612 1.00 34.74 271 GLU C C 1
ATOM 6642 O O . GLU C 1 271 ? 5.987 64.823 64.402 1.00 30.65 271 GLU C O 1
ATOM 6648 N N . LYS C 1 272 ? 4.952 66.733 63.851 1.00 33.82 272 LYS C N 1
ATOM 6649 C CA . LYS C 1 272 ? 5.791 66.961 62.694 1.00 34.49 272 LYS C CA 1
ATOM 6650 C C . LYS C 1 272 ? 7.259 67.058 63.095 1.00 33.29 272 LYS C C 1
ATOM 6651 O O . LYS C 1 272 ? 8.122 66.442 62.479 1.00 30.51 272 LYS C O 1
ATOM 6657 N N . LEU C 1 273 ? 7.535 67.830 64.137 1.00 32.46 273 LEU C N 1
ATOM 6658 C CA . LEU C 1 273 ? 8.896 68.005 64.608 1.00 32.83 273 LEU C CA 1
ATOM 6659 C C . LEU C 1 273 ? 9.539 66.660 64.884 1.00 33.79 273 LEU C C 1
ATOM 6660 O O . LEU C 1 273 ? 10.629 66.356 64.396 1.00 33.53 273 LEU C O 1
ATOM 6665 N N . LEU C 1 274 ? 8.852 65.860 65.688 1.00 34.26 274 LEU C N 1
ATOM 6666 C CA . LEU C 1 274 ? 9.330 64.533 66.044 1.00 33.64 274 LEU C CA 1
ATOM 6667 C C . LEU C 1 274 ? 9.665 63.722 64.801 1.00 34.07 274 LEU C C 1
ATOM 6668 O O . LEU C 1 274 ? 10.691 63.056 64.749 1.00 34.35 274 LEU C O 1
ATOM 6673 N N . SER C 1 275 ? 8.795 63.782 63.801 1.00 34.15 275 SER C N 1
ATOM 6674 C CA . SER C 1 275 ? 9.031 63.054 62.577 1.00 33.37 275 SER C CA 1
ATOM 6675 C C . SER C 1 275 ? 10.329 63.553 61.954 1.00 33.91 275 SER C C 1
ATOM 6676 O O . SER C 1 275 ? 11.136 62.770 61.449 1.00 36.06 275 SER C O 1
ATOM 6679 N N . ALA C 1 276 ? 10.544 64.859 62.006 1.00 34.23 276 ALA C N 1
ATOM 6680 C CA . ALA C 1 276 ? 11.751 65.443 61.434 1.00 33.48 276 ALA C CA 1
ATOM 6681 C C . ALA C 1 276 ? 12.982 65.018 62.203 1.00 33.43 276 ALA C C 1
ATOM 6682 O O . ALA C 1 276 ? 14.034 64.767 61.615 1.00 34.33 276 ALA C O 1
ATOM 6684 N N . ALA C 1 277 ? 12.859 64.938 63.521 1.00 33.87 277 ALA C N 1
ATOM 6685 C CA . ALA C 1 277 ? 13.994 64.534 64.349 1.00 34.67 277 ALA C CA 1
ATOM 6686 C C . ALA C 1 277 ? 14.429 63.124 63.978 1.00 35.11 277 ALA C C 1
ATOM 6687 O O . ALA C 1 277 ? 15.615 62.852 63.806 1.00 33.74 277 ALA C O 1
ATOM 6689 N N . LYS C 1 278 ? 13.455 62.231 63.853 1.00 36.24 278 LYS C N 1
ATOM 6690 C CA . LYS C 1 278 ? 13.738 60.847 63.504 1.00 37.89 278 LYS C CA 1
ATOM 6691 C C . LYS C 1 278 ? 14.459 60.760 62.162 1.00 37.89 278 LYS C C 1
ATOM 6692 O O . LYS C 1 278 ? 15.361 59.943 61.992 1.00 38.24 278 LYS C O 1
ATOM 6698 N N . TRP C 1 279 ? 14.058 61.605 61.218 1.00 36.91 279 TRP C N 1
ATOM 6699 C CA . TRP C 1 279 ? 14.668 61.604 59.909 1.00 37.82 279 TRP C CA 1
ATOM 6700 C C . TRP C 1 279 ? 16.194 61.708 59.989 1.00 39.63 279 TRP C C 1
ATOM 6701 O O . TRP C 1 279 ? 16.906 60.775 59.611 1.00 41.16 279 TRP C O 1
ATOM 6712 N N . ILE C 1 280 ? 16.697 62.841 60.477 1.00 39.86 280 ILE C N 1
ATOM 6713 C CA . ILE C 1 280 ? 18.141 63.049 60.607 1.00 39.26 280 ILE C CA 1
ATOM 6714 C C . ILE C 1 280 ? 18.797 61.977 61.448 1.00 39.84 280 ILE C C 1
ATOM 6715 O O . ILE C 1 280 ? 19.921 61.589 61.171 1.00 40.78 280 ILE C O 1
ATOM 6720 N N . GLU C 1 281 ? 18.110 61.516 62.486 1.00 39.65 281 GLU C N 1
ATOM 6721 C CA . GLU C 1 281 ? 18.683 60.498 63.331 1.00 41.16 281 GLU C CA 1
ATOM 6722 C C . GLU C 1 281 ? 19.062 59.320 62.460 1.00 44.35 281 GLU C C 1
ATOM 6723 O O . GLU C 1 281 ? 20.104 58.689 62.668 1.00 44.01 281 GLU C O 1
ATOM 6729 N N . GLU C 1 282 ? 18.211 59.018 61.480 1.00 47.58 282 GLU C N 1
ATOM 6730 C CA . GLU C 1 282 ? 18.465 57.904 60.566 1.00 50.92 282 GLU C CA 1
ATOM 6731 C C . GLU C 1 282 ? 19.605 58.243 59.611 1.00 51.67 282 GLU C C 1
ATOM 6732 O O . GLU C 1 282 ? 20.417 57.381 59.280 1.00 52.65 282 GLU C O 1
ATOM 6738 N N . LYS C 1 283 ? 19.674 59.498 59.182 1.00 52.22 283 LYS C N 1
ATOM 6739 C CA . LYS C 1 283 ? 20.744 59.911 58.300 1.00 52.66 283 LYS C CA 1
ATOM 6740 C C . LYS C 1 283 ? 22.032 59.987 59.109 1.00 53.95 283 LYS C C 1
ATOM 6741 O O . LYS C 1 283 ? 23.127 59.954 58.562 1.00 52.57 283 LYS C O 1
ATOM 6755 N N . GLY C 1 285 ? 22.673 57.783 61.513 1.00 59.36 285 GLY C N 1
ATOM 6756 C CA . GLY C 1 285 ? 23.047 56.419 61.833 1.00 59.45 285 GLY C CA 1
ATOM 6757 C C . GLY C 1 285 ? 23.413 56.290 63.296 1.00 59.64 285 GLY C C 1
ATOM 6758 O O . GLY C 1 285 ? 23.934 55.261 63.730 1.00 61.01 285 GLY C O 1
ATOM 6759 N N . LYS C 1 286 ? 23.138 57.344 64.058 1.00 58.02 286 LYS C N 1
ATOM 6760 C CA . LYS C 1 286 ? 23.434 57.357 65.478 1.00 56.17 286 LYS C CA 1
ATOM 6761 C C . LYS C 1 286 ? 22.197 57.844 66.209 1.00 54.23 286 LYS C C 1
ATOM 6762 O O . LYS C 1 286 ? 21.457 58.670 65.688 1.00 54.90 286 LYS C O 1
ATOM 6768 N N . PRO C 1 287 ? 21.944 57.330 67.420 1.00 51.71 287 PRO C N 1
ATOM 6769 C CA . PRO C 1 287 ? 20.763 57.772 68.163 1.00 49.03 287 PRO C CA 1
ATOM 6770 C C . PRO C 1 287 ? 20.948 59.163 68.772 1.00 46.28 287 PRO C C 1
ATOM 6771 O O . PRO C 1 287 ? 22.029 59.511 69.254 1.00 45.96 287 PRO C O 1
ATOM 6775 N N . LEU C 1 288 ? 19.903 59.971 68.717 1.00 43.14 288 LEU C N 1
ATOM 6776 C CA . LEU C 1 288 ? 19.963 61.303 69.286 1.00 40.45 288 LEU C CA 1
ATOM 6777 C C . LEU C 1 288 ? 19.487 61.263 70.728 1.00 38.99 288 LEU C C 1
ATOM 6778 O O . LEU C 1 288 ? 18.662 60.425 71.098 1.00 40.07 288 LEU C O 1
ATOM 6783 N N . PRO C 1 289 ? 20.012 62.164 71.570 1.00 36.52 289 PRO C N 1
ATOM 6784 C CA . PRO C 1 289 ? 19.649 62.256 72.991 1.00 34.63 289 PRO C CA 1
ATOM 6785 C C . PRO C 1 289 ? 18.193 62.611 73.327 1.00 33.01 289 PRO C C 1
ATOM 6786 O O . PRO C 1 289 ? 17.737 62.402 74.455 1.00 32.36 289 PRO C O 1
ATOM 6790 N N . SER C 1 290 ? 17.472 63.160 72.359 1.00 31.66 290 SER C N 1
ATOM 6791 C CA . SER C 1 290 ? 16.074 63.540 72.563 1.00 30.88 290 SER C CA 1
ATOM 6792 C C . SER C 1 290 ? 15.238 62.455 73.252 1.00 30.80 290 SER C C 1
ATOM 6793 O O . SER C 1 290 ? 15.192 61.319 72.801 1.00 30.49 290 SER C O 1
ATOM 6796 N N . ARG C 1 291 ? 14.566 62.825 74.334 1.00 30.90 291 ARG C N 1
ATOM 6797 C CA . ARG C 1 291 ? 13.737 61.893 75.064 1.00 31.20 291 ARG C CA 1
ATOM 6798 C C . ARG C 1 291 ? 12.440 61.610 74.324 1.00 31.73 291 ARG C C 1
ATOM 6799 O O . ARG C 1 291 ? 12.059 60.455 74.166 1.00 31.92 291 ARG C O 1
ATOM 6807 N N . ASN C 1 292 ? 11.746 62.651 73.879 1.00 31.65 292 ASN C N 1
ATOM 6808 C CA . ASN C 1 292 ? 10.496 62.428 73.170 1.00 32.46 292 ASN C CA 1
ATOM 6809 C C . ASN C 1 292 ? 10.705 61.705 71.857 1.00 32.25 292 ASN C C 1
ATOM 6810 O O . ASN C 1 292 ? 9.819 60.998 71.387 1.00 31.81 292 ASN C O 1
ATOM 6815 N N . LEU C 1 293 ? 11.871 61.869 71.257 1.00 31.46 293 LEU C N 1
ATOM 6816 C CA . LEU C 1 293 ? 12.104 61.176 70.012 1.00 33.74 293 LEU C CA 1
ATOM 6817 C C . LEU C 1 293 ? 12.041 59.679 70.288 1.00 34.75 293 LEU C C 1
ATOM 6818 O O . LEU C 1 293 ? 11.464 58.925 69.504 1.00 36.25 293 LEU C O 1
ATOM 6823 N N . GLN C 1 294 ? 12.612 59.246 71.408 1.00 35.37 294 GLN C N 1
ATOM 6824 C CA . GLN C 1 294 ? 12.590 57.827 71.750 1.00 37.31 294 GLN C CA 1
ATOM 6825 C C . GLN C 1 294 ? 11.156 57.360 71.938 1.00 37.46 294 GLN C C 1
ATOM 6826 O O . GLN C 1 294 ? 10.752 56.329 71.426 1.00 38.24 294 GLN C O 1
ATOM 6832 N N . VAL C 1 295 ? 10.389 58.138 72.679 1.00 38.57 295 VAL C N 1
ATOM 6833 C CA . VAL C 1 295 ? 8.998 57.813 72.920 1.00 40.00 295 VAL C CA 1
ATOM 6834 C C . VAL C 1 295 ? 8.265 57.750 71.577 1.00 40.85 295 VAL C C 1
ATOM 6835 O O . VAL C 1 295 ? 7.430 56.879 71.353 1.00 41.47 295 VAL C O 1
ATOM 6839 N N . PHE C 1 296 ? 8.579 58.681 70.687 1.00 42.22 296 PHE C N 1
ATOM 6840 C CA . PHE C 1 296 ? 7.936 58.732 69.386 1.00 42.88 296 PHE C CA 1
ATOM 6841 C C . PHE C 1 296 ? 8.173 57.441 68.643 1.00 44.50 296 PHE C C 1
ATOM 6842 O O . PHE C 1 296 ? 7.255 56.877 68.050 1.00 46.33 296 PHE C O 1
ATOM 6850 N N . LYS C 1 297 ? 9.411 56.968 68.670 1.00 45.44 297 LYS C N 1
ATOM 6851 C CA . LYS C 1 297 ? 9.751 55.722 67.993 1.00 46.44 297 LYS C CA 1
ATOM 6852 C C . LYS C 1 297 ? 9.041 54.560 68.682 1.00 49.06 297 LYS C C 1
ATOM 6853 O O . LYS C 1 297 ? 9.296 53.394 68.385 1.00 50.13 297 LYS C O 1
ATOM 6859 N N . SER C 1 298 ? 8.135 54.903 69.596 1.00 51.73 298 SER C N 1
ATOM 6860 C CA . SER C 1 298 ? 7.360 53.933 70.372 1.00 52.62 298 SER C CA 1
ATOM 6861 C C . SER C 1 298 ? 8.253 52.797 70.870 1.00 52.59 298 SER C C 1
ATOM 6862 O O . SER C 1 298 ? 8.930 53.019 71.899 1.00 52.28 298 SER C O 1
ATOM 6873 N N . PRO D 1 2 ? 12.678 80.664 99.347 1.00 86.96 2 PRO D N 1
ATOM 6874 C CA . PRO D 1 2 ? 14.040 80.152 99.176 1.00 84.68 2 PRO D CA 1
ATOM 6875 C C . PRO D 1 2 ? 14.112 78.627 99.223 1.00 82.59 2 PRO D C 1
ATOM 6876 O O . PRO D 1 2 ? 13.483 77.995 100.070 1.00 82.69 2 PRO D O 1
ATOM 6880 N N . TYR D 1 3 ? 14.878 78.039 98.306 1.00 80.07 3 TYR D N 1
ATOM 6881 C CA . TYR D 1 3 ? 15.027 76.588 98.251 1.00 76.57 3 TYR D CA 1
ATOM 6882 C C . TYR D 1 3 ? 15.508 76.042 99.588 1.00 74.78 3 TYR D C 1
ATOM 6883 O O . TYR D 1 3 ? 16.335 76.658 100.262 1.00 74.57 3 TYR D O 1
ATOM 6892 N N . PRO D 1 4 ? 14.997 74.865 99.985 1.00 73.31 4 PRO D N 1
ATOM 6893 C CA . PRO D 1 4 ? 15.364 74.218 101.249 1.00 71.58 4 PRO D CA 1
ATOM 6894 C C . PRO D 1 4 ? 16.860 73.990 101.377 1.00 70.53 4 PRO D C 1
ATOM 6895 O O . PRO D 1 4 ? 17.573 73.933 100.380 1.00 71.30 4 PRO D O 1
ATOM 6899 N N . LYS D 1 5 ? 17.333 73.858 102.611 1.00 69.44 5 LYS D N 1
ATOM 6900 C CA . LYS D 1 5 ? 18.753 73.644 102.868 1.00 68.28 5 LYS D CA 1
ATOM 6901 C C . LYS D 1 5 ? 19.169 72.194 102.682 1.00 67.74 5 LYS D C 1
ATOM 6902 O O . LYS D 1 5 ? 20.283 71.905 102.243 1.00 66.79 5 LYS D O 1
ATOM 6908 N N . LYS D 1 6 ? 18.272 71.276 103.027 1.00 67.61 6 LYS D N 1
ATOM 6909 C CA . LYS D 1 6 ? 18.582 69.856 102.902 1.00 67.45 6 LYS D CA 1
ATOM 6910 C C . LYS D 1 6 ? 17.391 69.084 102.331 1.00 65.84 6 LYS D C 1
ATOM 6911 O O . LYS D 1 6 ? 16.231 69.376 102.640 1.00 65.94 6 LYS D O 1
ATOM 6917 N N . VAL D 1 7 ? 17.691 68.110 101.482 1.00 63.48 7 VAL D N 1
ATOM 6918 C CA . VAL D 1 7 ? 16.659 67.307 100.854 1.00 61.50 7 VAL D CA 1
ATOM 6919 C C . VAL D 1 7 ? 17.085 65.865 100.804 1.00 60.05 7 VAL D C 1
ATOM 6920 O O . VAL D 1 7 ? 18.164 65.528 100.296 1.00 59.30 7 VAL D O 1
ATOM 6924 N N . THR D 1 8 ? 16.226 65.010 101.332 1.00 57.84 8 THR D N 1
ATOM 6925 C CA . THR D 1 8 ? 16.507 63.594 101.341 1.00 56.33 8 THR D CA 1
ATOM 6926 C C . THR D 1 8 ? 16.025 62.895 100.071 1.00 55.03 8 THR D C 1
ATOM 6927 O O . THR D 1 8 ? 14.854 62.991 99.693 1.00 54.58 8 THR D O 1
ATOM 6931 N N . ILE D 1 9 ? 16.950 62.206 99.414 1.00 52.87 9 ILE D N 1
ATOM 6932 C CA . ILE D 1 9 ? 16.640 61.470 98.198 1.00 51.58 9 ILE D CA 1
ATOM 6933 C C . ILE D 1 9 ? 16.679 59.966 98.481 1.00 51.56 9 ILE D C 1
ATOM 6934 O O . ILE D 1 9 ? 17.589 59.462 99.156 1.00 51.85 9 ILE D O 1
ATOM 6939 N N . LYS D 1 10 ? 15.699 59.243 97.951 1.00 50.75 10 LYS D N 1
ATOM 6940 C CA . LYS D 1 10 ? 15.625 57.800 98.163 1.00 49.95 10 LYS D CA 1
ATOM 6941 C C . LYS D 1 10 ? 15.937 56.984 96.905 1.00 48.85 10 LYS D C 1
ATOM 6942 O O . LYS D 1 10 ? 15.348 57.194 95.848 1.00 49.07 10 LYS D O 1
ATOM 6948 N N . GLU D 1 11 ? 16.874 56.052 97.033 1.00 47.42 11 GLU D N 1
ATOM 6949 C CA . GLU D 1 11 ? 17.281 55.203 95.920 1.00 46.28 11 GLU D CA 1
ATOM 6950 C C . GLU D 1 11 ? 16.320 54.038 95.739 1.00 45.90 11 GLU D C 1
ATOM 6951 O O . GLU D 1 11 ? 16.023 53.337 96.701 1.00 46.42 11 GLU D O 1
ATOM 6957 N N . VAL D 1 12 ? 15.826 53.826 94.518 1.00 44.58 12 VAL D N 1
ATOM 6958 C CA . VAL D 1 12 ? 14.912 52.709 94.263 1.00 43.38 12 VAL D CA 1
ATOM 6959 C C . VAL D 1 12 ? 15.352 51.912 93.038 1.00 43.59 12 VAL D C 1
ATOM 6960 O O . VAL D 1 12 ? 14.559 51.160 92.450 1.00 44.68 12 VAL D O 1
ATOM 6964 N N . GLY D 1 13 ? 16.620 52.074 92.663 1.00 41.71 13 GLY D N 1
ATOM 6965 C CA . GLY D 1 13 ? 17.160 51.374 91.509 1.00 39.66 13 GLY D CA 1
ATOM 6966 C C . GLY D 1 13 ? 17.210 49.865 91.648 1.00 39.43 13 GLY D C 1
ATOM 6967 O O . GLY D 1 13 ? 16.770 49.134 90.756 1.00 39.05 13 GLY D O 1
ATOM 6968 N N . PRO D 1 14 ? 17.744 49.357 92.765 1.00 38.81 14 PRO D N 1
ATOM 6969 C CA . PRO D 1 14 ? 17.798 47.903 92.909 1.00 38.80 14 PRO D CA 1
ATOM 6970 C C . PRO D 1 14 ? 16.410 47.270 92.851 1.00 37.23 14 PRO D C 1
ATOM 6971 O O . PRO D 1 14 ? 16.274 46.054 92.721 1.00 36.08 14 PRO D O 1
ATOM 6975 N N . ARG D 1 15 ? 15.374 48.091 92.925 1.00 36.53 15 ARG D N 1
ATOM 6976 C CA . ARG D 1 15 ? 14.048 47.525 92.873 1.00 36.79 15 ARG D CA 1
ATOM 6977 C C . ARG D 1 15 ? 13.295 47.958 91.628 1.00 37.14 15 ARG D C 1
ATOM 6978 O O . ARG D 1 15 ? 13.192 47.191 90.670 1.00 36.42 15 ARG D O 1
ATOM 6986 N N . ASP D 1 16 ? 12.774 49.183 91.635 1.00 39.14 16 ASP D N 1
ATOM 6987 C CA . ASP D 1 16 ? 12.014 49.703 90.492 1.00 41.14 16 ASP D CA 1
ATOM 6988 C C . ASP D 1 16 ? 12.878 49.713 89.233 1.00 41.28 16 ASP D C 1
ATOM 6989 O O . ASP D 1 16 ? 12.368 49.659 88.111 1.00 40.97 16 ASP D O 1
ATOM 6994 N N . GLY D 1 17 ? 14.187 49.783 89.424 1.00 41.15 17 GLY D N 1
ATOM 6995 C CA . GLY D 1 17 ? 15.072 49.801 88.282 1.00 43.57 17 GLY D CA 1
ATOM 6996 C C . GLY D 1 17 ? 15.331 48.418 87.716 1.00 45.25 17 GLY D C 1
ATOM 6997 O O . GLY D 1 17 ? 15.149 48.174 86.517 1.00 47.25 17 GLY D O 1
ATOM 6998 N N . LEU D 1 18 ? 15.756 47.496 88.564 1.00 44.69 18 LEU D N 1
ATOM 6999 C CA . LEU D 1 18 ? 16.030 46.162 88.084 1.00 43.69 18 LEU D CA 1
ATOM 7000 C C . LEU D 1 18 ? 14.816 45.405 87.582 1.00 44.29 18 LEU D C 1
ATOM 7001 O O . LEU D 1 18 ? 14.928 44.659 86.616 1.00 44.95 18 LEU D O 1
ATOM 7006 N N . GLN D 1 19 ? 13.659 45.582 88.209 1.00 45.44 19 GLN D N 1
ATOM 7007 C CA . GLN D 1 19 ? 12.475 44.855 87.758 1.00 48.20 19 GLN D CA 1
ATOM 7008 C C . GLN D 1 19 ? 11.943 45.412 86.443 1.00 50.35 19 GLN D C 1
ATOM 7009 O O . GLN D 1 19 ? 11.043 44.839 85.833 1.00 49.87 19 GLN D O 1
ATOM 7015 N N . ASN D 1 20 ? 12.510 46.531 86.008 1.00 52.79 20 ASN D N 1
ATOM 7016 C CA . ASN D 1 20 ? 12.076 47.160 84.774 1.00 55.48 20 ASN D CA 1
ATOM 7017 C C . ASN D 1 20 ? 13.107 46.975 83.657 1.00 57.28 20 ASN D C 1
ATOM 7018 O O . ASN D 1 20 ? 13.006 47.566 82.578 1.00 58.90 20 ASN D O 1
ATOM 7023 N N . GLU D 1 21 ? 14.110 46.150 83.915 1.00 58.81 21 GLU D N 1
ATOM 7024 C CA . GLU D 1 21 ? 15.127 45.888 82.902 1.00 60.38 21 GLU D CA 1
ATOM 7025 C C . GLU D 1 21 ? 14.986 44.463 82.371 1.00 60.99 21 GLU D C 1
ATOM 7026 O O . GLU D 1 21 ? 14.903 43.502 83.139 1.00 61.73 21 GLU D O 1
ATOM 7032 N N . PRO D 1 22 ? 14.930 44.311 81.042 1.00 61.23 22 PRO D N 1
ATOM 7033 C CA . PRO D 1 22 ? 14.795 42.996 80.412 1.00 61.85 22 PRO D CA 1
ATOM 7034 C C . PRO D 1 22 ? 16.093 42.193 80.459 1.00 63.07 22 PRO D C 1
ATOM 7035 O O . PRO D 1 22 ? 16.486 41.542 79.485 1.00 62.48 22 PRO D O 1
ATOM 7039 N N . VAL D 1 23 ? 16.762 42.245 81.605 1.00 64.56 23 VAL D N 1
ATOM 7040 C CA . VAL D 1 23 ? 18.007 41.516 81.786 1.00 65.45 23 VAL D CA 1
ATOM 7041 C C . VAL D 1 23 ? 18.128 41.041 83.222 1.00 66.20 23 VAL D C 1
ATOM 7042 O O . VAL D 1 23 ? 17.834 41.789 84.155 1.00 67.28 23 VAL D O 1
ATOM 7046 N N . TRP D 1 24 ? 18.564 39.801 83.410 1.00 66.48 24 TRP D N 1
ATOM 7047 C CA . TRP D 1 24 ? 18.705 39.283 84.762 1.00 66.66 24 TRP D CA 1
ATOM 7048 C C . TRP D 1 24 ? 20.102 39.506 85.337 1.00 65.51 24 TRP D C 1
ATOM 7049 O O . TRP D 1 24 ? 21.107 39.070 84.769 1.00 65.00 24 TRP D O 1
ATOM 7060 N N . ILE D 1 25 ? 20.150 40.203 86.465 1.00 64.10 25 ILE D N 1
ATOM 7061 C CA . ILE D 1 25 ? 21.408 40.469 87.134 1.00 62.92 25 ILE D CA 1
ATOM 7062 C C . ILE D 1 25 ? 21.630 39.363 88.141 1.00 63.12 25 ILE D C 1
ATOM 7063 O O . ILE D 1 25 ? 20.769 39.100 88.986 1.00 63.50 25 ILE D O 1
ATOM 7068 N N . ALA D 1 26 ? 22.779 38.706 88.043 1.00 62.63 26 ALA D N 1
ATOM 7069 C CA . ALA D 1 26 ? 23.097 37.625 88.957 1.00 62.03 26 ALA D CA 1
ATOM 7070 C C . ALA D 1 26 ? 22.792 38.061 90.380 1.00 61.54 26 ALA D C 1
ATOM 7071 O O . ALA D 1 26 ? 23.126 39.173 90.795 1.00 61.77 26 ALA D O 1
ATOM 7073 N N . THR D 1 27 ? 22.143 37.173 91.116 1.00 60.54 27 THR D N 1
ATOM 7074 C CA . THR D 1 27 ? 21.785 37.443 92.494 1.00 60.27 27 THR D CA 1
ATOM 7075 C C . THR D 1 27 ? 22.982 38.032 93.262 1.00 60.69 27 THR D C 1
ATOM 7076 O O . THR D 1 27 ? 22.834 38.998 94.015 1.00 60.75 27 THR D O 1
ATOM 7080 N N . GLU D 1 28 ? 24.174 37.480 93.056 1.00 61.00 28 GLU D N 1
ATOM 7081 C CA . GLU D 1 28 ? 25.344 37.989 93.762 1.00 61.44 28 GLU D CA 1
ATOM 7082 C C . GLU D 1 28 ? 25.637 39.427 93.394 1.00 60.47 28 GLU D C 1
ATOM 7083 O O . GLU D 1 28 ? 25.741 40.282 94.270 1.00 59.79 28 GLU D O 1
ATOM 7089 N N . ASP D 1 29 ? 25.768 39.684 92.093 1.00 59.40 29 ASP D N 1
ATOM 7090 C CA . ASP D 1 29 ? 26.046 41.027 91.582 1.00 57.41 29 ASP D CA 1
ATOM 7091 C C . ASP D 1 29 ? 25.110 42.053 92.204 1.00 56.61 29 ASP D C 1
ATOM 7092 O O . ASP D 1 29 ? 25.529 43.163 92.522 1.00 56.02 29 ASP D O 1
ATOM 7097 N N . LYS D 1 30 ? 23.839 41.691 92.365 1.00 55.76 30 LYS D N 1
ATOM 7098 C CA . LYS D 1 30 ? 22.889 42.623 92.956 1.00 54.46 30 LYS D CA 1
ATOM 7099 C C . LYS D 1 30 ? 23.468 43.072 94.287 1.00 54.91 30 LYS D C 1
ATOM 7100 O O . LYS D 1 30 ? 23.609 44.263 94.551 1.00 55.19 30 LYS D O 1
ATOM 7106 N N . ILE D 1 31 ? 23.817 42.102 95.121 1.00 55.53 31 ILE D N 1
ATOM 7107 C CA . ILE D 1 31 ? 24.390 42.395 96.425 1.00 55.50 31 ILE D CA 1
ATOM 7108 C C . ILE D 1 31 ? 25.623 43.289 96.289 1.00 54.73 31 ILE D C 1
ATOM 7109 O O . ILE D 1 31 ? 25.724 44.323 96.946 1.00 54.61 31 ILE D O 1
ATOM 7114 N N . THR D 1 32 ? 26.555 42.885 95.434 1.00 54.08 32 THR D N 1
ATOM 7115 C CA . THR D 1 32 ? 27.773 43.647 95.243 1.00 52.83 32 THR D CA 1
ATOM 7116 C C . THR D 1 32 ? 27.490 45.105 94.906 1.00 53.62 32 THR D C 1
ATOM 7117 O O . THR D 1 32 ? 28.209 46.005 95.363 1.00 54.37 32 THR D O 1
ATOM 7121 N N . TRP D 1 33 ? 26.445 45.340 94.109 1.00 53.36 33 TRP D N 1
ATOM 7122 C CA . TRP D 1 33 ? 26.065 46.704 93.691 1.00 52.19 33 TRP D CA 1
ATOM 7123 C C . TRP D 1 33 ? 25.360 47.491 94.794 1.00 51.91 33 TRP D C 1
ATOM 7124 O O . TRP D 1 33 ? 25.576 48.698 94.948 1.00 50.18 33 TRP D O 1
ATOM 7135 N N . ILE D 1 34 ? 24.512 46.793 95.547 1.00 52.38 34 ILE D N 1
ATOM 7136 C CA . ILE D 1 34 ? 23.768 47.407 96.635 1.00 52.98 34 ILE D CA 1
ATOM 7137 C C . ILE D 1 34 ? 24.731 47.752 97.760 1.00 53.77 34 ILE D C 1
ATOM 7138 O O . ILE D 1 34 ? 24.476 48.661 98.551 1.00 52.95 34 ILE D O 1
ATOM 7143 N N . ASN D 1 35 ? 25.837 47.013 97.835 1.00 54.70 35 ASN D N 1
ATOM 7144 C CA . ASN D 1 35 ? 26.837 47.272 98.864 1.00 55.44 35 ASN D CA 1
ATOM 7145 C C . ASN D 1 35 ? 27.456 48.636 98.574 1.00 56.13 35 ASN D C 1
ATOM 7146 O O . ASN D 1 35 ? 27.558 49.490 99.459 1.00 56.35 35 ASN D O 1
ATOM 7151 N N . GLN D 1 36 ? 27.853 48.835 97.323 1.00 56.71 36 GLN D N 1
ATOM 7152 C CA . GLN D 1 36 ? 28.425 50.099 96.892 1.00 57.31 36 GLN D CA 1
ATOM 7153 C C . GLN D 1 36 ? 27.448 51.192 97.308 1.00 57.93 36 GLN D C 1
ATOM 7154 O O . GLN D 1 36 ? 27.802 52.130 98.028 1.00 58.96 36 GLN D O 1
ATOM 7160 N N . LEU D 1 37 ? 26.206 51.062 96.866 1.00 58.38 37 LEU D N 1
ATOM 7161 C CA . LEU D 1 37 ? 25.192 52.048 97.200 1.00 59.66 37 LEU D CA 1
ATOM 7162 C C . LEU D 1 37 ? 25.139 52.353 98.693 1.00 61.26 37 LEU D C 1
ATOM 7163 O O . LEU D 1 37 ? 25.176 53.515 99.090 1.00 61.83 37 LEU D O 1
ATOM 7168 N N . SER D 1 38 ? 25.063 51.310 99.518 1.00 63.39 38 SER D N 1
ATOM 7169 C CA . SER D 1 38 ? 24.991 51.475 100.975 1.00 65.03 38 SER D CA 1
ATOM 7170 C C . SER D 1 38 ? 26.058 52.458 101.469 1.00 65.97 38 SER D C 1
ATOM 7171 O O . SER D 1 38 ? 25.773 53.346 102.278 1.00 65.54 38 SER D O 1
ATOM 7174 N N . ARG D 1 39 ? 27.285 52.300 100.986 1.00 66.64 39 ARG D N 1
ATOM 7175 C CA . ARG D 1 39 ? 28.334 53.193 101.421 1.00 67.89 39 ARG D CA 1
ATOM 7176 C C . ARG D 1 39 ? 28.561 54.274 100.384 1.00 66.98 39 ARG D C 1
ATOM 7177 O O . ARG D 1 39 ? 29.681 54.531 99.953 1.00 67.26 39 ARG D O 1
ATOM 7185 N N . THR D 1 40 ? 27.478 54.921 99.994 1.00 66.05 40 THR D N 1
ATOM 7186 C CA . THR D 1 40 ? 27.568 55.962 99.001 1.00 65.71 40 THR D CA 1
ATOM 7187 C C . THR D 1 40 ? 27.181 57.290 99.638 1.00 64.69 40 THR D C 1
ATOM 7188 O O . THR D 1 40 ? 27.601 58.355 99.196 1.00 65.74 40 THR D O 1
ATOM 7192 N N . GLY D 1 41 ? 26.388 57.219 100.695 1.00 63.00 41 GLY D N 1
ATOM 7193 C CA . GLY D 1 41 ? 25.960 58.431 101.356 1.00 61.16 41 GLY D CA 1
ATOM 7194 C C . GLY D 1 41 ? 24.456 58.403 101.441 1.00 60.72 41 GLY D C 1
ATOM 7195 O O . GLY D 1 41 ? 23.853 59.044 102.302 1.00 61.12 41 GLY D O 1
ATOM 7196 N N . LEU D 1 42 ? 23.838 57.648 100.541 1.00 59.53 42 LEU D N 1
ATOM 7197 C CA . LEU D 1 42 ? 22.389 57.534 100.540 1.00 58.08 42 LEU D CA 1
ATOM 7198 C C . LEU D 1 42 ? 21.983 56.993 101.901 1.00 58.58 42 LEU D C 1
ATOM 7199 O O . LEU D 1 42 ? 22.740 56.247 102.516 1.00 58.25 42 LEU D O 1
ATOM 7204 N N . SER D 1 43 ? 20.794 57.369 102.365 1.00 59.43 43 SER D N 1
ATOM 7205 C CA . SER D 1 43 ? 20.298 56.920 103.660 1.00 60.82 43 SER D CA 1
ATOM 7206 C C . SER D 1 43 ? 19.039 56.078 103.531 1.00 61.27 43 SER D C 1
ATOM 7207 O O . SER D 1 43 ? 18.379 55.786 104.531 1.00 62.60 43 SER D O 1
ATOM 7210 N N . TYR D 1 44 ? 18.703 55.689 102.306 1.00 61.06 44 TYR D N 1
ATOM 7211 C CA . TYR D 1 44 ? 17.492 54.899 102.071 1.00 60.50 44 TYR D CA 1
ATOM 7212 C C . TYR D 1 44 ? 17.636 54.153 100.760 1.00 59.12 44 TYR D C 1
ATOM 7213 O O . TYR D 1 44 ? 18.017 54.737 99.748 1.00 59.17 44 TYR D O 1
ATOM 7222 N N . ILE D 1 45 ? 17.326 52.864 100.778 1.00 57.97 45 ILE D N 1
ATOM 7223 C CA . ILE D 1 45 ? 17.481 52.049 99.587 1.00 56.77 45 ILE D CA 1
ATOM 7224 C C . ILE D 1 45 ? 16.484 50.903 99.535 1.00 57.53 45 ILE D C 1
ATOM 7225 O O . ILE D 1 45 ? 16.496 50.044 100.416 1.00 57.61 45 ILE D O 1
ATOM 7230 N N . GLU D 1 46 ? 15.636 50.869 98.510 1.00 56.88 46 GLU D N 1
ATOM 7231 C CA . GLU D 1 46 ? 14.713 49.753 98.383 1.00 56.49 46 GLU D CA 1
ATOM 7232 C C . GLU D 1 46 ? 15.505 48.607 97.774 1.00 55.97 46 GLU D C 1
ATOM 7233 O O . GLU D 1 46 ? 15.626 48.505 96.558 1.00 55.91 46 GLU D O 1
ATOM 7239 N N . ILE D 1 47 ? 16.044 47.742 98.621 1.00 55.47 47 ILE D N 1
ATOM 7240 C CA . ILE D 1 47 ? 16.841 46.629 98.139 1.00 54.78 47 ILE D CA 1
ATOM 7241 C C . ILE D 1 47 ? 16.132 45.684 97.177 1.00 52.99 47 ILE D C 1
ATOM 7242 O O . ILE D 1 47 ? 16.765 45.139 96.269 1.00 52.72 47 ILE D O 1
ATOM 7247 N N . THR D 1 48 ? 14.831 45.484 97.372 1.00 51.26 48 THR D N 1
ATOM 7248 C CA . THR D 1 48 ? 14.076 44.569 96.511 1.00 49.93 48 THR D CA 1
ATOM 7249 C C . THR D 1 48 ? 12.570 44.605 96.717 1.00 49.30 48 THR D C 1
ATOM 7250 O O . THR D 1 48 ? 12.049 45.398 97.498 1.00 49.85 48 THR D O 1
ATOM 7254 N N . SER D 1 49 ? 11.879 43.722 96.007 1.00 48.30 49 SER D N 1
ATOM 7255 C CA . SER D 1 49 ? 10.432 43.625 96.095 1.00 49.57 49 SER D CA 1
ATOM 7256 C C . SER D 1 49 ? 10.007 42.220 96.506 1.00 50.42 49 SER D C 1
ATOM 7257 O O . SER D 1 49 ? 10.552 41.231 96.020 1.00 51.15 49 SER D O 1
ATOM 7260 N N . PHE D 1 50 ? 9.038 42.126 97.405 1.00 51.16 50 PHE D N 1
ATOM 7261 C CA . PHE D 1 50 ? 8.573 40.821 97.827 1.00 51.69 50 PHE D CA 1
ATOM 7262 C C . PHE D 1 50 ? 7.279 40.403 97.155 1.00 52.64 50 PHE D C 1
ATOM 7263 O O . PHE D 1 50 ? 6.464 39.690 97.737 1.00 53.32 50 PHE D O 1
ATOM 7271 N N . VAL D 1 51 ? 7.083 40.865 95.930 1.00 53.46 51 VAL D N 1
ATOM 7272 C CA . VAL D 1 51 ? 5.902 40.486 95.173 1.00 55.34 51 VAL D CA 1
ATOM 7273 C C . VAL D 1 51 ? 6.208 39.072 94.705 1.00 56.89 51 VAL D C 1
ATOM 7274 O O . VAL D 1 51 ? 7.380 38.736 94.536 1.00 58.01 51 VAL D O 1
ATOM 7278 N N . HIS D 1 52 ? 5.186 38.240 94.500 1.00 57.86 52 HIS D N 1
ATOM 7279 C CA . HIS D 1 52 ? 5.425 36.858 94.051 1.00 58.95 52 HIS D CA 1
ATOM 7280 C C . HIS D 1 52 ? 6.370 36.788 92.837 1.00 59.65 52 HIS D C 1
ATOM 7281 O O . HIS D 1 52 ? 6.092 37.374 91.793 1.00 60.59 52 HIS D O 1
ATOM 7288 N N . PRO D 1 53 ? 7.487 36.047 92.955 1.00 59.79 53 PRO D N 1
ATOM 7289 C CA . PRO D 1 53 ? 8.475 35.908 91.877 1.00 60.13 53 PRO D CA 1
ATOM 7290 C C . PRO D 1 53 ? 7.907 35.654 90.486 1.00 60.55 53 PRO D C 1
ATOM 7291 O O . PRO D 1 53 ? 8.585 35.913 89.484 1.00 58.58 53 PRO D O 1
ATOM 7295 N N . LYS D 1 54 ? 6.677 35.135 90.429 1.00 61.74 54 LYS D N 1
ATOM 7296 C CA . LYS D 1 54 ? 6.005 34.837 89.152 1.00 63.14 54 LYS D CA 1
ATOM 7297 C C . LYS D 1 54 ? 5.802 36.102 88.319 1.00 62.50 54 LYS D C 1
ATOM 7298 O O . LYS D 1 54 ? 5.908 36.068 87.090 1.00 62.53 54 LYS D O 1
ATOM 7304 N N . TRP D 1 55 ? 5.515 37.214 88.991 1.00 60.74 55 TRP D N 1
ATOM 7305 C CA . TRP D 1 55 ? 5.290 38.460 88.286 1.00 59.47 55 TRP D CA 1
ATOM 7306 C C . TRP D 1 55 ? 6.564 39.284 88.120 1.00 57.38 55 TRP D C 1
ATOM 7307 O O . TRP D 1 55 ? 6.678 40.087 87.190 1.00 56.56 55 TRP D O 1
ATOM 7318 N N . ILE D 1 56 ? 7.528 39.079 89.010 1.00 54.87 56 ILE D N 1
ATOM 7319 C CA . ILE D 1 56 ? 8.768 39.832 88.946 1.00 52.54 56 ILE D CA 1
ATOM 7320 C C . ILE D 1 56 ? 9.972 38.919 88.925 1.00 51.43 56 ILE D C 1
ATOM 7321 O O . ILE D 1 56 ? 10.834 38.977 89.804 1.00 50.49 56 ILE D O 1
ATOM 7326 N N . PRO D 1 57 ? 10.062 38.082 87.887 1.00 51.14 57 PRO D N 1
ATOM 7327 C CA . PRO D 1 57 ? 11.161 37.132 87.727 1.00 50.61 57 PRO D CA 1
ATOM 7328 C C . PRO D 1 57 ? 12.550 37.747 87.829 1.00 50.15 57 PRO D C 1
ATOM 7329 O O . PRO D 1 57 ? 13.511 37.056 88.187 1.00 49.80 57 PRO D O 1
ATOM 7333 N N . ALA D 1 58 ? 12.660 39.043 87.531 1.00 49.70 58 ALA D N 1
ATOM 7334 C CA . ALA D 1 58 ? 13.953 39.731 87.602 1.00 48.87 58 ALA D CA 1
ATOM 7335 C C . ALA D 1 58 ? 14.395 39.914 89.049 1.00 48.44 58 ALA D C 1
ATOM 7336 O O . ALA D 1 58 ? 15.566 40.157 89.323 1.00 47.57 58 ALA D O 1
ATOM 7338 N N . LEU D 1 59 ? 13.448 39.795 89.971 1.00 48.35 59 LEU D N 1
ATOM 7339 C CA . LEU D 1 59 ? 13.760 39.950 91.372 1.00 48.03 59 LEU D CA 1
ATOM 7340 C C . LEU D 1 59 ? 13.251 38.755 92.175 1.00 49.15 59 LEU D C 1
ATOM 7341 O O . LEU D 1 59 ? 12.677 38.915 93.253 1.00 49.98 59 LEU D O 1
ATOM 7346 N N . ARG D 1 60 ? 13.456 37.550 91.650 1.00 49.81 60 ARG D N 1
ATOM 7347 C CA . ARG D 1 60 ? 13.009 36.348 92.344 1.00 49.19 60 ARG D CA 1
ATOM 7348 C C . ARG D 1 60 ? 13.900 36.051 93.528 1.00 47.93 60 ARG D C 1
ATOM 7349 O O . ARG D 1 60 ? 13.540 35.253 94.386 1.00 47.76 60 ARG D O 1
ATOM 7357 N N . ASP D 1 61 ? 15.056 36.706 93.573 1.00 46.69 61 ASP D N 1
ATOM 7358 C CA . ASP D 1 61 ? 16.011 36.500 94.657 1.00 45.58 61 ASP D CA 1
ATOM 7359 C C . ASP D 1 61 ? 15.864 37.522 95.772 1.00 44.81 61 ASP D C 1
ATOM 7360 O O . ASP D 1 61 ? 16.823 37.836 96.466 1.00 44.92 61 ASP D O 1
ATOM 7365 N N . ALA D 1 62 ? 14.654 38.032 95.953 1.00 45.22 62 ALA D N 1
ATOM 7366 C CA . ALA D 1 62 ? 14.404 39.030 96.989 1.00 45.83 62 ALA D CA 1
ATOM 7367 C C . ALA D 1 62 ? 14.897 38.593 98.368 1.00 47.11 62 ALA D C 1
ATOM 7368 O O . ALA D 1 62 ? 15.728 39.263 98.982 1.00 46.77 62 ALA D O 1
ATOM 7370 N N . ILE D 1 63 ? 14.378 37.475 98.859 1.00 49.19 63 ILE D N 1
ATOM 7371 C CA . ILE D 1 63 ? 14.761 36.986 100.175 1.00 51.22 63 ILE D CA 1
ATOM 7372 C C . ILE D 1 63 ? 16.258 36.748 100.307 1.00 52.54 63 ILE D C 1
ATOM 7373 O O . ILE D 1 63 ? 16.839 36.988 101.368 1.00 51.85 63 ILE D O 1
ATOM 7378 N N . ASP D 1 64 ? 16.880 36.282 99.228 1.00 55.06 64 ASP D N 1
ATOM 7379 C CA . ASP D 1 64 ? 18.321 36.018 99.218 1.00 57.26 64 ASP D CA 1
ATOM 7380 C C . ASP D 1 64 ? 19.120 37.324 99.284 1.00 58.44 64 ASP D C 1
ATOM 7381 O O . ASP D 1 64 ? 20.069 37.439 100.071 1.00 59.23 64 ASP D O 1
ATOM 7386 N N . VAL D 1 65 ? 18.746 38.307 98.465 1.00 58.67 65 VAL D N 1
ATOM 7387 C CA . VAL D 1 65 ? 19.459 39.578 98.461 1.00 60.21 65 VAL D CA 1
ATOM 7388 C C . VAL D 1 65 ? 19.239 40.323 99.767 1.00 61.14 65 VAL D C 1
ATOM 7389 O O . VAL D 1 65 ? 20.145 40.985 100.266 1.00 61.65 65 VAL D O 1
ATOM 7393 N N . ALA D 1 66 ? 18.037 40.202 100.321 1.00 62.23 66 ALA D N 1
ATOM 7394 C CA . ALA D 1 66 ? 17.694 40.877 101.569 1.00 63.92 66 ALA D CA 1
ATOM 7395 C C . ALA D 1 66 ? 18.586 40.448 102.741 1.00 65.41 66 ALA D C 1
ATOM 7396 O O . ALA D 1 66 ? 18.695 41.167 103.740 1.00 66.28 66 ALA D O 1
ATOM 7398 N N . LYS D 1 67 ? 19.219 39.281 102.615 1.00 66.15 67 LYS D N 1
ATOM 7399 C CA . LYS D 1 67 ? 20.096 38.765 103.659 1.00 66.46 67 LYS D CA 1
ATOM 7400 C C . LYS D 1 67 ? 21.557 38.812 103.229 1.00 67.43 67 LYS D C 1
ATOM 7401 O O . LYS D 1 67 ? 22.454 38.516 104.020 1.00 67.21 67 LYS D O 1
ATOM 7407 N N . GLY D 1 68 ? 21.789 39.177 101.973 1.00 68.59 68 GLY D N 1
ATOM 7408 C CA . GLY D 1 68 ? 23.149 39.242 101.468 1.00 71.16 68 GLY D CA 1
ATOM 7409 C C . GLY D 1 68 ? 23.837 40.592 101.612 1.00 72.44 68 GLY D C 1
ATOM 7410 O O . GLY D 1 68 ? 25.053 40.665 101.843 1.00 72.47 68 GLY D O 1
ATOM 7411 N N . ILE D 1 69 ? 23.069 41.666 101.475 1.00 73.26 69 ILE D N 1
ATOM 7412 C CA . ILE D 1 69 ? 23.623 43.013 101.574 1.00 74.11 69 ILE D CA 1
ATOM 7413 C C . ILE D 1 69 ? 24.435 43.237 102.846 1.00 74.39 69 ILE D C 1
ATOM 7414 O O . ILE D 1 69 ? 24.276 42.525 103.839 1.00 74.24 69 ILE D O 1
ATOM 7419 N N . ASP D 1 70 ? 25.307 44.237 102.806 1.00 74.92 70 ASP D N 1
ATOM 7420 C CA . ASP D 1 70 ? 26.137 44.563 103.961 1.00 75.41 70 ASP D CA 1
ATOM 7421 C C . ASP D 1 70 ? 25.320 45.217 105.065 1.00 74.63 70 ASP D C 1
ATOM 7422 O O . ASP D 1 70 ? 25.558 44.983 106.249 1.00 74.46 70 ASP D O 1
ATOM 7427 N N . ARG D 1 71 ? 24.366 46.052 104.679 1.00 73.51 71 ARG D N 1
ATOM 7428 C CA . ARG D 1 71 ? 23.532 46.719 105.658 1.00 72.89 71 ARG D CA 1
ATOM 7429 C C . ARG D 1 71 ? 24.358 47.646 106.557 1.00 73.73 71 ARG D C 1
ATOM 7430 O O . ARG D 1 71 ? 24.877 47.234 107.599 1.00 73.30 71 ARG D O 1
ATOM 7438 N N . GLU D 1 72 ? 24.469 48.902 106.130 1.00 74.88 72 GLU D N 1
ATOM 7439 C CA . GLU D 1 72 ? 25.220 49.930 106.847 1.00 75.46 72 GLU D CA 1
ATOM 7440 C C . GLU D 1 72 ? 24.334 50.684 107.834 1.00 75.23 72 GLU D C 1
ATOM 7441 O O . GLU D 1 72 ? 23.101 50.677 107.723 1.00 75.28 72 GLU D O 1
ATOM 7447 N N . LYS D 1 73 ? 24.975 51.347 108.792 1.00 74.58 73 LYS D N 1
ATOM 7448 C CA . LYS D 1 73 ? 24.266 52.108 109.812 1.00 73.39 73 LYS D CA 1
ATOM 7449 C C . LYS D 1 73 ? 23.819 53.460 109.285 1.00 72.22 73 LYS D C 1
ATOM 7450 O O . LYS D 1 73 ? 24.511 54.104 108.492 1.00 70.89 73 LYS D O 1
ATOM 7456 N N . GLY D 1 74 ? 22.649 53.879 109.746 1.00 71.61 74 GLY D N 1
ATOM 7457 C CA . GLY D 1 74 ? 22.086 55.141 109.309 1.00 71.32 74 GLY D CA 1
ATOM 7458 C C . GLY D 1 74 ? 21.401 54.985 107.959 1.00 70.79 74 GLY D C 1
ATOM 7459 O O . GLY D 1 74 ? 20.877 55.949 107.391 1.00 70.85 74 GLY D O 1
ATOM 7460 N N . VAL D 1 75 ? 21.415 53.760 107.443 1.00 69.39 75 VAL D N 1
ATOM 7461 C CA . VAL D 1 75 ? 20.792 53.463 106.169 1.00 67.57 75 VAL D CA 1
ATOM 7462 C C . VAL D 1 75 ? 19.484 52.741 106.391 1.00 65.77 75 VAL D C 1
ATOM 7463 O O . VAL D 1 75 ? 19.426 51.772 107.139 1.00 65.45 75 VAL D O 1
ATOM 7467 N N . THR D 1 76 ? 18.432 53.210 105.741 1.00 64.39 76 THR D N 1
ATOM 7468 C CA . THR D 1 76 ? 17.132 52.569 105.869 1.00 63.26 76 THR D CA 1
ATOM 7469 C C . THR D 1 76 ? 16.897 51.644 104.667 1.00 62.53 76 THR D C 1
ATOM 7470 O O . THR D 1 76 ? 16.715 52.111 103.542 1.00 63.34 76 THR D O 1
ATOM 7474 N N . TYR D 1 77 ? 16.916 50.333 104.900 1.00 60.66 77 TYR D N 1
ATOM 7475 C CA . TYR D 1 77 ? 16.693 49.374 103.821 1.00 58.20 77 TYR D CA 1
ATOM 7476 C C . TYR D 1 77 ? 15.216 48.990 103.753 1.00 56.52 77 TYR D C 1
ATOM 7477 O O . TYR D 1 77 ? 14.654 48.420 104.696 1.00 55.88 77 TYR D O 1
ATOM 7486 N N . ALA D 1 78 ? 14.586 49.340 102.636 1.00 54.47 78 ALA D N 1
ATOM 7487 C CA . ALA D 1 78 ? 13.173 49.063 102.439 1.00 51.93 78 ALA D CA 1
ATOM 7488 C C . ALA D 1 78 ? 12.928 48.090 101.301 1.00 50.03 78 ALA D C 1
ATOM 7489 O O . ALA D 1 78 ? 13.796 47.827 100.467 1.00 48.70 78 ALA D O 1
ATOM 7491 N N . ALA D 1 79 ? 11.716 47.557 101.274 1.00 48.04 79 ALA D N 1
ATOM 7492 C CA . ALA D 1 79 ? 11.328 46.624 100.239 1.00 44.84 79 ALA D CA 1
ATOM 7493 C C . ALA D 1 79 ? 9.860 46.794 99.947 1.00 43.07 79 ALA D C 1
ATOM 7494 O O . ALA D 1 79 ? 9.092 47.193 100.808 1.00 41.19 79 ALA D O 1
ATOM 7496 N N . LEU D 1 80 ? 9.481 46.498 98.718 1.00 44.16 80 LEU D N 1
ATOM 7497 C CA . LEU D 1 80 ? 8.098 46.601 98.322 1.00 46.06 80 LEU D CA 1
ATOM 7498 C C . LEU D 1 80 ? 7.345 45.410 98.919 1.00 47.02 80 LEU D C 1
ATOM 7499 O O . LEU D 1 80 ? 7.799 44.273 98.807 1.00 46.23 80 LEU D O 1
ATOM 7504 N N . VAL D 1 81 ? 6.208 45.663 99.562 1.00 48.10 81 VAL D N 1
ATOM 7505 C CA . VAL D 1 81 ? 5.419 44.590 100.157 1.00 48.36 81 VAL D CA 1
ATOM 7506 C C . VAL D 1 81 ? 3.996 44.618 99.613 1.00 49.24 81 VAL D C 1
ATOM 7507 O O . VAL D 1 81 ? 3.223 45.530 99.901 1.00 50.11 81 VAL D O 1
ATOM 7511 N N . PRO D 1 82 ? 3.620 43.593 98.849 1.00 49.11 82 PRO D N 1
ATOM 7512 C CA . PRO D 1 82 ? 2.302 43.479 98.243 1.00 47.86 82 PRO D CA 1
ATOM 7513 C C . PRO D 1 82 ? 1.177 43.148 99.187 1.00 47.68 82 PRO D C 1
ATOM 7514 O O . PRO D 1 82 ? 0.047 43.562 98.956 1.00 47.66 82 PRO D O 1
ATOM 7518 N N . ASN D 1 83 ? 1.472 42.383 100.234 1.00 48.55 83 ASN D N 1
ATOM 7519 C CA . ASN D 1 83 ? 0.444 41.988 101.210 1.00 49.68 83 ASN D CA 1
ATOM 7520 C C . ASN D 1 83 ? 1.023 41.233 102.400 1.00 49.75 83 ASN D C 1
ATOM 7521 O O . ASN D 1 83 ? 2.220 40.978 102.456 1.00 48.87 83 ASN D O 1
ATOM 7526 N N . GLN D 1 84 ? 0.162 40.869 103.344 1.00 51.02 84 GLN D N 1
ATOM 7527 C CA . GLN D 1 84 ? 0.597 40.177 104.556 1.00 52.71 84 GLN D CA 1
ATOM 7528 C C . GLN D 1 84 ? 1.610 39.057 104.321 1.00 53.67 84 GLN D C 1
ATOM 7529 O O . GLN D 1 84 ? 2.652 38.992 104.984 1.00 52.19 84 GLN D O 1
ATOM 7535 N N . ARG D 1 85 ? 1.293 38.184 103.371 1.00 55.46 85 ARG D N 1
ATOM 7536 C CA . ARG D 1 85 ? 2.157 37.066 103.011 1.00 58.17 85 ARG D CA 1
ATOM 7537 C C . ARG D 1 85 ? 3.545 37.590 102.625 1.00 59.14 85 ARG D C 1
ATOM 7538 O O . ARG D 1 85 ? 4.571 36.964 102.914 1.00 59.36 85 ARG D O 1
ATOM 7546 N N . GLY D 1 86 ? 3.565 38.740 101.960 1.00 59.10 86 GLY D N 1
ATOM 7547 C CA . GLY D 1 86 ? 4.824 39.327 101.554 1.00 59.13 86 GLY D CA 1
ATOM 7548 C C . GLY D 1 86 ? 5.503 39.968 102.742 1.00 60.13 86 GLY D C 1
ATOM 7549 O O . GLY D 1 86 ? 6.720 39.875 102.899 1.00 59.51 86 GLY D O 1
ATOM 7550 N N . LEU D 1 87 ? 4.714 40.619 103.590 1.00 61.60 87 LEU D N 1
ATOM 7551 C CA . LEU D 1 87 ? 5.258 41.277 104.767 1.00 63.38 87 LEU D CA 1
ATOM 7552 C C . LEU D 1 87 ? 5.983 40.246 105.606 1.00 64.42 87 LEU D C 1
ATOM 7553 O O . LEU D 1 87 ? 6.981 40.550 106.260 1.00 63.54 87 LEU D O 1
ATOM 7558 N N . GLU D 1 88 ? 5.464 39.024 105.578 1.00 66.25 88 GLU D N 1
ATOM 7559 C CA . GLU D 1 88 ? 6.059 37.927 106.323 1.00 68.81 88 GLU D CA 1
ATOM 7560 C C . GLU D 1 88 ? 7.491 37.714 105.851 1.00 68.92 88 GLU D C 1
ATOM 7561 O O . GLU D 1 88 ? 8.436 37.756 106.640 1.00 69.26 88 GLU D O 1
ATOM 7567 N N . ASN D 1 89 ? 7.647 37.479 104.556 1.00 69.46 89 ASN D N 1
ATOM 7568 C CA . ASN D 1 89 ? 8.972 37.261 103.987 1.00 70.75 89 ASN D CA 1
ATOM 7569 C C . ASN D 1 89 ? 9.881 38.460 104.230 1.00 70.91 89 ASN D C 1
ATOM 7570 O O . ASN D 1 89 ? 11.056 38.293 104.548 1.00 71.20 89 ASN D O 1
ATOM 7575 N N . ALA D 1 90 ? 9.333 39.663 104.075 1.00 70.73 90 ALA D N 1
ATOM 7576 C CA . ALA D 1 90 ? 10.105 40.881 104.277 1.00 70.76 90 ALA D CA 1
ATOM 7577 C C . ALA D 1 90 ? 10.646 40.908 105.698 1.00 71.05 90 ALA D C 1
ATOM 7578 O O . ALA D 1 90 ? 11.786 41.320 105.935 1.00 72.06 90 ALA D O 1
ATOM 7580 N N . LEU D 1 91 ? 9.823 40.460 106.641 1.00 70.38 91 LEU D N 1
ATOM 7581 C CA . LEU D 1 91 ? 10.208 40.432 108.044 1.00 69.83 91 LEU D CA 1
ATOM 7582 C C . LEU D 1 91 ? 11.415 39.537 108.239 1.00 70.18 91 LEU D C 1
ATOM 7583 O O . LEU D 1 91 ? 12.327 39.856 109.006 1.00 69.92 91 LEU D O 1
ATOM 7588 N N . GLU D 1 92 ? 11.424 38.415 107.535 1.00 70.43 92 GLU D N 1
ATOM 7589 C CA . GLU D 1 92 ? 12.537 37.498 107.649 1.00 71.84 92 GLU D CA 1
ATOM 7590 C C . GLU D 1 92 ? 13.778 38.058 106.970 1.00 71.76 92 GLU D C 1
ATOM 7591 O O . GLU D 1 92 ? 14.903 37.748 107.366 1.00 72.32 92 GLU D O 1
ATOM 7597 N N . GLY D 1 93 ? 13.570 38.888 105.952 1.00 71.15 93 GLY D N 1
ATOM 7598 C CA . GLY D 1 93 ? 14.690 39.466 105.232 1.00 70.72 93 GLY D CA 1
ATOM 7599 C C . GLY D 1 93 ? 15.393 40.539 106.034 1.00 70.52 93 GLY D C 1
ATOM 7600 O O . GLY D 1 93 ? 16.552 40.867 105.767 1.00 70.37 93 GLY D O 1
ATOM 7601 N N . GLY D 1 94 ? 14.683 41.094 107.014 1.00 70.31 94 GLY D N 1
ATOM 7602 C CA . GLY D 1 94 ? 15.262 42.126 107.859 1.00 70.24 94 GLY D CA 1
ATOM 7603 C C . GLY D 1 94 ? 14.957 43.550 107.430 1.00 69.42 94 GLY D C 1
ATOM 7604 O O . GLY D 1 94 ? 15.486 44.508 108.006 1.00 69.71 94 GLY D O 1
ATOM 7605 N N . ILE D 1 95 ? 14.107 43.695 106.419 1.00 68.37 95 ILE D N 1
ATOM 7606 C CA . ILE D 1 95 ? 13.741 45.013 105.914 1.00 67.50 95 ILE D CA 1
ATOM 7607 C C . ILE D 1 95 ? 13.314 45.945 107.035 1.00 66.09 95 ILE D C 1
ATOM 7608 O O . ILE D 1 95 ? 12.524 45.572 107.898 1.00 66.71 95 ILE D O 1
ATOM 7613 N N . ASN D 1 96 ? 13.839 47.164 107.014 1.00 63.83 96 ASN D N 1
ATOM 7614 C CA . ASN D 1 96 ? 13.499 48.140 108.035 1.00 61.93 96 ASN D CA 1
ATOM 7615 C C . ASN D 1 96 ? 12.160 48.766 107.710 1.00 61.80 96 ASN D C 1
ATOM 7616 O O . ASN D 1 96 ? 11.315 48.932 108.588 1.00 62.31 96 ASN D O 1
ATOM 7621 N N . GLU D 1 97 ? 11.958 49.120 106.445 1.00 61.81 97 GLU D N 1
ATOM 7622 C CA . GLU D 1 97 ? 10.702 49.750 106.047 1.00 61.78 97 GLU D CA 1
ATOM 7623 C C . GLU D 1 97 ? 9.991 49.038 104.919 1.00 60.12 97 GLU D C 1
ATOM 7624 O O . GLU D 1 97 ? 10.600 48.600 103.942 1.00 60.19 97 GLU D O 1
ATOM 7630 N N . ALA D 1 98 ? 8.683 48.932 105.070 1.00 58.38 98 ALA D N 1
ATOM 7631 C CA . ALA D 1 98 ? 7.865 48.277 104.070 1.00 58.19 98 ALA D CA 1
ATOM 7632 C C . ALA D 1 98 ? 7.120 49.335 103.265 1.00 57.26 98 ALA D C 1
ATOM 7633 O O . ALA D 1 98 ? 6.595 50.299 103.830 1.00 56.64 98 ALA D O 1
ATOM 7635 N N . CYS D 1 99 ? 7.073 49.168 101.950 1.00 55.60 99 CYS D N 1
ATOM 7636 C CA . CYS D 1 99 ? 6.386 50.146 101.131 1.00 55.13 99 CYS D CA 1
ATOM 7637 C C . CYS D 1 99 ? 5.196 49.523 100.443 1.00 53.30 99 CYS D C 1
ATOM 7638 O O . CYS D 1 99 ? 5.352 48.720 99.529 1.00 53.68 99 CYS D O 1
ATOM 7641 N N . VAL D 1 100 ? 3.996 49.874 100.865 1.00 51.47 100 VAL D N 1
ATOM 7642 C CA . VAL D 1 100 ? 2.841 49.321 100.188 1.00 50.42 100 VAL D CA 1
ATOM 7643 C C . VAL D 1 100 ? 2.635 50.138 98.926 1.00 50.30 100 VAL D C 1
ATOM 7644 O O . VAL D 1 100 ? 3.323 51.131 98.723 1.00 50.99 100 VAL D O 1
ATOM 7648 N N . PHE D 1 101 ? 1.698 49.737 98.079 1.00 49.98 101 PHE D N 1
ATOM 7649 C CA . PHE D 1 101 ? 1.460 50.474 96.847 1.00 49.78 101 PHE D CA 1
ATOM 7650 C C . PHE D 1 101 ? 0.100 50.209 96.249 1.00 50.75 101 PHE D C 1
ATOM 7651 O O . PHE D 1 101 ? -0.534 49.190 96.523 1.00 51.05 101 PHE D O 1
ATOM 7667 N N . SER D 1 103 ? -2.692 52.104 92.860 1.00 55.31 103 SER D N 1
ATOM 7668 C CA . SER D 1 103 ? -2.851 53.137 91.862 1.00 55.31 103 SER D CA 1
ATOM 7669 C C . SER D 1 103 ? -4.033 54.045 92.159 1.00 54.78 103 SER D C 1
ATOM 7670 O O . SER D 1 103 ? -5.049 53.610 92.718 1.00 54.70 103 SER D O 1
ATOM 7673 N N . ALA D 1 104 ? -3.884 55.311 91.784 1.00 54.31 104 ALA D N 1
ATOM 7674 C CA . ALA D 1 104 ? -4.928 56.301 91.979 1.00 54.55 104 ALA D CA 1
ATOM 7675 C C . ALA D 1 104 ? -6.016 56.031 90.962 1.00 55.24 104 ALA D C 1
ATOM 7676 O O . ALA D 1 104 ? -7.196 56.208 91.243 1.00 56.02 104 ALA D O 1
ATOM 7678 N N . SER D 1 105 ? -5.598 55.602 89.776 1.00 56.68 105 SER D N 1
ATOM 7679 C CA . SER D 1 105 ? -6.505 55.279 88.686 1.00 58.32 105 SER D CA 1
ATOM 7680 C C . SER D 1 105 ? -7.093 53.889 88.896 1.00 59.81 105 SER D C 1
ATOM 7681 O O . SER D 1 105 ? -6.359 52.935 89.156 1.00 60.63 105 SER D O 1
ATOM 7684 N N . GLU D 1 106 ? -8.413 53.772 88.777 1.00 60.85 106 GLU D N 1
ATOM 7685 C CA . GLU D 1 106 ? -9.078 52.485 88.957 1.00 61.89 106 GLU D CA 1
ATOM 7686 C C . GLU D 1 106 ? -8.591 51.512 87.892 1.00 61.43 106 GLU D C 1
ATOM 7687 O O . GLU D 1 106 ? -8.172 50.396 88.194 1.00 61.63 106 GLU D O 1
ATOM 7693 N N . THR D 1 107 ? -8.637 51.952 86.641 1.00 61.75 107 THR D N 1
ATOM 7694 C CA . THR D 1 107 ? -8.232 51.109 85.523 1.00 61.85 107 THR D CA 1
ATOM 7695 C C . THR D 1 107 ? -6.798 50.601 85.672 1.00 61.27 107 THR D C 1
ATOM 7696 O O . THR D 1 107 ? -6.527 49.416 85.481 1.00 60.28 107 THR D O 1
ATOM 7700 N N . HIS D 1 108 ? -5.886 51.501 86.017 1.00 61.33 108 HIS D N 1
ATOM 7701 C CA . HIS D 1 108 ? -4.498 51.122 86.175 1.00 62.90 108 HIS D CA 1
ATOM 7702 C C . HIS D 1 108 ? -4.346 50.125 87.307 1.00 63.59 108 HIS D C 1
ATOM 7703 O O . HIS D 1 108 ? -3.651 49.117 87.175 1.00 63.14 108 HIS D O 1
ATOM 7710 N N . ASN D 1 109 ? -5.007 50.413 88.422 1.00 64.87 109 ASN D N 1
ATOM 7711 C CA . ASN D 1 109 ? -4.925 49.560 89.596 1.00 65.55 109 ASN D CA 1
ATOM 7712 C C . ASN D 1 109 ? -5.446 48.173 89.256 1.00 66.72 109 ASN D C 1
ATOM 7713 O O . ASN D 1 109 ? -4.733 47.176 89.399 1.00 66.71 109 ASN D O 1
ATOM 7718 N N . ARG D 1 110 ? -6.691 48.117 88.795 1.00 68.10 110 ARG D N 1
ATOM 7719 C CA . ARG D 1 110 ? -7.297 46.848 88.432 1.00 70.09 110 ARG D CA 1
ATOM 7720 C C . ARG D 1 110 ? -6.490 46.115 87.359 1.00 70.29 110 ARG D C 1
ATOM 7721 O O . ARG D 1 110 ? -6.528 44.888 87.276 1.00 71.02 110 ARG D O 1
ATOM 7729 N N . LYS D 1 111 ? -5.754 46.856 86.541 1.00 70.28 111 LYS D N 1
ATOM 7730 C CA . LYS D 1 111 ? -4.962 46.220 85.500 1.00 70.58 111 LYS D CA 1
ATOM 7731 C C . LYS D 1 111 ? -3.485 46.329 85.856 1.00 69.69 111 LYS D C 1
ATOM 7732 O O . LYS D 1 111 ? -2.691 46.895 85.108 1.00 70.04 111 LYS D O 1
ATOM 7738 N N . ASN D 1 112 ? -3.124 45.785 87.010 1.00 68.46 112 ASN D N 1
ATOM 7739 C CA . ASN D 1 112 ? -1.747 45.828 87.470 1.00 68.03 112 ASN D CA 1
ATOM 7740 C C . ASN D 1 112 ? -1.603 44.882 88.646 1.00 67.73 112 ASN D C 1
ATOM 7741 O O . ASN D 1 112 ? -0.679 44.068 88.701 1.00 68.77 112 ASN D O 1
ATOM 7746 N N . ILE D 1 113 ? -2.525 44.997 89.592 1.00 66.48 113 ILE D N 1
ATOM 7747 C CA . ILE D 1 113 ? -2.515 44.142 90.768 1.00 65.82 113 ILE D CA 1
ATOM 7748 C C . ILE D 1 113 ? -3.909 43.514 90.902 1.00 64.83 113 ILE D C 1
ATOM 7749 O O . ILE D 1 113 ? -4.223 42.827 91.877 1.00 62.79 113 ILE D O 1
ATOM 7754 N N . ASN D 1 114 ? -4.727 43.760 89.884 1.00 64.82 114 ASN D N 1
ATOM 7755 C CA . ASN D 1 114 ? -6.094 43.254 89.792 1.00 65.92 114 ASN D CA 1
ATOM 7756 C C . ASN D 1 114 ? -6.900 43.342 91.084 1.00 66.58 114 ASN D C 1
ATOM 7757 O O . ASN D 1 114 ? -7.146 42.338 91.748 1.00 66.88 114 ASN D O 1
ATOM 7762 N N . LYS D 1 115 ? -7.315 44.562 91.412 1.00 67.42 115 LYS D N 1
ATOM 7763 C CA . LYS D 1 115 ? -8.114 44.855 92.598 1.00 68.35 115 LYS D CA 1
ATOM 7764 C C . LYS D 1 115 ? -8.579 46.302 92.517 1.00 68.15 115 LYS D C 1
ATOM 7765 O O . LYS D 1 115 ? -7.822 47.182 92.100 1.00 67.72 115 LYS D O 1
ATOM 7771 N N . SER D 1 116 ? -9.830 46.540 92.892 1.00 68.32 116 SER D N 1
ATOM 7772 C CA . SER D 1 116 ? -10.369 47.890 92.855 1.00 68.72 116 SER D CA 1
ATOM 7773 C C . SER D 1 116 ? -9.631 48.744 93.877 1.00 68.46 116 SER D C 1
ATOM 7774 O O . SER D 1 116 ? -9.023 48.227 94.819 1.00 68.93 116 SER D O 1
ATOM 7777 N N . THR D 1 117 ? -9.682 50.056 93.682 1.00 67.53 117 THR D N 1
ATOM 7778 C CA . THR D 1 117 ? -9.023 50.975 94.592 1.00 66.32 117 THR D CA 1
ATOM 7779 C C . THR D 1 117 ? -9.431 50.680 96.035 1.00 65.80 117 THR D C 1
ATOM 7780 O O . THR D 1 117 ? -8.599 50.703 96.948 1.00 64.67 117 THR D O 1
ATOM 7784 N N . SER D 1 118 ? -10.713 50.386 96.235 1.00 65.79 118 SER D N 1
ATOM 7785 C CA . SER D 1 118 ? -11.232 50.084 97.574 1.00 65.75 118 SER D CA 1
ATOM 7786 C C . SER D 1 118 ? -10.588 48.820 98.133 1.00 65.50 118 SER D C 1
ATOM 7787 O O . SER D 1 118 ? -10.096 48.807 99.261 1.00 64.84 118 SER D O 1
ATOM 7790 N N . GLU D 1 119 ? -10.606 47.763 97.328 1.00 65.69 119 GLU D N 1
ATOM 7791 C CA . GLU D 1 119 ? -10.032 46.485 97.718 1.00 66.51 119 GLU D CA 1
ATOM 7792 C C . GLU D 1 119 ? -8.581 46.674 98.115 1.00 66.61 119 GLU D C 1
ATOM 7793 O O . GLU D 1 119 ? -8.156 46.240 99.188 1.00 66.78 119 GLU D O 1
ATOM 7799 N N . SER D 1 120 ? -7.816 47.329 97.252 1.00 66.40 120 SER D N 1
ATOM 7800 C CA . SER D 1 120 ? -6.418 47.557 97.563 1.00 66.88 120 SER D CA 1
ATOM 7801 C C . SER D 1 120 ? -6.332 48.368 98.844 1.00 66.64 120 SER D C 1
ATOM 7802 O O . SER D 1 120 ? -5.570 48.034 99.760 1.00 66.79 120 SER D O 1
ATOM 7805 N N . LEU D 1 121 ? -7.125 49.429 98.912 1.00 65.59 121 LEU D N 1
ATOM 7806 C CA . LEU D 1 121 ? -7.113 50.280 100.087 1.00 65.00 121 LEU D CA 1
ATOM 7807 C C . LEU D 1 121 ? -7.248 49.390 101.311 1.00 63.72 121 LEU D C 1
ATOM 7808 O O . LEU D 1 121 ? -6.495 49.507 102.282 1.00 62.96 121 LEU D O 1
ATOM 7813 N N . HIS D 1 122 ? -8.199 48.472 101.241 1.00 62.85 122 HIS D N 1
ATOM 7814 C CA . HIS D 1 122 ? -8.445 47.567 102.347 1.00 62.75 122 HIS D CA 1
ATOM 7815 C C . HIS D 1 122 ? -7.209 46.718 102.651 1.00 61.66 122 HIS D C 1
ATOM 7816 O O . HIS D 1 122 ? -6.882 46.472 103.819 1.00 61.42 122 HIS D O 1
ATOM 7823 N N . ILE D 1 123 ? -6.514 46.289 101.599 1.00 59.84 123 ILE D N 1
ATOM 7824 C CA . ILE D 1 123 ? -5.325 45.469 101.774 1.00 58.24 123 ILE D CA 1
ATOM 7825 C C . ILE D 1 123 ? -4.266 46.251 102.524 1.00 57.66 123 ILE D C 1
ATOM 7826 O O . ILE D 1 123 ? -3.847 45.870 103.622 1.00 57.68 123 ILE D O 1
ATOM 7831 N N . LEU D 1 124 ? -3.843 47.354 101.916 1.00 56.58 124 LEU D N 1
ATOM 7832 C CA . LEU D 1 124 ? -2.823 48.212 102.496 1.00 56.67 124 LEU D CA 1
ATOM 7833 C C . LEU D 1 124 ? -3.166 48.549 103.940 1.00 56.69 124 LEU D C 1
ATOM 7834 O O . LEU D 1 124 ? -2.301 48.545 104.822 1.00 56.61 124 LEU D O 1
ATOM 7839 N N . LY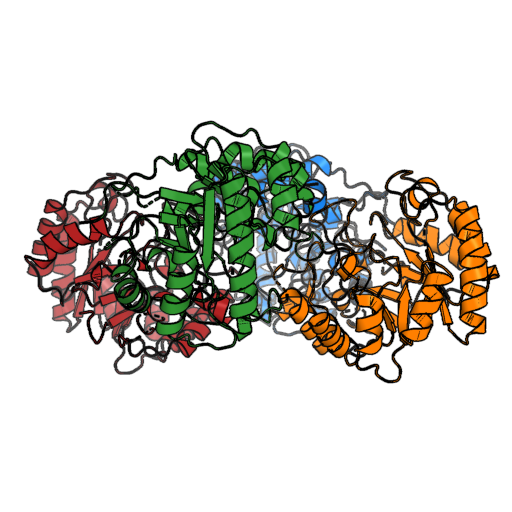S D 1 125 ? -4.441 48.843 104.167 1.00 55.99 125 LYS D N 1
ATOM 7840 C CA . LYS D 1 125 ? -4.916 49.181 105.497 1.00 55.45 125 LYS D CA 1
ATOM 7841 C C . LYS D 1 125 ? -4.352 48.173 106.501 1.00 53.88 125 LYS D C 1
ATOM 7842 O O . LYS D 1 125 ? -3.582 48.530 107.408 1.00 53.05 125 LYS D O 1
ATOM 7848 N N . GLN D 1 126 ? -4.715 46.903 106.324 1.00 52.20 126 GLN D N 1
ATOM 7849 C CA . GLN D 1 126 ? -4.250 45.904 107.262 1.00 50.42 126 GLN D CA 1
ATOM 7850 C C . GLN D 1 126 ? -2.775 45.576 107.040 1.00 50.17 126 GLN D C 1
ATOM 7851 O O . GLN D 1 126 ? -2.046 45.321 107.998 1.00 49.74 126 GLN D O 1
ATOM 7857 N N . VAL D 1 127 ? -2.307 45.627 105.801 1.00 51.15 127 VAL D N 1
ATOM 7858 C CA . VAL D 1 127 ? -0.899 45.348 105.563 1.00 53.05 127 VAL D CA 1
ATOM 7859 C C . VAL D 1 127 ? -0.012 46.336 106.316 1.00 54.87 127 VAL D C 1
ATOM 7860 O O . VAL D 1 127 ? 1.090 45.997 106.766 1.00 55.19 127 VAL D O 1
ATOM 7864 N N . ASN D 1 128 ? -0.503 47.561 106.458 1.00 56.51 128 ASN D N 1
ATOM 7865 C CA . ASN D 1 128 ? 0.238 48.599 107.173 1.00 57.94 128 ASN D CA 1
ATOM 7866 C C . ASN D 1 128 ? 0.175 48.345 108.677 1.00 58.87 128 ASN D C 1
ATOM 7867 O O . ASN D 1 128 ? 1.182 48.452 109.382 1.00 58.78 128 ASN D O 1
ATOM 7872 N N . ASN D 1 129 ? -1.020 47.996 109.150 1.00 59.93 129 ASN D N 1
ATOM 7873 C CA . ASN D 1 129 ? -1.265 47.719 110.563 1.00 61.61 129 ASN D CA 1
ATOM 7874 C C . ASN D 1 129 ? -0.305 46.639 111.098 1.00 61.72 129 ASN D C 1
ATOM 7875 O O . ASN D 1 129 ? 0.335 46.823 112.134 1.00 60.95 129 ASN D O 1
ATOM 7880 N N . ASP D 1 130 ? -0.193 45.528 110.375 1.00 62.76 130 ASP D N 1
ATOM 7881 C CA . ASP D 1 130 ? 0.675 44.437 110.788 1.00 64.02 130 ASP D CA 1
ATOM 7882 C C . ASP D 1 130 ? 2.140 44.832 110.696 1.00 65.46 130 ASP D C 1
ATOM 7883 O O . ASP D 1 130 ? 2.973 44.417 111.517 1.00 65.08 130 ASP D O 1
ATOM 7888 N N . ALA D 1 131 ? 2.461 45.633 109.690 1.00 67.85 131 ALA D N 1
ATOM 7889 C CA . ALA D 1 131 ? 3.834 46.068 109.504 1.00 70.66 131 ALA D CA 1
ATOM 7890 C C . ALA D 1 131 ? 4.307 46.863 110.718 1.00 72.52 131 ALA D C 1
ATOM 7891 O O . ALA D 1 131 ? 5.322 46.521 111.335 1.00 72.50 131 ALA D O 1
ATOM 7893 N N . GLN D 1 132 ? 3.563 47.918 111.053 1.00 74.42 132 GLN D N 1
ATOM 7894 C CA . GLN D 1 132 ? 3.917 48.781 112.175 1.00 76.32 132 GLN D CA 1
ATOM 7895 C C . GLN D 1 132 ? 3.946 47.981 113.462 1.00 76.34 132 GLN D C 1
ATOM 7896 O O . GLN D 1 132 ? 4.856 48.148 114.283 1.00 76.76 132 GLN D O 1
ATOM 7902 N N . LYS D 1 133 ? 2.955 47.102 113.618 1.00 75.76 133 LYS D N 1
ATOM 7903 C CA . LYS D 1 133 ? 2.848 46.262 114.804 1.00 75.47 133 LYS D CA 1
ATOM 7904 C C . LYS D 1 133 ? 4.119 45.415 114.973 1.00 74.96 133 LYS D C 1
ATOM 7905 O O . LYS D 1 133 ? 4.415 44.902 116.066 1.00 74.68 133 LYS D O 1
ATOM 7911 N N . ALA D 1 134 ? 4.880 45.283 113.891 1.00 73.72 134 ALA D N 1
ATOM 7912 C CA . ALA D 1 134 ? 6.123 44.528 113.938 1.00 72.64 134 ALA D CA 1
ATOM 7913 C C . ALA D 1 134 ? 7.315 45.468 114.118 1.00 71.56 134 ALA D C 1
ATOM 7914 O O . ALA D 1 134 ? 8.462 45.061 113.939 1.00 70.83 134 ALA D O 1
ATOM 7916 N N . ASN D 1 135 ? 7.028 46.717 114.486 1.00 71.39 135 ASN D N 1
ATOM 7917 C CA . ASN D 1 135 ? 8.056 47.746 114.676 1.00 71.42 135 ASN D CA 1
ATOM 7918 C C . ASN D 1 135 ? 8.757 48.047 113.360 1.00 70.95 135 ASN D C 1
ATOM 7919 O O . ASN D 1 135 ? 9.989 48.121 113.300 1.00 70.83 135 ASN D O 1
ATOM 7924 N N . LEU D 1 136 ? 7.955 48.221 112.312 1.00 70.66 136 LEU D N 1
ATOM 7925 C CA . LEU D 1 136 ? 8.456 48.491 110.968 1.00 69.78 136 LEU D CA 1
ATOM 7926 C C . LEU D 1 136 ? 7.843 49.773 110.422 1.00 68.88 136 LEU D C 1
ATOM 7927 O O . LEU D 1 136 ? 6.627 49.949 110.456 1.00 67.70 136 LEU D O 1
ATOM 7932 N N . THR D 1 137 ? 8.677 50.673 109.922 1.00 68.53 137 THR D N 1
ATOM 7933 C CA . THR D 1 137 ? 8.163 51.918 109.375 1.00 68.09 137 THR D CA 1
ATOM 7934 C C . THR D 1 137 ? 7.530 51.644 108.029 1.00 67.77 137 THR D C 1
ATOM 7935 O O . THR D 1 137 ? 8.043 50.859 107.232 1.00 67.52 137 THR D O 1
ATOM 7939 N N . THR D 1 138 ? 6.404 52.288 107.776 1.00 68.43 138 THR D N 1
ATOM 7940 C CA . THR D 1 138 ? 5.716 52.079 106.512 1.00 69.41 138 THR D CA 1
ATOM 7941 C C . THR D 1 138 ? 5.716 53.311 105.605 1.00 69.92 138 THR D C 1
ATOM 7942 O O . THR D 1 138 ? 5.785 54.461 106.059 1.00 70.37 138 THR D O 1
ATOM 7946 N N . ARG D 1 139 ? 5.608 53.046 104.311 1.00 69.46 139 ARG D N 1
ATOM 7947 C CA . ARG D 1 139 ? 5.582 54.087 103.309 1.00 69.00 139 ARG D CA 1
ATOM 7948 C C . ARG D 1 139 ? 4.632 53.623 102.210 1.00 69.27 139 ARG D C 1
ATOM 7949 O O . ARG D 1 139 ? 4.611 52.441 101.867 1.00 69.98 139 ARG D O 1
ATOM 7957 N N . ALA D 1 140 ? 3.842 54.546 101.671 1.00 69.26 140 ALA D N 1
ATOM 7958 C CA . ALA D 1 140 ? 2.902 54.224 100.603 1.00 69.32 140 ALA D CA 1
ATOM 7959 C C . ALA D 1 140 ? 3.374 54.785 99.252 1.00 69.53 140 ALA D C 1
ATOM 7960 O O . ALA D 1 140 ? 3.966 55.863 99.176 1.00 70.35 140 ALA D O 1
ATOM 7962 N N . TYR D 1 141 ? 3.091 54.037 98.193 1.00 69.01 141 TYR D N 1
ATOM 7963 C CA . TYR D 1 141 ? 3.466 54.401 96.840 1.00 68.12 141 TYR D CA 1
ATOM 7964 C C . TYR D 1 141 ? 2.216 54.584 96.010 1.00 67.03 141 TYR D C 1
ATOM 7965 O O . TYR D 1 141 ? 1.710 53.621 95.425 1.00 67.82 141 TYR D O 1
ATOM 7974 N N . LEU D 1 142 ? 1.696 55.801 95.959 1.00 64.90 142 LEU D N 1
ATOM 7975 C CA . LEU D 1 142 ? 0.498 56.032 95.164 1.00 62.62 142 LEU D CA 1
ATOM 7976 C C . LEU D 1 142 ? 0.968 56.322 93.746 1.00 62.43 142 LEU D C 1
ATOM 7977 O O . LEU D 1 142 ? 1.718 57.272 93.516 1.00 63.66 142 LEU D O 1
ATOM 7982 N N . SER D 1 143 ? 0.545 55.506 92.790 1.00 61.58 143 SER D N 1
ATOM 7983 C CA . SER D 1 143 ? 0.977 55.741 91.419 1.00 61.31 143 SER D CA 1
ATOM 7984 C C . SER D 1 143 ? -0.117 56.358 90.557 1.00 61.13 143 SER D C 1
ATOM 7985 O O . SER D 1 143 ? -1.264 56.491 90.991 1.00 60.34 143 SER D O 1
ATOM 7988 N N . THR D 1 144 ? 0.280 56.746 89.344 1.00 61.10 144 THR D N 1
ATOM 7989 C CA . THR D 1 144 ? -0.589 57.348 88.348 1.00 61.10 144 THR D CA 1
ATOM 7990 C C . THR D 1 144 ? -1.332 58.576 88.877 1.00 60.85 144 THR D C 1
ATOM 7991 O O . THR D 1 144 ? -2.495 58.820 88.540 1.00 60.59 144 THR D O 1
ATOM 7995 N N . VAL D 1 145 ? -0.651 59.361 89.708 1.00 60.73 145 VAL D N 1
ATOM 7996 C CA . VAL D 1 145 ? -1.262 60.559 90.281 1.00 60.00 145 VAL D CA 1
ATOM 7997 C C . VAL D 1 145 ? -1.233 61.748 89.319 1.00 59.69 145 VAL D C 1
ATOM 7998 O O . VAL D 1 145 ? -1.999 62.703 89.469 1.00 59.93 145 VAL D O 1
ATOM 8002 N N . PHE D 1 146 ? -0.355 61.682 88.323 1.00 58.41 146 PHE D N 1
ATOM 8003 C CA . PHE D 1 146 ? -0.241 62.755 87.340 1.00 57.54 146 PHE D CA 1
ATOM 8004 C C . PHE D 1 146 ? -0.712 62.293 85.969 1.00 58.51 146 PHE D C 1
ATOM 8005 O O . PHE D 1 146 ? -0.168 62.713 84.950 1.00 59.94 146 PHE D O 1
ATOM 8013 N N . GLY D 1 147 ? -1.719 61.428 85.930 1.00 58.89 147 GLY D N 1
ATOM 8014 C CA . GLY D 1 147 ? -2.202 60.954 84.647 1.00 58.36 147 GLY D CA 1
ATOM 8015 C C . GLY D 1 147 ? -2.049 59.456 84.539 1.00 58.44 147 GLY D C 1
ATOM 8016 O O . GLY D 1 147 ? -1.088 58.886 85.066 1.00 58.18 147 GLY D O 1
ATOM 8017 N N . CYS D 1 148 ? -3.000 58.826 83.852 1.00 58.58 148 CYS D N 1
ATOM 8018 C CA . CYS D 1 148 ? -3.020 57.377 83.671 1.00 58.73 148 CYS D CA 1
ATOM 8019 C C . CYS D 1 148 ? -2.799 56.984 82.220 1.00 59.50 148 CYS D C 1
ATOM 8020 O O . CYS D 1 148 ? -3.221 57.691 81.302 1.00 58.88 148 CYS D O 1
ATOM 8023 N N . PRO D 1 149 ? -2.118 55.849 81.993 1.00 60.89 149 PRO D N 1
ATOM 8024 C CA . PRO D 1 149 ? -1.875 55.408 80.615 1.00 62.21 149 PRO D CA 1
ATOM 8025 C C . PRO D 1 149 ? -3.170 54.911 79.965 1.00 64.10 149 PRO D C 1
ATOM 8026 O O . PRO D 1 149 ? -3.268 54.809 78.741 1.00 63.97 149 PRO D O 1
ATOM 8030 N N . TYR D 1 150 ? -4.160 54.612 80.805 1.00 65.91 150 TYR D N 1
ATOM 8031 C CA . TYR D 1 150 ? -5.448 54.117 80.347 1.00 67.30 150 TYR D CA 1
ATOM 8032 C C . TYR D 1 150 ? -6.531 55.179 80.463 1.00 69.07 150 TYR D C 1
ATOM 8033 O O . TYR D 1 150 ? -7.188 55.516 79.477 1.00 70.39 150 TYR D O 1
ATOM 8042 N N . GLU D 1 151 ? -6.725 55.702 81.671 1.00 70.29 151 GLU D N 1
ATOM 8043 C CA . GLU D 1 151 ? -7.744 56.728 81.900 1.00 71.05 151 GLU D CA 1
ATOM 8044 C C . GLU D 1 151 ? -7.263 58.116 81.482 1.00 71.08 151 GLU D C 1
ATOM 8045 O O . GLU D 1 151 ? -8.028 59.084 81.508 1.00 71.01 151 GLU D O 1
ATOM 8051 N N . LYS D 1 152 ? -5.993 58.198 81.095 1.00 70.66 152 LYS D N 1
ATOM 8052 C CA . LYS D 1 152 ? -5.384 59.448 80.663 1.00 69.74 152 LYS D CA 1
ATOM 8053 C C . LYS D 1 152 ? -5.424 60.502 81.756 1.00 69.75 152 LYS D C 1
ATOM 8054 O O . LYS D 1 152 ? -4.446 60.700 82.474 1.00 70.30 152 LYS D O 1
ATOM 8060 N N . ASP D 1 153 ? -6.555 61.180 81.893 1.00 70.04 153 ASP D N 1
ATOM 8061 C CA . ASP D 1 153 ? -6.665 62.216 82.909 1.00 70.62 153 ASP D CA 1
ATOM 8062 C C . ASP D 1 153 ? -7.077 61.629 84.253 1.00 70.08 153 ASP D C 1
ATOM 8063 O O . ASP D 1 153 ? -7.845 60.676 84.310 1.00 69.88 153 ASP D O 1
ATOM 8068 N N . VAL D 1 154 ? -6.563 62.198 85.337 1.00 69.89 154 VAL D N 1
ATOM 8069 C CA . VAL D 1 154 ? -6.900 61.720 86.676 1.00 69.36 154 VAL D CA 1
ATOM 8070 C C . VAL D 1 154 ? -7.273 62.910 87.550 1.00 69.99 154 VAL D C 1
ATOM 8071 O O . VAL D 1 154 ? -6.444 63.795 87.789 1.00 71.96 154 VAL D O 1
ATOM 8075 N N . PRO D 1 155 ? -8.517 62.947 88.042 1.00 69.21 155 PRO D N 1
ATOM 8076 C CA . PRO D 1 155 ? -8.994 64.037 88.898 1.00 68.52 155 PRO D CA 1
ATOM 8077 C C . PRO D 1 155 ? -8.205 64.184 90.200 1.00 68.49 155 PRO D C 1
ATOM 8078 O O . PRO D 1 155 ? -7.773 63.197 90.802 1.00 67.05 155 PRO D O 1
ATOM 8082 N N . ILE D 1 156 ? -8.033 65.426 90.637 1.00 69.32 156 ILE D N 1
ATOM 8083 C CA . ILE D 1 156 ? -7.292 65.705 91.858 1.00 69.91 156 ILE D CA 1
ATOM 8084 C C . ILE D 1 156 ? -8.009 65.188 93.108 1.00 70.80 156 ILE D C 1
ATOM 8085 O O . ILE D 1 156 ? -7.355 64.791 94.077 1.00 70.23 156 ILE D O 1
ATOM 8090 N N . GLU D 1 157 ? -9.348 65.201 93.082 1.00 72.29 157 GLU D N 1
ATOM 8091 C CA . GLU D 1 157 ? -10.180 64.735 94.208 1.00 72.99 157 GLU D CA 1
ATOM 8092 C C . GLU D 1 157 ? -9.888 63.274 94.552 1.00 72.97 157 GLU D C 1
ATOM 8093 O O . GLU D 1 157 ? -10.006 62.854 95.711 1.00 72.55 157 GLU D O 1
ATOM 8099 N N . GLN D 1 158 ? -9.514 62.508 93.530 1.00 72.70 158 GLN D N 1
ATOM 8100 C CA . GLN D 1 158 ? -9.197 61.099 93.692 1.00 71.41 158 GLN D CA 1
ATOM 8101 C C . GLN D 1 158 ? -7.949 60.983 94.552 1.00 69.38 158 GLN D C 1
ATOM 8102 O O . GLN D 1 158 ? -7.938 60.281 95.566 1.00 69.18 158 GLN D O 1
ATOM 8108 N N . VAL D 1 159 ? -6.900 61.687 94.141 1.00 67.15 159 VAL D N 1
ATOM 8109 C CA . VAL D 1 159 ? -5.641 61.657 94.870 1.00 65.83 159 VAL D CA 1
ATOM 8110 C C . VAL D 1 159 ? -5.854 62.045 96.318 1.00 65.43 159 VAL D C 1
ATOM 8111 O O . VAL D 1 159 ? -5.410 61.358 97.235 1.00 63.81 159 VAL D O 1
ATOM 8115 N N . ILE D 1 160 ? -6.542 63.161 96.510 1.00 66.33 160 ILE D N 1
ATOM 8116 C CA . ILE D 1 160 ? -6.832 63.667 97.844 1.00 67.64 160 ILE D CA 1
ATOM 8117 C C . ILE D 1 160 ? -7.562 62.603 98.652 1.00 67.77 160 ILE D C 1
ATOM 8118 O O . ILE D 1 160 ? -7.166 62.268 99.776 1.00 66.99 160 ILE D O 1
ATOM 8123 N N . ARG D 1 161 ? -8.638 62.086 98.063 1.00 68.58 161 ARG D N 1
ATOM 8124 C CA . ARG D 1 161 ? -9.459 61.060 98.691 1.00 68.65 161 ARG D CA 1
ATOM 8125 C C . ARG D 1 161 ? -8.554 59.949 99.216 1.00 67.76 161 ARG D C 1
ATOM 8126 O O . ARG D 1 161 ? -8.431 59.744 100.432 1.00 66.54 161 ARG D O 1
ATOM 8134 N N . LEU D 1 162 ? -7.899 59.253 98.287 1.00 67.15 162 LEU D N 1
ATOM 8135 C CA . LEU D 1 162 ? -6.999 58.148 98.628 1.00 66.29 162 LEU D CA 1
ATOM 8136 C C . LEU D 1 162 ? -5.931 58.581 99.623 1.00 65.25 162 LEU D C 1
ATOM 8137 O O . LEU D 1 162 ? -5.731 57.939 100.652 1.00 64.38 162 LEU D O 1
ATOM 8142 N N . SER D 1 163 ? -5.259 59.681 99.307 1.00 65.13 163 SER D N 1
ATOM 8143 C CA . SER D 1 163 ? -4.214 60.213 100.165 1.00 65.04 163 SER D CA 1
ATOM 8144 C C . SER D 1 163 ? -4.706 60.357 101.605 1.00 65.35 163 SER D C 1
ATOM 8145 O O . SER D 1 163 ? -3.965 60.073 102.552 1.00 64.55 163 SER D O 1
ATOM 8148 N N . GLU D 1 164 ? -5.954 60.799 101.773 1.00 66.05 164 GLU D N 1
ATOM 8149 C CA . GLU D 1 164 ? -6.514 60.961 103.115 1.00 66.62 164 GLU D CA 1
ATOM 8150 C C . GLU D 1 164 ? -6.620 59.596 103.781 1.00 65.14 164 GLU D C 1
ATOM 8151 O O . GLU D 1 164 ? -6.242 59.417 104.942 1.00 64.26 164 GLU D O 1
ATOM 8157 N N . ALA D 1 165 ? -7.113 58.626 103.029 1.00 64.22 165 ALA D N 1
ATOM 8158 C CA . ALA D 1 165 ? -7.234 57.286 103.562 1.00 64.00 165 ALA D CA 1
ATOM 8159 C C . ALA D 1 165 ? -5.847 56.787 103.938 1.00 63.82 165 ALA D C 1
ATOM 8160 O O . ALA D 1 165 ? -5.604 56.421 105.088 1.00 64.35 165 ALA D O 1
ATOM 8162 N N . LEU D 1 166 ? -4.928 56.784 102.975 1.00 63.13 166 LEU D N 1
ATOM 8163 C CA . LEU D 1 166 ? -3.579 56.310 103.251 1.00 62.35 166 LEU D CA 1
ATOM 8164 C C . LEU D 1 166 ? -3.008 56.892 104.526 1.00 62.24 166 LEU D C 1
ATOM 8165 O O . LEU D 1 166 ? -2.497 56.165 105.372 1.00 61.32 166 LEU D O 1
ATOM 8170 N N . PHE D 1 167 ? -3.089 58.204 104.671 1.00 62.90 167 PHE D N 1
ATOM 8171 C CA . PHE D 1 167 ? -2.551 58.815 105.865 1.00 64.40 167 PHE D CA 1
ATOM 8172 C C . PHE D 1 167 ? -3.314 58.404 107.112 1.00 66.11 167 PHE D C 1
ATOM 8173 O O . PHE D 1 167 ? -2.722 58.251 108.193 1.00 65.49 167 PHE D O 1
ATOM 8181 N N . GLU D 1 168 ? -4.624 58.204 106.951 1.00 68.19 168 GLU D N 1
ATOM 8182 C CA . GLU D 1 168 ? -5.508 57.798 108.055 1.00 69.85 168 GLU D CA 1
ATOM 8183 C C . GLU D 1 168 ? -5.104 56.430 108.621 1.00 69.32 168 GLU D C 1
ATOM 8184 O O . GLU D 1 168 ? -5.302 56.165 109.807 1.00 68.90 168 GLU D O 1
ATOM 8190 N N . PHE D 1 169 ? -4.537 55.577 107.767 1.00 69.34 169 PHE D N 1
ATOM 8191 C CA . PHE D 1 169 ? -4.100 54.245 108.175 1.00 69.56 169 PHE D CA 1
ATOM 8192 C C . PHE D 1 169 ? -2.898 54.309 109.128 1.00 69.37 169 PHE D C 1
ATOM 8193 O O . PHE D 1 169 ? -2.722 53.443 109.980 1.00 69.71 169 PHE D O 1
ATOM 8201 N N . GLY D 1 170 ? -2.064 55.331 108.981 1.00 69.72 170 GLY D N 1
ATOM 8202 C CA . GLY D 1 170 ? -0.918 55.456 109.857 1.00 69.55 170 GLY D CA 1
ATOM 8203 C C . GLY D 1 170 ? 0.403 55.455 109.129 1.00 69.86 170 GLY D C 1
ATOM 8204 O O . GLY D 1 170 ? 1.466 55.409 109.756 1.00 69.75 170 GLY D O 1
ATOM 8205 N N . ILE D 1 171 ? 0.350 55.506 107.803 1.00 70.21 171 ILE D N 1
ATOM 8206 C CA . ILE D 1 171 ? 1.580 55.512 107.007 1.00 70.94 171 ILE D CA 1
ATOM 8207 C C . ILE D 1 171 ? 2.446 56.694 107.411 1.00 69.84 171 ILE D C 1
ATOM 8208 O O . ILE D 1 171 ? 1.953 57.660 107.993 1.00 70.75 171 ILE D O 1
ATOM 8213 N N . SER D 1 172 ? 3.733 56.623 107.103 1.00 67.92 172 SER D N 1
ATOM 8214 C CA . SER D 1 172 ? 4.630 57.707 107.478 1.00 66.22 172 SER D CA 1
ATOM 8215 C C . SER D 1 172 ? 4.965 58.675 106.330 1.00 64.92 172 SER D C 1
ATOM 8216 O O . SER D 1 172 ? 5.272 59.852 106.564 1.00 64.89 172 SER D O 1
ATOM 8219 N N . GLU D 1 173 ? 4.878 58.184 105.095 1.00 62.73 173 GLU D N 1
ATOM 8220 C CA . GLU D 1 173 ? 5.194 58.988 103.926 1.00 59.08 173 GLU D CA 1
ATOM 8221 C C . GLU D 1 173 ? 4.420 58.525 102.718 1.00 57.27 173 GLU D C 1
ATOM 8222 O O . GLU D 1 173 ? 4.373 57.337 102.425 1.00 58.01 173 GLU D O 1
ATOM 8228 N N . LEU D 1 174 ? 3.822 59.457 101.997 1.00 54.90 174 LEU D N 1
ATOM 8229 C CA . LEU D 1 174 ? 3.064 59.077 100.821 1.00 52.94 174 LEU D CA 1
ATOM 8230 C C . LEU D 1 174 ? 3.850 59.519 99.598 1.00 52.48 174 LEU D C 1
ATOM 8231 O O . LEU D 1 174 ? 3.963 60.713 99.331 1.00 52.62 174 LEU D O 1
ATOM 8236 N N . SER D 1 175 ? 4.397 58.559 98.857 1.00 51.28 175 SER D N 1
ATOM 8237 C CA . SER D 1 175 ? 5.170 58.884 97.666 1.00 50.14 175 SER D CA 1
ATOM 8238 C C . SER D 1 175 ? 4.303 58.923 96.399 1.00 50.61 175 SER D C 1
ATOM 8239 O O . SER D 1 175 ? 3.852 57.887 95.906 1.00 50.40 175 SER D O 1
ATOM 8242 N N . LEU D 1 176 ? 4.068 60.134 95.889 1.00 50.94 176 LEU D N 1
ATOM 8243 C CA . LEU D 1 176 ? 3.270 60.346 94.683 1.00 50.94 176 LEU D CA 1
ATOM 8244 C C . LEU D 1 176 ? 4.153 60.148 93.469 1.00 52.30 176 LEU D C 1
ATOM 8245 O O . LEU D 1 176 ? 5.250 60.698 93.406 1.00 51.53 176 LEU D O 1
ATOM 8250 N N . GLY D 1 177 ? 3.675 59.390 92.490 1.00 53.69 177 GLY D N 1
ATOM 8251 C CA . GLY D 1 177 ? 4.500 59.163 91.326 1.00 54.64 177 GLY D CA 1
ATOM 8252 C C . GLY D 1 177 ? 3.904 59.498 89.977 1.00 55.84 177 GLY D C 1
ATOM 8253 O O . GLY D 1 177 ? 2.681 59.538 89.784 1.00 54.86 177 GLY D O 1
ATOM 8254 N N . ASP D 1 178 ? 4.813 59.739 89.034 1.00 56.52 178 ASP D N 1
ATOM 8255 C CA . ASP D 1 178 ? 4.470 60.056 87.658 1.00 57.07 178 ASP D CA 1
ATOM 8256 C C . ASP D 1 178 ? 4.759 58.805 86.851 1.00 56.74 178 ASP D C 1
ATOM 8257 O O . ASP D 1 178 ? 5.820 58.672 86.245 1.00 57.35 178 ASP D O 1
ATOM 8262 N N . THR D 1 179 ? 3.809 57.888 86.843 1.00 57.21 179 THR D N 1
ATOM 8263 C CA . THR D 1 179 ? 3.999 56.647 86.120 1.00 58.53 179 THR D CA 1
ATOM 8264 C C . THR D 1 179 ? 4.291 56.850 84.640 1.00 58.06 179 THR D C 1
ATOM 8265 O O . THR D 1 179 ? 5.404 56.600 84.194 1.00 59.14 179 THR D O 1
ATOM 8269 N N . ILE D 1 180 ? 3.304 57.311 83.880 1.00 57.84 180 ILE D N 1
ATOM 8270 C CA . ILE D 1 180 ? 3.498 57.502 82.447 1.00 57.62 180 ILE D CA 1
ATOM 8271 C C . ILE D 1 180 ? 4.651 58.464 82.167 1.00 57.38 180 ILE D C 1
ATOM 8272 O O . ILE D 1 180 ? 5.332 58.362 81.141 1.00 57.28 180 ILE D O 1
ATOM 8277 N N . GLY D 1 181 ? 4.882 59.385 83.096 1.00 57.00 181 GLY D N 1
ATOM 8278 C CA . GLY D 1 181 ? 5.948 60.360 82.929 1.00 55.49 181 GLY D CA 1
ATOM 8279 C C . GLY D 1 181 ? 5.493 61.589 82.162 1.00 54.39 181 GLY D C 1
ATOM 8280 O O . GLY D 1 181 ? 6.293 62.234 81.487 1.00 54.48 181 GLY D O 1
ATOM 8281 N N . ALA D 1 182 ? 4.211 61.923 82.268 1.00 53.39 182 ALA D N 1
ATOM 8282 C CA . ALA D 1 182 ? 3.680 63.077 81.551 1.00 52.81 182 ALA D CA 1
ATOM 8283 C C . ALA D 1 182 ? 3.227 64.199 82.476 1.00 51.30 182 ALA D C 1
ATOM 8284 O O . ALA D 1 182 ? 2.089 64.659 82.390 1.00 52.02 182 ALA D O 1
ATOM 8286 N N . ALA D 1 183 ? 4.125 64.640 83.355 1.00 49.33 183 ALA D N 1
ATOM 8287 C CA . ALA D 1 183 ? 3.837 65.724 84.287 1.00 46.31 183 ALA D CA 1
ATOM 8288 C C . ALA D 1 183 ? 4.704 66.915 83.915 1.00 44.62 183 ALA D C 1
ATOM 8289 O O . ALA D 1 183 ? 5.831 66.749 83.474 1.00 43.82 183 ALA D O 1
ATOM 8291 N N . ASN D 1 184 ? 4.173 68.115 84.090 1.00 44.48 184 ASN D N 1
ATOM 8292 C CA . ASN D 1 184 ? 4.917 69.315 83.777 1.00 44.58 184 ASN D CA 1
ATOM 8293 C C . ASN D 1 184 ? 4.939 70.181 85.018 1.00 44.84 184 ASN D C 1
ATOM 8294 O O . ASN D 1 184 ? 4.085 70.055 85.892 1.00 45.63 184 ASN D O 1
ATOM 8299 N N . PRO D 1 185 ? 5.912 71.090 85.105 1.00 44.89 185 PRO D N 1
ATOM 8300 C CA . PRO D 1 185 ? 6.050 71.988 86.252 1.00 45.20 185 PRO D CA 1
ATOM 8301 C C . PRO D 1 185 ? 4.746 72.698 86.612 1.00 45.57 185 PRO D C 1
ATOM 8302 O O . PRO D 1 185 ? 4.528 73.065 87.767 1.00 46.01 185 PRO D O 1
ATOM 8306 N N . ALA D 1 186 ? 3.876 72.885 85.628 1.00 45.73 186 ALA D N 1
ATOM 8307 C CA . ALA D 1 186 ? 2.625 73.570 85.889 1.00 46.69 186 ALA D CA 1
ATOM 8308 C C . ALA D 1 186 ? 1.676 72.645 86.615 1.00 48.25 186 ALA D C 1
ATOM 8309 O O . ALA D 1 186 ? 1.011 73.049 87.565 1.00 47.34 186 ALA D O 1
ATOM 8311 N N . GLN D 1 187 ? 1.636 71.396 86.172 1.00 50.56 187 GLN D N 1
ATOM 8312 C CA . GLN D 1 187 ? 0.765 70.394 86.766 1.00 52.53 187 GLN D CA 1
ATOM 8313 C C . GLN D 1 187 ? 1.199 70.052 88.183 1.00 53.45 187 GLN D C 1
ATOM 8314 O O . GLN D 1 187 ? 0.372 69.951 89.083 1.00 52.71 187 GLN D O 1
ATOM 8320 N N . VAL D 1 188 ? 2.499 69.875 88.378 1.00 55.26 188 VAL D N 1
ATOM 8321 C CA . VAL D 1 188 ? 3.001 69.527 89.697 1.00 57.89 188 VAL D CA 1
ATOM 8322 C C . VAL D 1 188 ? 2.776 70.659 90.672 1.00 59.19 188 VAL D C 1
ATOM 8323 O O . VAL D 1 188 ? 2.796 70.467 91.883 1.00 59.25 188 VAL D O 1
ATOM 8327 N N . GLU D 1 189 ? 2.565 71.851 90.148 1.00 61.95 189 GLU D N 1
ATOM 8328 C CA . GLU D 1 189 ? 2.355 72.987 91.031 1.00 64.72 189 GLU D CA 1
ATOM 8329 C C . GLU D 1 189 ? 0.908 73.022 91.516 1.00 64.73 189 GLU D C 1
ATOM 8330 O O . GLU D 1 189 ? 0.656 73.183 92.708 1.00 64.26 189 GLU D O 1
ATOM 8336 N N . THR D 1 190 ? -0.037 72.860 90.593 1.00 64.83 190 THR D N 1
ATOM 8337 C CA . THR D 1 190 ? -1.441 72.877 90.969 1.00 65.05 190 THR D CA 1
ATOM 8338 C C . THR D 1 190 ? -1.733 71.655 91.826 1.00 64.65 190 THR D C 1
ATOM 8339 O O . THR D 1 190 ? -2.459 71.734 92.811 1.00 65.78 190 THR D O 1
ATOM 8343 N N . VAL D 1 191 ? -1.158 70.520 91.457 1.00 63.88 191 VAL D N 1
ATOM 8344 C CA . VAL D 1 191 ? -1.380 69.308 92.223 1.00 62.97 191 VAL D CA 1
ATOM 8345 C C . VAL D 1 191 ? -0.829 69.454 93.635 1.00 62.65 191 VAL D C 1
ATOM 8346 O O . VAL D 1 191 ? -1.566 69.272 94.597 1.00 63.34 191 VAL D O 1
ATOM 8350 N N . LEU D 1 192 ? 0.456 69.773 93.770 1.00 61.16 192 LEU D N 1
ATOM 8351 C CA . LEU D 1 192 ? 1.035 69.918 95.099 1.00 60.87 192 LEU D CA 1
ATOM 8352 C C . LEU D 1 192 ? 0.361 71.035 95.880 1.00 62.40 192 LEU D C 1
ATOM 8353 O O . LEU D 1 192 ? 0.393 71.050 97.114 1.00 61.93 192 LEU D O 1
ATOM 8358 N N . GLU D 1 193 ? -0.255 71.967 95.157 1.00 63.61 193 GLU D N 1
ATOM 8359 C CA . GLU D 1 193 ? -0.945 73.091 95.783 1.00 65.10 193 GLU D CA 1
ATOM 8360 C C . GLU D 1 193 ? -2.158 72.578 96.551 1.00 65.47 193 GLU D C 1
ATOM 8361 O O . GLU D 1 193 ? -2.400 72.967 97.699 1.00 64.54 193 GLU D O 1
ATOM 8367 N N . ALA D 1 194 ? -2.917 71.702 95.894 1.00 65.83 194 ALA D N 1
ATOM 8368 C CA . ALA D 1 194 ? -4.131 71.120 96.469 1.00 65.16 194 ALA D CA 1
ATOM 8369 C C . ALA D 1 194 ? -3.818 70.080 97.538 1.00 64.99 194 ALA D C 1
ATOM 8370 O O . ALA D 1 194 ? -4.581 69.918 98.488 1.00 64.43 194 ALA D O 1
ATOM 8372 N N . LEU D 1 195 ? -2.703 69.375 97.377 1.00 65.61 195 LEU D N 1
ATOM 8373 C CA . LEU D 1 195 ? -2.312 68.367 98.348 1.00 66.75 195 LEU D CA 1
ATOM 8374 C C . LEU D 1 195 ? -1.649 69.002 99.567 1.00 67.58 195 LEU D C 1
ATOM 8375 O O . LEU D 1 195 ? -2.088 68.771 100.689 1.00 67.62 195 LEU D O 1
ATOM 8380 N N . LEU D 1 196 ? -0.604 69.805 99.354 1.00 68.40 196 LEU D N 1
ATOM 8381 C CA . LEU D 1 196 ? 0.103 70.430 100.473 1.00 69.17 196 LEU D CA 1
ATOM 8382 C C . LEU D 1 196 ? -0.817 71.209 101.415 1.00 69.63 196 LEU D C 1
ATOM 8383 O O . LEU D 1 196 ? -0.470 71.479 102.575 1.00 68.40 196 LEU D O 1
ATOM 8388 N N . ALA D 1 197 ? -1.996 71.557 100.913 1.00 70.46 197 ALA D N 1
ATOM 8389 C CA . ALA D 1 197 ? -2.965 72.301 101.709 1.00 71.28 197 ALA D CA 1
ATOM 8390 C C . ALA D 1 197 ? -3.846 71.373 102.552 1.00 71.75 197 ALA D C 1
ATOM 8391 O O . ALA D 1 197 ? -4.949 71.751 102.940 1.00 72.04 197 ALA D O 1
ATOM 8393 N N . ARG D 1 198 ? -3.357 70.170 102.854 1.00 71.70 198 ARG D N 1
ATOM 8394 C CA . ARG D 1 198 ? -4.148 69.224 103.636 1.00 71.28 198 ARG D CA 1
ATOM 8395 C C . ARG D 1 198 ? -3.276 68.232 104.377 1.00 72.14 198 ARG D C 1
ATOM 8396 O O . ARG D 1 198 ? -3.667 67.703 105.419 1.00 72.96 198 ARG D O 1
ATOM 8404 N N . PHE D 1 199 ? -2.093 67.976 103.833 1.00 72.52 199 PHE D N 1
ATOM 8405 C CA . PHE D 1 199 ? -1.171 67.029 104.436 1.00 72.75 199 PHE D CA 1
ATOM 8406 C C . PHE D 1 199 ? 0.148 67.747 104.608 1.00 72.12 199 PHE D C 1
ATOM 8407 O O . PHE D 1 199 ? 0.462 68.666 103.852 1.00 71.52 199 PHE D O 1
ATOM 8415 N N . PRO D 1 200 ? 0.929 67.353 105.621 1.00 72.27 200 PRO D N 1
ATOM 8416 C CA . PRO D 1 200 ? 2.233 67.966 105.894 1.00 72.78 200 PRO D CA 1
ATOM 8417 C C . PRO D 1 200 ? 3.245 67.667 104.790 1.00 73.82 200 PRO D C 1
ATOM 8418 O O . PRO D 1 200 ? 3.472 66.501 104.426 1.00 75.06 200 PRO D O 1
ATOM 8422 N N . ALA D 1 201 ? 3.857 68.716 104.252 1.00 73.80 201 ALA D N 1
ATOM 8423 C CA . ALA D 1 201 ? 4.824 68.541 103.173 1.00 73.40 201 ALA D CA 1
ATOM 8424 C C . ALA D 1 201 ? 5.924 67.555 103.528 1.00 73.34 201 ALA D C 1
ATOM 8425 O O . ALA D 1 201 ? 6.429 66.858 102.647 1.00 73.97 201 ALA D O 1
ATOM 8427 N N . ASN D 1 202 ? 6.289 67.484 104.810 1.00 72.81 202 ASN D N 1
ATOM 8428 C CA . ASN D 1 202 ? 7.350 66.564 105.248 1.00 72.53 202 ASN D CA 1
ATOM 8429 C C . ASN D 1 202 ? 7.004 65.094 105.026 1.00 71.23 202 ASN D C 1
ATOM 8430 O O . ASN D 1 202 ? 7.890 64.237 104.924 1.00 69.81 202 ASN D O 1
ATOM 8435 N N . GLN D 1 203 ? 5.712 64.805 104.948 1.00 69.89 203 GLN D N 1
ATOM 8436 C CA . GLN D 1 203 ? 5.293 63.436 104.751 1.00 68.91 203 GLN D CA 1
ATOM 8437 C C . GLN D 1 203 ? 4.899 63.128 103.317 1.00 67.18 203 GLN D C 1
ATOM 8438 O O . GLN D 1 203 ? 4.156 62.181 103.052 1.00 66.76 203 GLN D O 1
ATOM 8444 N N . ILE D 1 204 ? 5.420 63.916 102.385 1.00 65.25 204 ILE D N 1
ATOM 8445 C CA . ILE D 1 204 ? 5.122 63.686 100.983 1.00 63.41 204 ILE D CA 1
ATOM 8446 C C . ILE D 1 204 ? 6.382 63.607 100.125 1.00 61.18 204 ILE D C 1
ATOM 8447 O O . ILE D 1 204 ? 7.224 64.501 100.157 1.00 61.73 204 ILE D O 1
ATOM 8452 N N . ALA D 1 205 ? 6.511 62.521 99.370 1.00 58.71 205 ALA D N 1
ATOM 8453 C CA . ALA D 1 205 ? 7.667 62.334 98.498 1.00 56.62 205 ALA D CA 1
ATOM 8454 C C . ALA D 1 205 ? 7.231 62.305 97.041 1.00 54.75 205 ALA D C 1
ATOM 8455 O O . ALA D 1 205 ? 6.059 62.086 96.730 1.00 54.30 205 ALA D O 1
ATOM 8457 N N . LEU D 1 206 ? 8.185 62.525 96.147 1.00 53.32 206 LEU D N 1
ATOM 8458 C CA . LEU D 1 206 ? 7.879 62.519 94.735 1.00 51.78 206 LEU D CA 1
ATOM 8459 C C . LEU D 1 206 ? 8.749 61.558 93.943 1.00 51.94 206 LEU D C 1
ATOM 8460 O O . LEU D 1 206 ? 9.968 61.507 94.113 1.00 51.51 206 LEU D O 1
ATOM 8465 N N . HIS D 1 207 ? 8.096 60.786 93.083 1.00 52.93 207 HIS D N 1
ATOM 8466 C CA . HIS D 1 207 ? 8.768 59.812 92.244 1.00 53.80 207 HIS D CA 1
ATOM 8467 C C . HIS D 1 207 ? 8.472 60.188 90.806 1.00 52.81 207 HIS D C 1
ATOM 8468 O O . HIS D 1 207 ? 7.441 59.801 90.257 1.00 52.91 207 HIS D O 1
ATOM 8475 N N . PHE D 1 208 ? 9.364 60.958 90.199 1.00 52.19 208 PHE D N 1
ATOM 8476 C CA . PHE D 1 208 ? 9.179 61.369 88.815 1.00 51.62 208 PHE D CA 1
ATOM 8477 C C . PHE D 1 208 ? 9.879 60.452 87.821 1.00 52.06 208 PHE D C 1
ATOM 8478 O O . PHE D 1 208 ? 10.934 59.874 88.113 1.00 51.50 208 PHE D O 1
ATOM 8486 N N . HIS D 1 209 ? 9.279 60.326 86.640 1.00 52.98 209 HIS D N 1
ATOM 8487 C CA . HIS D 1 209 ? 9.844 59.521 85.556 1.00 53.43 209 HIS D CA 1
ATOM 8488 C C . HIS D 1 209 ? 10.177 60.485 84.415 1.00 51.89 209 HIS D C 1
ATOM 8489 O O . HIS D 1 209 ? 9.276 61.110 83.869 1.00 51.74 209 HIS D O 1
ATOM 8496 N N . ASP D 1 210 ? 11.443 60.636 84.039 1.00 50.66 210 ASP D N 1
ATOM 8497 C CA . ASP D 1 210 ? 11.690 61.573 82.953 1.00 49.41 210 ASP D CA 1
ATOM 8498 C C . ASP D 1 210 ? 11.645 60.911 81.597 1.00 46.98 210 ASP D C 1
ATOM 8499 O O . ASP D 1 210 ? 12.563 61.029 80.789 1.00 45.99 210 ASP D O 1
ATOM 8504 N N . THR D 1 211 ? 10.556 60.190 81.367 1.00 45.41 211 THR D N 1
ATOM 8505 C CA . THR D 1 211 ? 10.338 59.552 80.088 1.00 43.01 211 THR D CA 1
ATOM 8506 C C . THR D 1 211 ? 10.267 60.686 79.070 1.00 41.46 211 THR D C 1
ATOM 8507 O O . THR D 1 211 ? 10.597 60.504 77.907 1.00 42.22 211 THR D O 1
ATOM 8511 N N . ARG D 1 212 ? 9.829 61.860 79.513 1.00 39.06 212 ARG D N 1
ATOM 8512 C CA . ARG D 1 212 ? 9.754 63.005 78.625 1.00 37.22 212 ARG D CA 1
ATOM 8513 C C . ARG D 1 212 ? 10.843 64.008 78.973 1.00 35.88 212 ARG D C 1
ATOM 8514 O O . ARG D 1 212 ? 10.838 65.146 78.486 1.00 35.16 212 ARG D O 1
ATOM 8522 N N . GLY D 1 213 ? 11.771 63.568 79.828 1.00 34.58 213 GLY D N 1
ATOM 8523 C CA . GLY D 1 213 ? 12.893 64.395 80.267 1.00 32.09 213 GLY D CA 1
ATOM 8524 C C . GLY D 1 213 ? 12.482 65.662 80.986 1.00 30.71 213 GLY D C 1
ATOM 8525 O O . GLY D 1 213 ? 13.120 66.704 80.835 1.00 30.71 213 GLY D O 1
ATOM 8526 N N . THR D 1 214 ? 11.410 65.583 81.763 1.00 29.03 214 THR D N 1
ATOM 8527 C CA . THR D 1 214 ? 10.948 66.749 82.494 1.00 31.07 214 THR D CA 1
ATOM 8528 C C . THR D 1 214 ? 11.047 66.547 83.997 1.00 29.63 214 THR D C 1
ATOM 8529 O O . THR D 1 214 ? 10.615 67.390 84.773 1.00 29.56 214 THR D O 1
ATOM 8533 N N . ALA D 1 215 ? 11.652 65.440 84.400 1.00 30.30 215 ALA D N 1
ATOM 8534 C CA . ALA D 1 215 ? 11.788 65.107 85.822 1.00 31.66 215 ALA D CA 1
ATOM 8535 C C . ALA D 1 215 ? 12.413 66.202 86.668 1.00 32.01 215 ALA D C 1
ATOM 8536 O O . ALA D 1 215 ? 11.776 66.718 87.585 1.00 32.84 215 ALA D O 1
ATOM 8538 N N . LEU D 1 216 ? 13.671 66.522 86.381 1.00 30.99 216 LEU D N 1
ATOM 8539 C CA . LEU D 1 216 ? 14.370 67.539 87.130 1.00 29.83 216 LEU D CA 1
ATOM 8540 C C . LEU D 1 216 ? 13.604 68.849 87.118 1.00 31.39 216 LEU D C 1
ATOM 8541 O O . LEU D 1 216 ? 13.564 69.567 88.119 1.00 30.93 216 LEU D O 1
ATOM 8546 N N . ALA D 1 217 ? 12.979 69.156 85.986 1.00 33.58 217 ALA D N 1
ATOM 8547 C CA . ALA D 1 217 ? 12.205 70.387 85.851 1.00 35.27 217 ALA D CA 1
ATOM 8548 C C . ALA D 1 217 ? 11.071 70.337 86.862 1.00 36.47 217 ALA D C 1
ATOM 8549 O O . ALA D 1 217 ? 10.856 71.293 87.605 1.00 37.31 217 ALA D O 1
ATOM 8551 N N . ASN D 1 218 ? 10.350 69.218 86.883 1.00 37.65 218 ASN D N 1
ATOM 8552 C CA . ASN D 1 218 ? 9.262 69.067 87.824 1.00 38.79 218 ASN D CA 1
ATOM 8553 C C . ASN D 1 218 ? 9.817 69.127 89.232 1.00 40.84 218 ASN D C 1
ATOM 8554 O O . ASN D 1 218 ? 9.187 69.651 90.138 1.00 41.27 218 ASN D O 1
ATOM 8567 N N . VAL D 1 220 ? 12.273 70.932 90.428 1.00 47.40 220 VAL D N 1
ATOM 8568 C CA . VAL D 1 220 ? 12.496 72.303 90.840 1.00 46.61 220 VAL D CA 1
ATOM 8569 C C . VAL D 1 220 ? 11.188 72.901 91.345 1.00 45.98 220 VAL D C 1
ATOM 8570 O O . VAL D 1 220 ? 11.145 73.509 92.411 1.00 44.87 220 VAL D O 1
ATOM 8574 N N . THR D 1 221 ? 10.119 72.723 90.579 1.00 46.23 221 THR D N 1
ATOM 8575 C CA . THR D 1 221 ? 8.813 73.247 90.972 1.00 48.13 221 THR D CA 1
ATOM 8576 C C . THR D 1 221 ? 8.440 72.716 92.353 1.00 49.50 221 THR D C 1
ATOM 8577 O O . THR D 1 221 ? 7.955 73.453 93.212 1.00 48.79 221 THR D O 1
ATOM 8581 N N . ALA D 1 222 ? 8.675 71.425 92.554 1.00 51.36 222 ALA D N 1
ATOM 8582 C CA . ALA D 1 222 ? 8.380 70.791 93.832 1.00 52.52 222 ALA D CA 1
ATOM 8583 C C . ALA D 1 222 ? 9.278 71.386 94.915 1.00 53.03 222 ALA D C 1
ATOM 8584 O O . ALA D 1 222 ? 8.806 71.738 95.996 1.00 51.76 222 ALA D O 1
ATOM 8586 N N . LEU D 1 223 ? 10.570 71.504 94.624 1.00 53.97 223 LEU D N 1
ATOM 8587 C CA . LEU D 1 223 ? 11.488 72.072 95.602 1.00 56.14 223 LEU D CA 1
ATOM 8588 C C . LEU D 1 223 ? 10.983 73.416 96.069 1.00 57.53 223 LEU D C 1
ATOM 8589 O O . LEU D 1 223 ? 11.199 73.815 97.205 1.00 57.97 223 LEU D O 1
ATOM 8594 N N . GLN D 1 224 ? 10.309 74.112 95.170 1.00 59.96 224 GLN D N 1
ATOM 8595 C CA . GLN D 1 224 ? 9.762 75.418 95.478 1.00 63.30 224 GLN D CA 1
ATOM 8596 C C . GLN D 1 224 ? 8.499 75.332 96.319 1.00 65.58 224 GLN D C 1
ATOM 8597 O O . GLN D 1 224 ? 8.199 76.247 97.083 1.00 66.85 224 GLN D O 1
ATOM 8611 N N . GLY D 1 226 ? 7.912 73.014 98.600 1.00 66.74 226 GLY D N 1
ATOM 8612 C CA . GLY D 1 226 ? 8.247 72.538 99.937 1.00 64.15 226 GLY D CA 1
ATOM 8613 C C . GLY D 1 226 ? 8.657 71.068 100.061 1.00 62.99 226 GLY D C 1
ATOM 8614 O O . GLY D 1 226 ? 9.290 70.691 101.052 1.00 63.11 226 GLY D O 1
ATOM 8615 N N . ILE D 1 227 ? 8.294 70.228 99.088 1.00 60.98 227 ILE D N 1
ATOM 8616 C CA . ILE D 1 227 ? 8.660 68.816 99.141 1.00 58.36 227 ILE D CA 1
ATOM 8617 C C . ILE D 1 227 ? 10.167 68.726 99.302 1.00 56.68 227 ILE D C 1
ATOM 8618 O O . ILE D 1 227 ? 10.893 69.505 98.702 1.00 56.89 227 ILE D O 1
ATOM 8623 N N . THR D 1 228 ? 10.641 67.789 100.112 1.00 55.56 228 THR D N 1
ATOM 8624 C CA . THR D 1 228 ? 12.077 67.653 100.321 1.00 54.98 228 THR D CA 1
ATOM 8625 C C . THR D 1 228 ? 12.507 66.197 100.208 1.00 54.77 228 THR D C 1
ATOM 8626 O O . THR D 1 228 ? 13.627 65.830 100.571 1.00 55.92 228 THR D O 1
ATOM 8630 N N . VAL D 1 229 ? 11.605 65.369 99.698 1.00 53.59 229 VAL D N 1
ATOM 8631 C CA . VAL D 1 229 ? 11.874 63.949 99.532 1.00 51.76 229 VAL D CA 1
ATOM 8632 C C . VAL D 1 229 ? 11.693 63.567 98.067 1.00 50.07 229 VAL D C 1
ATOM 8633 O O . VAL D 1 229 ? 10.613 63.742 97.485 1.00 49.38 229 VAL D O 1
ATOM 8637 N N . PHE D 1 230 ? 12.744 63.030 97.470 1.00 47.38 230 PHE D N 1
ATOM 8638 C CA . PHE D 1 230 ? 12.655 62.636 96.081 1.00 46.25 230 PHE D CA 1
ATOM 8639 C C . PHE D 1 230 ? 13.244 61.271 95.836 1.00 45.38 230 PHE D C 1
ATOM 8640 O O . PHE D 1 230 ? 14.312 60.935 96.343 1.00 45.15 230 PHE D O 1
ATOM 8648 N N . ASP D 1 231 ? 12.527 60.478 95.057 1.00 45.58 231 ASP D N 1
ATOM 8649 C CA . ASP D 1 231 ? 12.977 59.140 94.721 1.00 46.40 231 ASP D CA 1
ATOM 8650 C C . ASP D 1 231 ? 13.813 59.190 93.456 1.00 45.57 231 ASP D C 1
ATOM 8651 O O . ASP D 1 231 ? 13.532 59.971 92.552 1.00 45.93 231 ASP D O 1
ATOM 8656 N N . GLY D 1 232 ? 14.841 58.358 93.395 1.00 45.04 232 GLY D N 1
ATOM 8657 C CA . GLY D 1 232 ? 15.680 58.316 92.213 1.00 45.71 232 GLY D CA 1
ATOM 8658 C C . GLY D 1 232 ? 16.192 56.917 91.912 1.00 46.18 232 GLY D C 1
ATOM 8659 O O . GLY D 1 232 ? 16.084 56.007 92.734 1.00 47.58 232 GLY D O 1
ATOM 8660 N N . SER D 1 233 ? 16.750 56.733 90.728 1.00 46.00 233 SER D N 1
ATOM 8661 C CA . SER D 1 233 ? 17.283 55.434 90.356 1.00 46.61 233 SER D CA 1
ATOM 8662 C C . SER D 1 233 ? 18.713 55.611 89.855 1.00 46.40 233 SER D C 1
ATOM 8663 O O . SER D 1 233 ? 18.945 56.345 88.895 1.00 47.75 233 SER D O 1
ATOM 8666 N N . ALA D 1 234 ? 19.678 54.964 90.498 1.00 46.37 234 ALA D N 1
ATOM 8667 C CA . ALA D 1 234 ? 21.069 55.112 90.068 1.00 46.56 234 ALA D CA 1
ATOM 8668 C C . ALA D 1 234 ? 21.205 54.818 88.571 1.00 46.65 234 ALA D C 1
ATOM 8669 O O . ALA D 1 234 ? 20.716 53.801 88.077 1.00 47.97 234 ALA D O 1
ATOM 8671 N N . GLY D 1 235 ? 21.854 55.722 87.852 1.00 46.10 235 GLY D N 1
ATOM 8672 C CA . GLY D 1 235 ? 22.037 55.534 86.422 1.00 47.47 235 GLY D CA 1
ATOM 8673 C C . GLY D 1 235 ? 20.789 55.725 85.562 1.00 48.08 235 GLY D C 1
ATOM 8674 O O . GLY D 1 235 ? 20.885 55.845 84.337 1.00 48.90 235 GLY D O 1
ATOM 8675 N N . GLY D 1 236 ? 19.619 55.757 86.186 1.00 47.57 236 GLY D N 1
ATOM 8676 C CA . GLY D 1 236 ? 18.404 55.929 85.422 1.00 48.13 236 GLY D CA 1
ATOM 8677 C C . GLY D 1 236 ? 17.836 54.581 85.042 1.00 49.39 236 GLY D C 1
ATOM 8678 O O . GLY D 1 236 ? 16.996 54.473 84.143 1.00 48.46 236 GLY D O 1
ATOM 8679 N N . LEU D 1 237 ? 18.303 53.542 85.728 1.00 50.57 237 LEU D N 1
ATOM 8680 C CA . LEU D 1 237 ? 17.827 52.188 85.469 1.00 51.85 237 LEU D CA 1
ATOM 8681 C C . LEU D 1 237 ? 16.317 52.132 85.385 1.00 52.34 237 LEU D C 1
ATOM 8682 O O . LEU D 1 237 ? 15.617 52.958 85.965 1.00 51.43 237 LEU D O 1
ATOM 8687 N N . GLY D 1 238 ? 15.825 51.142 84.657 1.00 54.02 238 GLY D N 1
ATOM 8688 C CA . GLY D 1 238 ? 14.396 50.971 84.525 1.00 56.22 238 GLY D CA 1
ATOM 8689 C C . GLY D 1 238 ? 13.771 51.756 83.395 1.00 57.58 238 GLY D C 1
ATOM 8690 O O . GLY D 1 238 ? 13.700 52.985 83.441 1.00 58.12 238 GLY D O 1
ATOM 8691 N N . GLY D 1 239 ? 13.319 51.038 82.374 1.00 58.87 239 GLY D N 1
ATOM 8692 C CA . GLY D 1 239 ? 12.671 51.681 81.253 1.00 61.11 239 GLY D CA 1
ATOM 8693 C C . GLY D 1 239 ? 11.190 51.793 81.544 1.00 62.65 239 GLY D C 1
ATOM 8694 O O . GLY D 1 239 ? 10.691 51.188 82.491 1.00 61.65 239 GLY D O 1
ATOM 8695 N N . CYS D 1 240 ? 10.486 52.583 80.741 1.00 65.87 240 CYS D N 1
ATOM 8696 C CA . CYS D 1 240 ? 9.043 52.760 80.911 1.00 69.17 240 CYS D CA 1
ATOM 8697 C C . CYS D 1 240 ? 8.316 51.706 80.070 1.00 71.75 240 CYS D C 1
ATOM 8698 O O . CYS D 1 240 ? 8.431 51.694 78.840 1.00 72.16 240 CYS D O 1
ATOM 8701 N N . PRO D 1 241 ? 7.561 50.804 80.725 1.00 74.17 241 PRO D N 1
ATOM 8702 C CA . PRO D 1 241 ? 6.827 49.747 80.015 1.00 76.18 241 PRO D CA 1
ATOM 8703 C C . PRO D 1 241 ? 5.772 50.300 79.053 1.00 78.12 241 PRO D C 1
ATOM 8704 O O . PRO D 1 241 ? 5.427 49.656 78.061 1.00 78.36 241 PRO D O 1
ATOM 8708 N N . TYR D 1 242 ? 5.277 51.500 79.351 1.00 79.93 242 TYR D N 1
ATOM 8709 C CA . TYR D 1 242 ? 4.269 52.154 78.524 1.00 81.44 242 TYR D CA 1
ATOM 8710 C C . TYR D 1 242 ? 4.925 52.666 77.240 1.00 80.99 242 TYR D C 1
ATOM 8711 O O . TYR D 1 242 ? 4.259 52.841 76.222 1.00 81.43 242 TYR D O 1
ATOM 8720 N N . ALA D 1 243 ? 6.238 52.886 77.293 1.00 80.37 243 ALA D N 1
ATOM 8721 C CA . ALA D 1 243 ? 6.996 53.375 76.144 1.00 79.87 243 ALA D CA 1
ATOM 8722 C C . ALA D 1 243 ? 8.408 52.792 76.155 1.00 79.60 243 ALA D C 1
ATOM 8723 O O . ALA D 1 243 ? 9.330 53.388 76.712 1.00 79.85 243 ALA D O 1
ATOM 8725 N N . PRO D 1 244 ? 8.595 51.612 75.536 1.00 79.35 244 PRO D N 1
ATOM 8726 C CA . PRO D 1 244 ? 9.898 50.935 75.468 1.00 79.10 244 PRO D CA 1
ATOM 8727 C C . PRO D 1 244 ? 10.977 51.713 74.707 1.00 78.71 244 PRO D C 1
ATOM 8728 O O . PRO D 1 244 ? 10.704 52.345 73.683 1.00 79.33 244 PRO D O 1
ATOM 8732 N N . GLY D 1 245 ? 12.208 51.646 75.207 1.00 77.67 245 GLY D N 1
ATOM 8733 C CA . GLY D 1 245 ? 13.304 52.361 74.572 1.00 76.43 245 GLY D CA 1
ATOM 8734 C C . GLY D 1 245 ? 13.520 53.757 75.148 1.00 75.40 245 GLY D C 1
ATOM 8735 O O . GLY D 1 245 ? 14.434 54.474 74.731 1.00 74.89 245 GLY D O 1
ATOM 8736 N N . SER D 1 246 ? 12.674 54.144 76.104 1.00 74.07 246 SER D N 1
ATOM 8737 C CA . SER D 1 246 ? 12.772 55.454 76.750 1.00 72.14 246 SER D CA 1
ATOM 8738 C C . SER D 1 246 ? 13.084 55.295 78.236 1.00 70.76 246 SER D C 1
ATOM 8739 O O . SER D 1 246 ? 12.650 54.330 78.870 1.00 70.71 246 SER D O 1
ATOM 8742 N N . SER D 1 247 ? 13.836 56.248 78.786 1.00 68.63 247 SER D N 1
ATOM 8743 C CA . SER D 1 247 ? 14.219 56.221 80.196 1.00 66.52 247 SER D CA 1
ATOM 8744 C C . SER D 1 247 ? 13.020 56.176 81.141 1.00 64.99 247 SER D C 1
ATOM 8745 O O . SER D 1 247 ? 11.908 56.531 80.762 1.00 64.86 247 SER D O 1
ATOM 8748 N N . GLY D 1 248 ? 13.254 55.720 82.367 1.00 63.73 248 GLY D N 1
ATOM 8749 C CA . GLY D 1 248 ? 12.185 55.632 83.346 1.00 61.59 248 GLY D CA 1
ATOM 8750 C C . GLY D 1 248 ? 12.282 56.732 84.382 1.00 60.83 248 GLY D C 1
ATOM 8751 O O . GLY D 1 248 ? 11.960 57.883 84.095 1.00 60.22 248 GLY D O 1
ATOM 8752 N N . ASN D 1 249 ? 12.732 56.389 85.587 1.00 60.01 249 ASN D N 1
ATOM 8753 C CA . ASN D 1 249 ? 12.866 57.382 86.651 1.00 59.80 249 ASN D CA 1
ATOM 8754 C C . ASN D 1 249 ? 14.121 58.214 86.480 1.00 58.69 249 ASN D C 1
ATOM 8755 O O . ASN D 1 249 ? 15.074 57.809 85.805 1.00 59.30 249 ASN D O 1
ATOM 8760 N N . ALA D 1 250 ? 14.114 59.385 87.103 1.00 56.69 250 ALA D N 1
ATOM 8761 C CA . ALA D 1 250 ? 15.243 60.298 87.029 1.00 53.34 250 ALA D CA 1
ATOM 8762 C C . ALA D 1 250 ? 16.502 59.666 87.600 1.00 50.63 250 ALA D C 1
ATOM 8763 O O . ALA D 1 250 ? 16.468 59.004 88.629 1.00 48.48 250 ALA D O 1
ATOM 8765 N N . ALA D 1 251 ? 17.616 59.894 86.921 1.00 49.83 251 ALA D N 1
ATOM 8766 C CA . ALA D 1 251 ? 18.891 59.354 87.356 1.00 49.66 251 ALA D CA 1
ATOM 8767 C C . ALA D 1 251 ? 19.291 59.968 88.691 1.00 48.86 251 ALA D C 1
ATOM 8768 O O . ALA D 1 251 ? 19.482 61.175 88.794 1.00 49.86 251 ALA D O 1
ATOM 8770 N N . THR D 1 252 ? 19.424 59.135 89.711 1.00 47.85 252 THR D N 1
ATOM 8771 C CA . THR D 1 252 ? 19.801 59.609 91.035 1.00 46.18 252 THR D CA 1
ATOM 8772 C C . THR D 1 252 ? 20.950 60.602 91.007 1.00 44.80 252 THR D C 1
ATOM 8773 O O . THR D 1 252 ? 20.876 61.651 91.636 1.00 43.94 252 THR D O 1
ATOM 8777 N N . GLU D 1 253 ? 22.023 60.270 90.299 1.00 45.03 253 GLU D N 1
ATOM 8778 C CA . GLU D 1 253 ? 23.169 61.174 90.253 1.00 45.94 253 GLU D CA 1
ATOM 8779 C C . GLU D 1 253 ? 22.788 62.529 89.672 1.00 45.67 253 GLU D C 1
ATOM 8780 O O . GLU D 1 253 ? 23.234 63.558 90.170 1.00 45.87 253 GLU D O 1
ATOM 8786 N N . ASP D 1 254 ? 21.954 62.537 88.637 1.00 44.39 254 ASP D N 1
ATOM 8787 C CA . ASP D 1 254 ? 21.543 63.798 88.037 1.00 44.31 254 ASP D CA 1
ATOM 8788 C C . ASP D 1 254 ? 20.783 64.622 89.062 1.00 44.55 254 ASP D C 1
ATOM 8789 O O . ASP D 1 254 ? 20.885 65.850 89.090 1.00 44.97 254 ASP D O 1
ATOM 8794 N N . ILE D 1 255 ? 20.012 63.940 89.901 1.00 45.37 255 ILE D N 1
ATOM 8795 C CA . ILE D 1 255 ? 19.242 64.606 90.938 1.00 45.50 255 ILE D CA 1
ATOM 8796 C C . ILE D 1 255 ? 20.171 65.140 92.014 1.00 47.56 255 ILE D C 1
ATOM 8797 O O . ILE D 1 255 ? 20.033 66.280 92.451 1.00 46.87 255 ILE D O 1
ATOM 8802 N N . VAL D 1 256 ? 21.110 64.300 92.440 1.00 49.44 256 VAL D N 1
ATOM 8803 C CA . VAL D 1 256 ? 22.076 64.685 93.457 1.00 51.52 256 VAL D CA 1
ATOM 8804 C C . VAL D 1 256 ? 22.946 65.845 92.964 1.00 54.50 256 VAL D C 1
ATOM 8805 O O . VAL D 1 256 ? 23.230 66.780 93.716 1.00 54.58 256 VAL D O 1
ATOM 8809 N N . TYR D 1 257 ? 23.359 65.794 91.700 1.00 57.51 257 TYR D N 1
ATOM 8810 C CA . TYR D 1 257 ? 24.218 66.840 91.147 1.00 60.35 257 TYR D CA 1
ATOM 8811 C C . TYR D 1 257 ? 23.567 68.194 91.135 1.00 61.09 257 TYR D C 1
ATOM 8812 O O . TYR D 1 257 ? 24.079 69.141 91.720 1.00 61.94 257 TYR D O 1
ATOM 8829 N N . LEU D 1 259 ? 21.068 69.274 92.651 1.00 62.67 259 LEU D N 1
ATOM 8830 C CA . LEU D 1 259 ? 20.762 69.735 93.995 1.00 64.34 259 LEU D CA 1
ATOM 8831 C C . LEU D 1 259 ? 22.017 70.330 94.642 1.00 66.04 259 LEU D C 1
ATOM 8832 O O . LEU D 1 259 ? 21.932 71.349 95.329 1.00 66.07 259 LEU D O 1
ATOM 8837 N N . GLU D 1 260 ? 23.172 69.704 94.414 1.00 67.28 260 GLU D N 1
ATOM 8838 C CA . GLU D 1 260 ? 24.419 70.194 94.979 1.00 69.41 260 GLU D CA 1
ATOM 8839 C C . GLU D 1 260 ? 24.779 71.572 94.460 1.00 70.28 260 GLU D C 1
ATOM 8840 O O . GLU D 1 260 ? 25.133 72.463 95.236 1.00 70.79 260 GLU D O 1
ATOM 8846 N N . GLN D 1 261 ? 24.706 71.750 93.146 1.00 71.13 261 GLN D N 1
ATOM 8847 C CA . GLN D 1 261 ? 25.015 73.043 92.541 1.00 71.04 261 GLN D CA 1
ATOM 8848 C C . GLN D 1 261 ? 24.089 74.122 93.082 1.00 70.92 261 GLN D C 1
ATOM 8849 O O . GLN D 1 261 ? 24.443 75.293 93.094 1.00 71.01 261 GLN D O 1
ATOM 8863 N N . ASP D 1 263 ? 23.299 74.377 96.061 1.00 74.02 263 ASP D N 1
ATOM 8864 C CA . ASP D 1 263 ? 23.694 74.507 97.469 1.00 75.37 263 ASP D CA 1
ATOM 8865 C C . ASP D 1 263 ? 22.688 73.869 98.424 1.00 75.22 263 ASP D C 1
ATOM 8866 O O . ASP D 1 263 ? 22.373 74.423 99.484 1.00 75.18 263 ASP D O 1
ATOM 8871 N N . ILE D 1 264 ? 22.193 72.698 98.030 1.00 74.70 264 ILE D N 1
ATOM 8872 C CA . ILE D 1 264 ? 21.234 71.943 98.822 1.00 73.49 264 ILE D CA 1
ATOM 8873 C C . ILE D 1 264 ? 21.921 70.637 99.199 1.00 73.65 264 ILE D C 1
ATOM 8874 O O . ILE D 1 264 ? 22.388 69.898 98.327 1.00 74.03 264 ILE D O 1
ATOM 8879 N N . LYS D 1 265 ? 22.006 70.356 100.494 1.00 74.07 265 LYS D N 1
ATOM 8880 C CA . LYS D 1 265 ? 22.661 69.128 100.938 1.00 73.77 265 LYS D CA 1
ATOM 8881 C C . LYS D 1 265 ? 21.831 67.868 100.768 1.00 72.72 265 LYS D C 1
ATOM 8882 O O . LYS D 1 265 ? 20.631 67.842 101.066 1.00 72.27 265 LYS D O 1
ATOM 8888 N N . THR D 1 266 ? 22.493 66.826 100.283 1.00 72.19 266 THR D N 1
ATOM 8889 C CA . THR D 1 266 ? 21.859 65.527 100.073 1.00 71.83 266 THR D CA 1
ATOM 8890 C C . THR D 1 266 ? 22.684 64.476 100.810 1.00 71.17 266 THR D C 1
ATOM 8891 O O . THR D 1 266 ? 22.289 63.316 100.897 1.00 70.50 266 THR D O 1
ATOM 8895 N N . ASN D 1 267 ? 23.825 64.905 101.343 1.00 71.00 267 ASN D N 1
ATOM 8896 C CA . ASN D 1 267 ? 24.719 64.023 102.071 1.00 71.67 267 ASN D CA 1
ATOM 8897 C C . ASN D 1 267 ? 25.148 62.839 101.228 1.00 71.66 267 ASN D C 1
ATOM 8898 O O . ASN D 1 267 ? 25.594 61.813 101.752 1.00 73.01 267 ASN D O 1
ATOM 8903 N N . VAL D 1 268 ? 25.016 62.971 99.918 1.00 70.86 268 VAL D N 1
ATOM 8904 C CA . VAL D 1 268 ? 25.404 61.886 99.032 1.00 70.18 268 VAL D CA 1
ATOM 8905 C C . VAL D 1 268 ? 26.694 62.239 98.319 1.00 69.31 268 VAL D C 1
ATOM 8906 O O . VAL D 1 268 ? 26.796 63.285 97.690 1.00 68.83 268 VAL D O 1
ATOM 8910 N N . LYS D 1 269 ? 27.684 61.369 98.429 1.00 68.77 269 LYS D N 1
ATOM 8911 C CA . LYS D 1 269 ? 28.947 61.621 97.770 1.00 69.45 269 LYS D CA 1
ATOM 8912 C C . LYS D 1 269 ? 28.813 61.205 96.304 1.00 69.74 269 LYS D C 1
ATOM 8913 O O . LYS D 1 269 ? 29.074 60.058 95.923 1.00 69.45 269 LYS D O 1
ATOM 8919 N N . LEU D 1 270 ? 28.388 62.164 95.490 1.00 70.27 270 LEU D N 1
ATOM 8920 C CA . LEU D 1 270 ? 28.177 61.955 94.063 1.00 71.55 270 LEU D CA 1
ATOM 8921 C C . LEU D 1 270 ? 29.238 61.078 93.399 1.00 72.37 270 LEU D C 1
ATOM 8922 O O . LEU D 1 270 ? 28.916 60.118 92.689 1.00 72.91 270 LEU D O 1
ATOM 8927 N N . GLU D 1 271 ? 30.500 61.426 93.618 1.00 72.54 271 GLU D N 1
ATOM 8928 C CA . GLU D 1 271 ? 31.613 60.678 93.052 1.00 72.92 271 GLU D CA 1
ATOM 8929 C C . GLU D 1 271 ? 31.356 59.172 93.200 1.00 72.50 271 GLU D C 1
ATOM 8930 O O . GLU D 1 271 ? 31.349 58.426 92.212 1.00 71.93 271 GLU D O 1
ATOM 8936 N N . LYS D 1 272 ? 31.116 58.733 94.434 1.00 72.17 272 LYS D N 1
ATOM 8937 C CA . LYS D 1 272 ? 30.871 57.320 94.697 1.00 71.64 272 LYS D CA 1
ATOM 8938 C C . LYS D 1 272 ? 29.661 56.827 93.904 1.00 70.82 272 LYS D C 1
ATOM 8939 O O . LYS D 1 272 ? 29.731 55.797 93.231 1.00 69.62 272 LYS D O 1
ATOM 8945 N N . LEU D 1 273 ? 28.561 57.574 93.976 1.00 70.09 273 LEU D N 1
ATOM 8946 C CA . LEU D 1 273 ? 27.339 57.206 93.271 1.00 69.60 273 LEU D CA 1
ATOM 8947 C C . LEU D 1 273 ? 27.644 56.953 91.793 1.00 69.98 273 LEU D C 1
ATOM 8948 O O . LEU D 1 273 ? 27.297 55.907 91.238 1.00 69.56 273 LEU D O 1
ATOM 8953 N N . LEU D 1 274 ? 28.297 57.928 91.166 1.00 69.79 274 LEU D N 1
ATOM 8954 C CA . LEU D 1 274 ? 28.648 57.836 89.760 1.00 69.57 274 LEU D CA 1
ATOM 8955 C C . LEU D 1 274 ? 29.411 56.550 89.477 1.00 69.68 274 LEU D C 1
ATOM 8956 O O . LEU D 1 274 ? 29.149 55.850 88.487 1.00 69.58 274 LEU D O 1
ATOM 8961 N N . SER D 1 275 ? 30.359 56.238 90.349 1.00 69.83 275 SER D N 1
ATOM 8962 C CA . SER D 1 275 ? 31.144 55.033 90.179 1.00 69.94 275 SER D CA 1
ATOM 8963 C C . SER D 1 275 ? 30.200 53.841 90.207 1.00 69.52 275 SER D C 1
ATOM 8964 O O . SER D 1 275 ? 30.324 52.929 89.394 1.00 70.35 275 SER D O 1
ATOM 8967 N N . ALA D 1 276 ? 29.249 53.858 91.139 1.00 68.99 276 ALA D N 1
ATOM 8968 C CA . ALA D 1 276 ? 28.288 52.761 91.264 1.00 67.68 276 ALA D CA 1
ATOM 8969 C C . ALA D 1 276 ? 27.401 52.646 90.022 1.00 66.83 276 ALA D C 1
ATOM 8970 O O . ALA D 1 276 ? 27.078 51.546 89.576 1.00 65.47 276 ALA D O 1
ATOM 8972 N N . ALA D 1 277 ? 27.007 53.791 89.473 1.00 66.53 277 ALA D N 1
ATOM 8973 C CA . ALA D 1 277 ? 26.163 53.798 88.293 1.00 66.40 277 ALA D CA 1
ATOM 8974 C C . ALA D 1 277 ? 26.888 53.104 87.147 1.00 66.11 277 ALA D C 1
ATOM 8975 O O . ALA D 1 277 ? 26.322 52.246 86.456 1.00 65.95 277 ALA D O 1
ATOM 8977 N N . LYS D 1 278 ? 28.147 53.474 86.948 1.00 65.44 278 LYS D N 1
ATOM 8978 C CA . LYS D 1 278 ? 28.935 52.890 85.870 1.00 65.27 278 LYS D CA 1
ATOM 8979 C C . LYS D 1 278 ? 29.027 51.379 86.009 1.00 64.60 278 LYS D C 1
ATOM 8980 O O . LYS D 1 278 ? 28.975 50.653 85.018 1.00 64.38 278 LYS D O 1
ATOM 8986 N N . TRP D 1 279 ? 29.154 50.912 87.245 1.00 64.15 279 TRP D N 1
ATOM 8987 C CA . TRP D 1 279 ? 29.276 49.490 87.500 1.00 63.46 279 TRP D CA 1
ATOM 8988 C C . TRP D 1 279 ? 28.150 48.698 86.840 1.00 63.45 279 TRP D C 1
ATOM 8989 O O . TRP D 1 279 ? 28.401 47.902 85.933 1.00 63.68 279 TRP D O 1
ATOM 9000 N N . ILE D 1 280 ? 26.915 48.911 87.297 1.00 62.94 280 ILE D N 1
ATOM 9001 C CA . ILE D 1 280 ? 25.751 48.213 86.746 1.00 62.45 280 ILE D CA 1
ATOM 9002 C C . ILE D 1 280 ? 25.629 48.420 85.246 1.00 62.64 280 ILE D C 1
ATOM 9003 O O . ILE D 1 280 ? 25.216 47.513 84.524 1.00 62.82 280 ILE D O 1
ATOM 9008 N N . GLU D 1 281 ? 25.968 49.617 84.781 1.00 62.39 281 GLU D N 1
ATOM 9009 C CA . GLU D 1 281 ? 25.885 49.890 83.361 1.00 62.49 281 GLU D CA 1
ATOM 9010 C C . GLU D 1 281 ? 26.710 48.843 82.618 1.00 63.42 281 GLU D C 1
ATOM 9011 O O . GLU D 1 281 ? 26.321 48.347 81.557 1.00 62.32 281 GLU D O 1
ATOM 9017 N N . GLU D 1 282 ? 27.859 48.508 83.189 1.00 65.23 282 GLU D N 1
ATOM 9018 C CA . GLU D 1 282 ? 28.739 47.525 82.583 1.00 66.39 282 GLU D CA 1
ATOM 9019 C C . GLU D 1 282 ? 28.128 46.143 82.718 1.00 66.44 282 GLU D C 1
ATOM 9020 O O . GLU D 1 282 ? 28.225 45.327 81.802 1.00 66.93 282 GLU D O 1
ATOM 9026 N N . LYS D 1 283 ? 27.497 45.875 83.854 1.00 65.82 283 LYS D N 1
ATOM 9027 C CA . LYS D 1 283 ? 26.867 44.582 84.042 1.00 65.69 283 LYS D CA 1
ATOM 9028 C C . LYS D 1 283 ? 25.625 44.521 83.157 1.00 65.20 283 LYS D C 1
ATOM 9029 O O . LYS D 1 283 ? 25.133 43.442 82.826 1.00 65.93 283 LYS D O 1
ATOM 9043 N N . GLY D 1 285 ? 25.589 45.900 80.143 1.00 60.79 285 GLY D N 1
ATOM 9044 C CA . GLY D 1 285 ? 26.058 45.829 78.770 1.00 59.23 285 GLY D CA 1
ATOM 9045 C C . GLY D 1 285 ? 25.309 46.798 77.878 1.00 58.43 285 GLY D C 1
ATOM 9046 O O . GLY D 1 285 ? 25.419 46.762 76.654 1.00 58.69 285 GLY D O 1
ATOM 9047 N N . LYS D 1 286 ? 24.534 47.671 78.504 1.00 57.43 286 LYS D N 1
ATOM 9048 C CA . LYS D 1 286 ? 23.760 48.657 77.779 1.00 55.60 286 LYS D CA 1
ATOM 9049 C C . LYS D 1 286 ? 24.019 49.998 78.440 1.00 56.04 286 LYS D C 1
ATOM 9050 O O . LYS D 1 286 ? 24.242 50.062 79.643 1.00 57.64 286 LYS D O 1
ATOM 9056 N N . PRO D 1 287 ? 24.017 51.089 77.663 1.00 55.44 287 PRO D N 1
ATOM 9057 C CA . PRO D 1 287 ? 24.254 52.412 78.253 1.00 54.45 287 PRO D CA 1
ATOM 9058 C C . PRO D 1 287 ? 23.023 52.935 78.998 1.00 53.50 287 PRO D C 1
ATOM 9059 O O . PRO D 1 287 ? 21.898 52.769 78.528 1.00 54.17 287 PRO D O 1
ATOM 9063 N N . LEU D 1 288 ? 23.236 53.556 80.156 1.00 52.52 288 LEU D N 1
ATOM 9064 C CA . LEU D 1 288 ? 22.137 54.109 80.943 1.00 51.61 288 LEU D CA 1
ATOM 9065 C C . LEU D 1 288 ? 21.904 55.551 80.545 1.00 50.49 288 LEU D C 1
ATOM 9066 O O . LEU D 1 288 ? 22.838 56.253 80.164 1.00 51.17 288 LEU D O 1
ATOM 9071 N N . PRO D 1 289 ? 20.651 56.013 80.632 1.00 49.23 289 PRO D N 1
ATOM 9072 C CA . PRO D 1 289 ? 20.270 57.383 80.277 1.00 48.92 289 PRO D CA 1
ATOM 9073 C C . PRO D 1 289 ? 20.910 58.523 81.080 1.00 48.61 289 PRO D C 1
ATOM 9074 O O . PRO D 1 289 ? 20.904 59.686 80.651 1.00 48.87 289 PRO D O 1
ATOM 9078 N N . SER D 1 290 ? 21.469 58.190 82.234 1.00 47.80 290 SER D N 1
ATOM 9079 C CA . SER D 1 290 ? 22.087 59.191 83.088 1.00 48.24 290 SER D CA 1
ATOM 9080 C C . SER D 1 290 ? 23.038 60.135 82.357 1.00 47.37 290 SER D C 1
ATOM 9081 O O . SER D 1 290 ? 23.962 59.694 81.679 1.00 45.70 290 SER D O 1
ATOM 9084 N N . ARG D 1 291 ? 22.811 61.436 82.515 1.00 47.43 291 ARG D N 1
ATOM 9085 C CA . ARG D 1 291 ? 23.660 62.433 81.886 1.00 47.01 291 ARG D CA 1
ATOM 9086 C C . ARG D 1 291 ? 25.011 62.530 82.588 1.00 46.35 291 ARG D C 1
ATOM 9087 O O . ARG D 1 291 ? 26.041 62.481 81.939 1.00 45.67 291 ARG D O 1
ATOM 9095 N N . ASN D 1 292 ? 25.015 62.676 83.908 1.00 47.27 292 ASN D N 1
ATOM 9096 C CA . ASN D 1 292 ? 26.282 62.775 84.610 1.00 48.58 292 ASN D CA 1
ATOM 9097 C C . ASN D 1 292 ? 27.111 61.521 84.502 1.00 49.23 292 ASN D C 1
ATOM 9098 O O . ASN D 1 292 ? 28.336 61.572 84.574 1.00 50.34 292 ASN D O 1
ATOM 9103 N N . LEU D 1 293 ? 26.467 60.381 84.340 1.00 49.86 293 LEU D N 1
ATOM 9104 C CA . LEU D 1 293 ? 27.249 59.160 84.204 1.00 50.07 293 LEU D CA 1
ATOM 9105 C C . LEU D 1 293 ? 28.091 59.277 82.947 1.00 50.79 293 LEU D C 1
ATOM 9106 O O . LEU D 1 293 ? 29.247 58.887 82.950 1.00 51.81 293 LEU D O 1
ATOM 9111 N N . GLN D 1 294 ? 27.516 59.812 81.871 1.00 52.47 294 GLN D N 1
ATOM 9112 C CA . GLN D 1 294 ? 28.269 59.963 80.627 1.00 54.28 294 GLN D CA 1
ATOM 9113 C C . GLN D 1 294 ? 29.456 60.904 80.847 1.00 55.99 294 GLN D C 1
ATOM 9114 O O . GLN D 1 294 ? 30.577 60.616 80.421 1.00 56.56 294 GLN D O 1
ATOM 9120 N N . VAL D 1 295 ? 29.201 62.028 81.517 1.00 57.10 295 VAL D N 1
ATOM 9121 C CA . VAL D 1 295 ? 30.241 63.011 81.821 1.00 57.59 295 VAL D CA 1
ATOM 9122 C C . VAL D 1 295 ? 31.319 62.347 82.679 1.00 58.77 295 VAL D C 1
ATOM 9123 O O . VAL D 1 295 ? 32.507 62.576 82.484 1.00 59.19 295 VAL D O 1
ATOM 9127 N N . PHE D 1 296 ? 30.891 61.522 83.627 1.00 60.11 296 PHE D N 1
ATOM 9128 C CA . PHE D 1 296 ? 31.812 60.830 84.497 1.00 61.44 296 PHE D CA 1
ATOM 9129 C C . PHE D 1 296 ? 32.755 59.966 83.673 1.00 62.23 296 PHE D C 1
ATOM 9130 O O . PHE D 1 296 ? 33.966 59.982 83.881 1.00 62.47 296 PHE D O 1
ATOM 9138 N N . LYS D 1 297 ? 32.198 59.214 82.729 1.00 63.00 297 LYS D N 1
ATOM 9139 C CA . LYS D 1 297 ? 33.005 58.344 81.881 1.00 64.38 297 LYS D CA 1
ATOM 9140 C C . LYS D 1 297 ? 33.931 59.210 81.027 1.00 66.39 297 LYS D C 1
ATOM 9141 O O . LYS D 1 297 ? 34.614 58.711 80.132 1.00 67.47 297 LYS D O 1
ATOM 9147 N N . SER D 1 298 ? 33.959 60.508 81.332 1.00 67.54 298 SER D N 1
ATOM 9148 C CA . SER D 1 298 ? 34.772 61.484 80.612 1.00 68.88 298 SER D CA 1
ATOM 9149 C C . SER D 1 298 ? 34.660 61.291 79.102 1.00 70.34 298 SER D C 1
ATOM 9150 O O . SER D 1 298 ? 33.654 61.768 78.518 1.00 70.86 298 SER D O 1
#

Sequence (1164 aa):
PYPKKVTIKEVGPRDGLQNEPVWIATEDKITWINQLSRTGLSYIEITSFVHPKWIPALRDAIDVAKGIDREKGVTYAALVPNQRGLENALEGGINEACVFSASETHNRKNINKSTSESLHILKQVNNDAQKANLTTRAYLSTVFGCPYEKDVPIEQVIRLSEALFEFGISELSLGDTIGAANPAQVETVLEALLARFPANQIALHFHDTRGTALANVTALQGITVFDGSAGGLGGCPYAPGSSGNAATEDIVYLEQDIKTNVKLEKLLSAAKWIEEKGKPLPSRNLQVFKSPYPKKVTIKEVGPRDGLQNEPVWIATEDKITWINQLSRTGLSYIEITSFVHPKWIPALRDAIDVAKGIDREKGVTYAALVPNQRGLENALEGGINEACVFSASETHNRKNINKSTSESLHILKQVNNDAQKANLTTRAYLSTVFGCPYEKDVPIEQVIRLSEALFEFGISELSLGDTIGAANPAQVETVLEALLARFPANQIALHFHDTRGTALANVTALQGITVFDGSAGGLGGCPYAPGSSGNAATEDIVYLEQDIKTNVKLEKLLSAAKWIEEKGKPLPSRNLQVFKSPYPKKVTIKEVGPRDGLQNEPVWIATEDKITWINQLSRTGLSYIEITSFVHPKWIPALRDAIDVAKGIDREKGVTYAALVPNQRGLENALEGGINEACVFSASETHNRKNINKSTSESLHILKQVNNDAQKANLTTRAYLSTVFGCPYEKDVPIEQVIRLSEALFEFGISELSLGDTIGAANPAQVETVLEALLARFPANQIALHFHDTRGTALANVTALQGITVFDGSAGGLGGCPYAPGSSGNAATEDIVYLEQDIKTNVKLEKLLSAAKWIEEKGKPLPSRNLQVFKSPYPKKVTIKEVGPRDGLQNEPVWIATEDKITWINQLSRTGLSYIEITSFVHPKWIPALRDAIDVAKGIDREKGVTYAALVPNQRGLENALEGGINEACVFSASETHNRKNINKSTSESLHILKQVNNDAQKANLTTRAYLSTVFGCPYEKDVPIEQVIRLSEALFEFGISELSLGDTIGAANPAQVETVLEALLARFPANQIALHFHDTRGTALANVTALQGITVFDGSAGGLGGCPYAPGSSGNAATEDIVYLEQDIKTNVKLEKLLSAAKWIEEKGKPLPSRNLQVFKS

InterPro domains:
  IPR000891 Pyruvate carboxyltransferase [PF00682] (7-279)
  IPR000891 Pyruvate carboxyltransferase [PS50991] (7-274)
  IPR013785 Aldolase-type TIM barrel [G3DSA:3.20.20.70] (1-299)
  IPR043594 HMG-CoA lyase [PTHR42738] (3-294)

Organism: Bacillus subtilis (strain 168) (NCBI:txid224308)

Nearest PDB structures (foldseek):
  1ydo-assembly1_A  TM=1.003E+00  e=1.883E-58  Bacillus subtilis subsp. subtilis str. 168
  3mp5-assembly2_D  TM=9.742E-01  e=4.166E-34  Homo sapiens
  3mp5-assembly3_F  TM=9.762E-01  e=9.010E-33  Homo sapiens
  1ydn-assembly4_D  TM=9.786E-01  e=2.634E-31  Brucella melitensis bv. 1 str. 16M
  6nds-assembly1_A-2  TM=9.477E-01  e=2.172E-30  Acinetobacter baumannii

B-factor: mean 47.56, std 14.09, range [6.4, 114.2]

Secondary structure (DSSP, 8-state):
---SB-EEEE-IIIIIGGGSSSPPPHHHHHHHHHHHHTTT-SEEEEEE-S-TTT-GGGTTHHHHHHHS---TT-EEEEE--SHHHHHHHHHHT-SEEEE---SHHHHHTTT-S-HHHHHHHHHHHHHHHHHTT-EEEEEE--TT-BTTTB---HHHHHHHHHHHHHHT-S-EEEE-SS----HHHHHHHHHHHHTTS-GGGEEEE-BGGGS-TTT--TTT----EEEEBGGG--EETTEEEEE-BPBHHHHH------B----HHHHHHHHHHHHH-------HHHHHHT-/---SB-EEEE-IIIIIGGGSSSPPPHHHHHHHHHHHHTTS-SEEEEEE-S-TTT-GGGTTHHHHHHHS---TT-EEEEE--SHHHHHHHHHHT-SEEEE---SHHHHHTTT-S-HHHHHHHHHHHHHHHHHTT-EEEEEE--TT-BTTTB---HHHHHHHHHHHHHHT-S-EEEE-SS----HHHHHHHHHHHHTTS-GGGEEEE-BGGGS-TTT--TTT----EEEEBGGG--EETTEEEEE-BPBHHHHH------B----HHHHHHHHHHHHH-------HHHHHHT-/---SB-EEEE-IIIIIGGGSSSPPPHHHHHHHHHHHHTTT-SEEEEEE-S-TTT-GGGTTHHHHHHHS---TT-EEEEE--SHHHHHHHHHHT-SEEEE---SHHHHHTTT-S-HHHHHHHHHHHHHHHHHTT-EEEEEE--TT-BTTTB---HHHHHHHHHHHHHHT-S-EEEE-SS----HHHHHHHHHHHHTTS-GGGEEEE-BGGGS-TTT--TTT----EEEEBGGG--EETTEEEEE-BPBHHHHH------B----HHHHHHHHHHHHH-------HHHHHHT-/---SB-EEEE-IIIIIGGGSSSPPPHHHHHHHHHHHHTTT-SEEEEEE-S-TTT-GGGTTHHHHHHHS---TT-EEEEE--SHHHHHHHHHHT-SEEEE---SHHHHHTTT-S-HHHHHHHHHHHHHHHHHTT-EEEEEE--TT-BTTTB---HHHHHHHHHHHHHHT-S-EEEE-SS----HHHHHHHHHHHHTTS-GGGEEEE-BGGGS-TTT--TTT----EEEEBGGG--EETTEEEEE-BPBHHHHH------B----HHHHHHHHHHHHH-------HHHHHHT-

Radius of gyration: 31.94 Å; Cα contacts (8 Å, |Δi|>4): 2635; chains: 4; bounding box: 80×91×83 Å